Protein AF-0000000069436849 (afdb_homodimer)

Foldseek 3Di:
DCVVVLQPPDDLNSQVVVCVVLVHDQFPDSDKDKDWQDWQAAPVGWTWGKMKIADPPDAQAEEEEFEDLQDCPDRLNCSLRNNLRRNGHIYMYIHPDCHDSTHHNDDQLQCLLRVVQSVLVVQCPDRNHPNAYEYEDEASRLLSCLSHQLPHPPGHLAYEYELYFLACLCLQQFQLFGQQQFVLVVLLVSVPSVQDPVNCVVCVPVLSVQSQVLLLDPLNLCSSCSNRNDDGVVSNVSLPCRPDCVRVSSRSLVSLLRGQHAYEYEEELQESRQVRVVSSVVSNVVDPHHAAYEYEHDARPPCVSVSSVLVSLRCCCRRVVPVVSSPFARYWYQQPPVRDIDGANDPPHPLWDKAKWWADAPQEIDSDAAAADFDKDKAKAWLNDGQAAFEGRHPPRVTHDKDWCVVSCPDRQKRKHKYDFAQAKWWFAHWKKWWWQKFKPLQWFKKKKWKWKQAQVGTTMTFKIFMHTGDGGDRGTDMTTMRGGTYMRGGRIMIMMIIGRDHPPSTRGDQSPPDRSNRDDHHDMMMMMITPHPVTTIIMITGTRDDD/DVVVVLQPDQDLNCLVVVCVVLVHDQFPDSDKDKDWQDWQAAPVGWTWGKMKIADPPDAAAEEEEFEDLQDCPDRLNCSLRNNLRRNGHIYMYIYPDCHDSTHHNDDQLQCLLRVVQSVLVVQCPDRNHPNAYEYEDEASRLLSCLSHQLPHPPGHLAYEYELYFLACLCLQQFQLFGQQQFVLVVLLVSVPSPQDPVNCVVCVPVLSVQSQVLLLDPLNLCSSCSNRNDDRVNSNVSLVCRPDCVRVSSRSLVSLLRGQHAYEYEEELQESRQVRVVSSVVSNVVDPHHAAYEYEHDARPPCSSVSSVLVSLRCCCRRVVPVVSSPFARYWYQQPPVRDIDGANDPPHPQWDKAKWWADAPQEIDSDAAAADFHKDKAKAWLNDGQAAFEGRHPPRVTHDKDWCVVSCPDRQKRKHKYDFAQAKWWFAHWKKWWWQKFKPLQWFKKKKWKWKQAQVGTTMTFKIFMHTGDGGDRGTDMTTMRGGTYMRGGRIMIMMIIGRDHPPSTRGDQSPPDRSNRDDHHDMMMMMITPHPVTTIIMITGTGDDD

InterPro domains:
  IPR000383 Xaa-Pro dipeptidyl-peptidase-like domain [PF02129] (44-301)
  IPR005674 CocE/Serine esterase [TIGR00976] (40-545)
  IPR008979 Galactose-binding-like domain superfamily [SSF49785] (341-544)
  IPR013736 Xaa-Pro dipeptidyl-peptidase, C-terminal [PF08530] (329-540)
  IPR013736 Xaa-Pro dipeptidyl-peptidase, C-terminal [SM00939] (312-541)
  IPR029058 Alpha/Beta hydrolase fold [G3DSA:3.40.50.1820] (39-341)
  IPR029058 Alpha/Beta hydrolase fold [SSF53474] (27-347)

Radius of gyration: 32.95 Å; Cα contacts (8 Å, |Δi|>4): 2663; chains: 2; bounding box: 76×98×66 Å

pLDDT: mean 93.17, std 10.63, range [32.03, 98.88]

Secondary structure (DSSP, 8-state):
-HHHHHHHS-STTTHHHHHHHTTPPPPS-S--EEEEEEEEE-TTS-EEEEEEEE-TT--SEEEEEEEESS-TTSHHHHHHHHHHHHTT-EEEEEEPTTSTTS-S---TTTSHHHHHHHHHHHHHHSTTEEEEEEEEEEHHHHHHHHTTGGG-SSPPSEEEEES--S-THHHHSGGGS--HHHHHHHHHHHT-TTS-HHHHHHTHHHHHHHHHHHTT-SSGGGHHHHHHSS--HHHHHHHH-SSSSGGGGG--GGGGGG--S-EEEEEEEE-TTHHHHHHHHHHHHTS---EEEEEEEEETTS-HHHHHHHHHHHHHHHHS--GGGG-S-SEEEEEBTTTEEEEESSSS-TTEEEEEEEE-GGGEEESSPP--S--EEEEEE-TTSPPB---BS-S-TTT-B--B-TTGGGSTTEEEEEEPPPSS-EEEEEEEEEEEEEEESSS--EEEEEEEEE-TT--EEEEEEEEEE--S--SSPEEEEEEEEEEEEPTT-EEEEEEES--BTTSPPP-SS---TTT------EEEEEE-SSSS--EEEEEEE---/-HHHHHHHH-STTTHHHHHHHTTPPPPS-S--EEEEEEEEE-TTS-EEEEEEEE-TT--SEEEEEEEESS-TTSHHHHHHHHHHHHTT-EEEEEEPTTSTTS-S---TTTTHHHHHHHHHHHHHHSTTEEEEEEEEEEHHHHHHHHTTGGG-SSPPSEEEEES--S-THHHHSGGGS--HHHHHHHHHHHT-TTS-HHHHHHTHHHHHHHHHHHTT-SSGGGHHHHHHSS--HHHHHHHH-SSSSGGGGG--GGGGGG--S-EEEEEEEE-TTHHHHHHHHHHHHTS---EEEEEEEEETTS-HHHHHHHHHHHHHHHHS--GGGG-S-SEEEEEBTTTEEEEESSSS-TTEEEEEEEE-GGGEEESSPP--S--EEEEEE-TTSPPB---BS-S-TTT-B--B-TTGGGSTTEEEEEEPPPSS-EEEEEEEEEEEEEEESSS--EEEEEEEEE-TT--EEEEEEEEEE--S--SSPEEEEEEEEEEEEPTT-EEEEEEES--BTTSPPP-SS---TTT------EEEEEE-SSSS--EEEEEEE---

Structure (mmCIF, N/CA/C/O backbone):
data_AF-0000000069436849-model_v1
#
loop_
_entity.id
_entity.type
_entity.pdbx_description
1 polymer 'Probable peptidase S15'
#
loop_
_atom_site.group_PDB
_atom_site.id
_atom_site.type_symbol
_atom_site.label_atom_id
_atom_site.label_alt_id
_atom_site.label_comp_id
_atom_site.label_asym_id
_atom_site.label_entity_id
_atom_site.label_seq_id
_atom_site.pdbx_PDB_ins_code
_atom_site.Cartn_x
_atom_site.Cartn_y
_atom_site.Cartn_z
_atom_site.occupancy
_atom_site.B_iso_or_equiv
_atom_site.auth_seq_id
_atom_site.auth_comp_id
_atom_site.auth_asym_id
_atom_site.auth_atom_id
_atom_site.pdbx_PDB_model_num
ATOM 1 N N . MET A 1 1 ? -6.793 17.766 -9.789 1 32.03 1 MET A N 1
ATOM 2 C CA . MET A 1 1 ? -7.746 18.25 -10.781 1 32.03 1 MET A CA 1
ATOM 3 C C . MET A 1 1 ? -8.586 17.109 -11.344 1 32.03 1 MET A C 1
ATOM 5 O O . MET A 1 1 ? -9.812 17.188 -11.391 1 32.03 1 MET A O 1
ATOM 9 N N . LEU A 1 2 ? -7.828 16.062 -11.852 1 34.28 2 LEU A N 1
ATOM 10 C CA . LEU A 1 2 ? -8.633 15.031 -12.477 1 34.28 2 LEU A CA 1
ATOM 11 C C . LEU A 1 2 ? -9.469 14.289 -11.438 1 34.28 2 LEU A C 1
ATOM 13 O O . LEU A 1 2 ? -10.57 13.828 -11.727 1 34.28 2 LEU A O 1
ATOM 17 N N . GLU A 1 3 ? -8.922 14.117 -10.258 1 34 3 GLU A N 1
ATOM 18 C CA . GLU A 1 3 ? -9.695 13.508 -9.18 1 34 3 GLU A CA 1
ATOM 19 C C . GLU A 1 3 ? -10.883 14.383 -8.797 1 34 3 GLU A C 1
ATOM 21 O O . GLU A 1 3 ? -11.977 13.867 -8.555 1 34 3 GLU A O 1
ATOM 26 N N . GLU A 1 4 ? -10.641 15.695 -8.719 1 35.62 4 GLU A N 1
ATOM 27 C CA . GLU A 1 4 ? -11.703 16.641 -8.414 1 35.62 4 GLU A CA 1
ATOM 28 C C . GLU A 1 4 ? -12.758 16.672 -9.516 1 35.62 4 GLU A C 1
ATOM 30 O O . GLU A 1 4 ? -13.953 16.766 -9.242 1 35.62 4 GLU A O 1
ATOM 35 N N . LEU A 1 5 ? -12.273 16.812 -10.695 1 37.59 5 LEU A N 1
ATOM 36 C CA . LEU A 1 5 ? -13.242 16.906 -11.781 1 37.59 5 LEU A CA 1
ATOM 37 C C . LEU A 1 5 ? -14.117 15.656 -11.844 1 37.59 5 LEU A C 1
ATOM 39 O O . LEU A 1 5 ? -15.242 15.703 -12.359 1 37.59 5 LEU A O 1
ATOM 43 N N . ALA A 1 6 ? -13.414 14.602 -11.602 1 37.09 6 ALA A N 1
ATOM 44 C CA . ALA A 1 6 ? -14.133 13.336 -11.734 1 37.09 6 ALA A CA 1
ATOM 45 C C . ALA A 1 6 ? -15.305 13.266 -10.766 1 37.09 6 ALA A C 1
ATOM 47 O O . ALA A 1 6 ? -16.219 12.453 -10.945 1 37.09 6 ALA A O 1
ATOM 48 N N . LEU A 1 7 ? -15.273 14.039 -9.688 1 39.19 7 LEU A N 1
ATOM 49 C CA . LEU A 1 7 ? -16.266 14.102 -8.625 1 39.19 7 LEU A CA 1
ATOM 50 C C . LEU A 1 7 ? -17.5 14.867 -9.07 1 39.19 7 LEU A C 1
ATOM 52 O O . LEU A 1 7 ? -18.578 14.719 -8.484 1 39.19 7 LEU A O 1
ATOM 56 N N . THR A 1 8 ? -17.469 15.922 -9.75 1 33.88 8 THR A N 1
ATOM 57 C CA . THR A 1 8 ? -18.625 16.75 -10.055 1 33.88 8 THR A CA 1
ATOM 58 C C . THR A 1 8 ? -19.688 15.953 -10.797 1 33.88 8 THR A C 1
ATOM 60 O O . THR A 1 8 ? -20.891 16.172 -10.609 1 33.88 8 THR A O 1
ATOM 63 N N . TRP A 1 9 ? -19.484 15.391 -11.883 1 35.81 9 TRP A N 1
ATOM 64 C CA . TRP A 1 9 ? -20.562 14.914 -12.742 1 35.81 9 TRP A CA 1
ATOM 65 C C . TRP A 1 9 ? -21.203 13.656 -12.164 1 35.81 9 TRP A C 1
ATOM 67 O O . TRP A 1 9 ? -22.031 13.016 -12.82 1 35.81 9 TRP A O 1
ATOM 77 N N . THR A 1 10 ? -20.656 12.883 -11.102 1 39.47 10 THR A N 1
ATOM 78 C CA . THR A 1 10 ? -20.922 11.453 -10.984 1 39.47 10 THR A CA 1
ATOM 79 C C . THR A 1 10 ? -22.266 11.219 -10.281 1 39.47 10 THR A C 1
ATOM 81 O O . THR A 1 10 ? -22.359 11.336 -9.062 1 39.47 10 THR A O 1
ATOM 84 N N . GLY A 1 11 ? -23.281 11.672 -10.625 1 37.94 11 GLY A N 1
ATOM 85 C CA . GLY A 1 11 ? -24.484 10.977 -10.211 1 37.94 11 GLY A CA 1
ATOM 86 C C . GLY A 1 11 ? -24.297 9.477 -10.07 1 37.94 11 GLY A C 1
ATOM 87 O O . GLY A 1 11 ? -23.156 9 -10.008 1 37.94 11 GLY A O 1
ATOM 88 N N . ARG A 1 12 ? -25.453 8.555 -10.273 1 48.47 12 ARG A N 1
ATOM 89 C CA . ARG A 1 12 ? -25.625 7.105 -10.344 1 48.47 12 ARG A CA 1
ATOM 90 C C . ARG A 1 12 ? -24.531 6.465 -11.188 1 48.47 12 ARG A C 1
ATOM 92 O O . ARG A 1 12 ? -24.094 5.348 -10.914 1 48.47 12 ARG A O 1
ATOM 99 N N . LEU A 1 13 ? -24.094 7.145 -12.188 1 49.59 13 LEU A N 1
ATOM 100 C CA . LEU A 1 13 ? -23.234 6.551 -13.195 1 49.59 13 LEU A CA 1
ATOM 101 C C . LEU A 1 13 ? -21.781 6.543 -12.734 1 49.59 13 LEU A C 1
ATOM 103 O O . LEU A 1 13 ? -20.984 5.742 -13.211 1 49.59 13 LEU A O 1
ATOM 107 N N . SER A 1 14 ? -21.422 7.312 -11.508 1 68.25 14 SER A N 1
ATOM 108 C CA . SER A 1 14 ? -19.984 7.477 -11.266 1 68.25 14 SER A CA 1
ATOM 109 C C . SER A 1 14 ? -19.531 6.629 -10.078 1 68.25 14 SER A C 1
ATOM 111 O O . SER A 1 14 ? -18.344 6.348 -9.938 1 68.25 14 SER A O 1
ATOM 113 N N . ALA A 1 15 ? -20.531 5.949 -9.516 1 76.88 15 ALA A N 1
ATOM 114 C CA . ALA A 1 15 ? -20.125 5.285 -8.273 1 76.88 15 ALA A CA 1
ATOM 115 C C . ALA A 1 15 ? -19.312 4.031 -8.562 1 76.88 15 ALA A C 1
ATOM 117 O O . ALA A 1 15 ? -18.266 3.807 -7.945 1 76.88 15 ALA A O 1
ATOM 118 N N . PRO A 1 16 ? -19.766 3.293 -9.562 1 75.06 16 PRO A N 1
ATOM 119 C CA . PRO A 1 16 ? -18.953 2.109 -9.844 1 75.06 16 PRO A CA 1
ATOM 120 C C . PRO A 1 16 ? -17.516 2.457 -10.242 1 75.06 16 PRO A C 1
ATOM 122 O O . PRO A 1 16 ? -16.578 1.748 -9.875 1 75.06 16 PRO A O 1
ATOM 125 N N . VAL A 1 17 ? -17.406 3.541 -10.945 1 81.06 17 VAL A N 1
ATOM 126 C CA . VAL A 1 17 ? -16.078 3.971 -11.375 1 81.06 17 VAL A CA 1
ATOM 127 C C . VAL A 1 17 ? -15.273 4.418 -10.164 1 81.06 17 VAL A C 1
ATOM 129 O O . VAL A 1 17 ? -14.094 4.062 -10.031 1 81.06 17 VAL A O 1
ATOM 132 N N . LEU A 1 18 ? -15.922 5.129 -9.273 1 83.06 18 LEU A N 1
ATOM 133 C CA . LEU A 1 18 ? -15.25 5.605 -8.078 1 83.06 18 LEU A CA 1
ATOM 134 C C . LEU A 1 18 ? -14.859 4.441 -7.172 1 83.06 18 LEU A C 1
ATOM 136 O O . LEU A 1 18 ? -13.781 4.449 -6.578 1 83.06 18 LEU A O 1
ATOM 140 N N . GLU A 1 19 ? -15.758 3.539 -7.098 1 85.06 19 GLU A N 1
ATOM 141 C CA . GLU A 1 19 ? -15.484 2.365 -6.273 1 85.06 19 GLU A CA 1
ATOM 142 C C . GLU A 1 19 ? -14.258 1.612 -6.77 1 85.06 19 GLU A C 1
ATOM 144 O O . GLU A 1 19 ? -13.438 1.152 -5.973 1 85.06 19 GLU A O 1
ATOM 149 N N . LYS A 1 20 ? -14.117 1.491 -8 1 82.56 20 LYS A N 1
ATOM 150 C CA . LYS A 1 20 ? -12.945 0.848 -8.586 1 82.56 20 LYS A CA 1
ATOM 151 C C . LYS A 1 20 ? -11.695 1.688 -8.367 1 82.56 20 LYS A C 1
ATOM 153 O O . LYS A 1 20 ? -10.648 1.161 -7.984 1 82.56 20 LYS A O 1
ATOM 158 N N . LEU A 1 21 ? -11.852 3.006 -8.539 1 82.56 21 LEU A N 1
ATOM 159 C CA . LEU A 1 21 ? -10.727 3.92 -8.375 1 82.56 21 LEU A CA 1
ATOM 160 C C . LEU A 1 21 ? -10.242 3.938 -6.93 1 82.56 21 LEU A C 1
ATOM 162 O O . LEU A 1 21 ? -9.047 4.062 -6.672 1 82.56 21 LEU A O 1
ATOM 166 N N . LEU A 1 22 ? -11.203 3.75 -6.031 1 86.06 22 LEU A N 1
ATOM 167 C CA . LEU A 1 22 ? -10.883 3.801 -4.609 1 86.06 22 LEU A CA 1
ATOM 168 C C . LEU A 1 22 ? -10.602 2.404 -4.062 1 86.06 22 LEU A C 1
ATOM 170 O O . LEU A 1 22 ? -10.312 2.242 -2.877 1 86.06 22 LEU A O 1
ATOM 174 N N . ASP A 1 23 ? -10.664 1.377 -4.977 1 86.75 23 ASP A N 1
ATOM 175 C CA . ASP A 1 23 ? -10.406 -0.02 -4.637 1 86.75 23 ASP A CA 1
ATOM 176 C C . ASP A 1 23 ? -11.297 -0.476 -3.484 1 86.75 23 ASP A C 1
ATOM 178 O O . ASP A 1 23 ? -10.82 -1.088 -2.525 1 86.75 23 ASP A O 1
ATOM 182 N N . LEU A 1 24 ? -12.594 -0.094 -3.561 1 89.62 24 LEU A N 1
ATOM 183 C CA . LEU A 1 24 ? -13.57 -0.497 -2.557 1 89.62 24 LEU A CA 1
ATOM 184 C C . LEU A 1 24 ? -14.172 -1.856 -2.896 1 89.62 24 LEU A C 1
ATOM 186 O O . LEU A 1 24 ? -14.18 -2.262 -4.062 1 89.62 24 LEU A O 1
ATOM 190 N N . PRO A 1 25 ? -14.695 -2.543 -1.885 1 88.19 25 PRO A N 1
ATOM 191 C CA . PRO A 1 25 ? -15.414 -3.789 -2.164 1 88.19 25 PRO A CA 1
ATOM 192 C C . PRO A 1 25 ? -16.641 -3.576 -3.043 1 88.19 25 PRO A C 1
ATOM 194 O O . PRO A 1 25 ? -17.109 -2.443 -3.189 1 88.19 25 PRO A O 1
ATOM 197 N N . GLU A 1 26 ? -17.078 -4.613 -3.621 1 86.69 26 GLU A N 1
ATOM 198 C CA . GLU A 1 26 ? -18.344 -4.543 -4.332 1 86.69 26 GLU A CA 1
ATOM 199 C C . GLU A 1 26 ? -19.469 -4.059 -3.414 1 86.69 26 GLU A C 1
ATOM 201 O O . GLU A 1 26 ? -19.594 -4.523 -2.279 1 86.69 26 GLU A O 1
ATOM 206 N N . PRO A 1 27 ? -20.219 -3.164 -3.963 1 89.44 27 PRO A N 1
ATOM 207 C CA . PRO A 1 27 ? -21.297 -2.656 -3.121 1 89.44 27 PRO A CA 1
ATOM 208 C C . PRO A 1 27 ? -22.344 -3.721 -2.795 1 89.44 27 PRO A C 1
ATOM 210 O O . PRO A 1 27 ? -22.625 -4.59 -3.625 1 89.44 27 PRO A O 1
ATOM 213 N N . LEU A 1 28 ? -22.938 -3.615 -1.658 1 87.44 28 LEU A N 1
ATOM 214 C CA . LEU A 1 28 ? -23.984 -4.527 -1.23 1 87.44 28 LEU A CA 1
ATOM 215 C C . LEU A 1 28 ? -25.297 -4.195 -1.924 1 87.44 28 LEU A C 1
ATOM 217 O O . LEU A 1 28 ? -26.156 -5.07 -2.094 1 87.44 28 LEU A O 1
ATOM 221 N N . THR A 1 29 ? -25.438 -2.916 -2.234 1 86.69 29 THR A N 1
ATOM 222 C CA . THR A 1 29 ? -26.641 -2.475 -2.934 1 86.69 29 THR A CA 1
ATOM 223 C C . THR A 1 29 ? -26.359 -1.237 -3.779 1 86.69 29 THR A C 1
ATOM 225 O O . THR A 1 29 ? -25.406 -0.502 -3.506 1 86.69 29 THR A O 1
ATOM 228 N N . THR A 1 30 ? -27.156 -1.143 -4.789 1 85.5 30 THR A N 1
ATOM 229 C CA . THR A 1 30 ? -27.062 0.071 -5.594 1 85.5 30 THR A CA 1
ATOM 230 C C . THR A 1 30 ? -28.312 0.927 -5.418 1 85.5 30 THR A C 1
ATOM 232 O O . THR A 1 30 ? -28.375 2.062 -5.895 1 85.5 30 THR A O 1
ATOM 235 N N . ASP A 1 31 ? -29.266 0.412 -4.691 1 88.69 31 ASP A N 1
ATOM 236 C CA . ASP A 1 31 ? -30.5 1.135 -4.418 1 88.69 31 ASP A CA 1
ATOM 237 C C . ASP A 1 31 ? -30.484 1.738 -3.016 1 88.69 31 ASP A C 1
ATOM 239 O O . ASP A 1 31 ? -30.797 1.056 -2.037 1 88.69 31 ASP A O 1
ATOM 243 N N . ILE A 1 32 ? -30.266 3.01 -2.92 1 91.69 32 ILE A N 1
ATOM 244 C CA . ILE A 1 32 ? -30.156 3.68 -1.63 1 91.69 32 ILE A CA 1
ATOM 245 C C . ILE A 1 32 ? -31.406 4.535 -1.395 1 91.69 32 ILE A C 1
ATOM 247 O O . ILE A 1 32 ? -31.859 5.242 -2.299 1 91.69 32 ILE A O 1
ATOM 251 N N . GLN A 1 33 ? -31.953 4.367 -0.231 1 93.38 33 GLN A N 1
ATOM 252 C CA . GLN A 1 33 ? -33.031 5.254 0.194 1 93.38 33 GLN A CA 1
ATOM 253 C C . GLN A 1 33 ? -32.469 6.508 0.866 1 93.38 33 GLN A C 1
ATOM 255 O O . GLN A 1 33 ? -31.625 6.418 1.75 1 93.38 33 GLN A O 1
ATOM 260 N N . THR A 1 34 ? -33.031 7.629 0.396 1 94.31 34 THR A N 1
ATOM 261 C CA . THR A 1 34 ? -32.531 8.898 0.933 1 94.31 34 THR A CA 1
ATOM 262 C C . THR A 1 34 ? -33.688 9.75 1.446 1 94.31 34 THR A C 1
ATOM 264 O O . THR A 1 34 ? -34.719 9.898 0.765 1 94.31 34 THR A O 1
ATOM 267 N N . GLN A 1 35 ? -33.594 10.172 2.637 1 95.62 35 GLN A N 1
ATOM 268 C CA . GLN A 1 35 ? -34.469 11.211 3.188 1 95.62 35 GLN A CA 1
ATOM 269 C C . GLN A 1 35 ? -33.688 12.516 3.385 1 95.62 35 GLN A C 1
ATOM 271 O O . GLN A 1 35 ? -32.688 12.539 4.07 1 95.62 35 GLN A O 1
ATOM 276 N N . ARG A 1 36 ? -34.25 13.578 2.838 1 96.69 36 ARG A N 1
ATOM 277 C CA . ARG A 1 36 ? -33.531 14.844 2.838 1 96.69 36 ARG A CA 1
ATOM 278 C C . ARG A 1 36 ? -34.125 15.82 3.838 1 96.69 36 ARG A C 1
ATOM 280 O O . ARG A 1 36 ? -35.344 15.742 4.141 1 96.69 36 ARG A O 1
ATOM 287 N N . ASP A 1 37 ? -33.312 16.609 4.387 1 97.62 37 ASP A N 1
ATOM 288 C CA . ASP A 1 37 ? -33.656 17.797 5.145 1 97.62 37 ASP A CA 1
ATOM 289 C C . ASP A 1 37 ? -34.531 17.453 6.344 1 97.62 37 ASP A C 1
ATOM 291 O O . ASP A 1 37 ? -35.531 18.109 6.586 1 97.62 37 ASP A O 1
ATOM 295 N N . ILE A 1 38 ? -34.156 16.391 6.914 1 98.25 38 ILE A N 1
ATOM 296 C CA . ILE A 1 38 ? -34.781 16.078 8.195 1 98.25 38 ILE A CA 1
ATOM 297 C C . ILE A 1 38 ? -34.406 17.141 9.227 1 98.25 38 ILE A C 1
ATOM 299 O O . ILE A 1 38 ? -33.219 17.422 9.414 1 98.25 38 ILE A O 1
ATOM 303 N N . THR A 1 39 ? -35.375 17.656 9.898 1 98.38 39 THR A N 1
ATOM 304 C CA . THR A 1 39 ? -35.094 18.672 10.906 1 98.38 39 THR A CA 1
ATOM 305 C C . THR A 1 39 ? -34.844 18.031 12.266 1 98.38 39 THR A C 1
ATOM 307 O O . THR A 1 39 ? -35.719 17.312 12.789 1 98.38 39 THR A O 1
ATOM 310 N N . VAL A 1 40 ? -33.75 18.266 12.82 1 98.56 40 VAL A N 1
ATOM 311 C CA . VAL A 1 40 ? -33.406 17.797 14.164 1 98.56 40 VAL A CA 1
ATOM 312 C C . VAL A 1 40 ? -33.344 18.984 15.125 1 98.56 40 VAL A C 1
ATOM 314 O O . VAL A 1 40 ? -32.531 19.891 14.961 1 98.56 40 VAL A O 1
ATOM 317 N N . ARG A 1 41 ? -34.156 18.969 16.109 1 98.12 41 ARG A N 1
ATOM 318 C CA . ARG A 1 41 ? -34.25 20.078 17.047 1 98.12 41 ARG A CA 1
ATOM 319 C C . ARG A 1 41 ? -33.219 19.938 18.172 1 98.12 41 ARG A C 1
ATOM 321 O O . ARG A 1 41 ? -33.188 18.922 18.844 1 98.12 41 ARG A O 1
ATOM 328 N N . MET A 1 42 ? -32.438 20.953 18.328 1 98.19 42 MET A N 1
ATOM 329 C CA . MET A 1 42 ? -31.484 21 19.422 1 98.19 42 MET A CA 1
ATOM 330 C C . MET A 1 42 ? -32.156 21.406 20.719 1 98.19 42 MET A C 1
ATOM 332 O O . MET A 1 42 ? -33.281 21.938 20.703 1 98.19 42 MET A O 1
ATOM 336 N N . PRO A 1 43 ? -31.516 21.203 21.875 1 97.25 43 PRO A N 1
ATOM 337 C CA . PRO A 1 43 ? -32.125 21.547 23.156 1 97.25 43 PRO A CA 1
ATOM 338 C C . PRO A 1 43 ? -32.5 23.016 23.281 1 97.25 43 PRO A C 1
ATOM 340 O O . PRO A 1 43 ? -33.438 23.375 23.969 1 97.25 43 PRO A O 1
ATOM 343 N N . ASP A 1 44 ? -31.797 23.875 22.641 1 97.31 44 ASP A N 1
ATOM 344 C CA . ASP A 1 44 ? -32.062 25.297 22.719 1 97.31 44 ASP A CA 1
ATOM 345 C C . ASP A 1 44 ? -33.094 25.734 21.672 1 97.31 44 ASP A C 1
ATOM 347 O O . ASP A 1 44 ? -33.312 26.938 21.5 1 97.31 44 ASP A O 1
ATOM 351 N N . GLY A 1 45 ? -33.562 24.828 20.938 1 97.44 45 GLY A N 1
ATOM 352 C CA . GLY A 1 45 ? -34.656 25.109 20.016 1 97.44 45 GLY A CA 1
ATOM 353 C C . GLY A 1 45 ? -34.156 25.266 18.578 1 97.44 45 GLY A C 1
ATOM 354 O O . GLY A 1 45 ? -34.969 25.188 17.641 1 97.44 45 GLY A O 1
ATOM 355 N N . VAL A 1 46 ? -32.938 25.391 18.312 1 98.12 46 VAL A N 1
ATOM 356 C CA . VAL A 1 46 ? -32.375 25.547 16.984 1 98.12 46 VAL A CA 1
ATOM 357 C C . VAL A 1 46 ? -32.562 24.266 16.188 1 98.12 46 VAL A C 1
ATOM 359 O O . VAL A 1 46 ? -32.438 23.156 16.719 1 98.12 46 VAL A O 1
ATOM 362 N N . ARG A 1 47 ? -32.875 24.438 14.914 1 98.69 47 ARG A N 1
ATOM 363 C CA . ARG A 1 47 ? -33.156 23.281 14.047 1 98.69 47 ARG A CA 1
ATOM 364 C C . ARG A 1 47 ? -31.984 23.031 13.102 1 98.69 47 ARG A C 1
ATOM 366 O O . ARG A 1 47 ? -31.562 23.922 12.359 1 98.69 47 ARG A O 1
ATOM 373 N N . LEU A 1 48 ? -31.438 21.859 13.148 1 98.75 48 LEU A N 1
ATOM 374 C CA . LEU A 1 48 ? -30.359 21.484 12.25 1 98.75 48 LEU A CA 1
ATOM 375 C C . LEU A 1 48 ? -30.859 20.578 11.133 1 98.75 48 LEU A C 1
ATOM 377 O O . LEU A 1 48 ? -31.688 19.688 11.375 1 98.75 48 LEU A O 1
ATOM 381 N N . SER A 1 49 ? -30.422 20.797 9.922 1 98.69 49 SER A N 1
ATOM 382 C CA . SER A 1 49 ? -30.844 20.062 8.727 1 98.69 49 SER A CA 1
ATOM 383 C C . SER A 1 49 ? -30.016 18.812 8.531 1 98.69 49 SER A C 1
ATOM 385 O O . SER A 1 49 ? -28.781 18.875 8.5 1 98.69 49 SER A O 1
ATOM 387 N N . THR A 1 50 ? -30.688 17.688 8.344 1 98.44 50 THR A N 1
ATOM 388 C CA . THR A 1 50 ? -30.031 16.391 8.328 1 98.44 50 THR A CA 1
ATOM 389 C C . THR A 1 50 ? -30.531 15.539 7.16 1 98.44 50 THR A C 1
ATOM 391 O O . THR A 1 50 ? -31.719 15.562 6.836 1 98.44 50 THR A O 1
ATOM 394 N N . ASP A 1 51 ? -29.594 14.891 6.465 1 98.06 51 ASP A N 1
ATOM 395 C CA . ASP A 1 51 ? -29.938 13.891 5.461 1 98.06 51 ASP A CA 1
ATOM 396 C C . ASP A 1 51 ? -29.656 12.477 5.977 1 98.06 51 ASP A C 1
ATOM 398 O O . ASP A 1 51 ? -28.734 12.273 6.766 1 98.06 51 ASP A O 1
ATOM 402 N N . HIS A 1 52 ? -30.516 11.562 5.574 1 96.94 52 HIS A N 1
ATOM 403 C CA . HIS A 1 52 ? -30.438 10.156 5.965 1 96.94 52 HIS A CA 1
ATOM 404 C C . HIS A 1 52 ? -30.359 9.25 4.746 1 96.94 52 HIS A C 1
ATOM 406 O O . HIS A 1 52 ? -31.266 9.258 3.9 1 96.94 52 HIS A O 1
ATOM 412 N N . PHE A 1 53 ? -29.203 8.523 4.613 1 96.25 53 PHE A N 1
ATOM 413 C CA . PHE A 1 53 ? -29 7.531 3.564 1 96.25 53 PHE A CA 1
ATOM 414 C C . PHE A 1 53 ? -29 6.121 4.141 1 96.25 53 PHE A C 1
ATOM 416 O O . PHE A 1 53 ? -28.312 5.844 5.121 1 96.25 53 PHE A O 1
ATOM 423 N N . ARG A 1 54 ? -29.75 5.207 3.566 1 93.19 54 ARG A N 1
ATOM 424 C CA . ARG A 1 54 ? -29.766 3.85 4.102 1 93.19 54 ARG A CA 1
ATOM 425 C C . ARG A 1 54 ? -30.031 2.828 3.004 1 93.19 54 ARG A C 1
ATOM 427 O O . ARG A 1 54 ? -30.734 3.131 2.029 1 93.19 54 ARG A O 1
ATOM 434 N N . PRO A 1 55 ? -29.422 1.622 3.188 1 89.19 55 PRO A N 1
ATOM 435 C CA . PRO A 1 55 ? -29.828 0.518 2.316 1 89.19 55 PRO A CA 1
ATOM 436 C C . PRO A 1 55 ? -31.266 0.072 2.568 1 89.19 55 PRO A C 1
ATOM 438 O O . PRO A 1 55 ? -31.797 0.269 3.664 1 89.19 55 PRO A O 1
ATOM 441 N N . PRO A 1 56 ? -31.891 -0.472 1.585 1 85.31 56 PRO A N 1
ATOM 442 C CA . PRO A 1 56 ? -33.281 -0.895 1.763 1 85.31 56 PRO A CA 1
ATOM 443 C C . PRO A 1 56 ? -33.438 -2.113 2.672 1 85.31 56 PRO A C 1
ATOM 445 O O . PRO A 1 56 ? -32.531 -2.973 2.695 1 85.31 56 PRO A O 1
ATOM 448 N N . GLY A 1 57 ? -34.562 -2.191 3.408 1 74.19 57 GLY A N 1
ATOM 449 C CA . GLY A 1 57 ? -35.062 -3.381 4.062 1 74.19 57 GLY A CA 1
ATOM 450 C C . GLY A 1 57 ? -34.281 -3.783 5.289 1 74.19 57 GLY A C 1
ATOM 451 O O . GLY A 1 57 ? -34.438 -4.891 5.805 1 74.19 57 GLY A O 1
ATOM 452 N N . GLN A 1 58 ? -33.375 -3.068 5.703 1 68.12 58 GLN A N 1
ATOM 453 C CA . GLN A 1 58 ? -32.531 -3.463 6.84 1 68.12 58 GLN A CA 1
ATOM 454 C C . GLN A 1 58 ? -32.781 -2.535 8.031 1 68.12 58 GLN A C 1
ATOM 456 O O . GLN A 1 58 ? -32.281 -1.401 8.047 1 68.12 58 GLN A O 1
ATOM 461 N N . HIS A 1 59 ? -33.781 -2.814 8.883 1 77.19 59 HIS A N 1
ATOM 462 C CA . HIS A 1 59 ? -33.938 -2.059 10.125 1 77.19 59 HIS A CA 1
ATOM 463 C C . HIS A 1 59 ? -34.188 -2.984 11.305 1 77.19 59 HIS A C 1
ATOM 465 O O . HIS A 1 59 ? -34.812 -4.047 11.148 1 77.19 59 HIS A O 1
ATOM 471 N N . PRO A 1 60 ? -33.594 -2.471 12.492 1 91.44 60 PRO A N 1
ATOM 472 C CA . PRO A 1 60 ? -32.688 -1.343 12.758 1 91.44 60 PRO A CA 1
ATOM 473 C C . PRO A 1 60 ? -31.25 -1.649 12.414 1 91.44 60 PRO A C 1
ATOM 475 O O . PRO A 1 60 ? -30.859 -2.818 12.352 1 91.44 60 PRO A O 1
ATOM 478 N N . LEU A 1 61 ? -30.484 -0.637 12.094 1 93.06 61 LEU A N 1
ATOM 479 C CA . LEU A 1 61 ? -29.062 -0.748 11.75 1 93.06 61 LEU A CA 1
ATOM 480 C C . LEU A 1 61 ? -28.234 0.281 12.523 1 93.06 61 LEU A C 1
ATOM 482 O O . LEU A 1 61 ? -28.766 1.309 12.953 1 93.06 61 LEU A O 1
ATOM 486 N N . PRO A 1 62 ? -26.938 -0.033 12.727 1 95.12 62 PRO A N 1
ATOM 487 C CA . PRO A 1 62 ? -26.047 1.022 13.227 1 95.12 62 PRO A CA 1
ATOM 488 C C . PRO A 1 62 ? -26 2.238 12.305 1 95.12 62 PRO A C 1
ATOM 490 O O . PRO A 1 62 ? -26.297 2.123 11.109 1 95.12 62 PRO A O 1
ATOM 493 N N . ALA A 1 63 ? -25.656 3.344 12.844 1 97.12 63 ALA A N 1
ATOM 494 C CA . ALA A 1 63 ? -25.625 4.578 12.055 1 97.12 63 ALA A CA 1
ATOM 495 C C . ALA A 1 63 ? -24.25 5.242 12.133 1 97.12 63 ALA A C 1
ATOM 497 O O . ALA A 1 63 ? -23.625 5.273 13.195 1 97.12 63 ALA A O 1
ATOM 498 N N . VAL A 1 64 ? -23.797 5.727 11 1 98.44 64 VAL A N 1
ATOM 499 C CA . VAL A 1 64 ? -22.578 6.531 10.93 1 98.44 64 VAL A CA 1
ATOM 500 C C . VAL A 1 64 ? -22.953 8 10.758 1 98.44 64 VAL A C 1
ATOM 502 O O . VAL A 1 64 ? -23.641 8.367 9.805 1 98.44 64 VAL A O 1
ATOM 505 N N . ILE A 1 65 ? -22.438 8.859 11.617 1 98.62 65 ILE A N 1
ATOM 506 C CA . ILE A 1 65 ? -22.828 10.266 11.633 1 98.62 65 ILE A CA 1
ATOM 507 C C . ILE A 1 65 ? -21.688 11.117 11.078 1 98.62 65 ILE A C 1
ATOM 509 O O . ILE A 1 65 ? -20.531 10.977 11.508 1 98.62 65 ILE A O 1
ATOM 513 N N . PHE A 1 66 ? -22.047 11.961 10.109 1 98.12 66 PHE A N 1
ATOM 514 C CA . PHE A 1 66 ? -21.188 13.016 9.594 1 98.12 66 PHE A CA 1
ATOM 515 C C . PHE A 1 66 ? -21.781 14.391 9.867 1 98.12 66 PHE A C 1
ATOM 517 O O . PHE A 1 66 ? -22.938 14.656 9.523 1 98.12 66 PHE A O 1
ATOM 524 N N . ARG A 1 67 ? -21.031 15.195 10.516 1 98.25 67 ARG A N 1
ATOM 525 C CA . ARG A 1 67 ? -21.422 16.594 10.656 1 98.25 67 ARG A CA 1
ATOM 526 C C . ARG A 1 67 ? -20.453 17.5 9.906 1 98.25 67 ARG A C 1
ATOM 528 O O . ARG A 1 67 ? -19.234 17.391 10.055 1 98.25 67 ARG A O 1
ATOM 535 N N . THR A 1 68 ? -21.031 18.438 9.07 1 97 68 THR A N 1
ATOM 536 C CA . THR A 1 68 ? -20.172 19.203 8.164 1 97 68 THR A CA 1
ATOM 537 C C . THR A 1 68 ? -20.594 20.672 8.117 1 97 68 THR A C 1
ATOM 539 O O . THR A 1 68 ? -21.781 20.969 8.125 1 97 68 THR A O 1
ATOM 542 N N . PRO A 1 69 ? -19.609 21.531 8.102 1 95.62 69 PRO A N 1
ATOM 543 C CA . PRO A 1 69 ? -19.922 22.938 7.836 1 95.62 69 PRO A CA 1
ATOM 544 C C . PRO A 1 69 ? -19.875 23.297 6.348 1 95.62 69 PRO A C 1
ATOM 546 O O . PRO A 1 69 ? -19.984 24.469 5.98 1 95.62 69 PRO A O 1
ATOM 549 N N . TYR A 1 70 ? -19.688 22.266 5.473 1 92.81 70 TYR A N 1
ATOM 550 C CA . TYR A 1 70 ? -19.391 22.531 4.07 1 92.81 70 TYR A CA 1
ATOM 551 C C . TYR A 1 70 ? -20.531 22.078 3.174 1 92.81 70 TYR A C 1
ATOM 553 O O . TYR A 1 70 ? -20.312 21.641 2.041 1 92.81 70 TYR A O 1
ATOM 561 N N . ASP A 1 71 ? -21.703 22.047 3.623 1 93.44 71 ASP A N 1
ATOM 562 C CA . ASP A 1 71 ? -22.891 21.688 2.859 1 93.44 71 ASP A CA 1
ATOM 563 C C . ASP A 1 71 ? -23.031 20.172 2.758 1 93.44 71 ASP A C 1
ATOM 565 O O . ASP A 1 71 ? -22.266 19.516 2.062 1 93.44 71 ASP A O 1
ATOM 569 N N . LYS A 1 72 ? -24 19.656 3.379 1 94.19 72 LYS A N 1
ATOM 570 C CA . LYS A 1 72 ? -24.266 18.219 3.33 1 94.19 72 LYS A CA 1
ATOM 571 C C . LYS A 1 72 ? -24.578 17.766 1.906 1 94.19 72 LYS A C 1
ATOM 573 O O . LYS A 1 72 ? -24.516 16.562 1.605 1 94.19 72 LYS A O 1
ATOM 578 N N . ARG A 1 73 ? -24.844 18.688 1.045 1 90.25 73 ARG A N 1
ATOM 579 C CA . ARG A 1 73 ? -25.125 18.359 -0.349 1 90.25 73 ARG A CA 1
ATOM 580 C C . ARG A 1 73 ? -23.891 18.516 -1.217 1 90.25 73 ARG A C 1
ATOM 582 O O . ARG A 1 73 ? -23.922 18.281 -2.424 1 90.25 73 ARG A O 1
ATOM 589 N N . GLY A 1 74 ? -22.828 18.969 -0.542 1 85.75 74 GLY A N 1
ATOM 590 C CA . GLY A 1 74 ? -21.594 19.125 -1.283 1 85.75 74 GLY A CA 1
ATOM 591 C C . GLY A 1 74 ? -21.016 17.797 -1.761 1 85.75 74 GLY A C 1
ATOM 592 O O . GLY A 1 74 ? -21.406 16.734 -1.27 1 85.75 74 GLY A O 1
ATOM 593 N N . MET A 1 75 ? -20.125 17.844 -2.578 1 79.88 75 MET A N 1
ATOM 594 C CA . MET A 1 75 ? -19.578 16.688 -3.264 1 79.88 75 MET A CA 1
ATOM 595 C C . MET A 1 75 ? -18.922 15.719 -2.271 1 79.88 75 MET A C 1
ATOM 597 O O . MET A 1 75 ? -19.172 14.508 -2.324 1 79.88 75 MET A O 1
ATOM 601 N N . VAL A 1 76 ? -18.125 16.219 -1.407 1 80.31 76 VAL A N 1
ATOM 602 C CA . VAL A 1 76 ? -17.406 15.383 -0.46 1 80.31 76 VAL A CA 1
ATOM 603 C C . VAL A 1 76 ? -18.391 14.656 0.455 1 80.31 76 VAL A C 1
ATOM 605 O O . VAL A 1 76 ? -18.266 13.453 0.672 1 80.31 76 VAL A O 1
ATOM 608 N N . SER A 1 77 ? -19.359 15.359 0.855 1 87.62 77 SER A N 1
ATOM 609 C CA . SER A 1 77 ? -20.359 14.773 1.74 1 87.62 77 SER A CA 1
ATOM 610 C C . SER A 1 77 ? -21.188 13.703 1.021 1 87.62 77 SER A C 1
ATOM 612 O O . SER A 1 77 ? -21.422 12.625 1.568 1 87.62 77 SER A O 1
ATOM 614 N N . GLN A 1 78 ? -21.5 13.977 -0.137 1 87.25 78 GLN A N 1
ATOM 615 C CA . GLN A 1 78 ? -22.297 13.039 -0.906 1 87.25 78 GLN A CA 1
ATOM 616 C C . GLN A 1 78 ? -21.5 11.789 -1.261 1 87.25 78 GLN A C 1
ATOM 618 O O . GLN A 1 78 ? -22.047 10.68 -1.267 1 87.25 78 GLN A O 1
ATOM 623 N N . LEU A 1 79 ? -20.297 12.055 -1.548 1 86.75 79 LEU A N 1
ATOM 624 C CA . LEU A 1 79 ? -19.438 10.93 -1.856 1 86.75 79 LEU A CA 1
ATOM 625 C C . LEU A 1 79 ? -19.359 9.953 -0.684 1 86.75 79 LEU A C 1
ATOM 627 O O . LEU A 1 79 ? -19.578 8.75 -0.855 1 86.75 79 LEU A O 1
ATOM 631 N N . TRP A 1 80 ? -19.172 10.445 0.464 1 88.94 80 TRP A N 1
ATOM 632 C CA . TRP A 1 80 ? -19.109 9.617 1.662 1 88.94 80 TRP A CA 1
ATOM 633 C C . TRP A 1 80 ? -20.438 8.906 1.903 1 88.94 80 TRP A C 1
ATOM 635 O O . TRP A 1 80 ? -20.469 7.695 2.104 1 88.94 80 TRP A O 1
ATOM 645 N N . ALA A 1 81 ? -21.406 9.664 1.844 1 92.38 81 ALA A N 1
ATOM 646 C CA . ALA A 1 81 ? -22.734 9.156 2.172 1 92.38 81 ALA A CA 1
ATOM 647 C C . ALA A 1 81 ? -23.141 8.031 1.22 1 92.38 81 ALA A C 1
ATOM 649 O O . ALA A 1 81 ? -23.547 6.953 1.658 1 92.38 81 ALA A O 1
ATOM 650 N N . MET A 1 82 ? -22.922 8.281 -0.038 1 91.5 82 MET A N 1
ATOM 651 C CA . MET A 1 82 ? -23.375 7.332 -1.05 1 91.5 82 MET A CA 1
ATOM 652 C C . MET A 1 82 ? -22.531 6.066 -1.024 1 91.5 82 MET A C 1
ATOM 654 O O . MET A 1 82 ? -23.062 4.957 -1.017 1 91.5 82 MET A O 1
ATOM 658 N N . LEU A 1 83 ? -21.25 6.227 -0.986 1 92.25 83 LEU A N 1
ATOM 659 C CA . LEU A 1 83 ? -20.359 5.066 -1.031 1 92.25 83 LEU A CA 1
ATOM 660 C C . LEU A 1 83 ? -20.531 4.207 0.218 1 92.25 83 LEU A C 1
ATOM 662 O O . LEU A 1 83 ? -20.562 2.977 0.131 1 92.25 83 LEU A O 1
ATOM 666 N N . LEU A 1 84 ? -20.672 4.855 1.316 1 93.31 84 LEU A N 1
ATOM 667 C CA . LEU A 1 84 ? -20.844 4.109 2.561 1 93.31 84 LEU A CA 1
ATOM 668 C C . LEU A 1 84 ? -22.203 3.424 2.604 1 93.31 84 LEU A C 1
ATOM 670 O O . LEU A 1 84 ? -22.312 2.283 3.059 1 93.31 84 LEU A O 1
ATOM 674 N N . ALA A 1 85 ? -23.188 4.078 2.16 1 93.62 85 ALA A N 1
ATOM 675 C CA . ALA A 1 85 ? -24.516 3.484 2.129 1 93.62 85 ALA A CA 1
ATOM 676 C C . ALA A 1 85 ? -24.547 2.273 1.201 1 93.62 85 ALA A C 1
ATOM 678 O O . ALA A 1 85 ? -25.188 1.262 1.517 1 93.62 85 ALA A O 1
ATOM 679 N N . ARG A 1 86 ? -23.859 2.434 0.137 1 92.25 86 ARG A N 1
ATOM 680 C CA . ARG A 1 86 ? -23.812 1.336 -0.822 1 92.25 86 ARG A CA 1
ATOM 681 C C . ARG A 1 86 ? -23.094 0.126 -0.232 1 92.25 86 ARG A C 1
ATOM 683 O O . ARG A 1 86 ? -23.328 -1.008 -0.655 1 92.25 86 ARG A O 1
ATOM 690 N N . GLN A 1 87 ? -22.266 0.4 0.727 1 90.5 87 GLN A N 1
ATOM 691 C CA . GLN A 1 87 ? -21.562 -0.681 1.412 1 90.5 87 GLN A CA 1
ATOM 692 C C . GLN A 1 87 ? -22.422 -1.267 2.533 1 90.5 87 GLN A C 1
ATOM 694 O O . GLN A 1 87 ? -21.969 -2.154 3.262 1 90.5 87 GLN A O 1
ATOM 699 N N . GLY A 1 88 ? -23.641 -0.715 2.74 1 89.25 88 GLY A N 1
ATOM 700 C CA . GLY A 1 88 ? -24.594 -1.311 3.674 1 89.25 88 GLY A CA 1
ATOM 701 C C . GLY A 1 88 ? -24.672 -0.563 4.988 1 89.25 88 GLY A C 1
ATOM 702 O O . GLY A 1 88 ? -25.234 -1.072 5.961 1 89.25 88 GLY A O 1
ATOM 703 N N . PHE A 1 89 ? -24.156 0.626 5.008 1 92.5 89 PHE A N 1
ATOM 704 C CA . PHE A 1 89 ? -24.219 1.42 6.23 1 92.5 89 PHE A CA 1
ATOM 705 C C . PHE A 1 89 ? -25.359 2.43 6.16 1 92.5 89 PHE A C 1
ATOM 707 O O . PHE A 1 89 ? -25.734 2.879 5.074 1 92.5 89 PHE A O 1
ATOM 714 N N . GLN A 1 90 ? -25.906 2.646 7.324 1 95.19 90 GLN A N 1
ATOM 715 C CA . GLN A 1 90 ? -26.797 3.797 7.5 1 95.19 90 GLN A CA 1
ATOM 716 C C . GLN A 1 90 ? -25.984 5.062 7.797 1 95.19 90 GLN A C 1
ATOM 718 O O . GLN A 1 90 ? -25.125 5.066 8.68 1 95.19 90 GLN A O 1
ATOM 723 N N . VAL A 1 91 ? -26.297 6.152 7.004 1 97.56 91 VAL A N 1
ATOM 724 C CA . VAL A 1 91 ? -25.438 7.328 7.09 1 97.56 91 VAL A CA 1
ATOM 725 C C . VAL A 1 91 ? -26.297 8.57 7.363 1 97.56 91 VAL A C 1
ATOM 727 O O . VAL A 1 91 ? -27.297 8.797 6.691 1 97.56 91 VAL A O 1
ATOM 730 N N . ILE A 1 92 ? -25.859 9.266 8.336 1 98.25 92 ILE A N 1
ATOM 731 C CA . ILE A 1 92 ? -26.469 10.539 8.695 1 98.25 92 ILE A CA 1
ATOM 732 C C . ILE A 1 92 ? -25.5 11.68 8.375 1 98.25 92 ILE A C 1
ATOM 734 O O . ILE A 1 92 ? -24.375 11.695 8.859 1 98.25 92 ILE A O 1
ATOM 738 N N . VAL A 1 93 ? -25.953 12.633 7.531 1 98.38 93 VAL A N 1
ATOM 739 C CA . VAL A 1 93 ? -25.141 13.805 7.215 1 98.38 93 VAL A CA 1
ATOM 740 C C . VAL A 1 93 ? -25.875 15.07 7.648 1 98.38 93 VAL A C 1
ATOM 742 O O . VAL A 1 93 ? -27.016 15.312 7.23 1 98.38 93 VAL A O 1
ATOM 745 N N . GLN A 1 94 ? -25.172 15.859 8.453 1 98.62 94 GLN A N 1
ATOM 746 C CA . GLN A 1 94 ? -25.844 17.031 9.031 1 98.62 94 GLN A CA 1
ATOM 747 C C . GLN A 1 94 ? -25.016 18.297 8.805 1 98.62 94 GLN A C 1
ATOM 749 O O . GLN A 1 94 ? -23.797 18.281 8.977 1 98.62 94 GLN A O 1
ATOM 754 N N . ASP A 1 95 ? -25.688 19.375 8.359 1 98 95 ASP A N 1
ATOM 755 C CA . ASP A 1 95 ? -25.078 20.703 8.375 1 98 95 ASP A CA 1
ATOM 756 C C . ASP A 1 95 ? -24.906 21.203 9.805 1 98 95 ASP A C 1
ATOM 758 O O . ASP A 1 95 ? -25.844 21.188 10.594 1 98 95 ASP A O 1
ATOM 762 N N . THR A 1 96 ? -23.766 21.641 10.133 1 97.81 96 THR A N 1
ATOM 763 C CA . THR A 1 96 ? -23.547 22.203 11.461 1 97.81 96 THR A CA 1
ATOM 764 C C . THR A 1 96 ? -24.344 23.5 11.641 1 97.81 96 THR A C 1
ATOM 766 O O . THR A 1 96 ? -24.859 24.047 10.664 1 97.81 96 THR A O 1
ATOM 769 N N . ARG A 1 97 ? -24.484 23.875 12.836 1 97.88 97 ARG A N 1
ATOM 770 C CA . ARG A 1 97 ? -25.266 25.062 13.195 1 97.88 97 ARG A CA 1
ATOM 771 C C . ARG A 1 97 ? -24.812 26.266 12.375 1 97.88 97 ARG A C 1
ATOM 773 O O . ARG A 1 97 ? -23.625 26.531 12.242 1 97.88 97 ARG A O 1
ATOM 780 N N . GLY A 1 98 ? -25.797 26.969 11.789 1 95.94 98 GLY A N 1
ATOM 781 C CA . GLY A 1 98 ? -25.547 28.219 11.094 1 95.94 98 GLY A CA 1
ATOM 782 C C . GLY A 1 98 ? -25.062 28.016 9.672 1 95.94 98 GLY A C 1
ATOM 783 O O . GLY A 1 98 ? -24.828 28.984 8.953 1 95.94 98 GLY A O 1
ATOM 784 N N . GLN A 1 99 ? -24.938 26.812 9.234 1 94.56 99 GLN A N 1
ATOM 785 C CA . GLN A 1 99 ? -24.422 26.531 7.895 1 94.56 99 GLN A CA 1
ATOM 786 C C . GLN A 1 99 ? -25.484 25.875 7.023 1 94.56 99 GLN A C 1
ATOM 788 O O . GLN A 1 99 ? -26.141 24.922 7.449 1 94.56 99 GLN A O 1
ATOM 793 N N . TYR A 1 100 ? -25.719 26.547 5.809 1 93.06 100 TYR A N 1
ATOM 794 C CA . TYR A 1 100 ? -26.578 26.016 4.75 1 93.06 100 TYR A CA 1
ATOM 795 C C . TYR A 1 100 ? -27.969 25.719 5.281 1 93.06 100 TYR A C 1
ATOM 797 O O . TYR A 1 100 ? -28.672 26.609 5.75 1 93.06 100 TYR A O 1
ATOM 805 N N . GLY A 1 101 ? -28.344 24.422 5.34 1 95.19 101 GLY A N 1
ATOM 806 C CA . GLY A 1 101 ? -29.719 24.109 5.684 1 95.19 101 GLY A CA 1
ATOM 807 C C . GLY A 1 101 ? -30 24.219 7.172 1 95.19 101 GLY A C 1
ATOM 808 O O . GLY A 1 101 ? -31.156 24.141 7.598 1 95.19 101 GLY A O 1
ATOM 809 N N . SER A 1 102 ? -29.031 24.484 8.008 1 97.75 102 SER A N 1
ATOM 810 C CA . SER A 1 102 ? -29.203 24.484 9.453 1 97.75 102 SER A CA 1
ATOM 811 C C . SER A 1 102 ? -29.391 25.906 9.984 1 97.75 102 SER A C 1
ATOM 813 O O . SER A 1 102 ? -28.75 26.844 9.492 1 97.75 102 SER A O 1
ATOM 815 N N . GLN A 1 103 ? -30.203 26.016 10.992 1 97.94 103 GLN A N 1
ATOM 816 C CA . GLN A 1 103 ? -30.453 27.297 11.641 1 97.94 103 GLN A CA 1
ATOM 817 C C . GLN A 1 103 ? -29.359 27.641 12.648 1 97.94 103 GLN A C 1
ATOM 819 O O . GLN A 1 103 ? -28.484 26.812 12.914 1 97.94 103 GLN A O 1
ATOM 824 N N . GLY A 1 104 ? -29.422 28.906 13.156 1 96.88 104 GLY A N 1
ATOM 825 C CA . GLY A 1 104 ? -28.484 29.359 14.164 1 96.88 104 GLY A CA 1
ATOM 826 C C . GLY A 1 104 ? -27.328 30.156 13.578 1 96.88 104 GLY A C 1
ATOM 827 O O . GLY A 1 104 ? -27.406 30.641 12.445 1 96.88 104 GLY A O 1
ATOM 828 N N . LYS A 1 105 ? -26.406 30.391 14.438 1 95.25 105 LYS A N 1
ATOM 829 C CA . LYS A 1 105 ? -25.219 31.141 14.047 1 95.25 105 LYS A CA 1
ATOM 830 C C . LYS A 1 105 ? -23.969 30.266 14.047 1 95.25 105 LYS A C 1
ATOM 832 O O . LYS A 1 105 ? -23.703 29.578 15.031 1 95.25 105 LYS A O 1
ATOM 837 N N . PHE A 1 106 ? -23.344 30.328 12.945 1 94.81 106 PHE A N 1
ATOM 838 C CA . PHE A 1 106 ? -22.109 29.547 12.836 1 94.81 106 PHE A CA 1
ATOM 839 C C . PHE A 1 106 ? -21.016 30.141 13.688 1 94.81 106 PHE A C 1
ATOM 841 O O . PHE A 1 106 ? -20.625 31.297 13.5 1 94.81 106 PHE A O 1
ATOM 848 N N . ASP A 1 107 ? -20.594 29.5 14.664 1 94.88 107 ASP A N 1
ATOM 849 C CA . ASP A 1 107 ? -19.422 29.75 15.492 1 94.88 107 ASP A CA 1
ATOM 850 C C . ASP A 1 107 ? -18.438 28.578 15.422 1 94.88 107 ASP A C 1
ATOM 852 O O . ASP A 1 107 ? -18.547 27.625 16.188 1 94.88 107 ASP A O 1
ATOM 856 N N . ALA A 1 108 ? -17.484 28.766 14.578 1 94.31 108 ALA A N 1
ATOM 857 C CA . ALA A 1 108 ? -16.641 27.656 14.141 1 94.31 108 ALA A CA 1
ATOM 858 C C . ALA A 1 108 ? -16.094 26.875 15.336 1 94.31 108 ALA A C 1
ATOM 860 O O . ALA A 1 108 ? -15.508 27.469 16.25 1 94.31 108 ALA A O 1
ATOM 861 N N . PHE A 1 109 ? -16.344 25.547 15.406 1 95.25 109 PHE A N 1
ATOM 862 C CA . PHE A 1 109 ? -15.797 24.531 16.297 1 95.25 109 PHE A CA 1
ATOM 863 C C . PHE A 1 109 ? -16.484 24.578 17.656 1 95.25 109 PHE A C 1
ATOM 865 O O . PHE A 1 109 ? -16.359 23.625 18.438 1 95.25 109 PHE A O 1
ATOM 872 N N . ARG A 1 110 ? -17.188 25.594 18.094 1 93.12 110 ARG A N 1
ATOM 873 C CA . ARG A 1 110 ? -17.547 25.859 19.484 1 93.12 110 ARG A CA 1
ATOM 874 C C . ARG A 1 110 ? -18.875 25.203 19.828 1 93.12 110 ARG A C 1
ATOM 876 O O . ARG A 1 110 ? -19.156 24.922 21 1 93.12 110 ARG A O 1
ATOM 883 N N . GLN A 1 111 ? -19.781 24.906 18.938 1 95 111 GLN A N 1
ATOM 884 C CA . GLN A 1 111 ? -21.078 24.344 19.281 1 95 111 GLN A CA 1
ATOM 885 C C . GLN A 1 111 ? -21.141 22.859 18.938 1 95 111 GLN A C 1
ATOM 887 O O . GLN A 1 111 ? -22.203 22.234 19.016 1 95 111 GLN A O 1
ATOM 892 N N . GLU A 1 112 ? -20.031 22.297 18.672 1 97.88 112 GLU A N 1
ATOM 893 C CA . GLU A 1 112 ? -20 20.969 18.094 1 97.88 112 GLU A CA 1
ATOM 894 C C . GLU A 1 112 ? -20.281 19.891 19.156 1 97.88 112 GLU A C 1
ATOM 896 O O . GLU A 1 112 ? -20.891 18.859 18.859 1 97.88 112 GLU A O 1
ATOM 901 N N . ARG A 1 113 ? -19.828 20.094 20.422 1 97.81 113 ARG A N 1
ATOM 902 C CA . ARG A 1 113 ? -20.094 19.109 21.469 1 97.81 113 ARG A CA 1
ATOM 903 C C . ARG A 1 113 ? -21.594 19.031 21.781 1 97.81 113 ARG A C 1
ATOM 905 O O . ARG A 1 113 ? -22.188 17.953 21.672 1 97.81 113 ARG A O 1
ATOM 912 N N . ALA A 1 114 ? -22.203 20.188 22.047 1 97.94 114 ALA A N 1
ATOM 913 C CA . ALA A 1 114 ? -23.625 20.203 22.406 1 97.94 114 ALA A CA 1
ATOM 914 C C . ALA A 1 114 ? -24.484 19.719 21.25 1 97.94 114 ALA A C 1
ATOM 916 O O . ALA A 1 114 ? -25.359 18.859 21.438 1 97.94 114 ALA A O 1
ATOM 917 N N . ASP A 1 115 ? -24.266 20.234 20.078 1 98.69 115 ASP A N 1
ATOM 918 C CA . ASP A 1 115 ? -25.047 19.859 18.906 1 98.69 115 ASP A CA 1
ATOM 919 C C . ASP A 1 115 ? -24.797 18.406 18.516 1 98.69 115 ASP A C 1
ATOM 921 O O . ASP A 1 115 ? -25.719 17.703 18.094 1 98.69 115 ASP A O 1
ATOM 925 N N . GLY A 1 116 ? -23.516 18 18.625 1 98.75 116 GLY A N 1
ATOM 926 C CA . GLY A 1 116 ? -23.188 16.625 18.297 1 98.75 116 GLY A CA 1
ATOM 927 C C . GLY A 1 116 ? -23.828 15.617 19.219 1 98.75 116 GLY A C 1
ATOM 928 O O . GLY A 1 116 ? -24.359 14.602 18.766 1 98.75 116 GLY A O 1
ATOM 929 N N . LEU A 1 117 ? -23.797 15.867 20.531 1 98.62 117 LEU A N 1
ATOM 930 C CA . LEU A 1 117 ? -24.422 14.977 21.5 1 98.62 117 LEU A CA 1
ATOM 931 C C . LEU A 1 117 ? -25.922 14.93 21.312 1 98.62 117 LEU A C 1
ATOM 933 O O . LEU A 1 117 ? -26.531 13.859 21.391 1 98.62 117 LEU A O 1
ATOM 937 N N . ALA A 1 118 ? -26.516 16.062 21 1 98.75 118 ALA A N 1
ATOM 938 C CA . ALA A 1 118 ? -27.953 16.109 20.75 1 98.75 118 ALA A CA 1
ATOM 939 C C . ALA A 1 118 ? -28.328 15.344 19.484 1 98.75 118 ALA A C 1
ATOM 941 O O . ALA A 1 118 ? -29.328 14.641 19.469 1 98.75 118 ALA A O 1
ATOM 942 N N . THR A 1 119 ? -27.531 15.5 18.484 1 98.81 119 THR A N 1
ATOM 943 C CA . THR A 1 119 ? -27.766 14.773 17.234 1 98.81 119 THR A CA 1
ATOM 944 C C . THR A 1 119 ? -27.672 13.266 17.469 1 98.81 119 THR A C 1
ATOM 946 O O . THR A 1 119 ? -28.516 12.5 17 1 98.81 119 THR A O 1
ATOM 949 N N . ALA A 1 120 ? -26.609 12.844 18.188 1 98.75 120 ALA A N 1
ATOM 950 C CA . ALA A 1 120 ? -26.438 11.43 18.484 1 98.75 120 ALA A CA 1
ATOM 951 C C . ALA A 1 120 ? -27.641 10.883 19.266 1 98.75 120 ALA A C 1
ATOM 953 O O . ALA A 1 120 ? -28.125 9.789 18.969 1 98.75 120 ALA A O 1
ATOM 954 N N . ALA A 1 121 ? -28.078 11.641 20.219 1 98.56 121 ALA A N 1
ATOM 955 C CA . ALA A 1 121 ? -29.25 11.234 21 1 98.56 121 ALA A CA 1
ATOM 956 C C . ALA A 1 121 ? -30.469 11.094 20.109 1 98.56 121 ALA A C 1
ATOM 958 O O . ALA A 1 121 ? -31.234 10.125 20.234 1 98.56 121 ALA A O 1
ATOM 959 N N . TRP A 1 122 ? -30.672 12.023 19.266 1 98.62 122 TRP A N 1
ATOM 960 C CA . TRP A 1 122 ? -31.797 11.969 18.328 1 98.62 122 TRP A CA 1
ATOM 961 C C . TRP A 1 122 ? -31.719 10.727 17.453 1 98.62 122 TRP A C 1
ATOM 963 O O . TRP A 1 122 ? -32.719 10.039 17.25 1 98.62 122 TRP A O 1
ATOM 973 N N . VAL A 1 123 ? -30.562 10.445 16.906 1 98.38 123 VAL A N 1
ATOM 974 C CA . VAL A 1 123 ? -30.391 9.289 16.031 1 98.38 123 VAL A CA 1
ATOM 975 C C . VAL A 1 123 ? -30.734 8.008 16.797 1 98.38 123 VAL A C 1
ATOM 977 O O . VAL A 1 123 ? -31.438 7.141 16.266 1 98.38 123 VAL A O 1
ATOM 980 N N . ARG A 1 124 ? -30.281 7.871 18.047 1 97.75 124 ARG A N 1
ATOM 981 C CA . ARG A 1 124 ? -30.516 6.68 18.844 1 97.75 124 ARG A CA 1
ATOM 982 C C . ARG A 1 124 ? -32 6.465 19.109 1 97.75 124 ARG A C 1
ATOM 984 O O . ARG A 1 124 ? -32.438 5.336 19.328 1 97.75 124 ARG A O 1
ATOM 991 N N . GLU A 1 125 ? -32.75 7.48 19.016 1 96.88 125 GLU A N 1
ATOM 992 C CA . GLU A 1 125 ? -34.156 7.41 19.312 1 96.88 125 GLU A CA 1
ATOM 993 C C . GLU A 1 125 ? -34.969 6.988 18.078 1 96.88 125 GLU A C 1
ATOM 995 O O . GLU A 1 125 ? -36.156 6.652 18.188 1 96.88 125 GLU A O 1
ATOM 1000 N N . GLN A 1 126 ? -34.344 6.992 16.969 1 96.69 126 GLN A N 1
ATOM 1001 C CA . GLN A 1 126 ? -35.062 6.641 15.742 1 96.69 126 GLN A CA 1
ATOM 1002 C C . GLN A 1 126 ? -35.281 5.137 15.648 1 96.69 126 GLN A C 1
ATOM 1004 O O . GLN A 1 126 ? -34.438 4.344 16.031 1 96.69 126 GLN A O 1
ATOM 1009 N N . PRO A 1 127 ? -36.406 4.734 15.102 1 95.25 127 PRO A N 1
ATOM 1010 C CA . PRO A 1 127 ? -36.719 3.303 15.016 1 95.25 127 PRO A CA 1
ATOM 1011 C C . PRO A 1 127 ? -35.781 2.566 14.047 1 95.25 127 PRO A C 1
ATOM 1013 O O . PRO A 1 127 ? -35.625 1.347 14.141 1 95.25 127 PRO A O 1
ATOM 1016 N N . TRP A 1 128 ? -35.188 3.275 13.18 1 94.69 128 TRP A N 1
ATOM 1017 C CA . TRP A 1 128 ? -34.344 2.652 12.172 1 94.69 128 TRP A CA 1
ATOM 1018 C C . TRP A 1 128 ? -32.938 2.482 12.695 1 94.69 128 TRP A C 1
ATOM 1020 O O . TRP A 1 128 ? -32.062 1.889 12.016 1 94.69 128 TRP A O 1
ATOM 1030 N N . CYS A 1 129 ? -32.594 2.977 13.836 1 96.31 129 CYS A N 1
ATOM 1031 C CA . CYS A 1 129 ? -31.281 2.834 14.445 1 96.31 129 CYS A CA 1
ATOM 1032 C C . CYS A 1 129 ? -31.312 1.806 15.57 1 96.31 129 CYS A C 1
ATOM 1034 O O . CYS A 1 129 ? -32.25 1.787 16.375 1 96.31 129 CYS A O 1
ATOM 1036 N N . ASP A 1 130 ? -30.312 0.967 15.703 1 95.62 130 ASP A N 1
ATOM 1037 C CA . ASP A 1 130 ? -30.266 -0.067 16.734 1 95.62 130 ASP A CA 1
ATOM 1038 C C . ASP A 1 130 ? -29.562 0.438 17.984 1 95.62 130 ASP A C 1
ATOM 1040 O O . ASP A 1 130 ? -29.297 -0.337 18.906 1 95.62 130 ASP A O 1
ATOM 1044 N N . GLY A 1 131 ? -29.234 1.646 17.984 1 96.5 131 GLY A N 1
ATOM 1045 C CA . GLY A 1 131 ? -28.578 2.254 19.125 1 96.5 131 GLY A CA 1
ATOM 1046 C C . GLY A 1 131 ? -27.062 2.359 18.969 1 96.5 131 GLY A C 1
ATOM 1047 O O . GLY A 1 131 ? -26.406 3.082 19.719 1 96.5 131 GLY A O 1
ATOM 1048 N N . THR A 1 132 ? -26.484 1.644 18.031 1 97.25 132 THR A N 1
ATOM 1049 C CA . THR A 1 132 ? -25.047 1.662 17.781 1 97.25 132 THR A CA 1
ATOM 1050 C C . THR A 1 132 ? -24.656 2.805 16.844 1 97.25 132 THR A C 1
ATOM 1052 O O . THR A 1 132 ? -25.266 2.969 15.781 1 97.25 132 THR A O 1
ATOM 1055 N N . LEU A 1 133 ? -23.703 3.621 17.297 1 98.38 133 LEU A N 1
ATOM 1056 C CA . LEU A 1 133 ? -23.281 4.785 16.516 1 98.38 133 LEU A CA 1
ATOM 1057 C C . LEU A 1 133 ? -21.797 4.746 16.219 1 98.38 133 LEU A C 1
ATOM 1059 O O . LEU A 1 133 ? -21.016 4.207 17.016 1 98.38 133 LEU A O 1
ATOM 1063 N N . ALA A 1 134 ? -21.406 5.238 15.125 1 98.75 134 ALA A N 1
ATOM 1064 C CA . ALA A 1 134 ? -20.031 5.57 14.773 1 98.75 134 ALA A CA 1
ATOM 1065 C C . ALA A 1 134 ? -19.953 6.934 14.094 1 98.75 134 ALA A C 1
ATOM 1067 O O . ALA A 1 134 ? -20.984 7.516 13.734 1 98.75 134 ALA A O 1
ATOM 1068 N N . THR A 1 135 ? -18.75 7.449 14.008 1 98.69 135 THR A N 1
ATOM 1069 C CA . THR A 1 135 ? -18.547 8.711 13.312 1 98.69 135 THR A CA 1
ATOM 1070 C C . THR A 1 135 ? -17.344 8.617 12.375 1 98.69 135 THR A C 1
ATOM 1072 O O . THR A 1 135 ? -16.469 7.754 12.562 1 98.69 135 THR A O 1
ATOM 1075 N N . ALA A 1 136 ? -17.359 9.445 11.352 1 97.94 136 ALA A N 1
ATOM 1076 C CA . ALA A 1 136 ? -16.25 9.523 10.422 1 97.94 136 ALA A CA 1
ATOM 1077 C C . ALA A 1 136 ? -16.203 10.883 9.734 1 97.94 136 ALA A C 1
ATOM 1079 O O . ALA A 1 136 ? -17.141 11.68 9.852 1 97.94 136 ALA A O 1
ATOM 1080 N N . GLY A 1 137 ? -15.055 11.117 9.102 1 96.56 137 GLY A N 1
ATOM 1081 C CA . GLY A 1 137 ? -14.906 12.336 8.328 1 96.56 137 GLY A CA 1
ATOM 1082 C C . GLY A 1 137 ? -13.562 13.008 8.508 1 96.56 137 GLY A C 1
ATOM 1083 O O . GLY A 1 137 ? -12.938 12.875 9.562 1 96.56 137 GLY A O 1
ATOM 1084 N N . PRO A 1 138 ? -13.18 13.781 7.547 1 96.5 138 PRO A N 1
ATOM 1085 C CA . PRO A 1 138 ? -11.875 14.445 7.586 1 96.5 138 PRO A CA 1
ATOM 1086 C C . PRO A 1 138 ? -11.969 15.883 8.102 1 96.5 138 PRO A C 1
ATOM 1088 O O . PRO A 1 138 ? -13.055 16.469 8.141 1 96.5 138 PRO A O 1
ATOM 1091 N N . SER A 1 139 ? -10.797 16.422 8.531 1 96.94 139 SER A N 1
ATOM 1092 C CA . SER A 1 139 ? -10.633 17.844 8.797 1 96.94 139 SER A CA 1
ATOM 1093 C C . SER A 1 139 ? -11.648 18.328 9.836 1 96.94 139 SER A C 1
ATOM 1095 O O . SER A 1 139 ? -11.766 17.766 10.914 1 96.94 139 SER A O 1
ATOM 1097 N N . TYR A 1 140 ? -12.555 19.297 9.492 1 96.75 140 TYR A N 1
ATOM 1098 C CA . TYR A 1 140 ? -13.57 19.812 10.398 1 96.75 140 TYR A CA 1
ATOM 1099 C C . TYR A 1 140 ? -14.523 18.703 10.836 1 96.75 140 TYR A C 1
ATOM 1101 O O . TYR A 1 140 ? -14.898 18.625 12.008 1 96.75 140 TYR A O 1
ATOM 1109 N N . LEU A 1 141 ? -14.867 17.844 9.906 1 97 141 LEU A N 1
ATOM 1110 C CA . LEU A 1 141 ? -15.727 16.703 10.234 1 97 141 LEU A CA 1
ATOM 1111 C C . LEU A 1 141 ? -15.07 15.812 11.281 1 97 141 LEU A C 1
ATOM 1113 O O . LEU A 1 141 ? -15.75 15.242 12.133 1 97 141 LEU A O 1
ATOM 1117 N N . GLY A 1 142 ? -13.781 15.703 11.18 1 97.44 142 GLY A N 1
ATOM 1118 C CA . GLY A 1 142 ? -13.039 14.938 12.18 1 97.44 142 GLY A CA 1
ATOM 1119 C C . GLY A 1 142 ? -13.109 15.547 13.562 1 97.44 142 GLY A C 1
ATOM 1120 O O . GLY A 1 142 ? -13.289 14.836 14.555 1 97.44 142 GLY A O 1
ATOM 1121 N N . HIS A 1 143 ? -12.969 16.844 13.602 1 97.94 143 HIS A N 1
ATOM 1122 C CA . HIS A 1 143 ? -13.031 17.516 14.898 1 97.94 143 HIS A CA 1
ATOM 1123 C C . HIS A 1 143 ? -14.398 17.344 15.555 1 97.94 143 HIS A C 1
ATOM 1125 O O . HIS A 1 143 ? -14.492 17.234 16.781 1 97.94 143 HIS A O 1
ATOM 1131 N N . THR A 1 144 ? -15.461 17.328 14.758 1 98.31 144 THR A N 1
ATOM 1132 C CA . THR A 1 144 ? -16.797 17.109 15.305 1 98.31 144 THR A CA 1
ATOM 1133 C C . THR A 1 144 ? -16.875 15.766 16.016 1 98.31 144 THR A C 1
ATOM 1135 O O . THR A 1 144 ? -17.672 15.594 16.938 1 98.31 144 THR A O 1
ATOM 1138 N N . GLN A 1 145 ? -16.078 14.828 15.602 1 98.62 145 GLN A N 1
ATOM 1139 C CA . GLN A 1 145 ? -16.047 13.523 16.25 1 98.62 145 GLN A CA 1
ATOM 1140 C C . GLN A 1 145 ? -15.391 13.617 17.625 1 98.62 145 GLN A C 1
ATOM 1142 O O . GLN A 1 145 ? -15.914 13.078 18.609 1 98.62 145 GLN A O 1
ATOM 1147 N N . TRP A 1 146 ? -14.281 14.336 17.703 1 98.56 146 TRP A N 1
ATOM 1148 C CA . TRP A 1 146 ? -13.594 14.523 18.984 1 98.56 146 TRP A CA 1
ATOM 1149 C C . TRP A 1 146 ? -14.477 15.266 19.969 1 98.56 146 TRP A C 1
ATOM 1151 O O . TRP A 1 146 ? -14.383 15.031 21.188 1 98.56 146 TRP A O 1
ATOM 1161 N N . ALA A 1 147 ? -15.336 16.062 19.453 1 98.25 147 ALA A N 1
ATOM 1162 C CA . ALA A 1 147 ? -16.234 16.859 20.297 1 98.25 147 ALA A CA 1
ATOM 1163 C C . ALA A 1 147 ? -17.359 15.992 20.859 1 98.25 147 ALA A C 1
ATOM 1165 O O . ALA A 1 147 ? -18.094 16.438 21.75 1 98.25 147 ALA A O 1
ATOM 1166 N N . VAL A 1 148 ? -17.469 14.766 20.438 1 98.31 148 VAL A N 1
ATOM 1167 C CA . VAL A 1 148 ? -18.594 13.938 20.859 1 98.31 148 VAL A CA 1
ATOM 1168 C C . VAL A 1 148 ? -18.078 12.688 21.578 1 98.31 148 VAL A C 1
ATOM 1170 O O . VAL A 1 148 ? -18.516 12.383 22.688 1 98.31 148 VAL A O 1
ATOM 1173 N N . ALA A 1 149 ? -17.141 12.008 21.047 1 98.38 149 ALA A N 1
ATOM 1174 C CA . ALA A 1 149 ? -16.766 10.641 21.391 1 98.38 149 ALA A CA 1
ATOM 1175 C C . ALA A 1 149 ? -16.391 10.531 22.875 1 98.38 149 ALA A C 1
ATOM 1177 O O . ALA A 1 149 ? -16.844 9.625 23.562 1 98.38 149 ALA A O 1
ATOM 1178 N N . PRO A 1 150 ? -15.609 11.477 23.406 1 97.62 150 PRO A N 1
ATOM 1179 C CA . PRO A 1 150 ? -15.234 11.328 24.812 1 97.62 150 PRO A CA 1
ATOM 1180 C C . PRO A 1 150 ? -16.406 11.594 25.766 1 97.62 150 PRO A C 1
ATOM 1182 O O . PRO A 1 150 ? -16.312 11.281 26.953 1 97.62 150 PRO A O 1
ATOM 1185 N N . TYR A 1 151 ? -17.516 12.102 25.297 1 97.5 151 TYR A N 1
ATOM 1186 C CA . TYR A 1 151 ? -18.547 12.633 26.172 1 97.5 151 TYR A CA 1
ATOM 1187 C C . TYR A 1 151 ? -19.859 11.852 26.031 1 97.5 151 TYR A C 1
ATOM 1189 O O . TYR A 1 151 ? -20.828 12.125 26.734 1 97.5 151 TYR A O 1
ATOM 1197 N N . ILE A 1 152 ? -19.859 10.945 25.156 1 97.62 152 ILE A N 1
ATOM 1198 C CA . ILE A 1 152 ? -21.109 10.273 24.828 1 97.62 152 ILE A CA 1
ATOM 1199 C C . ILE A 1 152 ? -21.188 8.938 25.562 1 97.62 152 ILE A C 1
ATOM 1201 O O . ILE A 1 152 ? -20.188 8.242 25.719 1 97.62 152 ILE A O 1
ATOM 1205 N N . GLU A 1 153 ? -22.422 8.586 26.047 1 95.81 153 GLU A N 1
ATOM 1206 C CA . G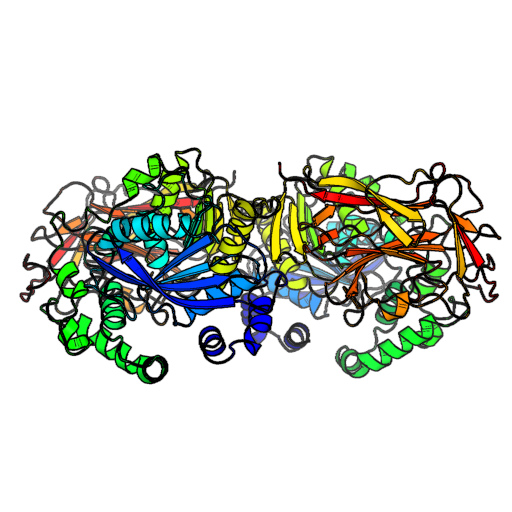LU A 1 153 ? -22.75 7.281 26.609 1 95.81 153 GLU A CA 1
ATOM 1207 C C . GLU A 1 153 ? -24.031 6.715 26.016 1 95.81 153 GLU A C 1
ATOM 1209 O O . GLU A 1 153 ? -25.031 7.426 25.875 1 95.81 153 GLU A O 1
ATOM 1214 N N . PRO A 1 154 ? -24.125 5.395 25.812 1 97.06 154 PRO A N 1
ATOM 1215 C CA . PRO A 1 154 ? -22.969 4.5 25.703 1 97.06 154 PRO A CA 1
ATOM 1216 C C . PRO A 1 154 ? -21.984 4.957 24.641 1 97.06 154 PRO A C 1
ATOM 1218 O O . PRO A 1 154 ? -22.328 5.75 23.766 1 97.06 154 PRO A O 1
ATOM 1221 N N . PRO A 1 155 ? -20.734 4.523 24.688 1 97.88 155 PRO A N 1
ATOM 1222 C CA . PRO A 1 155 ? -19.703 4.992 23.75 1 97.88 155 PRO A CA 1
ATOM 1223 C C . PRO A 1 155 ? -20.016 4.613 22.312 1 97.88 155 PRO A C 1
ATOM 1225 O O . PRO A 1 155 ? -20.781 3.691 22.062 1 97.88 155 PRO A O 1
ATOM 1228 N N . LEU A 1 156 ? -19.375 5.375 21.422 1 98.56 156 LEU A N 1
ATOM 1229 C CA . LEU A 1 156 ? -19.438 5.008 20.016 1 98.56 156 LEU A CA 1
ATOM 1230 C C . LEU A 1 156 ? -18.766 3.658 19.781 1 98.56 156 LEU A C 1
ATOM 1232 O O . LEU A 1 156 ? -17.812 3.303 20.469 1 98.56 156 LEU A O 1
ATOM 1236 N N . ALA A 1 157 ? -19.266 2.971 18.781 1 98.12 157 ALA A N 1
ATOM 1237 C CA . ALA A 1 157 ? -18.656 1.703 18.391 1 98.12 157 ALA A CA 1
ATOM 1238 C C . ALA A 1 157 ? -17.312 1.931 17.703 1 98.12 157 ALA A C 1
ATOM 1240 O O . ALA A 1 157 ? -16.422 1.079 17.766 1 98.12 157 ALA A O 1
ATOM 1241 N N . ALA A 1 158 ? -17.188 3.094 17.047 1 98.38 158 ALA A N 1
ATOM 1242 C CA . ALA A 1 158 ? -15.953 3.449 16.344 1 98.38 158 ALA A CA 1
ATOM 1243 C C . ALA A 1 158 ? -15.953 4.922 15.945 1 98.38 158 ALA A C 1
ATOM 1245 O O . ALA A 1 158 ? -17.016 5.547 15.844 1 98.38 158 ALA A O 1
ATOM 1246 N N . MET A 1 159 ? -14.812 5.438 15.695 1 98.69 159 MET A N 1
ATOM 1247 C CA . MET A 1 159 ? -14.68 6.758 15.086 1 98.69 159 MET A CA 1
ATOM 1248 C C . MET A 1 159 ? -13.477 6.805 14.148 1 98.69 159 MET A C 1
ATOM 1250 O O . MET A 1 159 ? -12.492 6.094 14.359 1 98.69 159 MET A O 1
ATOM 1254 N N . CYS A 1 160 ? -13.539 7.566 13.125 1 98.5 160 CYS A N 1
ATOM 1255 C CA . CYS A 1 160 ? -12.508 7.672 12.102 1 98.5 160 CYS A CA 1
ATOM 1256 C C . CYS A 1 160 ? -12.148 9.125 11.836 1 98.5 160 CYS A C 1
ATOM 1258 O O . CYS A 1 160 ? -12.422 9.656 10.758 1 98.5 160 CYS A O 1
ATOM 1260 N N . PRO A 1 161 ? -11.469 9.758 12.773 1 98.56 161 PRO A N 1
ATOM 1261 C CA . PRO A 1 161 ? -11.023 11.133 12.555 1 98.56 161 PRO A CA 1
ATOM 1262 C C . PRO A 1 161 ? -9.805 11.219 11.633 1 98.56 161 PRO A C 1
ATOM 1264 O O . PRO A 1 161 ? -8.703 10.82 12.016 1 98.56 161 PRO A O 1
ATOM 1267 N N . ALA A 1 162 ? -10.008 11.812 10.43 1 98.06 162 ALA A N 1
ATOM 1268 C CA . ALA A 1 162 ? -8.93 11.906 9.438 1 98.06 162 ALA A CA 1
ATOM 1269 C C . ALA A 1 162 ? -8.461 13.352 9.281 1 98.06 162 ALA A C 1
ATOM 1271 O O . ALA A 1 162 ? -9.273 14.281 9.297 1 98.06 162 ALA A O 1
ATOM 1272 N N . ILE A 1 163 ? -7.141 13.531 9.211 1 98.12 163 ILE A N 1
ATOM 1273 C CA . ILE A 1 163 ? -6.48 14.812 8.984 1 98.12 163 ILE A CA 1
ATOM 1274 C C . ILE A 1 163 ? -7.105 15.883 9.875 1 98.12 163 ILE A C 1
ATOM 1276 O O . ILE A 1 163 ? -7.523 16.938 9.391 1 98.12 163 ILE A O 1
ATOM 1280 N N . THR A 1 164 ? -7.102 15.594 11.133 1 98.38 164 THR A N 1
ATOM 1281 C CA . THR A 1 164 ? -7.742 16.453 12.109 1 98.38 164 THR A CA 1
ATOM 1282 C C . THR A 1 164 ? -7.027 16.375 13.461 1 98.38 164 THR A C 1
ATOM 1284 O O . THR A 1 164 ? -5.996 15.711 13.578 1 98.38 164 THR A O 1
ATOM 1287 N N . THR A 1 165 ? -7.516 17.125 14.469 1 98.38 165 THR A N 1
ATOM 1288 C CA . THR A 1 165 ? -6.988 17.109 15.828 1 98.38 165 THR A CA 1
ATOM 1289 C C . THR A 1 165 ? -8.086 17.422 16.844 1 98.38 165 THR A C 1
ATOM 1291 O O . THR A 1 165 ? -9.125 17.984 16.484 1 98.38 165 THR A O 1
ATOM 1294 N N . SER A 1 166 ? -7.844 17.047 18.016 1 98.38 166 SER A N 1
ATOM 1295 C CA . SER A 1 166 ? -8.766 17.312 19.109 1 98.38 166 SER A CA 1
ATOM 1296 C C . SER A 1 166 ? -8.641 18.75 19.609 1 98.38 166 SER A C 1
ATOM 1298 O O . SER A 1 166 ? -9.492 19.219 20.375 1 98.38 166 SER A O 1
ATOM 1300 N N . ASN A 1 167 ? -7.613 19.438 19.156 1 97.19 167 ASN A N 1
ATOM 1301 C CA . ASN A 1 167 ? -7.383 20.797 19.594 1 97.19 167 ASN A CA 1
ATOM 1302 C C . ASN A 1 167 ? -6.918 21.688 18.438 1 97.19 167 ASN A C 1
ATOM 1304 O O . ASN A 1 167 ? -5.719 21.797 18.172 1 97.19 167 ASN A O 1
ATOM 1308 N N . PHE A 1 168 ? -7.754 22.484 17.922 1 96.56 168 PHE A N 1
ATOM 1309 C CA . PHE A 1 168 ? -7.465 23.281 16.734 1 96.56 168 PHE A CA 1
ATOM 1310 C C . PHE A 1 168 ? -6.672 24.531 17.109 1 96.56 168 PHE A C 1
ATOM 1312 O O . PHE A 1 168 ? -6.07 25.172 16.25 1 96.56 168 PHE A O 1
ATOM 1319 N N . ARG A 1 169 ? -6.707 24.906 18.359 1 95.88 169 ARG A N 1
ATOM 1320 C CA . ARG A 1 169 ? -5.961 26.094 18.766 1 95.88 169 ARG A CA 1
ATOM 1321 C C . ARG A 1 169 ? -4.492 25.969 18.375 1 95.88 169 ARG A C 1
ATOM 1323 O O . ARG A 1 169 ? -3.861 26.969 18.016 1 95.88 169 ARG A O 1
ATOM 1330 N N . GLU A 1 170 ? -4.004 24.781 18.391 1 93.75 170 GLU A N 1
ATOM 1331 C CA . GLU A 1 170 ? -2.605 24.547 18.047 1 93.75 170 GLU A CA 1
ATOM 1332 C C . GLU A 1 170 ? -2.318 24.938 16.609 1 93.75 170 GLU A C 1
ATOM 1334 O O . GLU A 1 170 ? -1.216 25.391 16.281 1 93.75 170 GLU A O 1
ATOM 1339 N N . LEU A 1 171 ? -3.285 24.75 15.773 1 96.25 171 LEU A N 1
ATOM 1340 C CA . LEU A 1 171 ? -3.16 25.188 14.383 1 96.25 171 LEU A CA 1
ATOM 1341 C C . LEU A 1 171 ? -3.189 26.703 14.281 1 96.25 171 LEU A C 1
ATOM 1343 O O . LEU A 1 171 ? -2.477 27.297 13.469 1 96.25 171 LEU A O 1
ATOM 1347 N N . PHE A 1 172 ? -3.961 27.406 15.156 1 97.75 172 PHE A N 1
ATOM 1348 C CA . PHE A 1 172 ? -4.18 28.844 15.055 1 97.75 172 PHE A CA 1
ATOM 1349 C C . PHE A 1 172 ? -2.91 29.609 15.406 1 97.75 172 PHE A C 1
ATOM 1351 O O . PHE A 1 172 ? -2.586 30.609 14.773 1 97.75 172 PHE A O 1
ATOM 1358 N N . TYR A 1 173 ? -2.27 29.047 16.453 1 97 173 TYR A N 1
ATOM 1359 C CA . TYR A 1 173 ? -1.158 29.812 17.016 1 97 173 TYR A CA 1
ATOM 1360 C C . TYR A 1 173 ? 0.047 28.906 17.25 1 97 173 TYR A C 1
ATOM 1362 O O . TYR A 1 173 ? 0.507 28.766 18.391 1 97 173 TYR A O 1
ATOM 1370 N N . PRO A 1 174 ? 0.657 28.344 16.234 1 95.94 174 PRO A N 1
ATOM 1371 C CA . PRO A 1 174 ? 1.86 27.531 16.469 1 95.94 174 PRO A CA 1
ATOM 1372 C C . PRO A 1 174 ? 2.967 28.312 17.172 1 95.94 174 PRO A C 1
ATOM 1374 O O . PRO A 1 174 ? 3.355 29.391 16.719 1 95.94 174 PRO A O 1
ATOM 1377 N N . GLY A 1 175 ? 3.389 27.781 18.312 1 95.44 175 GLY A N 1
ATOM 1378 C CA . GLY A 1 175 ? 4.426 28.438 19.094 1 95.44 175 GLY A CA 1
ATOM 1379 C C . GLY A 1 175 ? 4.023 29.828 19.562 1 95.44 175 GLY A C 1
ATOM 1380 O O . GLY A 1 175 ? 4.879 30.641 19.891 1 95.44 175 GLY A O 1
ATOM 1381 N N . GLY A 1 176 ? 2.812 30.125 19.453 1 95.06 176 GLY A N 1
ATOM 1382 C CA . GLY A 1 176 ? 2.318 31.438 19.859 1 95.06 176 GLY A CA 1
ATOM 1383 C C . GLY A 1 176 ? 2.236 32.406 18.703 1 95.06 176 GLY A C 1
ATOM 1384 O O . GLY A 1 176 ? 1.693 33.5 18.859 1 95.06 176 GLY A O 1
ATOM 1385 N N . SER A 1 177 ? 2.789 32.094 17.594 1 96.38 177 SER A N 1
ATOM 1386 C CA . SER A 1 177 ? 2.674 32.906 16.375 1 96.38 177 SER A CA 1
ATOM 1387 C C . SER A 1 177 ? 1.373 32.594 15.641 1 96.38 177 SER A C 1
ATOM 1389 O O . SER A 1 177 ? 0.716 31.594 15.906 1 96.38 177 SER A O 1
ATOM 1391 N N . PHE A 1 178 ? 1.023 33.531 14.703 1 97.81 178 PHE A N 1
ATOM 1392 C CA . PHE A 1 178 ? -0.284 33.406 14.07 1 97.81 178 PHE A CA 1
ATOM 1393 C C . PHE A 1 178 ? -0.164 32.719 12.711 1 97.81 178 PHE A C 1
ATOM 1395 O O . PHE A 1 178 ? 0.6 33.156 11.852 1 97.81 178 PHE A O 1
ATOM 1402 N N . ASN A 1 179 ? -0.902 31.656 12.5 1 98.19 179 ASN A N 1
ATOM 1403 C CA . ASN A 1 179 ? -0.896 30.875 11.273 1 98.19 179 ASN A CA 1
ATOM 1404 C C . ASN A 1 179 ? -1.688 31.547 10.164 1 98.19 179 ASN A C 1
ATOM 1406 O O . ASN A 1 179 ? -2.73 31.047 9.742 1 98.19 179 ASN A O 1
ATOM 1410 N N . LEU A 1 180 ? -1.171 32.531 9.586 1 98.44 180 LEU A N 1
ATOM 1411 C CA . LEU A 1 180 ? -1.851 33.5 8.727 1 98.44 180 LEU A CA 1
ATOM 1412 C C . LEU A 1 180 ? -2.346 32.844 7.445 1 98.44 180 LEU A C 1
ATOM 1414 O O . LEU A 1 180 ? -3.539 32.875 7.141 1 98.44 180 LEU A O 1
ATOM 1418 N N . HIS A 1 181 ? -1.474 32.188 6.703 1 98 181 HIS A N 1
ATOM 1419 C CA . HIS A 1 181 ? -1.792 31.672 5.375 1 98 181 HIS A CA 1
ATOM 1420 C C . HIS A 1 181 ? -2.969 30.703 5.43 1 98 181 HIS A C 1
ATOM 1422 O O . HIS A 1 181 ? -3.951 30.875 4.703 1 98 181 HIS A O 1
ATOM 1428 N N . ASN A 1 182 ? -2.898 29.719 6.297 1 97.81 182 ASN A N 1
ATOM 1429 C CA . ASN A 1 182 ? -3.936 28.688 6.391 1 97.81 182 ASN A CA 1
ATOM 1430 C C . ASN A 1 182 ? -5.258 29.281 6.879 1 97.81 182 ASN A C 1
ATOM 1432 O O . ASN A 1 182 ? -6.316 28.984 6.316 1 97.81 182 ASN A O 1
ATOM 1436 N N . LEU A 1 183 ? -5.195 30.141 7.859 1 98 183 LEU A N 1
ATOM 1437 C CA . LEU A 1 183 ? -6.422 30.625 8.484 1 98 183 LEU A CA 1
ATOM 1438 C C . LEU A 1 183 ? -7.141 31.625 7.59 1 98 183 LEU A C 1
ATOM 1440 O O . LEU A 1 183 ? -8.367 31.609 7.488 1 98 183 LEU A O 1
ATOM 1444 N N . LEU A 1 184 ? -6.406 32.5 6.941 1 97.69 184 LEU A N 1
ATOM 1445 C CA . LEU A 1 184 ? -7.074 33.438 6.039 1 97.69 184 LEU A CA 1
ATOM 1446 C C . LEU A 1 184 ? -7.633 32.688 4.82 1 97.69 184 LEU A C 1
ATOM 1448 O O . LEU A 1 184 ? -8.711 33.031 4.328 1 97.69 184 LEU A O 1
ATOM 1452 N N . THR A 1 185 ? -6.852 31.734 4.387 1 95.44 185 THR A N 1
ATOM 1453 C CA . THR A 1 185 ? -7.328 30.922 3.266 1 95.44 185 THR A CA 1
ATOM 1454 C C . THR A 1 185 ? -8.633 30.219 3.623 1 95.44 185 THR A C 1
ATOM 1456 O O . THR A 1 185 ? -9.609 30.297 2.875 1 95.44 185 THR A O 1
ATOM 1459 N N . TRP A 1 186 ? -8.695 29.578 4.73 1 95.19 186 TRP A N 1
ATOM 1460 C CA . TRP A 1 186 ? -9.898 28.875 5.148 1 95.19 186 TRP A CA 1
ATOM 1461 C C . TRP A 1 186 ? -11.047 29.844 5.395 1 95.19 186 TRP A C 1
ATOM 1463 O O . TRP A 1 186 ? -12.164 29.641 4.918 1 95.19 186 TRP A O 1
ATOM 1473 N N . SER A 1 187 ? -10.758 30.906 6.121 1 95.31 187 SER A N 1
ATOM 1474 C CA . SER A 1 187 ? -11.773 31.906 6.43 1 95.31 187 SER A CA 1
ATOM 1475 C C . SER A 1 187 ? -12.383 32.5 5.156 1 95.31 187 SER A C 1
ATOM 1477 O O . SER A 1 187 ? -13.594 32.719 5.09 1 95.31 187 SER A O 1
ATOM 1479 N N . SER A 1 188 ? -11.578 32.75 4.184 1 93.06 188 SER A N 1
ATOM 1480 C CA . SER A 1 188 ? -12.055 33.281 2.914 1 93.06 188 SER A CA 1
ATOM 1481 C C . SER A 1 188 ? -12.961 32.281 2.201 1 93.06 188 SER A C 1
ATOM 1483 O O . SER A 1 188 ? -13.93 32.656 1.548 1 93.06 188 SER A O 1
ATOM 1485 N N . SER A 1 189 ? -12.641 31.062 2.363 1 89.5 189 SER A N 1
ATOM 1486 C CA . SER A 1 189 ? -13.438 30.016 1.725 1 89.5 189 SER A CA 1
ATOM 1487 C C . SER A 1 189 ? -14.797 29.875 2.4 1 89.5 189 SER A C 1
ATOM 1489 O O . SER A 1 189 ? -15.82 29.734 1.727 1 89.5 189 SER A O 1
ATOM 1491 N N . ILE A 1 190 ? -14.883 29.906 3.703 1 87.81 190 ILE A N 1
ATOM 1492 C CA . ILE A 1 190 ? -16.125 29.703 4.449 1 87.81 190 ILE A CA 1
ATOM 1493 C C . ILE A 1 190 ? -16.984 30.953 4.371 1 87.81 190 ILE A C 1
ATOM 1495 O O . ILE A 1 190 ? -18.203 30.891 4.465 1 87.81 190 ILE A O 1
ATOM 1499 N N . GLY A 1 191 ? -16.406 32.062 4.184 1 82.5 191 GLY A N 1
ATOM 1500 C CA . GLY A 1 191 ? -17.109 33.344 4.168 1 82.5 191 GLY A CA 1
ATOM 1501 C C . GLY A 1 191 ? -17.75 33.625 2.83 1 82.5 191 GLY A C 1
ATOM 1502 O O . GLY A 1 191 ? -18.438 34.656 2.686 1 82.5 191 GLY A O 1
ATOM 1503 N N . SER A 1 192 ? -17.531 32.781 1.908 1 75.38 192 SER A N 1
ATOM 1504 C CA . SER A 1 192 ? -18.109 33 0.588 1 75.38 192 SER A CA 1
ATOM 1505 C C . SER A 1 192 ? -18.938 31.797 0.135 1 75.38 192 SER A C 1
ATOM 1507 O O . SER A 1 192 ? -18.703 31.25 -0.945 1 75.38 192 SER A O 1
ATOM 1509 N N . PRO A 1 193 ? -19.906 31.516 0.898 1 65.25 193 PRO A N 1
ATOM 1510 C CA . PRO A 1 193 ? -20.672 30.312 0.569 1 65.25 193 PRO A CA 1
ATOM 1511 C C . PRO A 1 193 ? -21.516 30.484 -0.691 1 65.25 193 PRO A C 1
ATOM 1513 O O . PRO A 1 193 ? -21.906 29.5 -1.324 1 65.25 193 PRO A O 1
ATOM 1516 N N . GLU A 1 194 ? -21.828 31.641 -1.068 1 63.06 194 GLU A N 1
ATOM 1517 C CA . GLU A 1 194 ? -22.766 31.953 -2.139 1 63.06 194 GLU A CA 1
ATOM 1518 C C . GLU A 1 194 ? -22.156 31.688 -3.51 1 63.06 194 GLU A C 1
ATOM 1520 O O . GLU A 1 194 ? -22.875 31.578 -4.508 1 63.06 194 GLU A O 1
ATOM 1525 N N . THR A 1 195 ? -20.953 31.484 -3.506 1 65.38 195 THR A N 1
ATOM 1526 C CA . THR A 1 195 ? -20.328 31.266 -4.801 1 65.38 195 THR A CA 1
ATOM 1527 C C . THR A 1 195 ? -20.438 29.812 -5.23 1 65.38 195 THR A C 1
ATOM 1529 O O . THR A 1 195 ? -20.125 28.906 -4.457 1 65.38 195 THR A O 1
ATOM 1532 N N . SER A 1 196 ? -21.078 29.688 -6.383 1 66.88 196 SER A N 1
ATOM 1533 C CA . SER A 1 196 ? -21.25 28.328 -6.902 1 66.88 196 SER A CA 1
ATOM 1534 C C . SER A 1 196 ? -19.906 27.594 -6.973 1 66.88 196 SER A C 1
ATOM 1536 O O . SER A 1 196 ? -18.859 28.219 -7.133 1 66.88 196 SER A O 1
ATOM 1538 N N . GLN A 1 197 ? -20.031 26.391 -6.723 1 66.38 197 GLN A N 1
ATOM 1539 C CA . GLN A 1 197 ? -18.828 25.562 -6.805 1 66.38 197 GLN A CA 1
ATOM 1540 C C . GLN A 1 197 ? -18.125 25.75 -8.148 1 66.38 197 GLN A C 1
ATOM 1542 O O . GLN A 1 197 ? -16.906 25.781 -8.219 1 66.38 197 GLN A O 1
ATOM 1547 N N . LEU A 1 198 ? -18.906 25.844 -9.133 1 67.19 198 LEU A N 1
ATOM 1548 C CA . LEU A 1 198 ? -18.359 26.016 -10.477 1 67.19 198 LEU A CA 1
ATOM 1549 C C . LEU A 1 198 ? -17.625 27.359 -10.594 1 67.19 198 LEU A C 1
ATOM 1551 O O . LEU A 1 198 ? -16.531 27.422 -11.148 1 67.19 198 LEU A O 1
ATOM 1555 N N . THR A 1 199 ? -18.297 28.375 -10.117 1 70.88 199 THR A N 1
ATOM 1556 C CA . THR A 1 199 ? -17.688 29.688 -10.156 1 70.88 199 THR A CA 1
ATOM 1557 C C . THR A 1 199 ? -16.391 29.703 -9.352 1 70.88 199 THR A C 1
ATOM 1559 O O . THR A 1 199 ? -15.406 30.328 -9.766 1 70.88 199 THR A O 1
ATOM 1562 N N . ARG A 1 200 ? -16.438 29.047 -8.289 1 75.31 200 ARG A N 1
ATOM 1563 C CA . ARG A 1 200 ? -15.25 28.969 -7.445 1 75.31 200 ARG A CA 1
ATOM 1564 C C . ARG A 1 200 ? -14.109 28.266 -8.188 1 75.31 200 ARG A C 1
ATOM 1566 O O . ARG A 1 200 ? -12.953 28.688 -8.086 1 75.31 200 ARG A O 1
ATOM 1573 N N . LEU A 1 201 ? -14.523 27.359 -8.859 1 72.12 201 LEU A N 1
ATOM 1574 C CA . LEU A 1 201 ? -13.508 26.625 -9.609 1 72.12 201 LEU A CA 1
ATOM 1575 C C . LEU A 1 201 ? -12.938 27.484 -10.734 1 72.12 201 LEU A C 1
ATOM 1577 O O . LEU A 1 201 ? -11.727 27.516 -10.938 1 72.12 201 LEU A O 1
ATOM 1581 N N . LEU A 1 202 ? -13.82 28.25 -11.367 1 75.06 202 LEU A N 1
ATOM 1582 C CA . LEU A 1 202 ? -13.414 29.062 -12.508 1 75.06 202 LEU A CA 1
ATOM 1583 C C . LEU A 1 202 ? -12.594 30.266 -12.055 1 75.06 202 LEU A C 1
ATOM 1585 O O . LEU A 1 202 ? -11.742 30.75 -12.797 1 75.06 202 LEU A O 1
ATOM 1589 N N . ARG A 1 203 ? -12.836 30.609 -10.844 1 79.31 203 ARG A N 1
ATOM 1590 C CA . ARG A 1 203 ? -12.164 31.812 -10.359 1 79.31 203 ARG A CA 1
ATOM 1591 C C . ARG A 1 203 ? -11.133 31.469 -9.289 1 79.31 203 ARG A C 1
ATOM 1593 O O . ARG A 1 203 ? -10.758 32.312 -8.484 1 79.31 203 ARG A O 1
ATOM 1600 N N . ALA A 1 204 ? -10.836 30.281 -9.211 1 80.19 204 ALA A N 1
ATOM 1601 C CA . ALA A 1 204 ? -9.961 29.797 -8.148 1 80.19 204 ALA A CA 1
ATOM 1602 C C . ALA A 1 204 ? -8.648 30.578 -8.117 1 80.19 204 ALA A C 1
ATOM 1604 O O . ALA A 1 204 ? -8.18 30.969 -7.047 1 80.19 204 ALA A O 1
ATOM 1605 N N . GLY A 1 205 ? -8.086 30.906 -9.219 1 82.38 205 GLY A N 1
ATOM 1606 C CA . GLY A 1 205 ? -6.828 31.625 -9.305 1 82.38 205 GLY A CA 1
ATOM 1607 C C . GLY A 1 205 ? -6.938 33.062 -8.82 1 82.38 205 GLY A C 1
ATOM 1608 O O . GLY A 1 205 ? -6.09 33.531 -8.062 1 82.38 205 GLY A O 1
ATOM 1609 N N . ALA A 1 206 ? -7.945 33.688 -9.242 1 85.31 206 ALA A N 1
ATOM 1610 C CA . ALA A 1 206 ? -8.156 35.094 -8.852 1 85.31 206 ALA A CA 1
ATOM 1611 C C . ALA A 1 206 ? -8.43 35.188 -7.355 1 85.31 206 ALA A C 1
ATOM 1613 O O . ALA A 1 206 ? -7.938 36.125 -6.703 1 85.31 206 ALA A O 1
ATOM 1614 N N . ILE A 1 207 ? -9.164 34.375 -6.879 1 85.56 207 ILE A N 1
ATOM 1615 C CA . ILE A 1 207 ? -9.477 34.344 -5.453 1 85.56 207 ILE A CA 1
ATOM 1616 C C . ILE A 1 207 ? -8.203 34.125 -4.648 1 85.56 207 ILE A C 1
ATOM 1618 O O . ILE A 1 207 ? -7.941 34.812 -3.668 1 85.56 207 ILE A O 1
ATOM 1622 N N . ALA A 1 208 ? -7.426 33.219 -5.09 1 87.75 208 ALA A N 1
ATOM 1623 C CA . ALA A 1 208 ? -6.172 32.938 -4.402 1 87.75 208 ALA A CA 1
ATOM 1624 C C . ALA A 1 208 ? -5.25 34.156 -4.383 1 87.75 208 ALA A C 1
ATOM 1626 O O . ALA A 1 208 ? -4.594 34.406 -3.377 1 87.75 208 ALA A O 1
ATOM 1627 N N . LYS A 1 209 ? -5.215 34.844 -5.465 1 90.69 209 LYS A N 1
ATOM 1628 C CA . LYS A 1 209 ? -4.375 36.031 -5.551 1 90.69 209 LYS A CA 1
ATOM 1629 C C . LYS A 1 209 ? -4.863 37.125 -4.602 1 90.69 209 LYS A C 1
ATOM 1631 O O . LYS A 1 209 ? -4.059 37.812 -3.979 1 90.69 209 LYS A O 1
ATOM 1636 N N . ARG A 1 210 ? -6.09 37.25 -4.531 1 92.69 210 ARG A N 1
ATOM 1637 C CA . ARG A 1 210 ? -6.676 38.25 -3.637 1 92.69 210 ARG A CA 1
ATOM 1638 C C . ARG A 1 210 ? -6.41 37.906 -2.178 1 92.69 210 ARG A C 1
ATOM 1640 O O . ARG A 1 210 ? -6.074 38.781 -1.375 1 92.69 210 ARG A O 1
ATOM 1647 N N . VAL A 1 211 ? -6.586 36.719 -1.876 1 95.12 211 VAL A N 1
ATOM 1648 C CA . VAL A 1 211 ? -6.332 36.25 -0.517 1 95.12 211 VAL A CA 1
ATOM 1649 C C . VAL A 1 211 ? -4.859 36.438 -0.169 1 95.12 211 VAL A C 1
ATOM 1651 O O . VAL A 1 211 ? -4.531 36.938 0.922 1 95.12 211 VAL A O 1
ATOM 1654 N N . ARG A 1 212 ? -3.996 36.156 -1.075 1 95 212 ARG A N 1
ATOM 1655 C CA . ARG A 1 212 ? -2.568 36.375 -0.856 1 95 212 ARG A CA 1
ATOM 1656 C C . ARG A 1 212 ? -2.252 37.844 -0.628 1 95 212 ARG A C 1
ATOM 1658 O O . ARG A 1 212 ? -1.472 38.188 0.262 1 95 212 ARG A O 1
ATOM 1665 N N . ARG A 1 213 ? -2.826 38.656 -1.381 1 95.69 213 ARG A N 1
ATOM 1666 C CA . ARG A 1 213 ? -2.641 40.094 -1.215 1 95.69 213 ARG A CA 1
ATOM 1667 C C . ARG A 1 213 ? -3.113 40.562 0.16 1 95.69 213 ARG A C 1
ATOM 1669 O O . ARG A 1 213 ? -2.494 41.438 0.778 1 95.69 213 ARG A O 1
ATOM 1676 N N . ALA A 1 214 ? -4.176 40.062 0.55 1 98 214 ALA A N 1
ATOM 1677 C CA . ALA A 1 214 ? -4.742 40.406 1.849 1 98 214 ALA A CA 1
ATOM 1678 C C . ALA A 1 214 ? -3.789 40.031 2.982 1 98 214 ALA A C 1
ATOM 1680 O O . ALA A 1 214 ? -3.775 40.719 4.027 1 98 214 ALA A O 1
ATOM 1681 N N . MET A 1 215 ? -2.971 39.062 2.82 1 97.69 215 MET A N 1
ATOM 1682 C CA . MET A 1 215 ? -2.018 38.656 3.842 1 97.69 215 MET A CA 1
ATOM 1683 C C . MET A 1 215 ? -0.962 39.719 4.086 1 97.69 215 MET A C 1
ATOM 1685 O O . MET A 1 215 ? -0.341 39.75 5.148 1 97.69 215 MET A O 1
ATOM 1689 N N . ASP A 1 216 ? -0.793 40.625 3.127 1 96.81 216 ASP A N 1
ATOM 1690 C CA . ASP A 1 216 ? 0.211 41.656 3.225 1 96.81 216 ASP A CA 1
ATOM 1691 C C . ASP A 1 216 ? -0.334 42.875 3.982 1 96.81 216 ASP A C 1
ATOM 1693 O O . ASP A 1 216 ? 0.426 43.75 4.375 1 96.81 216 ASP A O 1
ATOM 1697 N N . HIS A 1 217 ? -1.538 42.844 4.188 1 96.06 217 HIS A N 1
ATOM 1698 C CA . HIS A 1 217 ? -2.182 44.031 4.734 1 96.06 217 HIS A CA 1
ATOM 1699 C C . HIS A 1 217 ? -1.905 44.188 6.227 1 96.06 217 HIS A C 1
ATOM 1701 O O . HIS A 1 217 ? -1.87 43.188 6.949 1 96.06 217 HIS A O 1
ATOM 1707 N N . LEU A 1 218 ? -1.738 45.375 6.738 1 95.62 218 LEU A N 1
ATOM 1708 C CA . LEU A 1 218 ? -1.776 45.781 8.141 1 95.62 218 LEU A CA 1
ATOM 1709 C C . LEU A 1 218 ? -2.766 46.906 8.359 1 95.62 218 LEU A C 1
ATOM 1711 O O . LEU A 1 218 ? -2.838 47.844 7.551 1 95.62 218 LEU A O 1
ATOM 1715 N N . PRO A 1 219 ? -3.561 46.906 9.391 1 96.62 219 PRO A N 1
ATOM 1716 C CA . PRO A 1 219 ? -3.646 45.844 10.398 1 96.62 219 PRO A CA 1
ATOM 1717 C C . PRO A 1 219 ? -4.359 44.594 9.883 1 96.62 219 PRO A C 1
ATOM 1719 O O . PRO A 1 219 ? -5.277 44.688 9.062 1 96.62 219 PRO A O 1
ATOM 1722 N N . LEU A 1 220 ? -4.012 43.469 10.461 1 97.25 220 LEU A N 1
ATOM 1723 C CA . LEU A 1 220 ? -4.523 42.188 9.977 1 97.25 220 LEU A CA 1
ATOM 1724 C C . LEU A 1 220 ? -6.012 42.062 10.273 1 97.25 220 LEU A C 1
ATOM 1726 O O . LEU A 1 220 ? -6.707 41.25 9.641 1 97.25 220 LEU A O 1
ATOM 1730 N N . GLY A 1 221 ? -6.469 42.781 11.211 1 96.69 221 GLY A N 1
ATOM 1731 C CA . GLY A 1 221 ? -7.879 42.719 11.555 1 96.69 221 GLY A CA 1
ATOM 1732 C C . GLY A 1 221 ? -8.797 43.031 10.391 1 96.69 221 GLY A C 1
ATOM 1733 O O . GLY A 1 221 ? -9.961 42.625 10.383 1 96.69 221 GLY A O 1
ATOM 1734 N N . ASN A 1 222 ? -8.273 43.719 9.367 1 95.56 222 ASN A N 1
ATOM 1735 C CA . ASN A 1 222 ? -9.078 44.125 8.219 1 95.56 222 ASN A CA 1
ATOM 1736 C C . ASN A 1 222 ? -8.766 43.25 6.992 1 95.56 222 ASN A C 1
ATOM 1738 O O . ASN A 1 222 ? -9.227 43.562 5.887 1 95.56 222 ASN A O 1
ATOM 1742 N N . ALA A 1 223 ? -8.031 42.281 7.141 1 97.5 223 ALA A N 1
ATOM 1743 C CA . ALA A 1 223 ? -7.582 41.5 5.996 1 97.5 223 ALA A CA 1
ATOM 1744 C C . ALA A 1 223 ? -8.75 40.75 5.344 1 97.5 223 ALA A C 1
ATOM 1746 O O . ALA A 1 223 ? -8.742 40.531 4.133 1 97.5 223 ALA A O 1
ATOM 1747 N N . ASP A 1 224 ? -9.766 40.344 6.102 1 96.44 224 ASP A N 1
ATOM 1748 C CA . ASP A 1 224 ? -10.945 39.719 5.543 1 96.44 224 ASP A CA 1
ATOM 1749 C C . ASP A 1 224 ? -11.664 40.625 4.551 1 96.44 224 ASP A C 1
ATOM 1751 O O . ASP A 1 224 ? -12.086 40.188 3.482 1 96.44 224 ASP A O 1
ATOM 1755 N N . ASN A 1 225 ? -11.727 41.906 4.84 1 95.75 225 ASN A N 1
ATOM 1756 C CA . ASN A 1 225 ? -12.336 42.844 3.924 1 95.75 225 ASN A CA 1
ATOM 1757 C C . ASN A 1 225 ? -11.594 42.906 2.59 1 95.75 225 ASN A C 1
ATOM 1759 O O . ASN A 1 225 ? -12.211 43.062 1.536 1 95.75 225 ASN A O 1
ATOM 1763 N N . ILE A 1 226 ? -10.375 42.812 2.678 1 95.75 226 ILE A N 1
ATOM 1764 C CA . ILE A 1 226 ? -9.562 42.844 1.463 1 95.75 226 ILE A CA 1
ATOM 1765 C C . ILE A 1 226 ? -9.727 41.5 0.708 1 95.75 226 ILE A C 1
ATOM 1767 O O . ILE A 1 226 ? -9.875 41.5 -0.516 1 95.75 226 ILE A O 1
ATOM 1771 N N . ALA A 1 227 ? -9.734 40.469 1.438 1 95.38 227 ALA A N 1
ATOM 1772 C CA . ALA A 1 227 ? -9.742 39.125 0.827 1 95.38 227 ALA A CA 1
ATOM 1773 C C . ALA A 1 227 ? -11.102 38.812 0.205 1 95.38 227 ALA A C 1
ATOM 1775 O O . ALA A 1 227 ? -11.18 38.281 -0.9 1 95.38 227 ALA A O 1
ATOM 1776 N N . ILE A 1 228 ? -12.195 39.156 0.91 1 93.25 228 ILE A N 1
ATOM 1777 C CA . ILE A 1 228 ? -13.484 38.688 0.408 1 93.25 228 ILE A CA 1
ATOM 1778 C C . ILE A 1 228 ? -14.492 39.844 0.402 1 93.25 228 ILE A C 1
ATOM 1780 O O . ILE A 1 228 ? -15.656 39.625 0.065 1 93.25 228 ILE A O 1
ATOM 1784 N N . GLY A 1 229 ? -14.18 41.031 0.819 1 92.69 229 GLY A N 1
ATOM 1785 C CA . GLY A 1 229 ? -14.992 42.219 0.658 1 92.69 229 GLY A CA 1
ATOM 1786 C C . GLY A 1 229 ? -15.938 42.469 1.821 1 92.69 229 GLY A C 1
ATOM 1787 O O . GLY A 1 229 ? -16.766 43.375 1.774 1 92.69 229 GLY A O 1
ATOM 1788 N N . LYS A 1 230 ? -15.867 41.688 2.906 1 94.31 230 LYS A N 1
ATOM 1789 C CA . LYS A 1 230 ? -16.719 41.844 4.086 1 94.31 230 LYS A CA 1
ATOM 1790 C C . LYS A 1 230 ? -16.062 41.188 5.309 1 94.31 230 LYS A C 1
ATOM 1792 O O . LYS A 1 230 ? -15.172 40.344 5.168 1 94.31 230 LYS A O 1
ATOM 1797 N N . PRO A 1 231 ? -16.516 41.625 6.523 1 94.69 231 PRO A N 1
ATOM 1798 C CA . PRO A 1 231 ? -16 40.938 7.719 1 94.69 231 PRO A CA 1
ATOM 1799 C C . PRO A 1 231 ? -16.375 39.469 7.777 1 94.69 231 PRO A C 1
ATOM 1801 O O . PRO A 1 231 ? -17.484 39.094 7.418 1 94.69 231 PRO A O 1
ATOM 1804 N N . GLU A 1 232 ? -15.516 38.688 8.078 1 95.31 232 GLU A N 1
ATOM 1805 C CA . GLU A 1 232 ? -15.734 37.281 8.312 1 95.31 232 GLU A CA 1
ATOM 1806 C C . GLU A 1 232 ? -15.641 36.938 9.797 1 95.31 232 GLU A C 1
ATOM 1808 O O . GLU A 1 232 ? -14.594 37.125 10.414 1 95.31 232 GLU A O 1
ATOM 1813 N N . PRO A 1 233 ? -16.641 36.375 10.391 1 94.19 233 PRO A N 1
ATOM 1814 C CA . PRO A 1 233 ? -16.719 36.219 11.844 1 94.19 233 PRO A CA 1
ATOM 1815 C C . PRO A 1 233 ? -15.586 35.375 12.414 1 94.19 233 PRO A C 1
ATOM 1817 O O . PRO A 1 233 ? -15.008 35.75 13.445 1 94.19 233 PRO A O 1
ATOM 1820 N N . PHE A 1 234 ? -15.297 34.312 11.938 1 95.44 234 PHE A N 1
ATOM 1821 C CA . PHE A 1 234 ? -14.211 33.5 12.461 1 95.44 234 PHE A CA 1
ATOM 1822 C C . PHE A 1 234 ? -12.891 34.25 12.422 1 95.44 234 PHE A C 1
ATOM 1824 O O . PHE A 1 234 ? -12.109 34.188 13.375 1 95.44 234 PHE A O 1
ATOM 1831 N N . TRP A 1 235 ? -12.586 34.875 11.289 1 97.38 235 TRP A N 1
ATOM 1832 C CA . TRP A 1 235 ? -11.352 35.656 11.156 1 97.38 235 TRP A CA 1
ATOM 1833 C C . TRP A 1 235 ? -11.219 36.688 12.289 1 97.38 235 TRP A C 1
ATOM 1835 O O . TRP A 1 235 ? -10.18 36.719 12.953 1 97.38 235 TRP A O 1
ATOM 1845 N N . ARG A 1 236 ? -12.297 37.375 12.523 1 96.69 236 ARG A N 1
ATOM 1846 C CA . ARG A 1 236 ? -12.289 38.406 13.562 1 96.69 236 ARG A CA 1
ATOM 1847 C C . ARG A 1 236 ? -12.07 37.781 14.938 1 96.69 236 ARG A C 1
ATOM 1849 O O . ARG A 1 236 ? -11.328 38.344 15.766 1 96.69 236 ARG A O 1
ATOM 1856 N N . THR A 1 237 ? -12.664 36.656 15.094 1 96.12 237 THR A N 1
ATOM 1857 C CA . THR A 1 237 ? -12.555 36 16.375 1 96.12 237 THR A CA 1
ATOM 1858 C C . THR A 1 237 ? -11.133 35.469 16.609 1 96.12 237 THR A C 1
ATOM 1860 O O . THR A 1 237 ? -10.547 35.719 17.656 1 96.12 237 THR A O 1
ATOM 1863 N N . VAL A 1 238 ? -10.531 34.844 15.633 1 97.06 238 VAL A N 1
ATOM 1864 C CA . VAL A 1 238 ? -9.25 34.188 15.812 1 97.06 238 VAL A CA 1
ATOM 1865 C C . VAL A 1 238 ? -8.141 35.219 15.953 1 97.06 238 VAL A C 1
ATOM 1867 O O . VAL A 1 238 ? -7.156 34.969 16.656 1 97.06 238 VAL A O 1
ATOM 1870 N N . ILE A 1 239 ? -8.305 36.375 15.391 1 96.25 239 ILE A N 1
ATOM 1871 C CA . ILE A 1 239 ? -7.281 37.438 15.477 1 96.25 239 ILE A CA 1
ATOM 1872 C C . ILE A 1 239 ? -7.41 38.156 16.797 1 96.25 239 ILE A C 1
ATOM 1874 O O . ILE A 1 239 ? -6.426 38.688 17.328 1 96.25 239 ILE A O 1
ATOM 1878 N N . ASP A 1 240 ? -8.586 38.094 17.391 1 94.56 240 ASP A N 1
ATOM 1879 C CA . ASP A 1 240 ? -8.859 38.875 18.609 1 94.56 240 ASP A CA 1
ATOM 1880 C C . ASP A 1 240 ? -8.594 38.031 19.859 1 94.56 240 ASP A C 1
ATOM 1882 O O . ASP A 1 240 ? -8.32 38.594 20.922 1 94.56 240 ASP A O 1
ATOM 1886 N N . HIS A 1 241 ? -8.695 36.75 19.766 1 93.44 241 HIS A N 1
ATOM 1887 C CA . HIS A 1 241 ? -8.617 35.906 20.938 1 93.44 241 HIS A CA 1
ATOM 1888 C C . HIS A 1 241 ? -7.312 35.125 20.969 1 93.44 241 HIS A C 1
ATOM 1890 O O . HIS A 1 241 ? -7.328 33.875 21.031 1 93.44 241 HIS A O 1
ATOM 1896 N N . THR A 1 242 ? -6.238 35.812 21.078 1 91.06 242 THR A N 1
ATOM 1897 C CA . THR A 1 242 ? -4.91 35.188 20.969 1 91.06 242 THR A CA 1
ATOM 1898 C C . THR A 1 242 ? -4.398 34.781 22.344 1 91.06 242 THR A C 1
ATOM 1900 O O . THR A 1 242 ? -3.592 33.844 22.453 1 91.06 242 THR A O 1
ATOM 1903 N N . GLU A 1 243 ? -4.793 35.375 23.438 1 86.5 243 GLU A N 1
ATOM 1904 C CA . GLU A 1 243 ? -4.137 35.188 24.734 1 86.5 243 GLU A CA 1
ATOM 1905 C C . GLU A 1 243 ? -5.152 34.875 25.812 1 86.5 243 GLU A C 1
ATOM 1907 O O . GLU A 1 243 ? -4.789 34.719 26.984 1 86.5 243 GLU A O 1
ATOM 1912 N N . ASP A 1 244 ? -6.398 34.75 25.484 1 89.38 244 ASP A N 1
ATOM 1913 C CA . ASP A 1 244 ? -7.418 34.469 26.484 1 89.38 244 ASP A CA 1
ATOM 1914 C C . ASP A 1 244 ? -7.887 33 26.422 1 89.38 244 ASP A C 1
ATOM 1916 O O . ASP A 1 244 ? -7.27 32.188 25.75 1 89.38 244 ASP A O 1
ATOM 1920 N N . ASP A 1 245 ? -8.859 32.719 27.172 1 93.44 245 ASP A N 1
ATOM 1921 C CA . ASP A 1 245 ? -9.281 31.328 27.328 1 93.44 245 ASP A CA 1
ATOM 1922 C C . ASP A 1 245 ? -10.414 30.984 26.359 1 93.44 245 ASP A C 1
ATOM 1924 O O . ASP A 1 245 ? -11.078 29.953 26.516 1 93.44 245 ASP A O 1
ATOM 1928 N N . HIS A 1 246 ? -10.562 31.766 25.359 1 94.44 246 HIS A N 1
ATOM 1929 C CA . HIS A 1 246 ? -11.664 31.609 24.422 1 94.44 246 HIS A CA 1
ATOM 1930 C C . HIS A 1 246 ? -11.672 30.219 23.797 1 94.44 246 HIS A C 1
ATOM 1932 O O . HIS A 1 246 ? -12.742 29.641 23.578 1 94.44 246 HIS A O 1
ATOM 1938 N N . TRP A 1 247 ? -10.516 29.719 23.562 1 95.81 247 TRP A N 1
ATOM 1939 C CA . TRP A 1 247 ? -10.406 28.484 22.781 1 95.81 247 TRP A CA 1
ATOM 1940 C C . TRP A 1 247 ? -10.32 27.266 23.688 1 95.81 247 TRP A C 1
ATOM 1942 O O . TRP A 1 247 ? -10.188 26.141 23.219 1 95.81 247 TRP A O 1
ATOM 1952 N N . ASP A 1 248 ? -10.391 27.422 24.984 1 95 248 ASP A N 1
ATOM 1953 C CA . ASP A 1 248 ? -10.32 26.312 25.922 1 95 248 ASP A CA 1
ATOM 1954 C C . ASP A 1 248 ? -11.469 25.328 25.703 1 95 248 ASP A C 1
ATOM 1956 O O . ASP A 1 248 ? -11.297 24.125 25.875 1 95 248 ASP A O 1
ATOM 1960 N N . GLU A 1 249 ? -12.547 25.828 25.281 1 93.69 249 GLU A N 1
ATOM 1961 C CA . GLU A 1 249 ? -13.758 25.031 25.156 1 93.69 249 GLU A CA 1
ATOM 1962 C C . GLU A 1 249 ? -13.641 24.031 24 1 93.69 249 GLU A C 1
ATOM 1964 O O . GLU A 1 249 ? -14.336 23.016 23.984 1 93.69 249 GLU A O 1
ATOM 1969 N N . ILE A 1 250 ? -12.773 24.25 23.062 1 95.56 250 ILE A N 1
ATOM 1970 C CA . ILE A 1 250 ? -12.695 23.359 21.906 1 95.56 250 ILE A CA 1
ATOM 1971 C C . ILE A 1 250 ? -11.461 22.453 22.047 1 95.56 250 ILE A C 1
ATOM 1973 O O . ILE A 1 250 ? -11.094 21.766 21.094 1 95.56 250 ILE A O 1
ATOM 1977 N N . ASN A 1 251 ? -10.812 22.531 23.141 1 97.5 251 ASN A N 1
ATOM 1978 C CA . ASN A 1 251 ? -9.734 21.594 23.438 1 97.5 251 ASN A CA 1
ATOM 1979 C C . ASN A 1 251 ? -10.258 20.312 24.094 1 97.5 251 ASN A C 1
ATOM 1981 O O . ASN A 1 251 ? -10.578 20.312 25.281 1 97.5 251 ASN A O 1
ATOM 1985 N N . HIS A 1 252 ? -10.258 19.219 23.391 1 98.12 252 HIS A N 1
ATOM 1986 C CA . HIS A 1 252 ? -10.789 17.953 23.875 1 98.12 252 HIS A CA 1
ATOM 1987 C C . HIS A 1 252 ? -9.664 16.984 24.234 1 98.12 252 HIS A C 1
ATOM 1989 O O . HIS A 1 252 ? -9.914 15.828 24.578 1 98.12 252 HIS A O 1
ATOM 1995 N N . THR A 1 253 ? -8.391 17.422 24.172 1 97.81 253 THR A N 1
ATOM 1996 C CA . THR A 1 253 ? -7.227 16.578 24.359 1 97.81 253 THR A CA 1
ATOM 1997 C C . THR A 1 253 ? -7.266 15.906 25.734 1 97.81 253 THR A C 1
ATOM 1999 O O . THR A 1 253 ? -7.051 14.695 25.844 1 97.81 253 THR A O 1
ATOM 2002 N N . PRO A 1 254 ? -7.629 16.609 26.781 1 97.12 254 PRO A N 1
ATOM 2003 C CA . PRO A 1 254 ? -7.629 15.977 28.109 1 97.12 254 PRO A CA 1
ATOM 2004 C C . PRO A 1 254 ? -8.633 14.828 28.203 1 97.12 254 PRO A C 1
ATOM 2006 O O . PRO A 1 254 ? -8.414 13.867 28.953 1 97.12 254 PRO A O 1
ATOM 2009 N N . ALA A 1 255 ? -9.648 14.883 27.438 1 97.31 255 ALA A N 1
ATOM 2010 C CA . ALA A 1 255 ? -10.727 13.891 27.5 1 97.31 255 ALA A CA 1
ATOM 2011 C C . ALA A 1 255 ? -10.328 12.594 26.828 1 97.31 255 ALA A C 1
ATOM 2013 O O . ALA A 1 255 ? -10.992 11.57 26.984 1 97.31 255 ALA A O 1
ATOM 2014 N N . LEU A 1 256 ? -9.234 12.578 26.094 1 97.19 256 LEU A N 1
ATOM 2015 C CA . LEU A 1 256 ? -8.781 11.383 25.391 1 97.19 256 LEU A CA 1
ATOM 2016 C C . LEU A 1 256 ? -8.352 10.297 26.359 1 97.19 256 LEU A C 1
ATOM 2018 O O . LEU A 1 256 ? -8.352 9.109 26.031 1 97.19 256 LEU A O 1
ATOM 2022 N N . ALA A 1 257 ? -7.984 10.664 27.547 1 95.31 257 ALA A N 1
ATOM 2023 C CA . ALA A 1 257 ? -7.504 9.734 28.562 1 95.31 257 ALA A CA 1
ATOM 2024 C C . ALA A 1 257 ? -8.594 8.734 28.953 1 95.31 257 ALA A C 1
ATOM 2026 O O . ALA A 1 257 ? -8.297 7.641 29.438 1 95.31 257 ALA A O 1
ATOM 2027 N N . THR A 1 258 ? -9.828 9.102 28.719 1 93.81 258 THR A N 1
ATOM 2028 C CA . THR A 1 258 ? -10.922 8.234 29.141 1 93.81 258 THR A CA 1
ATOM 2029 C C . THR A 1 258 ? -11.742 7.766 27.938 1 93.81 258 THR A C 1
ATOM 2031 O O . THR A 1 258 ? -12.859 7.281 28.094 1 93.81 258 THR A O 1
ATOM 2034 N N . LEU A 1 259 ? -11.203 7.969 26.797 1 96.5 259 LEU A N 1
ATOM 2035 C CA . LEU A 1 259 ? -11.93 7.594 25.594 1 96.5 259 LEU A CA 1
ATOM 2036 C C . LEU A 1 259 ? -12.086 6.078 25.5 1 96.5 259 LEU A C 1
ATOM 2038 O O . LEU A 1 259 ? -11.109 5.34 25.609 1 96.5 259 LEU A O 1
ATOM 2042 N N . ASN A 1 260 ? -13.242 5.559 25.312 1 93.31 260 ASN A N 1
ATOM 2043 C CA . ASN A 1 260 ? -13.547 4.137 25.172 1 93.31 260 ASN A CA 1
ATOM 2044 C C . ASN A 1 260 ? -14.07 3.809 23.781 1 93.31 260 ASN A C 1
ATOM 2046 O O . ASN A 1 260 ? -14.938 2.941 23.625 1 93.31 260 ASN A O 1
ATOM 2050 N N . THR A 1 261 ? -13.742 4.535 22.828 1 97.81 261 THR A N 1
ATOM 2051 C CA . THR A 1 261 ? -14.141 4.363 21.438 1 97.81 261 THR A CA 1
ATOM 2052 C C . THR A 1 261 ? -12.938 3.992 20.562 1 97.81 261 THR A C 1
ATOM 2054 O O . THR A 1 261 ? -11.93 4.703 20.562 1 97.81 261 THR A O 1
ATOM 2057 N N . PRO A 1 262 ? -13.008 2.791 19.844 1 97.88 262 PRO A N 1
ATOM 2058 C CA . PRO A 1 262 ? -11.93 2.488 18.906 1 97.88 262 PRO A CA 1
ATOM 2059 C C . PRO A 1 262 ? -11.711 3.604 17.875 1 97.88 262 PRO A C 1
ATOM 2061 O O . PRO A 1 262 ? -12.68 4.176 17.375 1 97.88 262 PRO A O 1
ATOM 2064 N N . VAL A 1 263 ? -10.43 3.883 17.531 1 98.62 263 VAL A N 1
ATOM 2065 C CA . VAL A 1 263 ? -10.102 5.039 16.703 1 98.62 263 VAL A CA 1
ATOM 2066 C C . VAL A 1 263 ? -9.188 4.613 15.562 1 98.62 263 VAL A C 1
ATOM 2068 O O . VAL A 1 263 ? -8.188 3.932 15.781 1 98.62 263 VAL A O 1
ATOM 2071 N N . SER A 1 264 ? -9.531 4.965 14.344 1 98.44 264 SER A N 1
ATOM 2072 C CA . SER A 1 264 ? -8.641 4.855 13.195 1 98.44 264 SER A CA 1
ATOM 2073 C C . SER A 1 264 ? -8.328 6.227 12.602 1 98.44 264 SER A C 1
ATOM 2075 O O . SER A 1 264 ? -9.242 6.941 12.18 1 98.44 264 SER A O 1
ATOM 2077 N N . MET A 1 265 ? -7.078 6.539 12.5 1 98.69 265 MET A N 1
ATOM 2078 C CA . MET A 1 265 ? -6.668 7.855 12.031 1 98.69 265 MET A CA 1
ATOM 2079 C C . MET A 1 265 ? -5.879 7.746 10.727 1 98.69 265 MET A C 1
ATOM 2081 O O . MET A 1 265 ? -5.156 6.77 10.516 1 98.69 265 MET A O 1
ATOM 2085 N N . VAL A 1 266 ? -6.035 8.703 9.867 1 98.62 266 VAL A N 1
ATOM 2086 C CA . VAL A 1 266 ? -5.219 8.906 8.672 1 98.62 266 VAL A CA 1
ATOM 2087 C C . VAL A 1 266 ? -4.711 10.344 8.633 1 98.62 266 VAL A C 1
ATOM 2089 O O . VAL A 1 266 ? -5.461 11.281 8.906 1 98.62 266 VAL A O 1
ATOM 2092 N N . THR A 1 267 ? -3.443 10.5 8.375 1 98.44 267 THR A N 1
ATOM 2093 C CA . THR A 1 267 ? -2.871 11.836 8.219 1 98.44 267 THR A CA 1
ATOM 2094 C C . THR A 1 267 ? -1.699 11.812 7.238 1 98.44 267 THR A C 1
ATOM 2096 O O . THR A 1 267 ? -1.447 10.797 6.59 1 98.44 267 THR A O 1
ATOM 2099 N N . GLY A 1 268 ? -1.096 12.992 7.02 1 98.38 268 GLY A N 1
ATOM 2100 C CA . GLY A 1 268 ? 0.021 13.125 6.098 1 98.38 268 GLY A CA 1
ATOM 2101 C C . GLY A 1 268 ? 1.14 13.992 6.637 1 98.38 268 GLY A C 1
ATOM 2102 O O . GLY A 1 268 ? 0.898 14.891 7.449 1 98.38 268 GLY A O 1
ATOM 2103 N N . TRP A 1 269 ? 2.273 13.734 6.055 1 98.62 269 TRP A N 1
ATOM 2104 C CA . TRP A 1 269 ? 3.451 14.453 6.523 1 98.62 269 TRP A CA 1
ATOM 2105 C C . TRP A 1 269 ? 3.332 15.945 6.227 1 98.62 269 TRP A C 1
ATOM 2107 O O . TRP A 1 269 ? 3.904 16.781 6.938 1 98.62 269 TRP A O 1
ATOM 2117 N N . TRP A 1 270 ? 2.529 16.281 5.254 1 98.12 270 TRP A N 1
ATOM 2118 C CA . TRP A 1 270 ? 2.404 17.672 4.844 1 98.12 270 TRP A CA 1
ATOM 2119 C C . TRP A 1 270 ? 1.029 18.219 5.211 1 98.12 270 TRP A C 1
ATOM 2121 O O . TRP A 1 270 ? 0.583 19.219 4.641 1 98.12 270 TRP A O 1
ATOM 2131 N N . ASP A 1 271 ? 0.394 17.531 6.059 1 97.88 271 ASP A N 1
ATOM 2132 C CA . ASP A 1 271 ? -0.892 18.016 6.547 1 97.88 271 ASP A CA 1
ATOM 2133 C C . ASP A 1 271 ? -0.702 19.094 7.621 1 97.88 271 ASP A C 1
ATOM 2135 O O . ASP A 1 271 ? 0.134 18.938 8.516 1 97.88 271 ASP A O 1
ATOM 2139 N N . LEU A 1 272 ? -1.533 20.109 7.586 1 97.75 272 LEU A N 1
ATOM 2140 C CA . LEU A 1 272 ? -1.401 21.234 8.5 1 97.75 272 LEU A CA 1
ATOM 2141 C C . LEU A 1 272 ? -1.827 20.859 9.914 1 97.75 272 LEU A C 1
ATOM 2143 O O . LEU A 1 272 ? -1.535 21.562 10.875 1 97.75 272 LEU A O 1
ATOM 2147 N N . LEU A 1 273 ? -2.49 19.703 10.07 1 98 273 LEU A N 1
ATOM 2148 C CA . LEU A 1 273 ? -2.99 19.297 11.383 1 98 273 LEU A CA 1
ATOM 2149 C C . LEU A 1 273 ? -2.16 18.156 11.953 1 98 273 LEU A C 1
ATOM 2151 O O . LEU A 1 273 ? -2.531 17.562 12.969 1 98 273 LEU A O 1
ATOM 2155 N N . LEU A 1 274 ? -1.076 17.875 11.359 1 98 274 LEU A N 1
ATOM 2156 C CA . LEU A 1 274 ? -0.269 16.703 11.688 1 98 274 LEU A CA 1
ATOM 2157 C C . LEU A 1 274 ? 0.195 16.75 13.141 1 98 274 LEU A C 1
ATOM 2159 O O . LEU A 1 274 ? 0.075 15.758 13.859 1 98 274 LEU A O 1
ATOM 2163 N N . VAL A 1 275 ? 0.724 17.875 13.617 1 97.12 275 VAL A N 1
ATOM 2164 C CA . VAL A 1 275 ? 1.29 17.984 14.961 1 97.12 275 VAL A CA 1
ATOM 2165 C C . VAL A 1 275 ? 0.235 17.609 16 1 97.12 275 VAL A C 1
ATOM 2167 O O . VAL A 1 275 ? 0.48 16.781 16.875 1 97.12 275 VAL A O 1
ATOM 2170 N N . GLY A 1 276 ? -0.905 18.203 15.852 1 97.44 276 GLY A N 1
ATOM 2171 C CA . GLY A 1 276 ? -1.977 17.922 16.797 1 97.44 276 GLY A CA 1
ATOM 2172 C C . GLY A 1 276 ? -2.479 16.484 16.734 1 97.44 276 GLY A C 1
ATOM 2173 O O . GLY A 1 276 ? -2.791 15.891 17.766 1 97.44 276 GLY A O 1
ATOM 2174 N N . GLN A 1 277 ? -2.58 16 15.523 1 98.19 277 GLN A N 1
ATOM 2175 C CA . GLN A 1 277 ? -3.104 14.648 15.383 1 98.19 277 GLN A CA 1
ATOM 2176 C C . GLN A 1 277 ? -2.139 13.625 15.969 1 98.19 277 GLN A C 1
ATOM 2178 O O . GLN A 1 277 ? -2.566 12.648 16.594 1 98.19 277 GLN A O 1
ATOM 2183 N N . LEU A 1 278 ? -0.854 13.812 15.773 1 98.31 278 LEU A N 1
ATOM 2184 C CA . LEU A 1 278 ? 0.11 12.883 16.344 1 98.31 278 LEU A CA 1
ATOM 2185 C C . LEU A 1 278 ? 0.144 13 17.875 1 98.31 278 LEU A C 1
ATOM 2187 O O . LEU A 1 278 ? 0.354 12.008 18.578 1 98.31 278 LEU A O 1
ATOM 2191 N N . ARG A 1 279 ? -0.054 14.156 18.375 1 97.12 279 ARG A N 1
ATOM 2192 C CA . ARG A 1 279 ? -0.226 14.305 19.812 1 97.12 279 ARG A CA 1
ATOM 2193 C C . ARG A 1 279 ? -1.437 13.516 20.312 1 97.12 279 ARG A C 1
ATOM 2195 O O . ARG A 1 279 ? -1.369 12.844 21.344 1 97.12 279 ARG A O 1
ATOM 2202 N N . ASP A 1 280 ? -2.572 13.656 19.609 1 98.44 280 ASP A N 1
ATOM 2203 C CA . ASP A 1 280 ? -3.764 12.891 19.953 1 98.44 280 ASP A CA 1
ATOM 2204 C C . ASP A 1 280 ? -3.455 11.391 20 1 98.44 280 ASP A C 1
ATOM 2206 O O . ASP A 1 280 ? -3.852 10.703 20.938 1 98.44 280 ASP A O 1
ATOM 2210 N N . TYR A 1 281 ? -2.797 10.922 18.984 1 98.5 281 TYR A N 1
ATOM 2211 C CA . TYR A 1 281 ? -2.449 9.5 18.953 1 98.5 281 TYR A CA 1
ATOM 2212 C C . TYR A 1 281 ? -1.589 9.125 20.156 1 98.5 281 TYR A C 1
ATOM 2214 O O . TYR A 1 281 ? -1.786 8.062 20.75 1 98.5 281 TYR A O 1
ATOM 2222 N N . GLU A 1 282 ? -0.581 9.906 20.453 1 97.88 282 GLU A N 1
ATOM 2223 C CA . GLU A 1 282 ? 0.287 9.648 21.594 1 97.88 282 GLU A CA 1
ATOM 2224 C C . GLU A 1 282 ? -0.517 9.57 22.891 1 97.88 282 GLU A C 1
ATOM 2226 O O . GLU A 1 282 ? -0.232 8.742 23.75 1 97.88 282 GLU A O 1
ATOM 2231 N N . GLU A 1 283 ? -1.46 10.438 23.047 1 97.81 283 GLU A N 1
ATOM 2232 C CA . GLU A 1 283 ? -2.318 10.398 24.219 1 97.81 283 GLU A CA 1
ATOM 2233 C C . GLU A 1 283 ? -3.102 9.094 24.297 1 97.81 283 GLU A C 1
ATOM 2235 O O . GLU A 1 283 ? -3.215 8.484 25.359 1 97.81 283 GLU A O 1
ATOM 2240 N N . LEU A 1 284 ? -3.613 8.648 23.172 1 97.94 284 LEU A N 1
ATOM 2241 C CA . LEU A 1 284 ? -4.387 7.414 23.125 1 97.94 284 LEU A CA 1
ATOM 2242 C C . LEU A 1 284 ? -3.502 6.207 23.406 1 97.94 284 LEU A C 1
ATOM 2244 O O . LEU A 1 284 ? -3.965 5.211 23.969 1 97.94 284 LEU A O 1
ATOM 2248 N N . GLN A 1 285 ? -2.268 6.32 23.016 1 96.25 285 GLN A N 1
ATOM 2249 C CA . GLN A 1 285 ? -1.318 5.227 23.203 1 96.25 285 GLN A CA 1
ATOM 2250 C C . GLN A 1 285 ? -1.086 4.949 24.688 1 96.25 285 GLN A C 1
ATOM 2252 O O . GLN A 1 285 ? -0.605 3.873 25.047 1 96.25 285 GLN A O 1
ATOM 2257 N N . LYS A 1 286 ? -1.414 5.832 25.516 1 96.12 286 LYS A N 1
ATOM 2258 C CA . LYS A 1 286 ? -1.265 5.672 26.953 1 96.12 286 LYS A CA 1
ATOM 2259 C C . LYS A 1 286 ? -2.441 4.902 27.547 1 96.12 286 LYS A C 1
ATOM 2261 O O . LYS A 1 286 ? -2.455 4.602 28.75 1 96.12 286 LYS A O 1
ATOM 2266 N N . THR A 1 287 ? -3.371 4.617 26.719 1 95.44 287 THR A N 1
ATOM 2267 C CA . THR A 1 287 ? -4.574 3.916 27.156 1 95.44 287 THR A CA 1
ATOM 2268 C C . THR A 1 287 ? -4.695 2.562 26.453 1 95.44 287 THR A C 1
ATOM 2270 O O . THR A 1 287 ? -3.818 2.178 25.672 1 95.44 287 THR A O 1
ATOM 2273 N N . ASP A 1 288 ? -5.781 1.854 26.781 1 93.12 288 ASP A N 1
ATOM 2274 C CA . ASP A 1 288 ? -6.031 0.558 26.156 1 93.12 288 ASP A CA 1
ATOM 2275 C C . ASP A 1 288 ? -6.996 0.688 24.984 1 93.12 288 ASP A C 1
ATOM 2277 O O . ASP A 1 288 ? -7.457 -0.317 24.438 1 93.12 288 ASP A O 1
ATOM 2281 N N . CYS A 1 289 ? -7.234 1.886 24.609 1 93.62 289 CYS A N 1
ATOM 2282 C CA . CYS A 1 289 ? -8.148 2.137 23.5 1 93.62 289 CYS A CA 1
ATOM 2283 C C . CYS A 1 289 ? -7.598 1.557 22.188 1 93.62 289 CYS A C 1
ATOM 2285 O O . CYS A 1 289 ? -6.453 1.83 21.828 1 93.62 289 CYS A O 1
ATOM 2287 N N . PRO A 1 290 ? -8.391 0.652 21.484 1 95.25 290 PRO A N 1
ATOM 2288 C CA . PRO A 1 290 ? -7.934 0.222 20.156 1 95.25 290 PRO A CA 1
ATOM 2289 C C . PRO A 1 290 ? -7.727 1.391 19.203 1 95.25 290 PRO A C 1
ATOM 2291 O O . PRO A 1 290 ? -8.594 2.262 19.078 1 95.25 290 PRO A O 1
ATOM 2294 N N . ARG A 1 291 ? -6.594 1.426 18.578 1 97.25 291 ARG A N 1
ATOM 2295 C CA . ARG A 1 291 ? -6.254 2.566 17.734 1 97.25 291 ARG A CA 1
ATOM 2296 C C . ARG A 1 291 ? -5.309 2.156 16.609 1 97.25 291 ARG A C 1
ATOM 2298 O O . ARG A 1 291 ? -4.562 1.184 16.75 1 97.25 291 ARG A O 1
ATOM 2305 N N . ARG A 1 292 ? -5.352 2.848 15.531 1 97.69 292 ARG A N 1
ATOM 2306 C CA . ARG A 1 292 ? -4.352 2.758 14.477 1 97.69 292 ARG A CA 1
ATOM 2307 C C . ARG A 1 292 ? -4.195 4.09 13.75 1 97.69 292 ARG A C 1
ATOM 2309 O O . ARG A 1 292 ? -5.074 4.953 13.828 1 97.69 292 ARG A O 1
ATOM 2316 N N . ILE A 1 293 ? -3.062 4.262 13.102 1 98.56 293 ILE A N 1
ATOM 2317 C CA . ILE A 1 293 ? -2.826 5.492 12.352 1 98.56 293 ILE A CA 1
ATOM 2318 C C . ILE A 1 293 ? -2.018 5.184 11.094 1 98.56 293 ILE A C 1
ATOM 2320 O O . ILE A 1 293 ? -1.127 4.328 11.117 1 98.56 293 ILE A O 1
ATOM 2324 N N . THR A 1 294 ? -2.379 5.777 9.977 1 98.44 294 THR A N 1
ATOM 2325 C CA . THR A 1 294 ? -1.648 5.781 8.711 1 98.44 294 THR A CA 1
ATOM 2326 C C . THR A 1 294 ? -1.136 7.18 8.391 1 98.44 294 THR A C 1
ATOM 2328 O O . THR A 1 294 ? -1.909 8.141 8.359 1 98.44 294 THR A O 1
ATOM 2331 N N . ILE A 1 295 ? 0.139 7.34 8.164 1 98.75 295 ILE A N 1
ATOM 2332 C CA . ILE A 1 295 ? 0.746 8.617 7.82 1 98.75 295 ILE A CA 1
ATOM 2333 C C . ILE A 1 295 ? 1.371 8.531 6.43 1 98.75 295 ILE A C 1
ATOM 2335 O O . ILE A 1 295 ? 2.342 7.797 6.223 1 98.75 295 ILE A O 1
ATOM 2339 N N . GLY A 1 296 ? 0.851 9.273 5.492 1 98.25 296 GLY A N 1
ATOM 2340 C CA . GLY A 1 296 ? 1.333 9.211 4.121 1 98.25 296 GLY A CA 1
ATOM 2341 C C . GLY A 1 296 ? 2.055 10.477 3.684 1 98.25 296 GLY A C 1
ATOM 2342 O O . GLY A 1 296 ? 2.219 11.406 4.473 1 98.25 296 GLY A O 1
ATOM 2343 N N . PRO A 1 297 ? 2.525 10.484 2.436 1 96.62 297 PRO A N 1
ATOM 2344 C CA . PRO A 1 297 ? 3.332 11.594 1.912 1 96.62 297 PRO A CA 1
ATOM 2345 C C . PRO A 1 297 ? 2.48 12.742 1.377 1 96.62 297 PRO A C 1
ATOM 2347 O O . PRO A 1 297 ? 2.957 13.539 0.569 1 96.62 297 PRO A O 1
ATOM 2350 N N . TRP A 1 298 ? 1.309 12.891 1.811 1 96.5 298 TRP A N 1
ATOM 2351 C CA . TRP A 1 298 ? 0.372 13.82 1.185 1 96.5 298 TRP A CA 1
ATOM 2352 C C . TRP A 1 298 ? 0.093 15.008 2.098 1 96.5 298 TRP A C 1
ATOM 2354 O O . TRP A 1 298 ? 0.438 14.984 3.281 1 96.5 298 TRP A O 1
ATOM 2364 N N . ASP A 1 299 ? -0.456 16.016 1.429 1 96.06 299 ASP A N 1
ATOM 2365 C CA . ASP A 1 299 ? -0.958 17.172 2.145 1 96.06 299 ASP A CA 1
ATOM 2366 C C . ASP A 1 299 ? -2.434 17.016 2.5 1 96.06 299 ASP A C 1
ATOM 2368 O O . ASP A 1 299 ? -2.982 15.906 2.4 1 96.06 299 ASP A O 1
ATOM 2372 N N . HIS A 1 300 ? -3.031 18.047 2.9 1 95.25 300 HIS A N 1
ATOM 2373 C CA . HIS A 1 300 ? -4.371 18.047 3.477 1 95.25 300 HIS A CA 1
ATOM 2374 C C . HIS A 1 300 ? -5.418 17.656 2.439 1 95.25 300 HIS A C 1
ATOM 2376 O O . HIS A 1 300 ? -6.469 17.109 2.789 1 95.25 300 HIS A O 1
ATOM 2382 N N . MET A 1 301 ? -5.082 17.812 1.141 1 91.81 301 MET A N 1
ATOM 2383 C CA . MET A 1 301 ? -6.105 17.672 0.108 1 91.81 301 MET A CA 1
ATOM 2384 C C . MET A 1 301 ? -5.887 16.391 -0.699 1 91.81 301 MET A C 1
ATOM 2386 O O . MET A 1 301 ? -6.699 16.047 -1.56 1 91.81 301 MET A O 1
ATOM 2390 N N . LYS A 1 302 ? -4.879 15.664 -0.42 1 90.81 302 LYS A N 1
ATOM 2391 C CA . LYS A 1 302 ? -4.535 14.539 -1.288 1 90.81 302 LYS A CA 1
ATOM 2392 C C . LYS A 1 302 ? -4.621 13.219 -0.534 1 90.81 302 LYS A C 1
ATOM 2394 O O . LYS A 1 302 ? -3.93 12.258 -0.879 1 90.81 302 LYS A O 1
ATOM 2399 N N . SER A 1 303 ? -5.43 13.148 0.458 1 92.81 303 SER A N 1
ATOM 2400 C CA . SER A 1 303 ? -5.477 11.953 1.29 1 92.81 303 SER A CA 1
ATOM 2401 C C . SER A 1 303 ? -6.797 11.211 1.111 1 92.81 303 SER A C 1
ATOM 2403 O O . SER A 1 303 ? -7.051 10.219 1.793 1 92.81 303 SER A O 1
ATOM 2405 N N . LEU A 1 304 ? -7.609 11.555 0.233 1 90.38 304 LEU A N 1
ATOM 2406 C CA . LEU A 1 304 ? -8.992 11.102 0.18 1 90.38 304 LEU A CA 1
ATOM 2407 C C . LEU A 1 304 ? -9.062 9.586 0.015 1 90.38 304 LEU A C 1
ATOM 2409 O O . LEU A 1 304 ? -9.82 8.914 0.719 1 90.38 304 LEU A O 1
ATOM 2413 N N . LYS A 1 305 ? -8.32 9.016 -0.889 1 91 305 LYS A N 1
ATOM 2414 C CA . LYS A 1 305 ? -8.352 7.578 -1.12 1 91 305 LYS A CA 1
ATOM 2415 C C . LYS A 1 305 ? -7.992 6.809 0.149 1 91 305 LYS A C 1
ATOM 2417 O O . LYS A 1 305 ? -8.695 5.867 0.529 1 91 305 LYS A O 1
ATOM 2422 N N . ALA A 1 306 ? -6.895 7.203 0.787 1 94.69 306 ALA A N 1
ATOM 2423 C CA . ALA A 1 306 ? -6.457 6.539 2.012 1 94.69 306 ALA A CA 1
ATOM 2424 C C . ALA A 1 306 ? -7.488 6.707 3.125 1 94.69 306 ALA A C 1
ATOM 2426 O O . ALA A 1 306 ? -7.754 5.773 3.883 1 94.69 306 ALA A O 1
ATOM 2427 N N . VAL A 1 307 ? -8.086 7.855 3.182 1 95.94 307 VAL A N 1
ATOM 2428 C CA . VAL A 1 307 ? -9.062 8.156 4.227 1 95.94 307 VAL A CA 1
ATOM 2429 C C . VAL A 1 307 ? -10.297 7.277 4.047 1 95.94 307 VAL A C 1
ATOM 2431 O O . VAL A 1 307 ? -10.773 6.66 5.004 1 95.94 307 VAL A O 1
ATOM 2434 N N . ILE A 1 308 ? -10.781 7.203 2.863 1 94 308 ILE A N 1
ATOM 2435 C CA . ILE A 1 308 ? -11.977 6.418 2.588 1 94 308 ILE A CA 1
ATOM 2436 C C . ILE A 1 308 ? -11.695 4.941 2.84 1 94 308 ILE A C 1
ATOM 2438 O O . ILE A 1 308 ? -12.43 4.281 3.578 1 94 308 ILE A O 1
ATOM 2442 N N . GLY A 1 309 ? -10.617 4.484 2.295 1 93.19 309 GLY A N 1
ATOM 2443 C CA . GLY A 1 309 ? -10.281 3.08 2.477 1 93.19 309 GLY A CA 1
ATOM 2444 C C . GLY A 1 309 ? -10.133 2.688 3.934 1 93.19 309 GLY A C 1
ATOM 2445 O O . GLY A 1 309 ? -10.695 1.68 4.371 1 93.19 309 GLY A O 1
ATOM 2446 N N . ASP A 1 310 ? -9.422 3.492 4.664 1 95.62 310 ASP A N 1
ATOM 2447 C CA . ASP A 1 310 ? -9.164 3.221 6.074 1 95.62 310 ASP A CA 1
ATOM 2448 C C . ASP A 1 310 ? -10.453 3.303 6.891 1 95.62 310 ASP A C 1
ATOM 2450 O O . ASP A 1 310 ? -10.734 2.416 7.699 1 95.62 310 ASP A O 1
ATOM 2454 N N . SER A 1 311 ? -11.242 4.312 6.66 1 96.06 311 SER A N 1
ATOM 2455 C CA . SER A 1 311 ? -12.477 4.504 7.426 1 96.06 311 SER A CA 1
ATOM 2456 C C . SER A 1 311 ? -13.469 3.377 7.16 1 96.06 311 SER A C 1
ATOM 2458 O O . SER A 1 311 ? -14.086 2.857 8.094 1 96.06 311 SER A O 1
ATOM 2460 N N . PHE A 1 312 ? -13.562 2.992 5.902 1 94.44 312 PHE A N 1
ATOM 2461 C CA . PHE A 1 312 ? -14.539 1.971 5.539 1 94.44 312 PHE A CA 1
ATOM 2462 C C . PHE A 1 312 ? -14.18 0.63 6.168 1 94.44 312 PHE A C 1
ATOM 2464 O O . PHE A 1 312 ? -15.047 -0.064 6.703 1 94.44 312 PHE A O 1
ATOM 2471 N N . SER A 1 313 ? -12.93 0.291 6.133 1 94.81 313 SER A N 1
ATOM 2472 C CA . SER A 1 313 ? -12.508 -0.984 6.707 1 94.81 313 SER A CA 1
ATOM 2473 C C . SER A 1 313 ? -12.656 -0.984 8.227 1 94.81 313 SER A C 1
ATOM 2475 O O . SER A 1 313 ? -13.031 -1.997 8.812 1 94.81 313 SER A O 1
ATOM 2477 N N . TRP A 1 314 ? -12.414 0.159 8.859 1 96.81 314 TRP A N 1
ATOM 2478 C CA . TRP A 1 314 ? -12.547 0.265 10.312 1 96.81 314 TRP A CA 1
ATOM 2479 C C . TRP A 1 314 ? -14.008 0.193 10.727 1 96.81 314 TRP A C 1
ATOM 2481 O O . TRP A 1 314 ? -14.359 -0.494 11.688 1 96.81 314 TRP A O 1
ATOM 2491 N N . LEU A 1 315 ? -14.844 0.871 10 1 96.81 315 LEU A N 1
ATOM 2492 C CA . LEU A 1 315 ? -16.281 0.814 10.258 1 96.81 315 LEU A CA 1
ATOM 2493 C C . LEU A 1 315 ? -16.812 -0.598 10.047 1 96.81 315 LEU A C 1
ATOM 2495 O O . LEU A 1 315 ? -17.625 -1.083 10.844 1 96.81 315 LEU A O 1
ATOM 2499 N N . ALA A 1 316 ? -16.359 -1.25 9.008 1 93.81 316 ALA A N 1
ATOM 2500 C CA . ALA A 1 316 ? -16.781 -2.627 8.758 1 93.81 316 ALA A CA 1
ATOM 2501 C C . ALA A 1 316 ? -16.359 -3.543 9.906 1 93.81 316 ALA A C 1
ATOM 2503 O O . ALA A 1 316 ? -17.125 -4.426 10.312 1 93.81 316 ALA A O 1
ATOM 2504 N N . ALA A 1 317 ? -15.227 -3.338 10.43 1 94.19 317 ALA A N 1
ATOM 2505 C CA . ALA A 1 317 ? -14.734 -4.145 11.547 1 94.19 317 ALA A CA 1
ATOM 2506 C C . ALA A 1 317 ? -15.617 -3.973 12.781 1 94.19 317 ALA A C 1
ATOM 2508 O O . ALA A 1 317 ? -15.992 -4.957 13.422 1 94.19 317 ALA A O 1
ATOM 2509 N N . HIS A 1 318 ? -16.047 -2.793 13.07 1 95.81 318 HIS A N 1
ATOM 2510 C CA . HIS A 1 318 ? -16.625 -2.506 14.375 1 95.81 318 HIS A CA 1
ATOM 2511 C C . HIS A 1 318 ? -18.156 -2.494 14.305 1 95.81 318 HIS A C 1
ATOM 2513 O O . HIS A 1 318 ? -18.828 -2.652 15.328 1 95.81 318 HIS A O 1
ATOM 2519 N N . LEU A 1 319 ? -18.672 -2.27 13.086 1 94.88 319 LEU A N 1
ATOM 2520 C CA . LEU A 1 319 ? -20.125 -2.217 12.969 1 94.88 319 LEU A CA 1
ATOM 2521 C C . LEU A 1 319 ? -20.656 -3.512 12.367 1 94.88 319 LEU A C 1
ATOM 2523 O O . LEU A 1 319 ? -21.797 -3.9 12.648 1 94.88 319 LEU A O 1
ATOM 2527 N N . HIS A 1 320 ? -19.812 -4.129 11.508 1 89.31 320 HIS A N 1
ATOM 2528 C CA . HIS A 1 320 ? -20.312 -5.312 10.805 1 89.31 320 HIS A CA 1
ATOM 2529 C C . HIS A 1 320 ? -19.531 -6.562 11.234 1 89.31 320 HIS A C 1
ATOM 2531 O O . HIS A 1 320 ? -19.812 -7.66 10.742 1 89.31 320 HIS A O 1
ATOM 2537 N N . GLY A 1 321 ? -18.531 -6.402 12.078 1 88.94 321 GLY A N 1
ATOM 2538 C CA . GLY A 1 321 ? -17.812 -7.551 12.602 1 88.94 321 GLY A CA 1
ATOM 2539 C C . GLY A 1 321 ? -16.797 -8.117 11.625 1 88.94 321 GLY A C 1
ATOM 2540 O O . GLY A 1 321 ? -16.484 -9.305 11.664 1 88.94 321 GLY A O 1
ATOM 2541 N N . ASP A 1 322 ? -16.297 -7.305 10.734 1 88.31 322 ASP A N 1
ATOM 2542 C CA . ASP A 1 322 ? -15.258 -7.727 9.805 1 88.31 322 ASP A CA 1
ATOM 2543 C C . ASP A 1 322 ? -13.914 -7.867 10.508 1 88.31 322 ASP A C 1
ATOM 2545 O O . ASP A 1 322 ? -13.133 -6.91 10.57 1 88.31 322 ASP A O 1
ATOM 2549 N N . ALA A 1 323 ? -13.531 -8.992 10.859 1 84.25 323 ALA A N 1
ATOM 2550 C CA . ALA A 1 323 ? -12.336 -9.234 11.672 1 84.25 323 ALA A CA 1
ATOM 2551 C C . ALA A 1 323 ? -11.062 -9.047 10.852 1 84.25 323 ALA A C 1
ATOM 2553 O O . ALA A 1 323 ? -10.023 -8.664 11.383 1 84.25 323 ALA A O 1
ATOM 2554 N N . SER A 1 324 ? -11.148 -9.25 9.656 1 88.88 324 SER A N 1
ATOM 2555 C CA . SER A 1 324 ? -9.969 -9.172 8.797 1 88.88 324 SER A CA 1
ATOM 2556 C C . SER A 1 324 ? -9.453 -7.742 8.695 1 88.88 324 SER A C 1
ATOM 2558 O O . SER A 1 324 ? -8.25 -7.52 8.562 1 88.88 324 SER A O 1
ATOM 2560 N N . ALA A 1 325 ? -10.312 -6.832 8.844 1 88.62 325 ALA A N 1
ATOM 2561 C CA . ALA A 1 325 ? -10.008 -5.426 8.594 1 88.62 325 ALA A CA 1
ATOM 2562 C C . ALA A 1 325 ? -9.062 -4.871 9.656 1 88.62 325 ALA A C 1
ATOM 2564 O O . ALA A 1 325 ? -8.484 -3.795 9.484 1 88.62 325 ALA A O 1
ATOM 2565 N N . THR A 1 326 ? -8.844 -5.629 10.703 1 89.81 326 THR A N 1
ATOM 2566 C CA . THR A 1 326 ? -8.008 -5.113 11.773 1 89.81 326 THR A CA 1
ATOM 2567 C C . THR A 1 326 ? -6.613 -5.73 11.719 1 89.81 326 THR A C 1
ATOM 2569 O O . THR A 1 326 ? -5.758 -5.422 12.555 1 89.81 326 THR A O 1
ATOM 2572 N N . HIS A 1 327 ? -6.359 -6.547 10.742 1 91.25 327 HIS A N 1
ATOM 2573 C CA . HIS A 1 327 ? -5.066 -7.223 10.664 1 91.25 327 HIS A CA 1
ATOM 2574 C C . HIS A 1 327 ? -4.043 -6.371 9.93 1 91.25 327 HIS A C 1
ATOM 2576 O O . HIS A 1 327 ? -3.557 -6.758 8.859 1 91.25 327 HIS A O 1
ATOM 2582 N N . ARG A 1 328 ? -3.586 -5.34 10.555 1 91.56 328 ARG A N 1
ATOM 2583 C CA . ARG A 1 328 ? -2.518 -4.461 10.086 1 91.56 328 ARG A CA 1
ATOM 2584 C C . ARG A 1 328 ? -1.794 -3.811 11.266 1 91.56 328 ARG A C 1
ATOM 2586 O O . ARG A 1 328 ? -2.279 -3.85 12.398 1 91.56 328 ARG A O 1
ATOM 2593 N N . ALA A 1 329 ? -0.653 -3.201 11.031 1 94 329 ALA A N 1
ATOM 2594 C CA . ALA A 1 329 ? 0.136 -2.547 12.07 1 94 329 ALA A CA 1
ATOM 2595 C C . ALA A 1 329 ? -0.603 -1.339 12.641 1 94 329 ALA A C 1
ATOM 2597 O O . ALA A 1 329 ? -1.35 -0.666 11.93 1 94 329 ALA A O 1
ATOM 2598 N N . GLN A 1 330 ? -0.396 -1.077 13.914 1 96.25 330 GLN A N 1
ATOM 2599 C CA . GLN A 1 330 ? -1.031 0.058 14.57 1 96.25 330 GLN A CA 1
ATOM 2600 C C . GLN A 1 330 ? -0.533 1.38 13.992 1 96.25 330 GLN A C 1
ATOM 2602 O O . GLN A 1 330 ? -1.282 2.357 13.93 1 96.25 330 GLN A O 1
ATOM 2607 N N . VAL A 1 331 ? 0.74 1.372 13.609 1 97.88 331 VAL A N 1
ATOM 2608 C CA . VAL A 1 331 ? 1.343 2.559 13.016 1 97.88 331 VAL A CA 1
ATOM 2609 C C . VAL A 1 331 ? 1.942 2.205 11.656 1 97.88 331 VAL A C 1
ATOM 2611 O O . VAL A 1 331 ? 2.875 1.402 11.57 1 97.88 331 VAL A O 1
ATOM 2614 N N . ARG A 1 332 ? 1.394 2.73 10.68 1 97.56 332 ARG A N 1
ATOM 2615 C CA . ARG A 1 332 ? 1.917 2.598 9.328 1 97.56 332 ARG A CA 1
ATOM 2616 C C . ARG A 1 332 ? 2.33 3.953 8.758 1 97.56 332 ARG A C 1
ATOM 2618 O O . ARG A 1 332 ? 1.531 4.895 8.742 1 97.56 332 ARG A O 1
ATOM 2625 N N . ILE A 1 333 ? 3.59 4.062 8.297 1 98.25 333 ILE A N 1
ATOM 2626 C CA . ILE A 1 333 ? 4.039 5.352 7.785 1 98.25 333 ILE A CA 1
ATOM 2627 C C . ILE A 1 333 ? 4.719 5.164 6.43 1 98.25 333 ILE A C 1
ATOM 2629 O O . ILE A 1 333 ? 5.254 4.094 6.141 1 98.25 333 ILE A O 1
ATOM 2633 N N . TYR A 1 334 ? 4.664 6.195 5.668 1 97.69 334 TYR A N 1
ATOM 2634 C CA . TYR A 1 334 ? 5.434 6.266 4.43 1 97.69 334 TYR A CA 1
ATOM 2635 C C . TYR A 1 334 ? 6.746 7.016 4.645 1 97.69 334 TYR A C 1
ATOM 2637 O O . TYR A 1 334 ? 6.742 8.188 5.027 1 97.69 334 TYR A O 1
ATOM 2645 N N . LEU A 1 335 ? 7.832 6.359 4.402 1 97.19 335 LEU A N 1
ATOM 2646 C CA . LEU A 1 335 ? 9.125 7.027 4.473 1 97.19 335 LEU A CA 1
ATOM 2647 C C . LEU A 1 335 ? 9.414 7.797 3.186 1 97.19 335 LEU A C 1
ATOM 2649 O O . LEU A 1 335 ? 9.758 7.199 2.164 1 97.19 335 LEU A O 1
ATOM 2653 N N . GLN A 1 336 ? 9.289 9.109 3.312 1 97.19 336 GLN A N 1
ATOM 2654 C CA . GLN A 1 336 ? 9.477 9.969 2.148 1 97.19 336 GLN A CA 1
ATOM 2655 C C . GLN A 1 336 ? 10.883 9.828 1.58 1 97.19 336 GLN A C 1
ATOM 2657 O O . GLN A 1 336 ? 11.852 9.664 2.33 1 97.19 336 GLN A O 1
ATOM 2662 N N . LYS A 1 337 ? 11.016 9.898 0.279 1 95.38 337 LYS A N 1
ATOM 2663 C CA . LYS A 1 337 ? 12.258 9.852 -0.49 1 95.38 337 LYS A CA 1
ATOM 2664 C C . LYS A 1 337 ? 12.852 8.445 -0.505 1 95.38 337 LYS A C 1
ATOM 2666 O O . LYS A 1 337 ? 13.766 8.164 -1.281 1 95.38 337 LYS A O 1
ATOM 2671 N N . ALA A 1 338 ? 12.352 7.512 0.321 1 93.75 338 ALA A N 1
ATOM 2672 C CA . ALA A 1 338 ? 12.758 6.109 0.268 1 93.75 338 ALA A CA 1
ATOM 2673 C C . ALA A 1 338 ? 11.766 5.281 -0.54 1 93.75 338 ALA A C 1
ATOM 2675 O O . ALA A 1 338 ? 12.078 4.156 -0.948 1 93.75 338 ALA A O 1
ATOM 2676 N N . GLY A 1 339 ? 10.555 5.836 -0.659 1 91 339 GLY A N 1
ATOM 2677 C CA . GLY A 1 339 ? 9.531 5.125 -1.405 1 91 339 GLY A CA 1
ATOM 2678 C C . GLY A 1 339 ? 9.062 3.855 -0.721 1 91 339 GLY A C 1
ATOM 2679 O O . GLY A 1 339 ? 8.852 2.832 -1.376 1 91 339 GLY A O 1
ATOM 2680 N N . GLN A 1 340 ? 8.922 3.881 0.583 1 92.44 340 GLN A N 1
ATOM 2681 C CA . GLN A 1 340 ? 8.617 2.666 1.331 1 92.44 340 GLN A CA 1
ATOM 2682 C C . GLN A 1 340 ? 7.547 2.922 2.385 1 92.44 340 GLN A C 1
ATOM 2684 O O . GLN A 1 340 ? 7.559 3.959 3.049 1 92.44 340 GLN A O 1
ATOM 2689 N N . TRP A 1 341 ? 6.586 2.002 2.455 1 95.19 341 TRP A N 1
ATOM 2690 C CA . TRP A 1 341 ? 5.703 1.924 3.611 1 95.19 341 TRP A CA 1
ATOM 2691 C C . TRP A 1 341 ? 6.328 1.081 4.719 1 95.19 341 TRP A C 1
ATOM 2693 O O . TRP A 1 341 ? 6.855 -0.002 4.461 1 95.19 341 TRP A O 1
ATOM 2703 N N . LEU A 1 342 ? 6.359 1.594 5.934 1 96.06 342 LEU A N 1
ATOM 2704 C CA . LEU A 1 342 ? 6.922 0.925 7.102 1 96.06 342 LEU A CA 1
ATOM 2705 C C . LEU A 1 342 ? 5.855 0.706 8.172 1 96.06 342 LEU A C 1
ATOM 2707 O O . LEU A 1 342 ? 4.902 1.482 8.266 1 96.06 342 LEU A O 1
ATOM 2711 N N . ASP A 1 343 ? 6.004 -0.333 8.938 1 96.06 343 ASP A N 1
ATOM 2712 C CA . ASP A 1 343 ? 5.066 -0.708 9.992 1 96.06 343 ASP A CA 1
ATOM 2713 C C . ASP A 1 343 ? 5.742 -0.687 11.359 1 96.06 343 ASP A C 1
ATOM 2715 O O . ASP A 1 343 ? 6.863 -1.177 11.516 1 96.06 343 ASP A O 1
ATOM 2719 N N . PHE A 1 344 ? 5.078 -0.048 12.32 1 96.19 344 PHE A N 1
ATOM 2720 C CA . PHE A 1 344 ? 5.562 0.011 13.688 1 96.19 344 PHE A CA 1
ATOM 2721 C C . PHE A 1 344 ? 4.434 -0.279 14.672 1 96.19 344 PHE A C 1
ATOM 2723 O O . PHE A 1 344 ? 3.256 -0.196 14.32 1 96.19 344 PHE A O 1
ATOM 2730 N N . ASP A 1 345 ? 4.781 -0.625 15.922 1 94.75 345 ASP A N 1
ATOM 2731 C CA . ASP A 1 345 ? 3.801 -0.875 16.969 1 94.75 345 ASP A CA 1
ATOM 2732 C C . ASP A 1 345 ? 3.564 0.379 17.812 1 94.75 345 ASP A C 1
ATOM 2734 O O . ASP A 1 345 ? 2.613 0.437 18.594 1 94.75 345 ASP A O 1
ATOM 2738 N N . HIS A 1 346 ? 4.441 1.349 17.578 1 96.75 346 HIS A N 1
ATOM 2739 C CA . HIS A 1 346 ? 4.395 2.535 18.422 1 96.75 346 HIS A CA 1
ATOM 2740 C C . HIS A 1 346 ? 4.801 3.783 17.656 1 96.75 346 HIS A C 1
ATOM 2742 O O . HIS A 1 346 ? 5.602 3.705 16.719 1 96.75 346 HIS A O 1
ATOM 2748 N N . TRP A 1 347 ? 4.242 4.934 18.016 1 97.69 347 TRP A N 1
ATOM 2749 C CA . TRP A 1 347 ? 4.688 6.242 17.547 1 97.69 347 TRP A CA 1
ATOM 2750 C C . TRP A 1 347 ? 5.172 7.098 18.719 1 97.69 347 TRP A C 1
ATOM 2752 O O . TRP A 1 347 ? 4.477 7.227 19.719 1 97.69 347 TRP A O 1
ATOM 2762 N N . PRO A 1 348 ? 6.332 7.754 18.578 1 97.25 348 PRO A N 1
ATOM 2763 C CA . PRO A 1 348 ? 7.293 7.477 17.516 1 97.25 348 PRO A CA 1
ATOM 2764 C C . PRO A 1 348 ? 7.891 6.074 17.609 1 97.25 348 PRO A C 1
ATOM 2766 O O . PRO A 1 348 ? 7.789 5.426 18.656 1 97.25 348 PRO A O 1
ATOM 2769 N N . PRO A 1 349 ? 8.445 5.609 16.484 1 96.25 349 PRO A N 1
ATOM 2770 C CA . PRO A 1 349 ? 9.062 4.281 16.547 1 96.25 349 PRO A CA 1
ATOM 2771 C C . PRO A 1 349 ? 10.102 4.172 17.656 1 96.25 349 PRO A C 1
ATOM 2773 O O . PRO A 1 349 ? 10.859 5.117 17.891 1 96.25 349 PRO A O 1
ATOM 2776 N N . ARG A 1 350 ? 10.172 3.029 18.297 1 94.19 350 ARG A N 1
ATOM 2777 C CA . ARG A 1 350 ? 11.117 2.809 19.391 1 94.19 350 ARG A CA 1
ATOM 2778 C C . ARG A 1 350 ? 12.555 2.828 18.875 1 94.19 350 ARG A C 1
ATOM 2780 O O . ARG A 1 350 ? 13.484 3.141 19.609 1 94.19 350 ARG A O 1
ATOM 2787 N N . GLN A 1 351 ? 12.742 2.592 17.625 1 92.94 351 GLN A N 1
ATOM 2788 C CA . GLN A 1 351 ? 14.055 2.518 17 1 92.94 351 GLN A CA 1
ATOM 2789 C C . GLN A 1 351 ? 14.578 3.908 16.656 1 92.94 351 GLN A C 1
ATOM 2791 O O . GLN A 1 351 ? 15.734 4.059 16.266 1 92.94 351 GLN A O 1
ATOM 2796 N N . SER A 1 352 ? 13.727 4.883 16.781 1 94.94 352 SER A N 1
ATOM 2797 C CA . SER A 1 352 ? 14.133 6.262 16.531 1 94.94 352 SER A CA 1
ATOM 2798 C C . SER A 1 352 ? 14.766 6.887 17.766 1 94.94 352 SER A C 1
ATOM 2800 O O . SER A 1 352 ? 14.172 6.875 18.844 1 94.94 352 SER A O 1
ATOM 2802 N N . THR A 1 353 ? 15.945 7.465 17.609 1 96.12 353 THR A N 1
ATOM 2803 C CA . THR A 1 353 ? 16.656 8.07 18.734 1 96.12 353 THR A CA 1
ATOM 2804 C C . THR A 1 353 ? 16.812 9.57 18.516 1 96.12 353 THR A C 1
ATOM 2806 O O . THR A 1 353 ? 17.25 10.008 17.453 1 96.12 353 THR A O 1
ATOM 2809 N N . SER A 1 354 ? 16.5 10.328 19.578 1 97.44 354 SER A N 1
ATOM 2810 C CA . SER A 1 354 ? 16.719 11.766 19.547 1 97.44 354 SER A CA 1
ATOM 2811 C C . SER A 1 354 ? 18.219 12.094 19.5 1 97.44 354 SER A C 1
ATOM 2813 O O . SER A 1 354 ? 18.953 11.758 20.438 1 97.44 354 SER A O 1
ATOM 2815 N N . THR A 1 355 ? 18.641 12.781 18.469 1 98.12 355 THR A N 1
ATOM 2816 C CA . THR A 1 355 ? 20.047 13.086 18.234 1 98.12 355 THR A CA 1
ATOM 2817 C C . THR A 1 355 ? 20.234 14.57 17.922 1 98.12 355 THR A C 1
ATOM 2819 O O . THR A 1 355 ? 19.578 15.117 17.031 1 98.12 355 THR A O 1
ATOM 2822 N N . ALA A 1 356 ? 21.172 15.211 18.594 1 98.62 356 ALA A N 1
ATOM 2823 C CA . ALA A 1 356 ? 21.406 16.641 18.406 1 98.62 356 ALA A CA 1
ATOM 2824 C C . ALA A 1 356 ? 22.375 16.906 17.25 1 98.62 356 ALA A C 1
ATOM 2826 O O . ALA A 1 356 ? 23.359 16.188 17.094 1 98.62 356 ALA A O 1
ATOM 2827 N N . LEU A 1 357 ? 22.094 17.781 16.438 1 98.75 357 LEU A N 1
ATOM 2828 C CA . LEU A 1 357 ? 22.938 18.375 15.422 1 98.75 357 LEU A CA 1
ATOM 2829 C C . LEU A 1 357 ? 23.203 19.859 15.719 1 98.75 357 LEU A C 1
ATOM 2831 O O . LEU A 1 357 ? 22.25 20.656 15.773 1 98.75 357 LEU A O 1
ATOM 2835 N N . TYR A 1 358 ? 24.484 20.266 15.852 1 98.75 358 TYR A N 1
ATOM 2836 C CA . TYR A 1 358 ? 24.812 21.531 16.484 1 98.75 358 TYR A CA 1
ATOM 2837 C C . TYR A 1 358 ? 25.234 22.562 15.438 1 98.75 358 TYR A C 1
ATOM 2839 O O . TYR A 1 358 ? 25.859 22.219 14.438 1 98.75 358 TYR A O 1
ATOM 2847 N N . LEU A 1 359 ? 24.875 23.812 15.742 1 98.56 359 LEU A N 1
ATOM 2848 C CA . LEU A 1 359 ? 25.391 24.938 14.984 1 98.56 359 LEU A CA 1
ATOM 2849 C C . LEU A 1 359 ? 26.812 25.281 15.398 1 98.56 359 LEU A C 1
ATOM 2851 O O . LEU A 1 359 ? 27.141 25.25 16.594 1 98.56 359 LEU A O 1
ATOM 2855 N N . HIS A 1 360 ? 27.594 25.594 14.414 1 97.25 360 HIS A N 1
ATOM 2856 C CA . HIS A 1 360 ? 29 25.938 14.648 1 97.25 360 HIS A CA 1
ATOM 2857 C C . HIS A 1 360 ? 29.359 27.281 14 1 97.25 360 HIS A C 1
ATOM 2859 O O . HIS A 1 360 ? 28.578 27.812 13.203 1 97.25 360 HIS A O 1
ATOM 2865 N N . ALA A 1 361 ? 30.562 27.609 14.43 1 93.75 361 ALA A N 1
ATOM 2866 C CA . ALA A 1 361 ? 31.125 28.766 13.742 1 93.75 361 ALA A CA 1
ATOM 2867 C C . ALA A 1 361 ? 31.297 28.5 12.25 1 93.75 361 ALA A C 1
ATOM 2869 O O . ALA A 1 361 ? 31.156 27.359 11.805 1 93.75 361 ALA A O 1
ATOM 2870 N N . ASP A 1 362 ? 31.359 29.5 11.375 1 92.5 362 ASP A N 1
ATOM 2871 C CA . ASP A 1 362 ? 31.547 29.422 9.938 1 92.5 362 ASP A CA 1
ATOM 2872 C C . ASP A 1 362 ? 30.312 28.859 9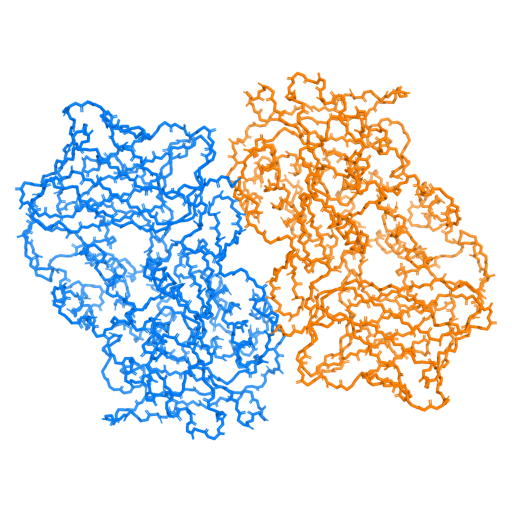.242 1 92.5 362 ASP A C 1
ATOM 2874 O O . ASP A 1 362 ? 30.406 28.281 8.156 1 92.5 362 ASP A O 1
ATOM 2878 N N . ARG A 1 363 ? 29.188 28.781 9.945 1 96.94 363 ARG A N 1
ATOM 2879 C CA . ARG A 1 363 ? 27.906 28.406 9.367 1 96.94 363 ARG A CA 1
ATOM 2880 C C . ARG A 1 363 ? 27.859 26.922 9.055 1 96.94 363 ARG A C 1
ATOM 2882 O O . ARG A 1 363 ? 27.297 26.516 8.039 1 96.94 363 ARG A O 1
ATOM 2889 N N . ALA A 1 364 ? 28.547 26.141 9.992 1 97.56 364 ALA A N 1
ATOM 2890 C CA . ALA A 1 364 ? 28.578 24.688 9.82 1 97.56 364 ALA A CA 1
ATOM 2891 C C . ALA A 1 364 ? 27.578 24 10.766 1 97.56 364 ALA A C 1
ATOM 2893 O O . ALA A 1 364 ? 27.203 24.578 11.789 1 97.56 364 ALA A O 1
ATOM 2894 N N . LEU A 1 365 ? 27.109 22.844 10.383 1 98.38 365 LEU A N 1
ATOM 2895 C CA . LEU A 1 365 ? 26.406 21.906 11.234 1 98.38 365 LEU A CA 1
ATOM 2896 C C . LEU A 1 365 ? 27.25 20.672 11.523 1 98.38 365 LEU A C 1
ATOM 2898 O O . LEU A 1 365 ? 27.875 20.125 10.617 1 98.38 365 LEU A O 1
ATOM 2902 N N . ASP A 1 366 ? 27.266 20.328 12.789 1 97.88 366 ASP A N 1
ATOM 2903 C CA . ASP A 1 366 ? 28.062 19.156 13.148 1 97.88 366 ASP A CA 1
ATOM 2904 C C . ASP A 1 366 ? 27.391 18.375 14.281 1 97.88 366 ASP A C 1
ATOM 2906 O O . ASP A 1 366 ? 26.703 18.953 15.117 1 97.88 366 ASP A O 1
ATOM 2910 N N . TRP A 1 367 ? 27.672 17.094 14.305 1 97.62 367 TRP A N 1
ATOM 2911 C CA . TRP A 1 367 ? 27.094 16.203 15.32 1 97.62 367 TRP A CA 1
ATOM 2912 C C . TRP A 1 367 ? 27.781 16.406 16.672 1 97.62 367 TRP A C 1
ATOM 2914 O O . TRP A 1 367 ? 27.234 16.047 17.703 1 97.62 367 TRP A O 1
ATOM 2924 N N . GLU A 1 368 ? 28.922 16.922 16.641 1 97.44 368 GLU A N 1
ATOM 2925 C CA . GLU A 1 368 ? 29.656 17.234 17.875 1 97.44 368 GLU A CA 1
ATOM 2926 C C . GLU A 1 368 ? 29.375 18.656 18.344 1 97.44 368 GLU A C 1
ATOM 2928 O O . GLU A 1 368 ? 29.281 19.578 17.531 1 97.44 368 GLU A O 1
ATOM 2933 N N . ALA A 1 369 ? 29.25 18.812 19.594 1 97.5 369 ALA A N 1
ATOM 2934 C CA . ALA A 1 369 ? 28.984 20.125 20.172 1 97.5 369 ALA A CA 1
ATOM 2935 C C . ALA A 1 369 ? 30.172 21.062 19.953 1 97.5 369 ALA A C 1
ATOM 2937 O O . ALA A 1 369 ? 31.328 20.625 19.953 1 97.5 369 ALA A O 1
ATOM 2938 N N . PRO A 1 370 ? 29.828 22.312 19.797 1 96.94 370 PRO A N 1
ATOM 2939 C CA . PRO A 1 370 ? 30.938 23.266 19.641 1 96.94 370 PRO A CA 1
ATOM 2940 C C . PRO A 1 370 ? 31.781 23.375 20.922 1 96.94 370 PRO A C 1
ATOM 2942 O O . PRO A 1 370 ? 31.25 23.312 22.031 1 96.94 370 PRO A O 1
ATOM 2945 N N . GLN A 1 371 ? 33.094 23.641 20.734 1 93.62 371 GLN A N 1
ATOM 2946 C CA . GLN A 1 371 ? 34.031 23.734 21.859 1 93.62 371 GLN A CA 1
ATOM 2947 C C . GLN A 1 371 ? 34.594 25.141 21.984 1 93.62 371 GLN A C 1
ATOM 2949 O O . GLN A 1 371 ? 35.219 25.484 22.984 1 93.62 371 GLN A O 1
ATOM 2954 N N . GLY A 1 372 ? 34.375 25.906 21.062 1 89.62 372 GLY A N 1
ATOM 2955 C CA . GLY A 1 372 ? 34.906 27.266 21.078 1 89.62 372 GLY A CA 1
ATOM 2956 C C . GLY A 1 372 ? 34.156 28.203 22.016 1 89.62 372 GLY A C 1
ATOM 2957 O O . GLY A 1 372 ? 33 27.969 22.312 1 89.62 372 GLY A O 1
ATOM 2958 N N . ASP A 1 373 ? 34.719 29.312 22.5 1 84 373 ASP A N 1
ATOM 2959 C CA . ASP A 1 373 ? 34.125 30.141 23.562 1 84 373 ASP A CA 1
ATOM 2960 C C . ASP A 1 373 ? 33.219 31.203 22.984 1 84 373 ASP A C 1
ATOM 2962 O O . ASP A 1 373 ? 32.219 31.578 23.609 1 84 373 ASP A O 1
ATOM 2966 N N . SER A 1 374 ? 33.594 31.812 22 1 80.44 374 SER A N 1
ATOM 2967 C CA . SER A 1 374 ? 32.75 32.938 21.594 1 80.44 374 SER A CA 1
ATOM 2968 C C . SER A 1 374 ? 32.438 32.875 20.094 1 80.44 374 SER A C 1
ATOM 2970 O O . SER A 1 374 ? 33.312 33.156 19.266 1 80.44 374 SER A O 1
ATOM 2972 N N . SER A 1 375 ? 31.156 32.406 19.844 1 88.5 375 SER A N 1
ATOM 2973 C CA . SER A 1 375 ? 30.672 32.375 18.469 1 88.5 375 SER A CA 1
ATOM 2974 C C . SER A 1 375 ? 29.188 32.719 18.406 1 88.5 375 SER A C 1
ATOM 2976 O O . SER A 1 375 ? 28.375 32.156 19.141 1 88.5 375 SER A O 1
ATOM 2978 N N . ALA A 1 376 ? 28.906 33.812 17.594 1 95.81 376 ALA A N 1
ATOM 2979 C CA . ALA A 1 376 ? 27.531 34.281 17.422 1 95.81 376 ALA A CA 1
ATOM 2980 C C . ALA A 1 376 ? 27.312 34.844 16.031 1 95.81 376 ALA A C 1
ATOM 2982 O O . ALA A 1 376 ? 28.266 35.281 15.359 1 95.81 376 ALA A O 1
ATOM 2983 N N . ASP A 1 377 ? 26.156 34.75 15.547 1 97.25 377 ASP A N 1
ATOM 2984 C CA . ASP A 1 377 ? 25.703 35.406 14.32 1 97.25 377 ASP A CA 1
ATOM 2985 C C . ASP A 1 377 ? 24.547 36.344 14.586 1 97.25 377 ASP A C 1
ATOM 2987 O O . ASP A 1 377 ? 23.766 36.125 15.508 1 97.25 377 ASP A O 1
ATOM 2991 N N . ASN A 1 378 ? 24.516 37.406 13.805 1 97.12 378 ASN A N 1
ATOM 2992 C CA . ASN A 1 378 ? 23.484 38.406 13.953 1 97.12 378 ASN A CA 1
ATOM 2993 C C . ASN A 1 378 ? 22.703 38.594 12.656 1 97.12 378 ASN A C 1
ATOM 2995 O O . ASN A 1 378 ? 23.219 38.344 11.562 1 97.12 378 ASN A O 1
ATOM 2999 N N . PHE A 1 379 ? 21.516 38.969 12.766 1 97.94 379 PHE A N 1
ATOM 3000 C CA . PHE A 1 379 ? 20.703 39.406 11.617 1 97.94 379 PHE A CA 1
ATOM 3001 C C . PHE A 1 379 ? 19.594 40.344 12.062 1 97.94 379 PHE A C 1
ATOM 3003 O O . PHE A 1 379 ? 19.297 40.438 13.25 1 97.94 379 PHE A O 1
ATOM 3010 N N . THR A 1 380 ? 19.031 41.062 11.102 1 98.31 380 THR A N 1
ATOM 3011 C CA . THR A 1 380 ? 17.922 41.969 11.359 1 98.31 380 THR A CA 1
ATOM 3012 C C . THR A 1 380 ? 16.672 41.531 10.594 1 98.31 380 THR A C 1
ATOM 3014 O O . THR A 1 380 ? 16.719 41.344 9.375 1 98.31 380 THR A O 1
ATOM 3017 N N . TYR A 1 381 ? 15.672 41.281 11.32 1 98.25 381 TYR A N 1
ATOM 3018 C CA . TYR A 1 381 ? 14.359 41.031 10.742 1 98.25 381 TYR A CA 1
ATOM 3019 C C . TYR A 1 381 ? 13.602 42.344 10.555 1 98.25 381 TYR A C 1
ATOM 3021 O O . TYR A 1 381 ? 13.352 43.062 11.516 1 98.25 381 TYR A O 1
ATOM 3029 N N . ASP A 1 382 ? 13.234 42.594 9.289 1 97.75 382 ASP A N 1
ATOM 3030 C CA . ASP A 1 382 ? 12.477 43.812 8.961 1 97.75 382 ASP A CA 1
ATOM 3031 C C . ASP A 1 382 ? 11.039 43.469 8.578 1 97.75 382 ASP A C 1
ATOM 3033 O O . ASP A 1 382 ? 10.797 42.938 7.492 1 97.75 382 ASP A O 1
ATOM 3037 N N . PRO A 1 383 ? 10.094 43.844 9.406 1 97 383 PRO A N 1
ATOM 3038 C CA . PRO A 1 383 ? 8.703 43.5 9.094 1 97 383 PRO A CA 1
ATOM 3039 C C . PRO A 1 383 ? 8.188 44.188 7.832 1 97 383 PRO A C 1
ATOM 3041 O O . PRO A 1 383 ? 7.145 43.812 7.301 1 97 383 PRO A O 1
ATOM 3044 N N . LYS A 1 384 ? 8.844 45.188 7.312 1 96.56 384 LYS A N 1
ATOM 3045 C CA . LYS A 1 384 ? 8.461 45.812 6.047 1 96.56 384 LYS A CA 1
ATOM 3046 C C . LYS A 1 384 ? 8.773 44.906 4.867 1 96.56 384 LYS A C 1
ATOM 3048 O O . LYS A 1 384 ? 8.148 45 3.807 1 96.56 384 LYS A O 1
ATOM 3053 N N . ASP A 1 385 ? 9.703 44.188 5.086 1 97.31 385 ASP A N 1
ATOM 3054 C CA . ASP A 1 385 ? 10.094 43.125 4.164 1 97.31 385 ASP A CA 1
ATOM 3055 C C . ASP A 1 385 ? 10.258 41.781 4.898 1 97.31 385 ASP A C 1
ATOM 3057 O O . ASP A 1 385 ? 11.359 41.25 4.988 1 97.31 385 ASP A O 1
ATOM 3061 N N . PRO A 1 386 ? 9.172 41.281 5.371 1 97.94 386 PRO A N 1
ATOM 3062 C CA . PRO A 1 386 ? 9.266 40.094 6.238 1 97.94 386 PRO A CA 1
ATOM 3063 C C . PRO A 1 386 ? 9.938 38.906 5.555 1 97.94 386 PRO A C 1
ATOM 3065 O O . PRO A 1 386 ? 9.766 38.719 4.348 1 97.94 386 PRO A O 1
ATOM 3068 N N . THR A 1 387 ? 10.695 38.125 6.32 1 98.19 387 THR A N 1
ATOM 3069 C CA . THR A 1 387 ? 11.344 36.938 5.773 1 98.19 387 THR A CA 1
ATOM 3070 C C . THR A 1 387 ? 10.32 36 5.168 1 98.19 387 THR A C 1
ATOM 3072 O O . THR A 1 387 ? 9.398 35.531 5.855 1 98.19 387 THR A O 1
ATOM 3075 N N . PRO A 1 388 ? 10.469 35.625 3.934 1 96.94 388 PRO A N 1
ATOM 3076 C CA . PRO A 1 388 ? 9.484 34.781 3.279 1 96.94 388 PRO A CA 1
ATOM 3077 C C . PRO A 1 388 ? 9.688 33.281 3.602 1 96.94 388 PRO A C 1
ATOM 3079 O O . PRO A 1 388 ? 10.773 32.875 4.012 1 96.94 388 PRO A O 1
ATOM 3082 N N . THR A 1 389 ? 8.664 32.562 3.494 1 95.88 389 THR A N 1
ATOM 3083 C CA . THR A 1 389 ? 8.711 31.109 3.525 1 95.88 389 THR A CA 1
ATOM 3084 C C . THR A 1 389 ? 8.055 30.516 2.281 1 95.88 389 THR A C 1
ATOM 3086 O O . THR A 1 389 ? 7.129 31.109 1.721 1 95.88 389 THR A O 1
ATOM 3089 N N . VAL A 1 390 ? 8.594 29.438 1.785 1 96.25 390 VAL A N 1
ATOM 3090 C CA . VAL A 1 390 ? 8 28.688 0.675 1 96.25 390 VAL A CA 1
ATOM 3091 C C . VAL A 1 390 ? 7.812 27.234 1.075 1 96.25 390 VAL A C 1
ATOM 3093 O O . VAL A 1 390 ? 8.664 26.641 1.754 1 96.25 390 VAL A O 1
ATOM 3096 N N . GLY A 1 391 ? 6.645 26.656 0.639 1 96.88 391 GLY A N 1
ATOM 3097 C CA . GLY A 1 391 ? 6.34 25.281 0.981 1 96.88 391 GLY A CA 1
ATOM 3098 C C . GLY A 1 391 ? 5.82 25.125 2.396 1 96.88 391 GLY A C 1
ATOM 3099 O O . GLY A 1 391 ? 5.543 26.109 3.08 1 96.88 391 GLY A O 1
ATOM 3100 N N . GLY A 1 392 ? 5.652 23.812 2.799 1 97.31 392 GLY A N 1
ATOM 3101 C CA . GLY A 1 392 ? 5.203 23.5 4.145 1 97.31 392 GLY A CA 1
ATOM 3102 C C . GLY A 1 392 ? 3.789 22.938 4.184 1 97.31 392 GLY A C 1
ATOM 3103 O O . GLY A 1 392 ? 3.219 22.609 3.143 1 97.31 392 GLY A O 1
ATOM 3104 N N . PRO A 1 393 ? 3.33 22.719 5.363 1 97.5 393 PRO A N 1
ATOM 3105 C CA . PRO A 1 393 ? 1.981 22.172 5.566 1 97.5 393 PRO A CA 1
ATOM 3106 C C . PRO A 1 393 ? 0.894 23.234 5.383 1 97.5 393 PRO A C 1
ATOM 3108 O O . PRO A 1 393 ? 0.495 23.891 6.348 1 97.5 393 PRO A O 1
ATOM 3111 N N . LEU A 1 394 ? 0.405 23.375 4.148 1 96.69 394 LEU A N 1
ATOM 3112 C CA . LEU A 1 394 ? -0.56 24.406 3.807 1 96.69 394 LEU A CA 1
ATOM 3113 C C . LEU A 1 394 ? -1.838 23.797 3.24 1 96.69 394 LEU A C 1
ATOM 3115 O O . LEU A 1 394 ? -1.802 22.734 2.629 1 96.69 394 LEU A O 1
ATOM 3119 N N . LEU A 1 395 ? -2.893 24.484 3.467 1 94.31 395 LEU A N 1
ATOM 3120 C CA . LEU A 1 395 ? -4.176 24.125 2.869 1 94.31 395 LEU A CA 1
ATOM 3121 C C . LEU A 1 395 ? -4.145 24.328 1.356 1 94.31 395 LEU A C 1
ATOM 3123 O O . LEU A 1 395 ? -4.758 23.547 0.616 1 94.31 395 LEU A O 1
ATOM 3127 N N . ASP A 1 396 ? -3.463 25.375 0.905 1 91.69 396 ASP A N 1
ATOM 3128 C CA . ASP A 1 396 ? -3.291 25.656 -0.518 1 91.69 396 ASP A CA 1
ATOM 3129 C C . ASP A 1 396 ? -2.336 24.641 -1.161 1 91.69 396 ASP A C 1
ATOM 3131 O O . ASP A 1 396 ? -1.116 24.797 -1.072 1 91.69 396 ASP A O 1
ATOM 3135 N N . THR A 1 397 ? -2.865 23.75 -1.93 1 88.44 397 THR A N 1
ATOM 3136 C CA . THR A 1 397 ? -2.096 22.641 -2.492 1 88.44 397 THR A CA 1
ATOM 3137 C C . THR A 1 397 ? -1.063 23.156 -3.492 1 88.44 397 THR A C 1
ATOM 3139 O O . THR A 1 397 ? -0.055 22.5 -3.748 1 88.44 397 THR A O 1
ATOM 3142 N N . ARG A 1 398 ? -1.259 24.375 -4.137 1 88.5 398 ARG A N 1
ATOM 3143 C CA . ARG A 1 398 ? -0.343 24.938 -5.121 1 88.5 398 ARG A CA 1
ATOM 3144 C C . ARG A 1 398 ? 0.939 25.422 -4.461 1 88.5 398 ARG A C 1
ATOM 3146 O O . ARG A 1 398 ? 1.972 25.562 -5.121 1 88.5 398 ARG A O 1
ATOM 3153 N N . ALA A 1 399 ? 0.828 25.547 -3.135 1 91.25 399 ALA A N 1
ATOM 3154 C CA . ALA A 1 399 ? 1.958 26.125 -2.41 1 91.25 399 ALA A CA 1
ATOM 3155 C C . ALA A 1 399 ? 2.504 25.141 -1.377 1 91.25 399 ALA A C 1
ATOM 3157 O O . ALA A 1 399 ? 3.6 25.328 -0.845 1 91.25 399 ALA A O 1
ATOM 3158 N N . ALA A 1 400 ? 1.851 24.094 -1.076 1 95.25 400 ALA A N 1
ATOM 3159 C CA . ALA A 1 400 ? 2.172 23.172 0.011 1 95.25 400 ALA A CA 1
ATOM 3160 C C . ALA A 1 400 ? 3.33 22.25 -0.37 1 95.25 400 ALA A C 1
ATOM 3162 O O . ALA A 1 400 ? 3.682 22.141 -1.548 1 95.25 400 ALA A O 1
ATOM 3163 N N . GLY A 1 401 ? 3.938 21.672 0.672 1 96.69 401 GLY A N 1
ATOM 3164 C CA . GLY A 1 401 ? 4.902 20.609 0.462 1 96.69 401 GLY A CA 1
ATOM 3165 C C . GLY A 1 401 ? 6.328 21.109 0.345 1 96.69 401 GLY A C 1
ATOM 3166 O O . GLY A 1 401 ? 6.703 22.094 0.993 1 96.69 401 GLY A O 1
ATOM 3167 N N . GLN A 1 402 ? 7.105 20.328 -0.382 1 96.75 402 GLN A N 1
ATOM 3168 C CA . GLN A 1 402 ? 8.516 20.641 -0.57 1 96.75 402 GLN A CA 1
ATOM 3169 C C . GLN A 1 402 ? 8.711 21.609 -1.737 1 96.75 402 GLN A C 1
ATOM 3171 O O . GLN A 1 402 ? 8.125 21.422 -2.807 1 96.75 402 GLN A O 1
ATOM 3176 N N . ARG A 1 403 ? 9.5 22.641 -1.45 1 97.69 403 ARG A N 1
ATOM 3177 C CA . ARG A 1 403 ? 9.844 23.656 -2.449 1 97.69 403 ARG A CA 1
ATOM 3178 C C . ARG A 1 403 ? 11.328 24.016 -2.383 1 97.69 403 ARG A C 1
ATOM 3180 O O . ARG A 1 403 ? 11.984 23.766 -1.372 1 97.69 403 ARG A O 1
ATOM 3187 N N . ASP A 1 404 ? 11.789 24.609 -3.479 1 98 404 ASP A N 1
ATOM 3188 C CA . ASP A 1 404 ? 13.164 25.094 -3.5 1 98 404 ASP A CA 1
ATOM 3189 C C . ASP A 1 404 ? 13.32 26.344 -2.643 1 98 404 ASP A C 1
ATOM 3191 O O . ASP A 1 404 ? 12.625 27.328 -2.85 1 98 404 ASP A O 1
ATOM 3195 N N . ASN A 1 405 ? 14.258 26.312 -1.714 1 98.31 405 ASN A N 1
ATOM 3196 C CA . ASN A 1 405 ? 14.477 27.391 -0.763 1 98.31 405 ASN A CA 1
ATOM 3197 C C . ASN A 1 405 ? 15.727 28.203 -1.113 1 98.31 405 ASN A C 1
ATOM 3199 O O . ASN A 1 405 ? 16.125 29.094 -0.363 1 98.31 405 ASN A O 1
ATOM 3203 N N . SER A 1 406 ? 16.281 27.953 -2.209 1 97 406 SER A N 1
ATOM 3204 C CA . SER A 1 406 ? 17.594 28.531 -2.547 1 97 406 SER A CA 1
ATOM 3205 C C . SER A 1 406 ? 17.531 30.047 -2.559 1 97 406 SER A C 1
ATOM 3207 O O . SER A 1 406 ? 18.453 30.719 -2.094 1 97 406 SER A O 1
ATOM 3209 N N . ALA A 1 407 ? 16.484 30.625 -3.098 1 96.94 407 ALA A N 1
ATOM 3210 C CA . ALA A 1 407 ? 16.359 32.062 -3.174 1 96.94 407 ALA A CA 1
ATOM 3211 C C . ALA A 1 407 ? 16.25 32.688 -1.781 1 96.94 407 ALA A C 1
ATOM 3213 O O . ALA A 1 407 ? 16.812 33.75 -1.517 1 96.94 407 ALA A O 1
ATOM 3214 N N . ILE A 1 408 ? 15.539 32.062 -0.906 1 97.69 408 ILE A N 1
ATOM 3215 C CA . ILE A 1 408 ? 15.328 32.531 0.459 1 97.69 408 ILE A CA 1
ATOM 3216 C C . ILE A 1 408 ? 16.656 32.5 1.22 1 97.69 408 ILE A C 1
ATOM 3218 O O . ILE A 1 408 ? 16.953 33.438 1.992 1 97.69 408 ILE A O 1
ATOM 3222 N N . GLU A 1 409 ? 17.406 31.578 0.997 1 98.19 409 GLU A N 1
ATOM 3223 C CA . GLU A 1 409 ? 18.641 31.328 1.729 1 98.19 409 GLU A CA 1
ATOM 3224 C C . GLU A 1 409 ? 19.703 32.375 1.384 1 98.19 409 GLU A C 1
ATOM 3226 O O . GLU A 1 409 ? 20.719 32.469 2.068 1 98.19 409 GLU A O 1
ATOM 3231 N N . LYS A 1 410 ? 19.484 33.188 0.375 1 97.62 410 LYS A N 1
ATOM 3232 C CA . LYS A 1 410 ? 20.422 34.25 -0.025 1 97.62 410 LYS A CA 1
ATOM 3233 C C . LYS A 1 410 ? 20.156 35.531 0.735 1 97.62 410 LYS A C 1
ATOM 3235 O O . LYS A 1 410 ? 20.969 36.469 0.713 1 97.62 410 LYS A O 1
ATOM 3240 N N . ARG A 1 411 ? 19.125 35.594 1.448 1 98.38 411 ARG A N 1
ATOM 3241 C CA . ARG A 1 411 ? 18.75 36.812 2.17 1 98.38 411 ARG A CA 1
ATOM 3242 C C . ARG A 1 411 ? 19.656 37.031 3.373 1 98.38 411 ARG A C 1
ATOM 3244 O O . ARG A 1 411 ? 20.031 36.062 4.059 1 98.38 411 ARG A O 1
ATOM 3251 N N . PRO A 1 412 ? 19.844 38.281 3.67 1 97.75 412 PRO A N 1
ATOM 3252 C CA . PRO A 1 412 ? 20.719 38.594 4.809 1 97.75 412 PRO A CA 1
ATOM 3253 C C . PRO A 1 412 ? 20.047 38.344 6.152 1 97.75 412 PRO A C 1
ATOM 3255 O O . PRO A 1 412 ? 20.719 38.25 7.184 1 97.75 412 PRO A O 1
ATOM 3258 N N . ASP A 1 413 ? 18.734 38.25 6.16 1 98.38 413 ASP A N 1
ATOM 3259 C CA . ASP A 1 413 ? 18.031 38.031 7.426 1 98.38 413 ASP A CA 1
ATOM 3260 C C . ASP A 1 413 ? 17.75 36.562 7.66 1 98.38 413 ASP A C 1
ATOM 3262 O O . ASP A 1 413 ? 16.906 36.188 8.492 1 98.38 413 ASP A O 1
ATOM 3266 N N . VAL A 1 414 ? 18.391 35.688 6.875 1 98.81 414 VAL A N 1
ATOM 3267 C CA . VAL A 1 414 ? 18.281 34.25 7.062 1 98.81 414 VAL A CA 1
ATOM 3268 C C . VAL A 1 414 ? 19.672 33.656 7.332 1 98.81 414 VAL A C 1
ATOM 3270 O O . VAL A 1 414 ? 20.547 33.688 6.465 1 98.81 414 VAL A O 1
ATOM 3273 N N . LEU A 1 415 ? 19.859 33.156 8.562 1 98.69 415 LEU A N 1
ATOM 3274 C CA . LEU A 1 415 ? 21.094 32.406 8.844 1 98.69 415 LEU A CA 1
ATOM 3275 C C . LEU A 1 415 ? 21 31 8.297 1 98.69 415 LEU A C 1
ATOM 3277 O O . LEU A 1 415 ? 19.969 30.328 8.461 1 98.69 415 LEU A O 1
ATOM 3281 N N . VAL A 1 416 ? 22.031 30.609 7.637 1 98.69 416 VAL A N 1
ATOM 3282 C CA . VAL A 1 416 ? 22.062 29.281 7.02 1 98.69 416 VAL A CA 1
ATOM 3283 C C . VAL A 1 416 ? 23.266 28.5 7.516 1 98.69 416 VAL A C 1
ATOM 3285 O O . VAL A 1 416 ? 24.406 28.953 7.391 1 98.69 416 VAL A O 1
ATOM 3288 N N . PHE A 1 417 ? 23 27.375 8.148 1 98.81 417 PHE A N 1
ATOM 3289 C CA . PHE A 1 417 ? 24.031 26.438 8.578 1 98.81 417 PHE A CA 1
ATOM 3290 C C . PHE A 1 417 ? 23.938 25.141 7.805 1 98.81 417 PHE A C 1
ATOM 3292 O O . PHE A 1 417 ? 22.844 24.578 7.625 1 98.81 417 PHE A O 1
ATOM 3299 N N . THR A 1 418 ? 25.047 24.594 7.371 1 98.75 418 THR A N 1
ATOM 3300 C CA . THR A 1 418 ? 25.016 23.422 6.488 1 98.75 418 THR A CA 1
ATOM 3301 C C . THR A 1 418 ? 25.984 22.359 6.973 1 98.75 418 THR A C 1
ATOM 3303 O O . THR A 1 418 ? 27.109 22.672 7.391 1 98.75 418 THR A O 1
ATOM 3306 N N . SER A 1 419 ? 25.594 21.125 6.914 1 98.69 419 SER A N 1
ATOM 3307 C CA . SER A 1 419 ? 26.453 20.016 7.293 1 98.69 419 SER A CA 1
ATOM 3308 C C . SER A 1 419 ? 27.375 19.609 6.148 1 98.69 419 SER A C 1
ATOM 3310 O O . SER A 1 419 ? 27.234 20.094 5.023 1 98.69 419 SER A O 1
ATOM 3312 N N . GLN A 1 420 ? 28.391 18.766 6.551 1 98 420 GLN A N 1
ATOM 3313 C CA . GLN A 1 420 ? 29.094 18.031 5.508 1 98 420 GLN A CA 1
ATOM 3314 C C . GLN A 1 420 ? 28.172 17.062 4.785 1 98 420 GLN A C 1
ATOM 3316 O O . GLN A 1 420 ? 27.109 16.719 5.289 1 98 420 GLN A O 1
ATOM 3321 N N . PRO A 1 421 ? 28.531 16.703 3.516 1 97.62 421 PRO A N 1
ATOM 3322 C CA . PRO A 1 421 ? 27.719 15.688 2.854 1 97.62 421 PRO A CA 1
ATOM 3323 C C . PRO A 1 421 ? 27.609 14.398 3.66 1 97.62 421 PRO A C 1
ATOM 3325 O O . PRO A 1 421 ? 28.594 13.969 4.281 1 97.62 421 PRO A O 1
ATOM 3328 N N . LEU A 1 422 ? 26.438 13.867 3.645 1 96.44 422 LEU A N 1
ATOM 3329 C CA . LEU A 1 422 ? 26.219 12.602 4.344 1 96.44 422 LEU A CA 1
ATOM 3330 C C . LEU A 1 422 ? 26.984 11.469 3.668 1 96.44 422 LEU A C 1
ATOM 3332 O O . LEU A 1 422 ? 27.047 11.398 2.439 1 96.44 422 LEU A O 1
ATOM 3336 N N . THR A 1 423 ? 27.516 10.547 4.508 1 92.5 423 THR A N 1
ATOM 3337 C CA . THR A 1 423 ? 28.25 9.414 3.971 1 92.5 423 THR A CA 1
ATOM 3338 C C . THR A 1 423 ? 27.328 8.211 3.771 1 92.5 423 THR A C 1
ATOM 3340 O O . THR A 1 423 ? 27.688 7.254 3.086 1 92.5 423 THR A O 1
ATOM 3343 N N . SER A 1 424 ? 26.172 8.227 4.379 1 91.44 424 SER A N 1
ATOM 3344 C CA . SER A 1 424 ? 25.141 7.215 4.254 1 91.44 424 SER A CA 1
ATOM 3345 C C . SER A 1 424 ? 23.75 7.844 4.328 1 91.44 424 SER A C 1
ATOM 3347 O O . SER A 1 424 ? 23.609 9.008 4.707 1 91.44 424 SER A O 1
ATOM 3349 N N . ASP A 1 425 ? 22.797 7.09 3.881 1 93.62 425 ASP A N 1
ATOM 3350 C CA . ASP A 1 425 ? 21.422 7.57 4.031 1 93.62 425 ASP A CA 1
ATOM 3351 C C . ASP A 1 425 ? 21.094 7.832 5.496 1 93.62 425 ASP A C 1
ATOM 3353 O O . ASP A 1 425 ? 21.547 7.102 6.383 1 93.62 425 ASP A O 1
ATOM 3357 N N . LEU A 1 426 ? 20.328 8.859 5.738 1 96.25 426 LEU A N 1
ATOM 3358 C CA . LEU A 1 426 ? 19.875 9.211 7.078 1 96.25 426 LEU A CA 1
ATOM 3359 C C . LEU A 1 426 ? 18.344 9.25 7.137 1 96.25 426 LEU A C 1
ATOM 3361 O O . LEU A 1 426 ? 17.719 10.07 6.473 1 96.25 426 LEU A O 1
ATOM 3365 N N . ASP A 1 427 ? 17.781 8.305 7.863 1 97.12 427 ASP A N 1
ATOM 3366 C CA . ASP A 1 427 ? 16.344 8.242 8.023 1 97.12 427 ASP A CA 1
ATOM 3367 C C . ASP A 1 427 ? 15.898 8.922 9.32 1 97.12 427 ASP A C 1
ATOM 3369 O O . ASP A 1 427 ? 16.375 8.578 10.398 1 97.12 427 ASP A O 1
ATOM 3373 N N . LEU A 1 428 ? 15.016 9.875 9.141 1 98.44 428 LEU A N 1
ATOM 3374 C CA . LEU A 1 428 ? 14.367 10.516 10.281 1 98.44 428 LEU A CA 1
ATOM 3375 C C . LEU A 1 428 ? 12.906 10.086 10.383 1 98.44 428 LEU A C 1
ATOM 3377 O O . LEU A 1 428 ? 12.148 10.195 9.422 1 98.44 428 LEU A O 1
ATOM 3381 N N . ILE A 1 429 ? 12.492 9.555 11.516 1 98.31 429 ILE A N 1
ATOM 3382 C CA . ILE A 1 429 ? 11.094 9.211 11.75 1 98.31 429 ILE A CA 1
ATOM 3383 C C . ILE A 1 429 ? 10.688 9.633 13.156 1 98.31 429 ILE A C 1
ATOM 3385 O O . ILE A 1 429 ? 11.07 8.984 14.141 1 98.31 429 ILE A O 1
ATOM 3389 N N . GLY A 1 430 ? 9.906 10.719 13.281 1 98.44 430 GLY A N 1
ATOM 3390 C CA . GLY A 1 430 ? 9.461 11.156 14.594 1 98.44 430 GLY A CA 1
ATOM 3391 C C . GLY A 1 430 ? 9.438 12.672 14.742 1 98.44 430 GLY A C 1
ATOM 3392 O O . GLY A 1 430 ? 9.438 13.398 13.742 1 98.44 430 GLY A O 1
ATOM 3393 N N . PRO A 1 431 ? 9.352 13.117 15.984 1 98.12 431 PRO A N 1
ATOM 3394 C CA . PRO A 1 431 ? 9.328 14.562 16.266 1 98.12 431 PRO A CA 1
ATOM 3395 C C . PRO A 1 431 ? 10.672 15.234 16 1 98.12 431 PRO A C 1
ATOM 3397 O O . PRO A 1 431 ? 11.719 14.609 16.156 1 98.12 431 PRO A O 1
ATOM 3400 N N . VAL A 1 432 ? 10.633 16.453 15.602 1 98.69 432 VAL A N 1
ATOM 3401 C CA . VAL A 1 432 ? 11.805 17.312 15.422 1 98.69 432 VAL A CA 1
ATOM 3402 C C . VAL A 1 432 ? 11.656 18.562 16.266 1 98.69 432 VAL A C 1
ATOM 3404 O O . VAL A 1 432 ? 10.555 19.094 16.422 1 98.69 432 VAL A O 1
ATOM 3407 N N . SER A 1 433 ? 12.727 18.984 16.859 1 98.56 433 SER A N 1
ATOM 3408 C CA . SER A 1 433 ? 12.727 20.234 17.625 1 98.56 433 SER A CA 1
ATOM 3409 C C . SER A 1 433 ? 14.078 20.938 17.531 1 98.56 433 SER A C 1
ATOM 3411 O O . SER A 1 433 ? 15.055 20.359 17.062 1 98.56 433 SER A O 1
ATOM 3413 N N . ALA A 1 434 ? 14.094 22.172 17.922 1 98.81 434 ALA A N 1
ATOM 3414 C CA . ALA A 1 434 ? 15.32 22.953 17.984 1 98.81 434 ALA A CA 1
ATOM 3415 C C . ALA A 1 434 ? 15.469 23.656 19.344 1 98.81 434 ALA A C 1
ATOM 3417 O O . ALA A 1 434 ? 14.469 24.016 19.969 1 98.81 434 ALA A O 1
ATOM 3418 N N . SER A 1 435 ? 16.672 23.734 19.766 1 98.75 435 SER A N 1
ATOM 3419 C CA . SER A 1 435 ? 17.094 24.484 20.938 1 98.75 435 SER A CA 1
ATOM 3420 C C . SER A 1 435 ? 18.078 25.594 20.562 1 98.75 435 SER A C 1
ATOM 3422 O O . SER A 1 435 ? 19.266 25.312 20.359 1 98.75 435 SER A O 1
ATOM 3424 N N . ILE A 1 436 ? 17.641 26.844 20.562 1 98.69 436 ILE A N 1
ATOM 3425 C CA . ILE A 1 436 ? 18.453 27.938 20 1 98.69 436 ILE A CA 1
ATOM 3426 C C . ILE A 1 436 ? 18.703 29 21.062 1 98.69 436 ILE A C 1
ATOM 3428 O O . ILE A 1 436 ? 17.766 29.5 21.688 1 98.69 436 ILE A O 1
ATOM 3432 N N . TYR A 1 437 ? 19.969 29.328 21.281 1 97.88 437 TYR A N 1
ATOM 3433 C CA . TYR A 1 437 ? 20.344 30.469 22.125 1 97.88 437 TYR A CA 1
ATOM 3434 C C . TYR A 1 437 ? 20.266 31.766 21.328 1 97.88 437 TYR A C 1
ATOM 3436 O O . TYR A 1 437 ? 21.234 32.188 20.703 1 97.88 437 TYR A O 1
ATOM 3444 N N . ALA A 1 438 ? 19.078 32.375 21.406 1 97.44 438 ALA A N 1
ATOM 3445 C CA . ALA A 1 438 ? 18.828 33.594 20.656 1 97.44 438 ALA A CA 1
ATOM 3446 C C . ALA A 1 438 ? 18.328 34.719 21.562 1 97.44 438 ALA A C 1
ATOM 3448 O O . ALA A 1 438 ? 17.578 34.469 22.516 1 97.44 438 ALA A O 1
ATOM 3449 N N . THR A 1 439 ? 18.766 35.906 21.219 1 95.56 439 THR A N 1
ATOM 3450 C CA . THR A 1 439 ? 18.266 37.094 21.891 1 95.56 439 THR A CA 1
ATOM 3451 C C . THR A 1 439 ? 17.906 38.188 20.875 1 95.56 439 THR A C 1
ATOM 3453 O O . THR A 1 439 ? 18.422 38.156 19.75 1 95.56 439 THR A O 1
ATOM 3456 N N . THR A 1 440 ? 17 39.031 21.266 1 95.62 440 THR A N 1
ATOM 3457 C CA . THR A 1 440 ? 16.688 40.219 20.484 1 95.62 440 THR A CA 1
ATOM 3458 C C . THR A 1 440 ? 16.938 41.469 21.297 1 95.62 440 THR A C 1
ATOM 3460 O O . THR A 1 440 ? 17.062 41.406 22.516 1 95.62 440 THR A O 1
ATOM 3463 N N . ASP A 1 441 ? 16.984 42.562 20.641 1 92.75 441 ASP A N 1
ATOM 3464 C CA . ASP A 1 441 ? 17.219 43.844 21.312 1 92.75 441 ASP A CA 1
ATOM 3465 C C . ASP A 1 441 ? 16 44.25 22.141 1 92.75 441 ASP A C 1
ATOM 3467 O O . ASP A 1 441 ? 16.141 44.938 23.156 1 92.75 441 ASP A O 1
ATOM 3471 N N . SER A 1 442 ? 14.844 43.906 21.734 1 88.56 442 SER A N 1
ATOM 3472 C CA . SER A 1 442 ? 13.609 44.344 22.375 1 88.56 442 SER A CA 1
ATOM 3473 C C . SER A 1 442 ? 12.992 43.25 23.219 1 88.56 442 SER A C 1
ATOM 3475 O O . SER A 1 442 ? 12.102 43.5 24.031 1 88.56 442 SER A O 1
ATOM 3477 N N . GLY A 1 443 ? 13.461 42.094 23.062 1 90.56 443 GLY A N 1
ATOM 3478 C CA . GLY A 1 443 ? 12.836 40.969 23.719 1 90.56 443 GLY A CA 1
ATOM 3479 C C . GLY A 1 443 ? 11.602 40.469 23 1 90.56 443 GLY A C 1
ATOM 3480 O O . GLY A 1 443 ? 10.992 39.469 23.422 1 90.56 443 GLY A O 1
ATOM 3481 N N . GLN A 1 444 ? 11.328 41.062 21.906 1 90.06 444 GLN A N 1
ATOM 3482 C CA . GLN A 1 444 ? 10.18 40.688 21.094 1 90.06 444 GLN A CA 1
ATOM 3483 C C . GLN A 1 444 ? 10.633 40.031 19.781 1 90.06 444 GLN A C 1
ATOM 3485 O O . GLN A 1 444 ? 11.812 40.062 19.438 1 90.06 444 GLN A O 1
ATOM 3490 N N . GLY A 1 445 ? 9.688 39.312 19.172 1 95.44 445 GLY A N 1
ATOM 3491 C CA . GLY A 1 445 ? 9.969 38.719 17.875 1 95.44 445 GLY A CA 1
ATOM 3492 C C . GLY A 1 445 ? 9.523 37.281 17.781 1 95.44 445 GLY A C 1
ATOM 3493 O O . GLY A 1 445 ? 8.969 36.719 18.734 1 95.44 445 GLY A O 1
ATOM 3494 N N . ASP A 1 446 ? 9.633 36.719 16.625 1 97.81 446 ASP A N 1
ATOM 3495 C CA . ASP A 1 446 ? 9.469 35.312 16.375 1 97.81 446 ASP A CA 1
ATOM 3496 C C . ASP A 1 446 ? 10.805 34.656 15.992 1 97.81 446 ASP A C 1
ATOM 3498 O O . ASP A 1 446 ? 11.656 35.312 15.367 1 97.81 446 ASP A O 1
ATOM 3502 N N . LEU A 1 447 ? 10.961 33.469 16.422 1 98.44 447 LEU A N 1
ATOM 3503 C CA . LEU A 1 447 ? 12.078 32.656 15.961 1 98.44 447 LEU A CA 1
ATOM 3504 C C . LEU A 1 447 ? 11.578 31.5 15.102 1 98.44 447 LEU A C 1
ATOM 3506 O O . LEU A 1 447 ? 10.797 30.656 15.562 1 98.44 447 LEU A O 1
ATOM 3510 N N . PHE A 1 448 ? 11.969 31.5 13.867 1 98.62 448 PHE A N 1
ATOM 3511 C CA . PHE A 1 448 ? 11.617 30.469 12.891 1 98.62 448 PHE A CA 1
ATOM 3512 C C . PHE A 1 448 ? 12.828 29.594 12.578 1 98.62 448 PHE A C 1
ATOM 3514 O O . PHE A 1 448 ? 13.93 30.109 12.359 1 98.62 448 PHE A O 1
ATOM 3521 N N . VAL A 1 449 ? 12.648 28.297 12.625 1 98.88 449 VAL A N 1
ATOM 3522 C CA . VAL A 1 449 ? 13.695 27.328 12.305 1 98.88 449 VAL A CA 1
ATOM 3523 C C . VAL A 1 449 ? 13.195 26.344 11.242 1 98.88 449 VAL A C 1
ATOM 3525 O O . VAL A 1 449 ? 12.078 25.844 11.336 1 98.88 449 VAL A O 1
ATOM 3528 N N . ARG A 1 450 ? 14.016 26.094 10.227 1 98.81 450 ARG A N 1
ATOM 3529 C CA . ARG A 1 450 ? 13.656 25.156 9.156 1 98.81 450 ARG A CA 1
ATOM 3530 C C . ARG A 1 450 ? 14.828 24.25 8.812 1 98.81 450 ARG A C 1
ATOM 3532 O O . ARG A 1 450 ? 15.961 24.703 8.664 1 98.81 450 ARG A O 1
ATOM 3539 N N . LEU A 1 451 ? 14.477 22.969 8.719 1 98.88 451 LEU A N 1
ATOM 3540 C CA . LEU A 1 451 ? 15.414 21.969 8.227 1 98.88 451 LEU A CA 1
ATOM 3541 C C . LEU A 1 451 ? 15.195 21.703 6.742 1 98.88 451 LEU A C 1
ATOM 3543 O O . LEU A 1 451 ? 14.062 21.484 6.305 1 98.88 451 LEU A O 1
ATOM 3547 N N . CYS A 1 452 ? 16.281 21.719 5.957 1 98.88 452 CYS A N 1
ATOM 3548 C CA . CYS A 1 452 ? 16.203 21.5 4.516 1 98.88 452 CYS A CA 1
ATOM 3549 C C . CYS A 1 452 ? 17.125 20.359 4.098 1 98.88 452 CYS A C 1
ATOM 3551 O O . CYS A 1 452 ? 18.078 20.031 4.812 1 98.88 452 CYS A O 1
ATOM 3553 N N . ASP A 1 453 ? 16.812 19.797 3.01 1 98.81 453 ASP A N 1
ATOM 3554 C CA . ASP A 1 453 ? 17.594 18.781 2.311 1 98.81 453 ASP A CA 1
ATOM 3555 C C . ASP A 1 453 ? 18.281 19.375 1.086 1 98.81 453 ASP A C 1
ATOM 3557 O O . ASP A 1 453 ? 17.625 19.766 0.125 1 98.81 453 ASP A O 1
ATOM 3561 N N . VAL A 1 454 ? 19.578 19.422 1.135 1 98.62 454 VAL A N 1
ATOM 3562 C CA . VAL A 1 454 ? 20.359 19.938 0.008 1 98.62 454 VAL A CA 1
ATOM 3563 C C . VAL A 1 454 ? 20.859 18.766 -0.85 1 98.62 454 VAL A C 1
ATOM 3565 O O . VAL A 1 454 ? 21.625 17.922 -0.378 1 98.62 454 VAL A O 1
ATOM 3568 N N . ASP A 1 455 ? 20.453 18.797 -2.057 1 95.94 455 ASP A N 1
ATOM 3569 C CA . ASP A 1 455 ? 20.828 17.672 -2.91 1 95.94 455 ASP A CA 1
ATOM 3570 C C . ASP A 1 455 ? 22.25 17.844 -3.449 1 95.94 455 ASP A C 1
ATOM 3572 O O . ASP A 1 455 ? 22.953 18.781 -3.072 1 95.94 455 ASP A O 1
ATOM 3576 N N . ARG A 1 456 ? 22.703 16.984 -4.293 1 92.81 456 ARG A N 1
ATOM 3577 C CA . ARG A 1 456 ? 24.078 16.938 -4.781 1 92.81 456 ARG A CA 1
ATOM 3578 C C . ARG A 1 456 ? 24.359 18.109 -5.699 1 92.81 456 ARG A C 1
ATOM 3580 O O . ARG A 1 456 ? 25.531 18.469 -5.914 1 92.81 456 ARG A O 1
ATOM 3587 N N . LYS A 1 457 ? 23.312 18.672 -6.219 1 92.88 457 LYS A N 1
ATOM 3588 C CA . LYS A 1 457 ? 23.469 19.828 -7.102 1 92.88 457 LYS A CA 1
ATOM 3589 C C . LYS A 1 457 ? 23.391 21.141 -6.324 1 92.88 457 LYS A C 1
ATOM 3591 O O . LYS A 1 457 ? 23.5 22.219 -6.902 1 92.88 457 LYS A O 1
ATOM 3596 N N . GLY A 1 458 ? 23.109 21.047 -5.086 1 95.31 458 GLY A N 1
ATOM 3597 C CA . GLY A 1 458 ? 23.094 22.219 -4.227 1 95.31 458 GLY A CA 1
ATOM 3598 C C . GLY A 1 458 ? 21.719 22.812 -4.039 1 95.31 458 GLY A C 1
ATOM 3599 O O . GLY A 1 458 ? 21.562 23.844 -3.363 1 95.31 458 GLY A O 1
ATOM 3600 N N . ARG A 1 459 ? 20.781 22.25 -4.613 1 96.81 459 ARG A N 1
ATOM 3601 C CA . ARG A 1 459 ? 19.422 22.75 -4.426 1 96.81 459 ARG A CA 1
ATOM 3602 C C . ARG A 1 459 ? 18.891 22.375 -3.051 1 96.81 459 ARG A C 1
ATOM 3604 O O . ARG A 1 459 ? 19.062 21.234 -2.604 1 96.81 459 ARG A O 1
ATOM 3611 N N . SER A 1 460 ? 18.172 23.297 -2.424 1 98.62 460 SER A N 1
ATOM 3612 C CA . SER A 1 460 ? 17.703 23.141 -1.047 1 98.62 460 SER A CA 1
ATOM 3613 C C . SER A 1 460 ? 16.188 23.031 -0.984 1 98.62 460 SER A C 1
ATOM 3615 O O . SER A 1 460 ? 15.477 23.922 -1.451 1 98.62 460 SER A O 1
ATOM 3617 N N . HIS A 1 461 ? 15.703 21.953 -0.346 1 98.56 461 HIS A N 1
ATOM 3618 C CA . HIS A 1 461 ? 14.266 21.734 -0.22 1 98.56 461 HIS A CA 1
ATOM 3619 C C . HIS A 1 461 ? 13.859 21.578 1.242 1 98.56 461 HIS A C 1
ATOM 3621 O O . HIS A 1 461 ? 14.539 20.906 2.014 1 98.56 461 HIS A O 1
ATOM 3627 N N . ASN A 1 462 ? 12.758 22.188 1.583 1 98.75 462 ASN A N 1
ATOM 3628 C CA . ASN A 1 462 ? 12.305 22.109 2.969 1 98.75 462 ASN A CA 1
ATOM 3629 C C . ASN A 1 462 ? 11.867 20.703 3.348 1 98.75 462 ASN A C 1
ATOM 3631 O O . ASN A 1 462 ? 11.266 20 2.539 1 98.75 462 ASN A O 1
ATOM 3635 N N . VAL A 1 463 ? 12.164 20.328 4.617 1 98.75 463 VAL A N 1
ATOM 3636 C CA . VAL A 1 463 ? 11.742 19.062 5.188 1 98.75 463 VAL A CA 1
ATOM 3637 C C . VAL A 1 463 ? 10.75 19.312 6.32 1 98.75 463 VAL A C 1
ATOM 3639 O O . VAL A 1 463 ? 9.688 18.688 6.375 1 98.75 463 VAL A O 1
ATOM 3642 N N . THR A 1 464 ? 11.086 20.203 7.203 1 98.5 464 THR A N 1
ATOM 3643 C CA . THR A 1 464 ? 10.219 20.562 8.32 1 98.5 464 THR A CA 1
ATOM 3644 C C . THR A 1 464 ? 10.594 21.922 8.875 1 98.5 464 THR A C 1
ATOM 3646 O O . THR A 1 464 ? 11.703 22.422 8.641 1 98.5 464 THR A O 1
ATOM 3649 N N . ASP A 1 465 ? 9.695 22.516 9.578 1 98.5 465 ASP A N 1
ATOM 3650 C CA . ASP A 1 465 ? 9.961 23.812 10.203 1 98.5 465 ASP A CA 1
ATOM 3651 C C . ASP A 1 465 ? 9.109 24.016 11.445 1 98.5 465 ASP A C 1
ATOM 3653 O O . ASP A 1 465 ? 8.25 23.172 11.758 1 98.5 465 ASP A O 1
ATOM 3657 N N . GLY A 1 466 ? 9.43 25 12.203 1 98.31 466 GLY A N 1
ATOM 3658 C CA . GLY A 1 466 ? 8.688 25.469 13.375 1 98.31 466 GLY A CA 1
ATOM 3659 C C . GLY A 1 466 ? 8.93 26.922 13.688 1 98.31 466 GLY A C 1
ATOM 3660 O O . GLY A 1 466 ? 9.836 27.547 13.133 1 98.31 466 GLY A O 1
ATOM 3661 N N . ILE A 1 467 ? 8.062 27.484 14.531 1 98.44 467 ILE A N 1
ATOM 3662 C CA . ILE A 1 467 ? 8.148 28.891 14.914 1 98.44 467 ILE A CA 1
ATOM 3663 C C . ILE A 1 467 ? 7.746 29.047 16.375 1 98.44 467 ILE A C 1
ATOM 3665 O O . ILE A 1 467 ? 6.961 28.266 16.906 1 98.44 467 ILE A O 1
ATOM 3669 N N . ILE A 1 468 ? 8.289 30.031 17.016 1 97.81 468 ILE A N 1
ATOM 3670 C CA . ILE A 1 468 ? 7.91 30.359 18.375 1 97.81 468 ILE A CA 1
ATOM 3671 C C . ILE A 1 468 ? 7.938 31.875 18.578 1 97.81 468 ILE A C 1
ATOM 3673 O O . ILE A 1 468 ? 8.812 32.562 18.047 1 97.81 468 ILE A O 1
ATOM 3677 N N . LYS A 1 469 ? 6.969 32.375 19.172 1 96.81 469 LYS A N 1
ATOM 3678 C CA . LYS A 1 469 ? 6.941 33.781 19.578 1 96.81 469 LYS A CA 1
ATOM 3679 C C . LYS A 1 469 ? 7.754 34 20.859 1 96.81 469 LYS A C 1
ATOM 3681 O O . LYS A 1 469 ? 7.574 33.281 21.844 1 96.81 469 LYS A O 1
ATOM 3686 N N . LEU A 1 470 ? 8.609 34.969 20.797 1 95.19 470 LEU A N 1
ATOM 3687 C CA . LEU A 1 470 ? 9.477 35.25 21.938 1 95.19 470 LEU A CA 1
ATOM 3688 C C . LEU A 1 470 ? 8.727 36.031 23.016 1 95.19 470 LEU A C 1
ATOM 3690 O O . LEU A 1 470 ? 7.879 36.875 22.688 1 95.19 470 LEU A O 1
ATOM 3694 N N . ASP A 1 471 ? 9 35.656 24.172 1 85.94 471 ASP A N 1
ATOM 3695 C CA . ASP A 1 471 ? 8.422 36.344 25.328 1 85.94 471 ASP A CA 1
ATOM 3696 C C . ASP A 1 471 ? 9.508 36.906 26.234 1 85.94 471 ASP A C 1
ATOM 3698 O O . ASP A 1 471 ? 9.805 36.344 27.297 1 85.94 471 ASP A O 1
ATOM 3702 N N . GLY A 1 472 ? 10.062 37.969 25.922 1 86.94 472 GLY A N 1
ATOM 3703 C CA . GLY A 1 472 ? 11.102 38.625 26.703 1 86.94 472 GLY A CA 1
ATOM 3704 C C . GLY A 1 472 ? 12.492 38.094 26.422 1 86.94 472 GLY A C 1
ATOM 3705 O O . GLY A 1 472 ? 12.672 37.25 25.516 1 86.94 472 GLY A O 1
ATOM 3706 N N . VAL A 1 473 ? 13.438 38.625 27.125 1 83.69 473 VAL A N 1
ATOM 3707 C CA . VAL A 1 473 ? 14.828 38.219 26.984 1 83.69 473 VAL A CA 1
ATOM 3708 C C . VAL A 1 473 ? 15.133 37.062 27.953 1 83.69 473 VAL A C 1
ATOM 3710 O O . VAL A 1 473 ? 14.664 37.094 29.094 1 83.69 473 VAL A O 1
ATOM 3713 N N . THR A 1 474 ? 15.828 36.094 27.484 1 86 474 THR A N 1
ATOM 3714 C CA . THR A 1 474 ? 16.203 34.969 28.312 1 86 474 THR A CA 1
ATOM 3715 C C . THR A 1 474 ? 17.594 34.469 27.953 1 86 474 THR A C 1
ATOM 3717 O O . THR A 1 474 ? 18.078 34.688 26.844 1 86 474 THR A O 1
ATOM 3720 N N . ASP A 1 475 ? 18.234 33.906 29 1 87.94 475 ASP A N 1
ATOM 3721 C CA . ASP A 1 475 ? 19.547 33.281 28.781 1 87.94 475 ASP A CA 1
ATOM 3722 C C . ASP A 1 475 ? 19.406 31.781 28.469 1 87.94 475 ASP A C 1
ATOM 3724 O O . ASP A 1 475 ? 20.359 31.141 28.031 1 87.94 475 ASP A O 1
ATOM 3728 N N . ALA A 1 476 ? 18.25 31.297 28.656 1 94.06 476 ALA A N 1
ATOM 3729 C CA . ALA A 1 476 ? 17.984 29.891 28.359 1 94.06 476 ALA A CA 1
ATOM 3730 C C . ALA A 1 476 ? 17.75 29.688 26.859 1 94.06 476 ALA A C 1
ATOM 3732 O O . ALA A 1 476 ? 17.359 30.625 26.156 1 94.06 476 ALA A O 1
ATOM 3733 N N . PRO A 1 477 ? 18.094 28.531 26.422 1 97 477 PRO A N 1
ATOM 3734 C CA . PRO A 1 477 ? 17.797 28.297 25 1 97 477 PRO A CA 1
ATOM 3735 C C . PRO A 1 477 ? 16.312 28.328 24.703 1 97 477 PRO A C 1
ATOM 3737 O O . PRO A 1 477 ? 15.5 27.859 25.5 1 97 477 PRO A O 1
ATOM 3740 N N . ILE A 1 478 ? 15.922 28.875 23.578 1 97.75 478 ILE A N 1
ATOM 3741 C CA . ILE A 1 478 ? 14.547 28.891 23.094 1 97.75 478 ILE A CA 1
ATOM 3742 C C . ILE A 1 478 ? 14.219 27.562 22.406 1 97.75 478 ILE A C 1
ATOM 3744 O O . ILE A 1 478 ? 14.938 27.125 21.516 1 97.75 478 ILE A O 1
ATOM 3748 N N . GLN A 1 479 ? 13.148 26.984 22.906 1 97.69 479 GLN A N 1
ATOM 3749 C CA . GLN A 1 479 ? 12.719 25.703 22.359 1 97.69 479 GLN A CA 1
ATOM 3750 C C . GLN A 1 479 ? 11.703 25.891 21.234 1 97.69 479 GLN A C 1
ATOM 3752 O O . GLN A 1 479 ? 10.656 26.516 21.438 1 97.69 479 GLN A O 1
ATOM 3757 N N . VAL A 1 480 ? 11.977 25.359 20.062 1 98.12 480 VAL A N 1
ATOM 3758 C CA . VAL A 1 480 ? 11.078 25.422 18.906 1 98.12 480 VAL A CA 1
ATOM 3759 C C . VAL A 1 480 ? 10.594 24.016 18.547 1 98.12 480 VAL A C 1
ATOM 3761 O O . VAL A 1 480 ? 11.391 23.156 18.188 1 98.12 480 VAL A O 1
ATOM 3764 N N . ILE A 1 481 ? 9.305 23.812 18.672 1 97.12 481 ILE A N 1
ATOM 3765 C CA . ILE A 1 481 ? 8.703 22.562 18.219 1 97.12 481 ILE A CA 1
ATOM 3766 C C . ILE A 1 481 ? 8.492 22.609 16.703 1 97.12 481 ILE A C 1
ATOM 3768 O O . ILE A 1 481 ? 7.863 23.531 16.188 1 97.12 481 ILE A O 1
ATOM 3772 N N . MET A 1 482 ? 9.008 21.641 16.047 1 97.88 482 MET A N 1
ATOM 3773 C CA . MET A 1 482 ? 8.898 21.594 14.586 1 97.88 482 MET A CA 1
ATOM 3774 C C . MET A 1 482 ? 7.941 20.484 14.141 1 97.88 482 MET A C 1
ATOM 3776 O O . MET A 1 482 ? 7.523 19.656 14.953 1 97.88 482 MET A O 1
ATOM 3780 N N . HIS A 1 483 ? 7.535 20.516 12.891 1 97.62 483 HIS A N 1
ATOM 3781 C CA . HIS A 1 483 ? 6.691 19.469 12.32 1 97.62 483 HIS A CA 1
ATOM 3782 C C . HIS A 1 483 ? 7.406 18.125 12.336 1 97.62 483 HIS A C 1
ATOM 3784 O O . HIS A 1 483 ? 8.562 18.031 11.93 1 97.62 483 HIS A O 1
ATOM 3790 N N . PRO A 1 484 ? 6.711 17.109 12.875 1 98.31 484 PRO A N 1
ATOM 3791 C CA . PRO A 1 484 ? 7.32 15.781 12.758 1 98.31 484 PRO A CA 1
ATOM 3792 C C . PRO A 1 484 ? 7.469 15.32 11.312 1 98.31 484 PRO A C 1
ATOM 3794 O O . PRO A 1 484 ? 6.816 15.867 10.414 1 98.31 484 PRO A O 1
ATOM 3797 N N . THR A 1 485 ? 8.344 14.25 11.133 1 98.56 485 THR A N 1
ATOM 3798 C CA . THR A 1 485 ? 8.531 13.836 9.742 1 98.56 485 THR A CA 1
ATOM 3799 C C . THR A 1 485 ? 8.922 12.367 9.672 1 98.56 485 THR A C 1
ATOM 3801 O O . THR A 1 485 ? 9.133 11.719 10.695 1 98.56 485 THR A O 1
ATOM 3804 N N . GLY A 1 486 ? 8.82 11.75 8.609 1 98.38 486 GLY A N 1
ATOM 3805 C CA . GLY A 1 486 ? 9.398 10.539 8.062 1 98.38 486 GLY A CA 1
ATOM 3806 C C . GLY A 1 486 ? 10.086 10.75 6.727 1 98.38 486 GLY A C 1
ATOM 3807 O O . GLY A 1 486 ? 9.43 10.781 5.684 1 98.38 486 GLY A O 1
ATOM 3808 N N . TYR A 1 487 ? 11.344 10.914 6.816 1 98.31 487 TYR A N 1
ATOM 3809 C CA . TYR A 1 487 ? 12.062 11.438 5.664 1 98.31 487 TYR A CA 1
ATOM 3810 C C . TYR A 1 487 ? 13.461 10.844 5.574 1 98.31 487 TYR A C 1
ATOM 3812 O O . TYR A 1 487 ? 14.156 10.719 6.586 1 98.31 487 TYR A O 1
ATOM 3820 N N . ARG A 1 488 ? 13.875 10.508 4.41 1 97.19 488 ARG A N 1
ATOM 3821 C CA . ARG A 1 488 ? 15.242 10.07 4.164 1 97.19 488 ARG A CA 1
ATOM 3822 C C . ARG A 1 488 ? 16.062 11.172 3.512 1 97.19 488 ARG A C 1
ATOM 3824 O O . ARG A 1 488 ? 15.711 11.672 2.441 1 97.19 488 ARG A O 1
ATOM 3831 N N . PHE A 1 489 ? 17.141 11.516 4.129 1 97.44 489 PHE A N 1
ATOM 3832 C CA . PHE A 1 489 ? 18.203 12.234 3.459 1 97.44 489 PHE A CA 1
ATOM 3833 C C . PHE A 1 489 ? 19.141 11.273 2.736 1 97.44 489 PHE A C 1
ATOM 3835 O O . PHE A 1 489 ? 19.781 10.422 3.367 1 97.44 489 PHE A O 1
ATOM 3842 N N . ALA A 1 490 ? 19.234 11.445 1.497 1 94.12 490 ALA A N 1
ATOM 3843 C CA . ALA A 1 490 ? 20.031 10.508 0.719 1 94.12 490 ALA A CA 1
ATOM 3844 C C . ALA A 1 490 ? 21.516 10.719 0.971 1 94.12 490 ALA A C 1
ATOM 3846 O O . ALA A 1 490 ? 21.953 11.852 1.213 1 94.12 490 ALA A O 1
ATOM 3847 N N . ARG A 1 491 ? 22.281 9.664 0.903 1 92.69 491 ARG A N 1
ATOM 3848 C CA . ARG A 1 491 ? 23.734 9.797 0.92 1 92.69 491 ARG A CA 1
ATOM 3849 C C . ARG A 1 491 ? 24.203 10.836 -0.094 1 92.69 491 ARG A C 1
ATOM 3851 O O . ARG A 1 491 ? 23.688 10.891 -1.214 1 92.69 491 ARG A O 1
ATOM 3858 N N . GLY A 1 492 ? 25.141 11.633 0.335 1 93.38 492 GLY A N 1
ATOM 3859 C CA . GLY A 1 492 ? 25.641 12.703 -0.514 1 93.38 492 GLY A CA 1
ATOM 3860 C C . GLY A 1 492 ? 24.891 14.016 -0.33 1 93.38 492 GLY A C 1
ATOM 3861 O O . GLY A 1 492 ? 25.375 15.078 -0.715 1 93.38 492 GLY A O 1
ATOM 3862 N N . HIS A 1 493 ? 23.734 13.93 0.178 1 97.56 493 HIS A N 1
ATOM 3863 C CA . HIS A 1 493 ? 23 15.148 0.508 1 97.56 493 HIS A CA 1
ATOM 3864 C C . HIS A 1 493 ? 23.531 15.789 1.779 1 97.56 493 HIS A C 1
ATOM 3866 O O . HIS A 1 493 ? 24.391 15.219 2.453 1 97.56 493 HIS A O 1
ATOM 3872 N N . ARG A 1 494 ? 23.125 16.984 2.014 1 98.69 494 ARG A N 1
ATOM 3873 C CA . ARG A 1 494 ? 23.469 17.719 3.221 1 98.69 494 ARG A CA 1
ATOM 3874 C C . ARG A 1 494 ? 22.219 18.141 3.982 1 98.69 494 ARG A C 1
ATOM 3876 O O . ARG A 1 494 ? 21.141 18.312 3.389 1 98.69 494 ARG A O 1
ATOM 3883 N N . LEU A 1 495 ? 22.375 18.219 5.27 1 98.88 495 LEU A N 1
ATOM 3884 C CA . LEU A 1 495 ? 21.375 18.906 6.082 1 98.88 495 LEU A CA 1
ATOM 3885 C C . LEU A 1 495 ? 21.656 20.391 6.148 1 98.88 495 LEU A C 1
ATOM 3887 O O . LEU A 1 495 ? 22.812 20.812 6.277 1 98.88 495 LEU A O 1
ATOM 3891 N N . ARG A 1 496 ? 20.641 21.156 6.008 1 98.88 496 ARG A N 1
ATOM 3892 C CA . ARG A 1 496 ? 20.781 22.609 6.113 1 98.88 496 ARG A CA 1
ATOM 3893 C C . ARG A 1 496 ? 19.703 23.188 7.02 1 98.88 496 ARG A C 1
ATOM 3895 O O . ARG A 1 496 ? 18.516 22.828 6.902 1 98.88 496 ARG A O 1
ATOM 3902 N N . LEU A 1 497 ? 20.109 24 7.922 1 98.88 497 LEU A N 1
ATOM 3903 C CA . LEU A 1 497 ? 19.203 24.641 8.867 1 98.88 497 LEU A CA 1
ATOM 3904 C C . LEU A 1 497 ? 19.109 26.141 8.594 1 98.88 497 LEU A C 1
ATOM 3906 O O . LEU A 1 497 ? 20.125 26.812 8.438 1 98.88 497 LEU A O 1
ATOM 3910 N N . GLN A 1 498 ? 17.906 26.609 8.492 1 98.88 498 GLN A N 1
ATOM 3911 C CA . GLN A 1 498 ? 17.625 28.031 8.422 1 98.88 498 GLN A CA 1
ATOM 3912 C C . GLN A 1 498 ? 17.141 28.562 9.766 1 98.88 498 GLN A C 1
ATOM 3914 O O . GLN A 1 498 ? 16.328 27.922 10.438 1 98.88 498 GLN A O 1
ATOM 3919 N N . VAL A 1 499 ? 17.672 29.672 10.219 1 98.81 499 VAL A N 1
ATOM 3920 C CA . VAL A 1 499 ? 17.188 30.406 11.391 1 98.81 499 VAL A CA 1
ATOM 3921 C C . VAL A 1 499 ? 16.844 31.844 11 1 98.81 499 VAL A C 1
ATOM 3923 O O . VAL A 1 499 ? 17.703 32.562 10.461 1 98.81 499 VAL A O 1
ATOM 3926 N N . SER A 1 500 ? 15.656 32.25 11.219 1 98.75 500 SER A N 1
ATOM 3927 C CA . SER A 1 500 ? 15.219 33.594 10.836 1 98.75 500 SER A CA 1
ATOM 3928 C C . SER A 1 500 ? 14.18 34.125 11.812 1 98.75 500 SER A C 1
ATOM 3930 O O . SER A 1 500 ? 13.789 33.438 12.758 1 98.75 500 SER A O 1
ATOM 3932 N N . GLY A 1 501 ? 13.789 35.375 11.555 1 98.25 501 GLY A N 1
ATOM 3933 C CA . GLY A 1 501 ? 12.867 36.031 12.461 1 98.25 501 GLY A CA 1
ATOM 3934 C C . GLY A 1 501 ? 11.414 35.906 12.047 1 98.25 501 GLY A C 1
ATOM 3935 O O . GLY A 1 501 ? 10.531 36.5 12.656 1 98.25 501 GLY A O 1
ATOM 3936 N N . GLY A 1 502 ? 11.18 35.156 11.039 1 97.25 502 GLY A N 1
ATOM 3937 C CA . GLY A 1 502 ? 9.812 34.969 10.594 1 97.25 502 GLY A CA 1
ATOM 3938 C C . GLY A 1 502 ? 9.688 33.938 9.461 1 97.25 502 GLY A C 1
ATOM 3939 O O . GLY A 1 502 ? 10.695 33.438 8.977 1 97.25 502 GLY A O 1
ATOM 3940 N N . GLY A 1 503 ? 8.508 33.594 9.094 1 97.69 503 GLY A N 1
ATOM 3941 C CA . GLY A 1 503 ? 8.109 32.719 8 1 97.69 503 GLY A CA 1
ATOM 3942 C C . GLY A 1 503 ? 6.844 33.188 7.305 1 97.69 503 GLY A C 1
ATOM 3943 O O . GLY A 1 503 ? 5.855 32.438 7.254 1 97.69 503 GLY A O 1
ATOM 3944 N N . PHE A 1 504 ? 6.918 34.375 6.68 1 98.25 504 PHE A N 1
ATOM 3945 C CA . PHE A 1 504 ? 5.777 35.031 6.051 1 98.25 504 PHE A CA 1
ATOM 3946 C C . PHE A 1 504 ? 5.531 34.469 4.652 1 98.25 504 PHE A C 1
ATOM 3948 O O . PHE A 1 504 ? 6.48 34.188 3.912 1 98.25 504 PHE A O 1
ATOM 3955 N N . PRO A 1 505 ? 4.289 34.156 4.199 1 97.81 505 PRO A N 1
ATOM 3956 C CA . PRO A 1 505 ? 3.055 34.5 4.918 1 97.81 505 PRO A CA 1
ATOM 3957 C C . PRO A 1 505 ? 2.449 33.281 5.637 1 97.81 505 PRO A C 1
ATOM 3959 O O . PRO A 1 505 ? 1.283 33.344 6.043 1 97.81 505 PRO A O 1
ATOM 3962 N N . ASN A 1 506 ? 3.254 32.125 5.723 1 97.94 506 ASN A N 1
ATOM 3963 C CA . ASN A 1 506 ? 2.688 31.031 6.496 1 97.94 506 ASN A CA 1
ATOM 3964 C C . ASN A 1 506 ? 2.275 31.484 7.895 1 97.94 506 ASN A C 1
ATOM 3966 O O . ASN A 1 506 ? 1.183 31.156 8.359 1 97.94 506 ASN A O 1
ATOM 3970 N N . HIS A 1 507 ? 3.182 32.281 8.438 1 98.25 507 HIS A N 1
ATOM 3971 C CA . HIS A 1 507 ? 2.934 32.969 9.719 1 98.25 507 HIS A CA 1
ATOM 3972 C C . HIS A 1 507 ? 2.859 34.469 9.547 1 98.25 507 HIS A C 1
ATOM 3974 O O . HIS A 1 507 ? 3.561 35.031 8.703 1 98.25 507 HIS A O 1
ATOM 3980 N N . ALA A 1 508 ? 2.064 35.062 10.336 1 98.06 508 ALA A N 1
ATOM 3981 C CA . ALA A 1 508 ? 1.966 36.531 10.289 1 98.06 508 ALA A CA 1
ATOM 3982 C C . ALA A 1 508 ? 3.307 37.188 10.617 1 98.06 508 ALA A C 1
ATOM 3984 O O . ALA A 1 508 ? 4.062 36.688 11.453 1 98.06 508 ALA A O 1
ATOM 3985 N N . ARG A 1 509 ? 3.547 38.312 9.922 1 97.25 509 ARG A N 1
ATOM 3986 C CA . ARG A 1 509 ? 4.77 39.031 10.266 1 97.25 509 ARG A CA 1
ATOM 3987 C C . ARG A 1 509 ? 4.684 39.594 11.672 1 97.25 509 ARG A C 1
ATOM 3989 O O . ARG A 1 509 ? 3.639 40.125 12.07 1 97.25 509 ARG A O 1
ATOM 3996 N N . ASN A 1 510 ? 5.676 39.375 12.469 1 96.69 510 ASN A N 1
ATOM 3997 C CA . ASN A 1 510 ? 5.828 40.125 13.727 1 96.69 510 ASN A CA 1
ATOM 3998 C C . ASN A 1 510 ? 6.215 41.562 13.492 1 96.69 510 ASN A C 1
ATOM 4000 O O . ASN A 1 510 ? 7.266 41.844 12.914 1 96.69 510 ASN A O 1
ATOM 4004 N N . THR A 1 511 ? 5.48 42.531 13.953 1 96 511 THR A N 1
ATOM 4005 C CA . THR A 1 511 ? 5.711 43.938 13.602 1 96 511 THR A CA 1
ATOM 4006 C C . THR A 1 511 ? 6.781 44.531 14.5 1 96 511 THR A C 1
ATOM 4008 O O . THR A 1 511 ? 7.238 45.656 14.25 1 96 511 THR A O 1
ATOM 4011 N N . GLY A 1 512 ? 7.148 43.812 15.57 1 94.75 512 GLY A N 1
ATOM 4012 C CA . GLY A 1 512 ? 8.148 44.312 16.5 1 94.75 512 GLY A CA 1
ATOM 4013 C C . GLY A 1 512 ? 7.613 45.406 17.422 1 94.75 512 GLY A C 1
ATOM 4014 O O . GLY A 1 512 ? 8.336 45.906 18.281 1 94.75 512 GLY A O 1
ATOM 4015 N N . SER A 1 513 ? 6.355 45.75 17.281 1 92.88 513 SER A N 1
ATOM 4016 C CA . SER A 1 513 ? 5.793 46.906 17.984 1 92.88 513 SER A CA 1
ATOM 4017 C C . SER A 1 513 ? 5.211 46.469 19.344 1 92.88 513 SER A C 1
ATOM 4019 O O . SER A 1 513 ? 4.977 47.312 20.203 1 92.88 513 SER A O 1
ATOM 4021 N N . GLY A 1 514 ? 4.93 45.188 19.422 1 90.69 514 GLY A N 1
ATOM 4022 C CA . GLY A 1 514 ? 4.262 44.75 20.641 1 90.69 514 GLY A CA 1
ATOM 4023 C C . GLY A 1 514 ? 2.768 45 20.641 1 90.69 514 GLY A C 1
ATOM 4024 O O . GLY A 1 514 ? 2.055 44.594 21.547 1 90.69 514 GLY A O 1
ATOM 4025 N N . GLU A 1 515 ? 2.252 45.656 19.547 1 93.25 515 GLU A N 1
ATOM 4026 C CA . GLU A 1 515 ? 0.822 45.906 19.422 1 93.25 515 GLU A CA 1
ATOM 4027 C C . GLU A 1 515 ? 0.039 44.625 19.234 1 93.25 515 GLU A C 1
ATOM 4029 O O . GLU A 1 515 ? 0.6 43.594 18.812 1 93.25 515 GLU A O 1
ATOM 4034 N N . PRO A 1 516 ? -1.25 44.688 19.625 1 94.31 516 PRO A N 1
ATOM 4035 C CA . PRO A 1 516 ? -2.072 43.5 19.406 1 94.31 516 PRO A CA 1
ATOM 4036 C C . PRO A 1 516 ? -2.168 43.094 17.922 1 94.31 516 PRO A C 1
ATOM 4038 O O . PRO A 1 516 ? -2.205 43.969 17.062 1 94.31 516 PRO A O 1
ATOM 4041 N N . LEU A 1 517 ? -2.221 41.844 17.656 1 95.31 517 LEU A N 1
ATOM 4042 C CA . LEU A 1 517 ? -2.197 41.25 16.328 1 95.31 517 LEU A CA 1
ATOM 4043 C C . LEU A 1 517 ? -3.219 41.906 15.414 1 95.31 517 LEU A C 1
ATOM 4045 O O . LEU A 1 517 ? -2.898 42.281 14.281 1 95.31 517 LEU A O 1
ATOM 4049 N N . ALA A 1 518 ? -4.418 42.156 15.875 1 96.44 518 ALA A N 1
ATOM 4050 C CA . ALA A 1 518 ? -5.539 42.656 15.07 1 96.44 518 ALA A CA 1
ATOM 4051 C C . ALA A 1 518 ? -5.312 44.094 14.617 1 96.44 518 ALA A C 1
ATOM 4053 O O . ALA A 1 518 ? -5.75 44.469 13.539 1 96.44 518 ALA A O 1
ATOM 4054 N N . THR A 1 519 ? -4.527 44.875 15.438 1 96.81 519 THR A N 1
ATOM 4055 C CA . THR A 1 519 ? -4.492 46.312 15.203 1 96.81 519 THR A CA 1
ATOM 4056 C C . THR A 1 519 ? -3.07 46.781 14.906 1 96.81 519 THR A C 1
ATOM 4058 O O . THR A 1 519 ? -2.85 47.938 14.57 1 96.81 519 THR A O 1
ATOM 4061 N N . ALA A 1 520 ? -2.148 45.906 15.016 1 96.12 520 ALA A N 1
ATOM 4062 C CA . ALA A 1 520 ? -0.749 46.281 14.836 1 96.12 520 ALA A CA 1
ATOM 4063 C C . ALA A 1 520 ? -0.536 46.969 13.484 1 96.12 520 ALA A C 1
ATOM 4065 O O . ALA A 1 520 ? -0.994 46.469 12.453 1 96.12 520 ALA A O 1
ATOM 4066 N N . SER A 1 521 ? 0.131 48.094 13.492 1 95 521 SER A N 1
ATOM 4067 C CA . SER A 1 521 ? 0.432 48.812 12.258 1 95 521 SER A CA 1
ATOM 4068 C C . SER A 1 521 ? 1.84 49.406 12.289 1 95 521 SER A C 1
ATOM 4070 O O . SER A 1 521 ? 2.414 49.688 11.242 1 95 521 SER A O 1
ATOM 4072 N N . ARG A 1 522 ? 2.369 49.594 13.484 1 96.31 522 ARG A N 1
ATOM 4073 C CA . ARG A 1 522 ? 3.732 50.094 13.594 1 96.31 522 ARG A CA 1
ATOM 4074 C C . ARG A 1 522 ? 4.75 49 13.305 1 96.31 522 ARG A C 1
ATOM 4076 O O . ARG A 1 522 ? 4.582 47.844 13.75 1 96.31 522 ARG A O 1
ATOM 4083 N N . ILE A 1 523 ? 5.77 49.406 12.617 1 95.69 523 ILE A N 1
ATOM 4084 C CA . ILE A 1 523 ? 6.789 48.438 12.188 1 95.69 523 ILE A CA 1
ATOM 4085 C C . ILE A 1 523 ? 8.133 48.812 12.82 1 95.69 523 ILE A C 1
ATOM 4087 O O . ILE A 1 523 ? 8.602 49.938 12.695 1 95.69 523 ILE A O 1
ATOM 4091 N N . VAL A 1 524 ? 8.656 47.906 13.523 1 96.5 524 VAL A N 1
ATOM 4092 C CA . VAL A 1 524 ? 9.945 48.094 14.188 1 96.5 524 VAL A CA 1
ATOM 4093 C C . VAL A 1 524 ? 10.875 46.938 13.844 1 96.5 524 VAL A C 1
ATOM 4095 O O . VAL A 1 524 ? 10.602 45.781 14.203 1 96.5 524 VAL A O 1
ATOM 4098 N N . PRO A 1 525 ? 11.984 47.219 13.164 1 97.38 525 PRO A N 1
ATOM 4099 C CA . PRO A 1 525 ? 12.945 46.156 12.914 1 97.38 525 PRO A CA 1
ATOM 4100 C C . PRO A 1 525 ? 13.422 45.469 14.203 1 97.38 525 PRO A C 1
ATOM 4102 O O . PRO A 1 525 ? 13.531 46.125 15.242 1 97.38 525 PRO A O 1
ATOM 4105 N N . ILE A 1 526 ? 13.695 44.219 14.148 1 97.44 526 ILE A N 1
ATOM 4106 C CA . ILE A 1 526 ? 14.133 43.438 15.297 1 97.44 526 ILE A CA 1
ATOM 4107 C C . ILE A 1 526 ? 15.539 42.875 15.039 1 97.44 526 ILE A C 1
ATOM 4109 O O . ILE A 1 526 ? 15.781 42.219 14.031 1 97.44 526 ILE A O 1
ATOM 4113 N N . HIS A 1 527 ? 16.484 43.125 15.953 1 97.69 527 HIS A N 1
ATOM 4114 C CA . HIS A 1 527 ? 17.859 42.656 15.828 1 97.69 527 HIS A CA 1
ATOM 4115 C C . HIS A 1 527 ? 18.094 41.375 16.641 1 97.69 527 HIS A C 1
ATOM 4117 O O . HIS A 1 527 ? 17.875 41.375 17.844 1 97.69 527 HIS A O 1
ATOM 4123 N N . PHE A 1 528 ? 18.562 40.344 15.977 1 97.75 528 PHE A N 1
ATOM 4124 C CA . PHE A 1 528 ? 18.781 39.031 16.594 1 97.75 528 PHE A CA 1
ATOM 4125 C C . PHE A 1 528 ? 20.266 38.75 16.766 1 97.75 528 PHE A C 1
ATOM 4127 O O . PHE A 1 528 ? 21.078 39.125 15.914 1 97.75 528 PHE A O 1
ATOM 4134 N N . GLU A 1 529 ? 20.531 38.156 17.875 1 97.25 529 GLU A N 1
ATOM 4135 C CA . GLU A 1 529 ? 21.797 37.469 18.062 1 97.25 529 GLU A CA 1
ATOM 4136 C C . GLU A 1 529 ? 21.594 35.969 18.375 1 97.25 529 GLU A C 1
ATOM 4138 O O . GLU A 1 529 ? 20.812 35.625 19.266 1 97.25 529 GLU A O 1
ATOM 4143 N N . VAL A 1 530 ? 22.234 35.125 17.594 1 97.94 530 VAL A N 1
ATOM 4144 C CA . VAL A 1 530 ? 22.188 33.688 17.797 1 97.94 530 VAL A CA 1
ATOM 4145 C C . VAL A 1 530 ? 23.562 33.156 18.203 1 97.94 530 VAL A C 1
ATOM 4147 O O . VAL A 1 530 ? 24.531 33.25 17.438 1 97.94 530 VAL A O 1
ATOM 4150 N N . ARG A 1 531 ? 23.609 32.594 19.391 1 97.62 531 ARG A N 1
ATOM 4151 C CA . ARG A 1 531 ? 24.891 32.094 19.906 1 97.62 531 ARG A CA 1
ATOM 4152 C C . ARG A 1 531 ? 25.016 30.594 19.688 1 97.62 531 ARG A C 1
ATOM 4154 O O . ARG A 1 531 ? 24.031 29.875 19.734 1 97.62 531 ARG A O 1
ATOM 4161 N N . HIS A 1 532 ? 26.203 30.156 19.406 1 97.5 532 HIS A N 1
ATOM 4162 C CA . HIS A 1 532 ? 26.484 28.766 19.125 1 97.5 532 HIS A CA 1
ATOM 4163 C C . HIS A 1 532 ? 27.891 28.391 19.562 1 97.5 532 HIS A C 1
ATOM 4165 O O . HIS A 1 532 ? 28.672 27.828 18.781 1 97.5 532 HIS A O 1
ATOM 4171 N N . ASP A 1 533 ? 28.203 28.609 20.781 1 96.25 533 ASP A N 1
ATOM 4172 C CA . ASP A 1 533 ? 29.5 28.297 21.391 1 96.25 533 ASP A CA 1
ATOM 4173 C C . ASP A 1 533 ? 29.359 27.234 22.453 1 96.25 533 ASP A C 1
ATOM 4175 O O . ASP A 1 533 ? 28.297 26.625 22.625 1 96.25 533 ASP A O 1
ATOM 4179 N N . LYS A 1 534 ? 30.438 26.984 23.156 1 96.56 534 LYS A N 1
ATOM 4180 C CA . LYS A 1 534 ? 30.5 25.906 24.141 1 96.56 534 LYS A CA 1
ATOM 4181 C C . LYS A 1 534 ? 29.438 26.094 25.234 1 96.56 534 LYS A C 1
ATOM 4183 O O . LYS A 1 534 ? 28.812 25.125 25.672 1 96.56 534 LYS A O 1
ATOM 4188 N N . GLU A 1 535 ? 29.25 27.312 25.688 1 96.06 535 GLU A N 1
ATOM 4189 C CA . GLU A 1 535 ? 28.297 27.594 26.75 1 96.06 535 GLU A CA 1
ATOM 4190 C C . GLU A 1 535 ? 26.875 27.688 26.219 1 96.06 535 GLU A C 1
ATOM 4192 O O . GLU A 1 535 ? 25.906 27.516 26.969 1 96.06 535 GLU A O 1
ATOM 4197 N N . HIS A 1 536 ? 26.734 27.953 24.906 1 97.62 536 HIS A N 1
ATOM 4198 C CA . HIS A 1 536 ? 25.438 28.109 24.25 1 97.62 536 HIS A CA 1
ATOM 4199 C C . HIS A 1 536 ? 25.359 27.234 23 1 97.62 536 HIS A C 1
ATOM 4201 O O . HIS A 1 536 ? 25.25 27.75 21.891 1 97.62 536 HIS A O 1
ATOM 4207 N N . PRO A 1 537 ? 25.266 25.938 23.109 1 97.94 537 PRO A N 1
ATOM 4208 C CA . PRO A 1 537 ? 25.297 25.031 21.953 1 97.94 537 PRO A CA 1
ATOM 4209 C C . PRO A 1 537 ? 23.922 24.891 21.281 1 97.94 537 PRO A C 1
ATOM 4211 O O . PRO A 1 537 ? 23.234 23.891 21.469 1 97.94 537 PRO A O 1
ATOM 4214 N N . SER A 1 538 ? 23.578 25.906 20.469 1 98.69 538 SER A N 1
ATOM 4215 C CA . SER A 1 538 ? 22.359 25.828 19.672 1 98.69 538 SER A CA 1
ATOM 4216 C C . SER A 1 538 ? 22.344 24.578 18.797 1 98.69 538 SER A C 1
ATOM 4218 O O . SER A 1 538 ? 23.359 24.219 18.219 1 98.69 538 SER A O 1
ATOM 4220 N N . SER A 1 539 ? 21.125 23.922 18.75 1 98.81 539 SER A N 1
ATOM 4221 C CA . SER A 1 539 ? 21.078 22.656 18.047 1 98.81 539 SER A CA 1
ATOM 4222 C C . SER A 1 539 ? 19.656 22.344 17.562 1 98.81 539 SER A C 1
ATOM 4224 O O . SER A 1 539 ? 18.703 22.984 18 1 98.81 539 SER A O 1
ATOM 4226 N N . VAL A 1 540 ? 19.562 21.5 16.625 1 98.88 540 VAL A N 1
ATOM 4227 C CA . VAL A 1 540 ? 18.328 20.844 16.234 1 98.88 540 VAL A CA 1
ATOM 4228 C C . VAL A 1 540 ? 18.359 19.375 16.688 1 98.88 540 VAL A C 1
ATOM 4230 O O . VAL A 1 540 ? 19.406 18.734 16.594 1 98.88 540 VAL A O 1
ATOM 4233 N N . THR A 1 541 ? 17.281 18.922 17.234 1 98.81 541 THR A N 1
ATOM 4234 C CA . THR A 1 541 ? 17.156 17.531 17.672 1 98.81 541 THR A CA 1
ATOM 4235 C C . THR A 1 541 ? 16.406 16.703 16.625 1 98.81 541 THR A C 1
ATOM 4237 O O . THR A 1 541 ? 15.258 17 16.297 1 98.81 541 THR A O 1
ATOM 4240 N N . LEU A 1 542 ? 17.031 15.641 16.141 1 98.75 542 LEU A N 1
ATOM 4241 C CA . LEU A 1 542 ? 16.516 14.836 15.047 1 98.75 542 LEU A CA 1
ATOM 4242 C C . LEU A 1 542 ? 16.203 13.422 15.508 1 98.75 542 LEU A C 1
ATOM 4244 O O . LEU A 1 542 ? 16.969 12.836 16.297 1 98.75 542 LEU A O 1
ATOM 4248 N N . PRO A 1 543 ? 15.047 12.836 15.047 1 98.38 543 PRO A N 1
ATOM 4249 C CA . PRO A 1 543 ? 14.695 11.445 15.352 1 98.38 543 PRO A CA 1
ATOM 4250 C C . PRO A 1 543 ? 15.359 10.445 14.414 1 98.38 543 PRO A C 1
ATOM 4252 O O . PRO A 1 543 ? 14.711 9.914 13.508 1 98.38 543 PRO A O 1
ATOM 4255 N N . VAL A 1 544 ? 16.547 10.102 14.648 1 97.81 544 VAL A N 1
ATOM 4256 C CA . VAL A 1 544 ? 17.375 9.281 13.758 1 97.81 544 VAL A CA 1
ATOM 4257 C C . VAL A 1 544 ? 17.016 7.805 13.953 1 97.81 544 VAL A C 1
ATOM 4259 O O . VAL A 1 544 ? 17 7.309 15.086 1 97.81 544 VAL A O 1
ATOM 4262 N N . MET A 1 545 ? 16.688 7.148 12.844 1 94.69 545 MET A N 1
ATOM 4263 C CA . MET A 1 545 ? 16.422 5.711 12.867 1 94.69 545 MET A CA 1
ATOM 4264 C C . MET A 1 545 ? 17.734 4.926 12.922 1 94.69 545 MET A C 1
ATOM 4266 O O . MET A 1 545 ? 18.688 5.258 12.227 1 94.69 545 MET A O 1
ATOM 4270 N N . HIS A 1 546 ? 17.734 4.004 13.812 1 83.38 546 HIS A N 1
ATOM 4271 C CA . HIS A 1 546 ? 18.906 3.139 13.922 1 83.38 546 HIS A CA 1
ATOM 4272 C C . HIS A 1 546 ? 18.547 1.688 13.609 1 83.38 546 HIS A C 1
ATOM 4274 O O . HIS A 1 546 ? 17.375 1.302 13.688 1 83.38 546 HIS A O 1
ATOM 4280 N N . SER A 1 547 ? 19.469 0.954 13.023 1 65.38 547 SER A N 1
ATOM 4281 C CA . SER A 1 547 ? 19.281 -0.479 12.82 1 65.38 547 SER A CA 1
ATOM 4282 C C . SER A 1 547 ? 19.109 -1.205 14.156 1 65.38 547 SER A C 1
ATOM 4284 O O . SER A 1 547 ? 19.719 -0.81 15.156 1 65.38 547 SER A O 1
ATOM 4286 N N . SER A 1 548 ? 18 -1.949 14.445 1 51.19 548 SER A N 1
ATOM 4287 C CA . SER A 1 548 ? 17.984 -2.756 15.664 1 51.19 548 SER A CA 1
ATOM 4288 C C . SER A 1 548 ? 19.156 -3.734 15.688 1 51.19 548 SER A C 1
ATOM 4290 O O . SER A 1 548 ? 19.656 -4.145 14.641 1 51.19 548 SER A O 1
ATOM 4292 N N . MET B 1 1 ? -0.176 -3.117 -21.562 1 32.31 1 MET B N 1
ATOM 4293 C CA . MET B 1 1 ? 0.207 -2.504 -22.828 1 32.31 1 MET B CA 1
ATOM 4294 C C . MET B 1 1 ? 0.908 -1.17 -22.609 1 32.31 1 MET B C 1
ATOM 4296 O O . MET B 1 1 ? 1.986 -0.929 -23.156 1 32.31 1 MET B O 1
ATOM 4300 N N . LEU B 1 2 ? 0.187 -0.292 -21.828 1 34.16 2 LEU B N 1
ATOM 4301 C CA . LEU B 1 2 ? 0.831 1.011 -21.703 1 34.16 2 LEU B CA 1
ATOM 4302 C C . LEU B 1 2 ? 2.109 0.907 -20.875 1 34.16 2 LEU B C 1
ATOM 4304 O O . LEU B 1 2 ? 3.061 1.656 -21.109 1 34.16 2 LEU B O 1
ATOM 4308 N N . GLU B 1 3 ? 2.105 0.033 -19.922 1 34.59 3 GLU B N 1
ATOM 4309 C CA . GLU B 1 3 ? 3.324 -0.183 -19.141 1 34.59 3 GLU B CA 1
ATOM 4310 C C . GLU B 1 3 ? 4.43 -0.777 -20.016 1 34.59 3 GLU B C 1
ATOM 4312 O O . GLU B 1 3 ? 5.594 -0.391 -19.891 1 34.59 3 GLU B O 1
ATOM 4317 N N . GLU B 1 4 ? 4.043 -1.751 -20.859 1 35.88 4 GLU B N 1
ATOM 4318 C CA . GLU B 1 4 ? 5 -2.357 -21.781 1 35.88 4 GLU B CA 1
ATOM 4319 C C . GLU B 1 4 ? 5.504 -1.342 -22.797 1 35.88 4 GLU B C 1
ATOM 4321 O O . GLU B 1 4 ? 6.688 -1.334 -23.141 1 35.88 4 GLU B O 1
ATOM 4326 N N . LEU B 1 5 ? 4.57 -0.657 -23.391 1 38.09 5 LEU B N 1
ATOM 4327 C CA . LEU B 1 5 ? 5.008 0.263 -24.422 1 38.09 5 LEU B CA 1
ATOM 4328 C C . LEU B 1 5 ? 5.965 1.307 -23.859 1 38.09 5 LEU B C 1
ATOM 4330 O O . LEU B 1 5 ? 6.781 1.868 -24.594 1 38.09 5 LEU B O 1
ATOM 4334 N N . ALA B 1 6 ? 5.648 1.687 -22.672 1 37.03 6 ALA B N 1
ATOM 4335 C CA . ALA B 1 6 ? 6.453 2.75 -22.078 1 37.03 6 ALA B CA 1
ATOM 4336 C C . ALA B 1 6 ? 7.902 2.309 -21.891 1 37.03 6 ALA B C 1
ATOM 4338 O O . ALA B 1 6 ? 8.797 3.143 -21.75 1 37.03 6 ALA B O 1
ATOM 4339 N N . LEU B 1 7 ? 8.164 1.029 -21.812 1 38.62 7 LEU B N 1
ATOM 4340 C CA . LEU B 1 7 ? 9.477 0.429 -21.609 1 38.62 7 LEU B CA 1
ATOM 4341 C C . LEU B 1 7 ? 10.297 0.465 -22.891 1 38.62 7 LEU B C 1
ATOM 4343 O O . LEU B 1 7 ? 11.523 0.389 -22.859 1 38.62 7 LEU B O 1
ATOM 4347 N N . THR B 1 8 ? 9.844 0.146 -24 1 33.94 8 THR B N 1
ATOM 4348 C CA . THR B 1 8 ? 10.633 0.011 -25.219 1 33.94 8 THR B CA 1
ATOM 4349 C C . THR B 1 8 ? 11.422 1.289 -25.5 1 33.94 8 THR B C 1
ATOM 4351 O O . THR B 1 8 ? 12.539 1.236 -26.016 1 33.94 8 THR B O 1
ATOM 4354 N N . TRP B 1 9 ? 10.906 2.408 -25.75 1 35.28 9 TRP B N 1
ATOM 4355 C CA . TRP B 1 9 ? 11.609 3.512 -26.391 1 35.28 9 TRP B CA 1
ATOM 4356 C C . TRP B 1 9 ? 12.672 4.09 -25.469 1 35.28 9 TRP B C 1
ATOM 4358 O O . TRP B 1 9 ? 13.672 4.652 -25.938 1 35.28 9 TRP B O 1
ATOM 4368 N N . THR B 1 10 ? 12.461 4.629 -24.094 1 37.78 10 THR B N 1
ATOM 4369 C CA . THR B 1 10 ? 13.102 5.785 -23.469 1 37.78 10 THR B CA 1
ATOM 4370 C C . THR B 1 10 ? 14.352 5.363 -22.703 1 37.78 10 THR B C 1
ATOM 4372 O O . THR B 1 10 ? 14.25 4.727 -21.656 1 37.78 10 THR B O 1
ATOM 4375 N N . GLY B 1 11 ? 15.344 4.848 -23.281 1 38.88 11 GLY B N 1
ATOM 4376 C CA . GLY B 1 11 ? 16.625 4.707 -22.609 1 38.88 11 GLY B CA 1
ATOM 4377 C C . GLY B 1 11 ? 16.781 5.668 -21.438 1 38.88 11 GLY B C 1
ATOM 4378 O O . GLY B 1 11 ? 16.141 5.512 -20.406 1 38.88 11 GLY B O 1
ATOM 4379 N N . ARG B 1 12 ? 17.922 6.688 -21.594 1 47.75 12 ARG B N 1
ATOM 4380 C CA . ARG B 1 12 ? 18.359 7.727 -20.672 1 47.75 12 ARG B CA 1
ATOM 4381 C C . ARG B 1 12 ? 17.188 8.594 -20.234 1 47.75 12 ARG B C 1
ATOM 4383 O O . ARG B 1 12 ? 17.141 9.055 -19.094 1 47.75 12 ARG B O 1
ATOM 4390 N N . LEU B 1 13 ? 16.297 8.844 -21.172 1 49.66 13 LEU B N 1
ATOM 4391 C CA . LEU B 1 13 ? 15.258 9.844 -20.953 1 49.66 13 LEU B CA 1
ATOM 4392 C C . LEU B 1 13 ? 14.109 9.258 -20.141 1 49.66 13 LEU B C 1
ATOM 4394 O O . LEU B 1 13 ? 13.359 10 -19.5 1 49.66 13 LEU B O 1
ATOM 4398 N N . SER B 1 14 ? 14.117 7.789 -19.953 1 68.12 14 SER B N 1
ATOM 4399 C CA . SER B 1 14 ? 12.875 7.258 -19.391 1 68.12 14 SER B CA 1
ATOM 4400 C C . SER B 1 14 ? 13.062 6.812 -17.953 1 68.12 14 SER B C 1
ATOM 4402 O O . SER B 1 14 ? 12.086 6.645 -17.219 1 68.12 14 SER B O 1
ATOM 4404 N N . ALA B 1 15 ? 14.344 6.984 -17.531 1 76.94 15 ALA B N 1
ATOM 4405 C CA . ALA B 1 15 ? 14.57 6.398 -16.219 1 76.94 15 ALA B CA 1
ATOM 4406 C C . ALA B 1 15 ? 13.938 7.254 -15.117 1 76.94 15 ALA B C 1
ATOM 4408 O O . ALA B 1 15 ? 13.266 6.734 -14.227 1 76.94 15 ALA B O 1
ATOM 4409 N N . PRO B 1 16 ? 14.109 8.547 -15.281 1 75.06 16 PRO B N 1
ATOM 4410 C CA . PRO B 1 16 ? 13.484 9.352 -14.234 1 75.06 16 PRO B CA 1
ATOM 4411 C C . PRO B 1 16 ? 11.969 9.172 -14.172 1 75.06 16 PRO B C 1
ATOM 4413 O O . PRO B 1 16 ? 11.383 9.164 -13.086 1 75.06 16 PRO B O 1
ATOM 4416 N N . VAL B 1 17 ? 11.414 9 -15.328 1 81 17 VAL B N 1
ATOM 4417 C CA . VAL B 1 17 ? 9.969 8.805 -15.383 1 81 17 VAL B CA 1
ATOM 4418 C C . VAL B 1 17 ? 9.602 7.461 -14.758 1 81 17 VAL B C 1
ATOM 4420 O O . VAL B 1 17 ? 8.648 7.371 -13.977 1 81 17 VAL B O 1
ATOM 4423 N N . LEU B 1 18 ? 10.391 6.461 -15.055 1 82.94 18 LEU B N 1
ATOM 4424 C CA . LEU B 1 18 ? 10.141 5.133 -14.516 1 82.94 18 LEU B CA 1
ATOM 4425 C C . LEU B 1 18 ? 10.344 5.113 -13 1 82.94 18 LEU B C 1
ATOM 4427 O O . LEU B 1 18 ? 9.586 4.461 -12.273 1 82.94 18 LEU B O 1
ATOM 4431 N N . GLU B 1 19 ? 11.352 5.805 -12.617 1 85.31 19 GLU B N 1
ATOM 4432 C CA . GLU B 1 19 ? 11.633 5.879 -11.188 1 85.31 19 GLU B CA 1
ATOM 4433 C C . GLU B 1 19 ? 10.469 6.5 -10.43 1 85.31 19 GLU B C 1
ATOM 4435 O O . GLU B 1 19 ? 10.109 6.035 -9.344 1 85.31 19 GLU B O 1
ATOM 4440 N N . LYS B 1 20 ? 9.898 7.48 -10.953 1 82.31 20 LYS B N 1
ATOM 4441 C CA . LYS B 1 20 ? 8.734 8.109 -10.344 1 82.31 20 LYS B CA 1
ATOM 4442 C C . LYS B 1 20 ? 7.523 7.18 -10.383 1 82.31 20 LYS B C 1
ATOM 4444 O O . LYS B 1 20 ? 6.812 7.031 -9.391 1 82.31 20 LYS B O 1
ATOM 4449 N N . LEU B 1 21 ? 7.363 6.508 -11.523 1 82.5 21 LEU B N 1
ATOM 4450 C CA . LEU B 1 21 ? 6.234 5.598 -11.703 1 82.5 21 LEU B CA 1
ATOM 4451 C C . LEU B 1 21 ? 6.34 4.41 -10.75 1 82.5 21 LEU B C 1
ATOM 4453 O O . LEU B 1 21 ? 5.328 3.914 -10.258 1 82.5 21 LEU B O 1
ATOM 4457 N N . LEU B 1 22 ? 7.586 4.031 -10.484 1 86.12 22 LEU B N 1
ATOM 4458 C CA . LEU B 1 22 ? 7.828 2.867 -9.633 1 86.12 22 LEU B CA 1
ATOM 4459 C C . LEU B 1 22 ? 8.031 3.287 -8.18 1 86.12 22 LEU B C 1
ATOM 4461 O O . LEU B 1 22 ? 8.25 2.441 -7.309 1 86.12 22 LEU B O 1
ATOM 4465 N N . ASP B 1 23 ? 7.922 4.645 -7.922 1 86.56 23 ASP B N 1
ATOM 4466 C CA . ASP B 1 23 ? 8.078 5.223 -6.594 1 86.56 23 ASP B CA 1
ATOM 4467 C C . ASP B 1 23 ? 9.406 4.812 -5.969 1 86.56 23 ASP B C 1
ATOM 4469 O O . ASP B 1 23 ? 9.453 4.402 -4.805 1 86.56 23 ASP B O 1
ATOM 4473 N N . LEU B 1 24 ? 10.484 4.859 -6.785 1 89.62 24 LEU B N 1
ATOM 4474 C CA . LEU B 1 24 ? 11.828 4.543 -6.309 1 89.62 24 LEU B CA 1
ATOM 4475 C C . LEU B 1 24 ? 12.484 5.773 -5.695 1 89.62 24 LEU B C 1
ATOM 4477 O O . LEU B 1 24 ? 12.125 6.906 -6.02 1 89.62 24 LEU B O 1
ATOM 4481 N N . PRO B 1 25 ? 13.469 5.535 -4.832 1 88.12 25 PRO B N 1
ATOM 4482 C CA . PRO B 1 25 ? 14.234 6.668 -4.312 1 88.12 25 PRO B CA 1
ATOM 4483 C C . PRO B 1 25 ? 14.984 7.426 -5.41 1 88.12 25 PRO B C 1
ATOM 4485 O O . PRO B 1 25 ? 15.148 6.906 -6.52 1 88.12 25 PRO B O 1
ATOM 4488 N N . GLU B 1 26 ? 15.344 8.594 -5.102 1 86.44 26 GLU B N 1
ATOM 4489 C CA . GLU B 1 26 ? 16.219 9.32 -6.016 1 86.44 26 GLU B CA 1
ATOM 4490 C C . GLU B 1 26 ? 17.5 8.523 -6.305 1 86.44 26 GLU B C 1
ATOM 4492 O O . GLU B 1 26 ? 18.125 7.992 -5.387 1 86.44 26 GLU B O 1
ATOM 4497 N N . PRO B 1 27 ? 17.797 8.5 -7.551 1 89.19 27 PRO B N 1
ATOM 4498 C CA . PRO B 1 27 ? 19 7.746 -7.887 1 89.19 27 PRO B CA 1
ATOM 4499 C C . PRO B 1 27 ? 20.281 8.367 -7.305 1 89.19 27 PRO B C 1
ATOM 4501 O O . PRO B 1 27 ? 20.375 9.594 -7.207 1 89.19 27 PRO B O 1
ATOM 4504 N N . LEU B 1 28 ? 21.219 7.559 -6.992 1 87.25 28 LEU B N 1
ATOM 4505 C CA . LEU B 1 28 ? 22.5 8.008 -6.473 1 87.25 28 LEU B CA 1
ATOM 4506 C C . LEU B 1 28 ? 23.375 8.562 -7.594 1 87.25 28 LEU B C 1
ATOM 4508 O O . LEU B 1 28 ? 24.234 9.406 -7.348 1 87.25 28 LEU B O 1
ATOM 4512 N N . THR B 1 29 ? 23.141 8.008 -8.773 1 86.5 29 THR B N 1
ATOM 4513 C CA . THR B 1 29 ? 23.891 8.484 -9.938 1 86.5 29 THR B CA 1
ATOM 4514 C C . THR B 1 29 ? 23.078 8.281 -11.219 1 86.5 29 THR B C 1
ATOM 4516 O O . THR B 1 29 ? 22.188 7.434 -11.266 1 86.5 29 THR B O 1
ATOM 4519 N N . THR B 1 30 ? 23.406 9.125 -12.133 1 85.12 30 THR B N 1
ATOM 4520 C CA . THR B 1 30 ? 22.812 8.945 -13.453 1 85.12 30 THR B CA 1
ATOM 4521 C C . THR B 1 30 ? 23.859 8.492 -14.469 1 85.12 30 THR B C 1
ATOM 4523 O O . THR B 1 30 ? 23.516 8.133 -15.594 1 85.12 30 THR B O 1
ATOM 4526 N N . ASP B 1 31 ? 25.078 8.469 -14.031 1 88.38 31 ASP B N 1
ATOM 4527 C CA . ASP B 1 31 ? 26.172 8.023 -14.883 1 88.38 31 ASP B CA 1
ATOM 4528 C C . ASP B 1 31 ? 26.562 6.578 -14.57 1 88.38 31 ASP B C 1
ATOM 4530 O O . ASP B 1 31 ? 27.25 6.316 -13.578 1 88.38 31 ASP B O 1
ATOM 4534 N N . ILE B 1 32 ? 26.188 5.66 -15.414 1 91.5 32 ILE B N 1
ATOM 4535 C CA . ILE B 1 32 ? 26.453 4.246 -15.188 1 91.5 32 ILE B CA 1
ATOM 4536 C C . ILE B 1 32 ? 27.516 3.758 -16.172 1 91.5 32 ILE B C 1
ATOM 4538 O O . ILE B 1 32 ? 27.469 4.078 -17.359 1 91.5 32 ILE B O 1
ATOM 4542 N N . GLN B 1 33 ? 28.5 3.096 -15.625 1 93.25 33 GLN B N 1
ATOM 4543 C CA . GLN B 1 33 ? 29.469 2.412 -16.469 1 93.25 33 GLN B CA 1
ATOM 4544 C C . GLN B 1 33 ? 29 1.011 -16.828 1 93.25 33 GLN B C 1
ATOM 4546 O O . GLN B 1 33 ? 28.562 0.246 -15.969 1 93.25 33 GLN B O 1
ATOM 4551 N N . THR B 1 34 ? 29.109 0.741 -18.156 1 94.31 34 THR B N 1
ATOM 4552 C CA . THR B 1 34 ? 28.641 -0.557 -18.625 1 94.31 34 THR B CA 1
ATOM 4553 C C . THR B 1 34 ? 29.719 -1.267 -19.422 1 94.31 34 THR B C 1
ATOM 4555 O O . THR B 1 34 ? 30.359 -0.662 -20.281 1 94.31 34 THR B O 1
ATOM 4558 N N . GLN B 1 35 ? 30.016 -2.436 -19.062 1 95.62 35 GLN B N 1
ATOM 4559 C CA . GLN B 1 35 ? 30.812 -3.348 -19.875 1 95.62 35 GLN B CA 1
ATOM 4560 C C . GLN B 1 35 ? 29.953 -4.465 -20.453 1 95.62 35 GLN B C 1
ATOM 4562 O O . GLN B 1 35 ? 29.266 -5.18 -19.719 1 95.62 35 GLN B O 1
ATOM 4567 N N . ARG B 1 36 ? 30.062 -4.637 -21.75 1 96.69 36 ARG B N 1
ATOM 4568 C CA . ARG B 1 36 ? 29.172 -5.57 -22.438 1 96.69 36 ARG B CA 1
ATOM 4569 C C . ARG B 1 36 ? 29.922 -6.828 -22.859 1 96.69 36 ARG B C 1
ATOM 4571 O O . ARG B 1 36 ? 31.141 -6.789 -23.078 1 96.69 36 ARG B O 1
ATOM 4578 N N . ASP B 1 37 ? 29.234 -7.887 -22.844 1 97.56 37 ASP B N 1
ATOM 4579 C CA . ASP B 1 37 ? 29.609 -9.148 -23.453 1 97.56 37 ASP B CA 1
ATOM 4580 C C . ASP B 1 37 ? 30.922 -9.672 -22.875 1 97.56 37 ASP B C 1
ATOM 4582 O O . ASP B 1 37 ? 31.828 -10.086 -23.625 1 97.56 37 ASP B O 1
ATOM 4586 N N . ILE B 1 38 ? 31.016 -9.477 -21.625 1 98.19 38 ILE B N 1
ATOM 4587 C CA . ILE B 1 38 ? 32.125 -10.133 -20.938 1 98.19 38 ILE B CA 1
ATOM 4588 C C . ILE B 1 38 ? 31.953 -11.648 -21.016 1 98.19 38 ILE B C 1
ATOM 4590 O O . ILE B 1 38 ? 30.891 -12.18 -20.688 1 98.19 38 ILE B O 1
ATOM 4594 N N . THR B 1 39 ? 33 -12.312 -21.422 1 98.31 39 THR B N 1
ATOM 4595 C CA . THR B 1 39 ? 32.938 -13.766 -21.547 1 98.31 39 THR B CA 1
ATOM 4596 C C . THR B 1 39 ? 33.344 -14.422 -20.234 1 98.31 39 THR B C 1
ATOM 4598 O O . THR B 1 39 ? 34.438 -14.203 -19.719 1 98.31 39 THR B O 1
ATOM 4601 N N . VAL B 1 40 ? 32.5 -15.195 -19.688 1 98.56 40 VAL B N 1
ATOM 4602 C CA . VAL B 1 40 ? 32.781 -15.977 -18.484 1 98.56 40 VAL B CA 1
ATOM 4603 C C . VAL B 1 40 ? 32.875 -17.453 -18.844 1 98.56 40 VAL B C 1
ATOM 4605 O O . VAL B 1 40 ? 31.906 -18.062 -19.281 1 98.56 40 VAL B O 1
ATOM 4608 N N . ARG B 1 41 ? 33.969 -18.031 -18.562 1 98.06 41 ARG B N 1
ATOM 4609 C CA . ARG B 1 41 ? 34.219 -19.422 -18.938 1 98.06 41 ARG B CA 1
ATOM 4610 C C . ARG B 1 41 ? 33.75 -20.375 -17.844 1 98.06 41 ARG B C 1
ATOM 4612 O O . ARG B 1 41 ? 34.156 -20.234 -16.688 1 98.06 41 ARG B O 1
ATOM 4619 N N . MET B 1 42 ? 32.906 -21.281 -18.234 1 98.19 42 MET B N 1
ATOM 4620 C CA . MET B 1 42 ? 32.438 -22.312 -17.312 1 98.19 42 MET B CA 1
ATOM 4621 C C . MET B 1 42 ? 33.469 -23.422 -17.172 1 98.19 42 MET B C 1
ATOM 4623 O O . MET B 1 42 ? 34.375 -23.531 -17.984 1 98.19 42 MET B O 1
ATOM 4627 N N . PRO B 1 43 ? 33.375 -24.266 -16.156 1 97.25 43 PRO B N 1
ATOM 4628 C CA . PRO B 1 43 ? 34.344 -25.344 -15.93 1 97.25 43 PRO B CA 1
ATOM 4629 C C . PRO B 1 43 ? 34.438 -26.297 -17.109 1 97.25 43 PRO B C 1
ATOM 4631 O O . PRO B 1 43 ? 35.531 -26.859 -17.375 1 97.25 43 PRO B O 1
ATOM 4634 N N . ASP B 1 44 ? 33.406 -26.484 -17.844 1 97.25 44 ASP B N 1
ATOM 4635 C CA . ASP B 1 44 ? 33.438 -27.422 -18.969 1 97.25 44 ASP B CA 1
ATOM 4636 C C . ASP B 1 44 ? 33.875 -26.719 -20.25 1 97.25 44 ASP B C 1
ATOM 4638 O O . ASP B 1 44 ? 33.812 -27.297 -21.344 1 97.25 44 ASP B O 1
ATOM 4642 N N . GLY B 1 45 ? 34.219 -25.5 -20.141 1 97.5 45 GLY B N 1
ATOM 4643 C CA . GLY B 1 45 ? 34.781 -24.781 -21.266 1 97.5 45 GLY B CA 1
ATOM 4644 C C . GLY B 1 45 ? 33.781 -23.891 -21.984 1 97.5 45 GLY B C 1
ATOM 4645 O O . GLY B 1 45 ? 34.188 -22.984 -22.734 1 97.5 45 GLY B O 1
ATOM 4646 N N . VAL B 1 46 ? 32.531 -24 -21.766 1 98.12 46 VAL B N 1
ATOM 4647 C CA . VAL B 1 46 ? 31.484 -23.188 -22.391 1 98.12 46 VAL B CA 1
ATOM 4648 C C . VAL B 1 46 ? 31.609 -21.734 -21.938 1 98.12 46 VAL B C 1
ATOM 4650 O O . VAL B 1 46 ? 31.891 -21.469 -20.766 1 98.12 46 VAL B O 1
ATOM 4653 N N . ARG B 1 47 ? 31.391 -20.828 -22.859 1 98.69 47 ARG B N 1
ATOM 4654 C CA . ARG B 1 47 ? 31.5 -19.406 -22.562 1 98.69 47 ARG B CA 1
ATOM 4655 C C . ARG B 1 47 ? 30.141 -18.75 -22.453 1 98.69 47 ARG B C 1
ATOM 4657 O O . ARG B 1 47 ? 29.328 -18.828 -23.375 1 98.69 47 ARG B O 1
ATOM 4664 N N . LEU B 1 48 ? 29.875 -18.141 -21.328 1 98.75 48 LEU B N 1
ATOM 4665 C CA . LEU B 1 48 ? 28.625 -17.438 -21.125 1 98.75 48 LEU B CA 1
ATOM 4666 C C . LEU B 1 48 ? 28.828 -15.922 -21.234 1 98.75 48 LEU B C 1
ATOM 4668 O O . LEU B 1 48 ? 29.828 -15.391 -20.766 1 98.75 48 LEU B O 1
ATOM 4672 N N . SER B 1 49 ? 27.938 -15.227 -21.906 1 98.69 49 SER B N 1
ATOM 4673 C CA . SER B 1 49 ? 28 -13.789 -22.156 1 98.69 49 SER B CA 1
ATOM 4674 C C . SER B 1 49 ? 27.406 -13 -21.016 1 98.69 49 SER B C 1
ATOM 4676 O O . SER B 1 49 ? 26.266 -13.25 -20.609 1 98.69 49 SER B O 1
ATOM 4678 N N . THR B 1 50 ? 28.156 -12.031 -20.516 1 98.44 50 THR B N 1
ATOM 4679 C CA . THR B 1 50 ? 27.797 -11.312 -19.297 1 98.44 50 THR B CA 1
ATOM 4680 C C . THR B 1 50 ? 27.953 -9.812 -19.484 1 98.44 50 THR B C 1
ATOM 4682 O O . THR B 1 50 ? 28.906 -9.359 -20.125 1 98.44 50 THR B O 1
ATOM 4685 N N . ASP B 1 51 ? 26.953 -9.047 -19.031 1 98.06 51 ASP B N 1
ATOM 4686 C CA . ASP B 1 51 ? 27.078 -7.594 -18.953 1 98.06 51 ASP B CA 1
ATOM 4687 C C . ASP B 1 51 ? 27.266 -7.141 -17.5 1 98.06 51 ASP B C 1
ATOM 4689 O O . ASP B 1 51 ? 26.766 -7.773 -16.578 1 98.06 51 ASP B O 1
ATOM 4693 N N . HIS B 1 52 ? 28.062 -6.094 -17.344 1 96.88 52 HIS B N 1
ATOM 4694 C CA . HIS B 1 52 ? 28.391 -5.516 -16.047 1 96.88 52 HIS B CA 1
ATOM 4695 C C . HIS B 1 52 ? 28.031 -4.035 -16 1 96.88 52 HIS B C 1
ATOM 4697 O O . HIS B 1 52 ? 28.516 -3.242 -16.812 1 96.88 52 HIS B O 1
ATOM 4703 N N . PHE B 1 53 ? 27.062 -3.686 -15.094 1 96.25 53 PHE B N 1
ATOM 4704 C CA . PHE B 1 53 ? 26.656 -2.309 -14.836 1 96.25 53 PHE B CA 1
ATOM 4705 C C . PHE B 1 53 ? 27.141 -1.849 -13.469 1 96.25 53 PHE B C 1
ATOM 4707 O O . PHE B 1 53 ? 26.938 -2.539 -12.469 1 96.25 53 PHE B O 1
ATOM 4714 N N . ARG B 1 54 ? 27.766 -0.698 -13.375 1 93.19 54 ARG B N 1
ATOM 4715 C CA . ARG B 1 54 ? 28.234 -0.242 -12.07 1 93.19 54 ARG B CA 1
ATOM 4716 C C . ARG B 1 54 ? 28.25 1.281 -12 1 93.19 54 ARG B C 1
ATOM 4718 O O . ARG B 1 54 ? 28.469 1.952 -13.008 1 93.19 54 ARG B O 1
ATOM 4725 N N . PRO B 1 55 ? 27.984 1.798 -10.766 1 89.12 55 PRO B N 1
ATOM 4726 C CA . PRO B 1 55 ? 28.219 3.227 -10.555 1 89.12 55 PRO B CA 1
ATOM 4727 C C . PRO B 1 55 ? 29.703 3.59 -10.609 1 89.12 55 PRO B C 1
ATOM 4729 O O . PRO B 1 55 ? 30.562 2.74 -10.352 1 89.12 55 PRO B O 1
ATOM 4732 N N . PRO B 1 56 ? 30.016 4.797 -10.969 1 85.06 56 PRO B N 1
ATOM 4733 C CA . PRO B 1 56 ? 31.422 5.188 -11.07 1 85.06 56 PRO B CA 1
ATOM 4734 C C . PRO B 1 56 ? 32.094 5.301 -9.703 1 85.06 56 PRO B C 1
ATOM 4736 O O . PRO B 1 56 ? 31.453 5.66 -8.719 1 85.06 56 PRO B O 1
ATOM 4739 N N . GLY B 1 57 ? 33.406 5.004 -9.656 1 73.94 57 GLY B N 1
ATOM 4740 C CA . GLY B 1 57 ? 34.344 5.359 -8.594 1 73.94 57 GLY B CA 1
ATOM 4741 C C . GLY B 1 57 ? 34.156 4.543 -7.336 1 73.94 57 GLY B C 1
ATOM 4742 O O . GLY B 1 57 ? 34.688 4.891 -6.277 1 73.94 57 GLY B O 1
ATOM 4743 N N . GLN B 1 58 ? 33.344 3.615 -7.316 1 67.19 58 GLN B N 1
ATOM 4744 C CA . GLN B 1 58 ? 33.094 2.859 -6.094 1 67.19 58 GLN B CA 1
ATOM 4745 C C . GLN B 1 58 ? 33.625 1.425 -6.219 1 67.19 58 GLN B C 1
ATOM 4747 O O . GLN B 1 58 ? 33 0.599 -6.891 1 67.19 58 GLN B O 1
ATOM 4752 N N . HIS B 1 59 ? 34.906 1.176 -5.938 1 76.5 59 HIS B N 1
ATOM 4753 C CA . HIS B 1 59 ? 35.406 -0.196 -5.906 1 76.5 59 HIS B CA 1
ATOM 4754 C C . HIS B 1 59 ? 36.25 -0.453 -4.656 1 76.5 59 HIS B C 1
ATOM 4756 O O . HIS B 1 59 ? 36.938 0.448 -4.164 1 76.5 59 HIS B O 1
ATOM 4762 N N . PRO B 1 60 ? 36.062 -1.791 -4.188 1 91.19 60 PRO B N 1
ATOM 4763 C CA . PRO B 1 60 ? 35.125 -2.873 -4.559 1 91.19 60 PRO B CA 1
ATOM 4764 C C . PRO B 1 60 ? 33.75 -2.691 -3.965 1 91.19 60 PRO B C 1
ATOM 4766 O O . PRO B 1 60 ? 33.562 -1.976 -2.975 1 91.19 60 PRO B O 1
ATOM 4769 N N . LEU B 1 61 ? 32.75 -3.25 -4.609 1 92.88 61 LEU B N 1
ATOM 4770 C CA . LEU B 1 61 ? 31.344 -3.189 -4.18 1 92.88 61 LEU B CA 1
ATOM 4771 C C . LEU B 1 61 ? 30.688 -4.566 -4.234 1 92.88 61 LEU B C 1
ATOM 4773 O O . LEU B 1 61 ? 31.156 -5.445 -4.973 1 92.88 61 LEU B O 1
ATOM 4777 N N . PRO B 1 62 ? 29.641 -4.77 -3.395 1 95.06 62 PRO B N 1
ATOM 4778 C CA . PRO B 1 62 ? 28.844 -5.977 -3.586 1 95.06 62 PRO B CA 1
ATOM 4779 C C . PRO B 1 62 ? 28.219 -6.059 -4.98 1 95.06 62 PRO B C 1
ATOM 4781 O O . PRO B 1 62 ? 28.047 -5.035 -5.645 1 95.06 62 PRO B O 1
ATOM 4784 N N . ALA B 1 63 ? 27.906 -7.234 -5.3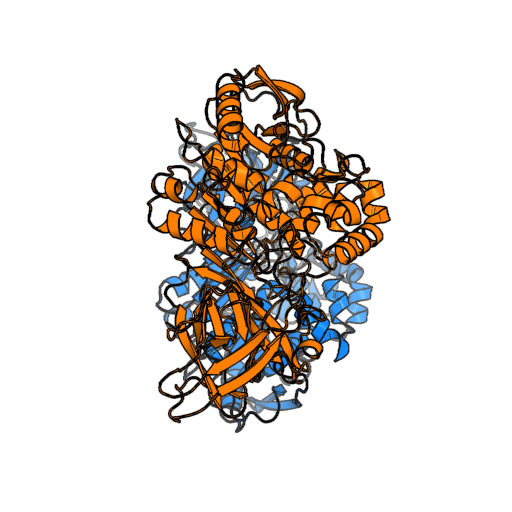91 1 97.12 63 ALA B N 1
ATOM 4785 C CA . ALA B 1 63 ? 27.359 -7.43 -6.73 1 97.12 63 ALA B CA 1
ATOM 4786 C C . ALA B 1 63 ? 26.016 -8.164 -6.68 1 97.12 63 ALA B C 1
ATOM 4788 O O . ALA B 1 63 ? 25.844 -9.094 -5.895 1 97.12 63 ALA B O 1
ATOM 4789 N N . VAL B 1 64 ? 25.094 -7.707 -7.488 1 98.44 64 VAL B N 1
ATOM 4790 C CA . VAL B 1 64 ? 23.828 -8.391 -7.676 1 98.44 64 VAL B CA 1
ATOM 4791 C C . VAL B 1 64 ? 23.828 -9.125 -9.016 1 98.44 64 VAL B C 1
ATOM 4793 O O . VAL B 1 64 ? 24.016 -8.516 -10.062 1 98.44 64 VAL B O 1
ATOM 4796 N N . ILE B 1 65 ? 23.531 -10.406 -8.992 1 98.62 65 ILE B N 1
ATOM 4797 C CA . ILE B 1 65 ? 23.625 -11.234 -10.188 1 98.62 65 ILE B CA 1
ATOM 4798 C C . ILE B 1 65 ? 22.219 -11.57 -10.695 1 98.62 65 ILE B C 1
ATOM 4800 O O . ILE B 1 65 ? 21.375 -12.016 -9.93 1 98.62 65 ILE B O 1
ATOM 4804 N N . PHE B 1 66 ? 22.031 -11.328 -11.992 1 98.12 66 PHE B N 1
ATOM 4805 C CA . PHE B 1 66 ? 20.859 -11.766 -12.742 1 98.12 66 PHE B CA 1
ATOM 4806 C C . PHE B 1 66 ? 21.25 -12.734 -13.844 1 98.12 66 PHE B C 1
ATOM 4808 O O . PHE B 1 66 ? 22.125 -12.438 -14.664 1 98.12 66 PHE B O 1
ATOM 4815 N N . ARG B 1 67 ? 20.672 -13.852 -13.836 1 98.25 67 ARG B N 1
ATOM 4816 C CA . ARG B 1 67 ? 20.812 -14.773 -14.961 1 98.25 67 ARG B CA 1
ATOM 4817 C C . ARG B 1 67 ? 19.5 -14.977 -15.688 1 98.25 67 ARG B C 1
ATOM 4819 O O . ARG B 1 67 ? 18.469 -15.234 -15.055 1 98.25 67 ARG B O 1
ATOM 4826 N N . THR B 1 68 ? 19.531 -14.844 -17.047 1 97 68 THR B N 1
ATOM 4827 C CA . THR B 1 68 ? 18.266 -14.797 -17.797 1 97 68 THR B CA 1
ATOM 4828 C C . THR B 1 68 ? 18.359 -15.617 -19.078 1 97 68 THR B C 1
ATOM 4830 O O . THR B 1 68 ? 19.391 -15.594 -19.766 1 97 68 THR B O 1
ATOM 4833 N N . PRO B 1 69 ? 17.312 -16.328 -19.375 1 95.62 69 PRO B N 1
ATOM 4834 C CA . PRO B 1 69 ? 17.219 -16.969 -20.688 1 95.62 69 PRO B CA 1
ATOM 4835 C C . PRO B 1 69 ? 16.562 -16.078 -21.734 1 95.62 69 PRO B C 1
ATOM 4837 O O . PRO B 1 69 ? 16.297 -16.531 -22.859 1 95.62 69 PRO B O 1
ATOM 4840 N N . TYR B 1 70 ? 16.25 -14.805 -21.375 1 92.81 70 TYR B N 1
ATOM 4841 C CA . TYR B 1 70 ? 15.398 -13.977 -22.219 1 92.81 70 TYR B CA 1
ATOM 4842 C C . TYR B 1 70 ? 16.188 -12.805 -22.797 1 92.81 70 TYR B C 1
ATOM 4844 O O . TYR B 1 70 ? 15.625 -11.727 -23.016 1 92.81 70 TYR B O 1
ATOM 4852 N N . ASP B 1 71 ? 17.422 -12.898 -22.969 1 93.44 71 ASP B N 1
ATOM 4853 C CA . ASP B 1 71 ? 18.281 -11.875 -23.562 1 93.44 71 ASP B CA 1
ATOM 4854 C C . ASP B 1 71 ? 18.641 -10.812 -22.531 1 93.44 71 ASP B C 1
ATOM 4856 O O . ASP B 1 71 ? 17.797 -10.023 -22.109 1 93.44 71 ASP B O 1
ATOM 4860 N N . LYS B 1 72 ? 19.859 -10.773 -22.156 1 94.19 72 LYS B N 1
ATOM 4861 C CA . LYS B 1 72 ? 20.344 -9.773 -21.203 1 94.19 72 LYS B CA 1
ATOM 4862 C C . LYS B 1 72 ? 20.172 -8.359 -21.75 1 94.19 72 LYS B C 1
ATOM 4864 O O . LYS B 1 72 ? 20.219 -7.391 -21 1 94.19 72 LYS B O 1
ATOM 4869 N N . ARG B 1 73 ? 19.922 -8.258 -23.016 1 90.25 73 ARG B N 1
ATOM 4870 C CA . ARG B 1 73 ? 19.719 -6.953 -23.641 1 90.25 73 ARG B CA 1
ATOM 4871 C C . ARG B 1 73 ? 18.234 -6.629 -23.766 1 90.25 73 ARG B C 1
ATOM 4873 O O . ARG B 1 73 ? 17.859 -5.562 -24.266 1 90.25 73 ARG B O 1
ATOM 4880 N N . GLY B 1 74 ? 17.438 -7.617 -23.344 1 85.69 74 GLY B N 1
ATOM 4881 C CA . GLY B 1 74 ? 16 -7.383 -23.391 1 85.69 74 GLY B CA 1
ATOM 4882 C C . GLY B 1 74 ? 15.539 -6.289 -22.438 1 85.69 74 GLY B C 1
ATOM 4883 O O . GLY B 1 74 ? 16.266 -5.918 -21.516 1 85.69 74 GLY B O 1
ATOM 4884 N N . MET B 1 75 ? 14.406 -5.863 -22.594 1 79.81 75 MET B N 1
ATOM 4885 C CA . MET B 1 75 ? 13.867 -4.707 -21.891 1 79.81 75 MET B CA 1
ATOM 4886 C C . MET B 1 75 ? 13.828 -4.957 -20.375 1 79.81 75 MET B C 1
ATOM 4888 O O . MET B 1 75 ? 14.242 -4.109 -19.594 1 79.81 75 MET B O 1
ATOM 4892 N N . VAL B 1 76 ? 13.328 -6.074 -20 1 80.19 76 VAL B N 1
ATOM 4893 C CA . VAL B 1 76 ? 13.172 -6.387 -18.578 1 80.19 76 VAL B CA 1
ATOM 4894 C C . VAL B 1 76 ? 14.539 -6.438 -17.906 1 80.19 76 VAL B C 1
ATOM 4896 O O . VAL B 1 76 ? 14.734 -5.855 -16.844 1 80.19 76 VAL B O 1
ATOM 4899 N N . SER B 1 77 ? 15.453 -7.008 -18.578 1 87.69 77 SER B N 1
ATOM 4900 C CA . SER B 1 77 ? 16.797 -7.121 -18.031 1 87.69 77 SER B CA 1
ATOM 4901 C C . SER B 1 77 ? 17.469 -5.754 -17.922 1 87.69 77 SER B C 1
ATOM 4903 O O . SER B 1 77 ? 18.094 -5.441 -16.906 1 87.69 77 SER B O 1
ATOM 4905 N N . GLN B 1 78 ? 17.281 -4.996 -18.875 1 87.31 78 GLN B N 1
ATOM 4906 C CA . GLN B 1 78 ? 17.906 -3.676 -18.891 1 87.31 78 GLN B CA 1
ATOM 4907 C C . GLN B 1 78 ? 17.281 -2.76 -17.844 1 87.31 78 GLN B C 1
ATOM 4909 O O . GLN B 1 78 ? 17.969 -1.962 -17.203 1 87.31 78 GLN B O 1
ATOM 4914 N N . LEU B 1 79 ? 16.016 -2.934 -17.75 1 86.75 79 LEU B N 1
ATOM 4915 C CA . LEU B 1 79 ? 15.32 -2.143 -16.734 1 86.75 79 LEU B CA 1
ATOM 4916 C C . LEU B 1 79 ? 15.875 -2.424 -15.344 1 86.75 79 LEU B C 1
ATOM 4918 O O . LEU B 1 79 ? 16.219 -1.496 -14.609 1 86.75 79 LEU B O 1
ATOM 4922 N N . TRP B 1 80 ? 16.031 -3.635 -15.023 1 88.69 80 TRP B N 1
ATOM 4923 C CA . TRP B 1 80 ? 16.578 -4.023 -13.727 1 88.69 80 TRP B CA 1
ATOM 4924 C C . TRP B 1 80 ? 18 -3.516 -13.562 1 88.69 80 T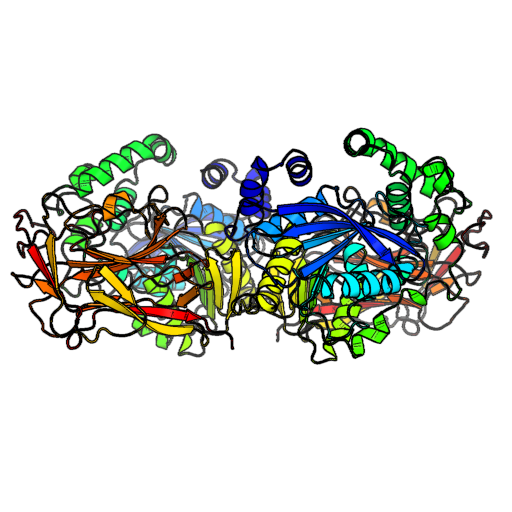RP B C 1
ATOM 4926 O O . TRP B 1 80 ? 18.344 -2.893 -12.547 1 88.69 80 TRP B O 1
ATOM 4936 N N . ALA B 1 81 ? 18.734 -3.768 -14.523 1 92.38 81 ALA B N 1
ATOM 4937 C CA . ALA B 1 81 ? 20.156 -3.449 -14.453 1 92.38 81 ALA B CA 1
ATOM 4938 C C . ALA B 1 81 ? 20.375 -1.948 -14.281 1 92.38 81 ALA B C 1
ATOM 4940 O O . ALA B 1 81 ? 21.109 -1.521 -13.391 1 92.38 81 ALA B O 1
ATOM 4941 N N . MET B 1 82 ? 19.656 -1.201 -15.07 1 91.5 82 MET B N 1
ATOM 4942 C CA . MET B 1 82 ? 19.859 0.244 -15.078 1 91.5 82 MET B CA 1
ATOM 4943 C C . MET B 1 82 ? 19.328 0.874 -13.797 1 91.5 82 MET B C 1
ATOM 4945 O O . MET B 1 82 ? 20.016 1.668 -13.156 1 91.5 82 MET B O 1
ATOM 4949 N N . LEU B 1 83 ? 18.141 0.506 -13.414 1 92.19 83 LEU B N 1
ATOM 4950 C CA . LEU B 1 83 ? 17.547 1.115 -12.234 1 92.19 83 LEU B CA 1
ATOM 4951 C C . LEU B 1 83 ? 18.312 0.75 -10.977 1 92.19 83 LEU B C 1
ATOM 4953 O O . LEU B 1 83 ? 18.547 1.602 -10.117 1 92.19 83 LEU B O 1
ATOM 4957 N N . LEU B 1 84 ? 18.75 -0.456 -10.914 1 93.31 84 LEU B N 1
ATOM 4958 C CA . LEU B 1 84 ? 19.5 -0.89 -9.75 1 93.31 84 LEU B CA 1
ATOM 4959 C C . LEU B 1 84 ? 20.875 -0.241 -9.719 1 93.31 84 LEU B C 1
ATOM 4961 O O . LEU B 1 84 ? 21.359 0.155 -8.656 1 93.31 84 LEU B O 1
ATOM 4965 N N . ALA B 1 85 ? 21.484 -0.138 -10.812 1 93.5 85 ALA B N 1
ATOM 4966 C CA . ALA B 1 85 ? 22.797 0.505 -10.883 1 93.5 85 ALA B CA 1
ATOM 4967 C C . ALA B 1 85 ? 22.703 1.978 -10.492 1 93.5 85 ALA B C 1
ATOM 4969 O O . ALA B 1 85 ? 23.578 2.496 -9.797 1 93.5 85 ALA B O 1
ATOM 4970 N N . ARG B 1 86 ? 21.625 2.545 -10.93 1 92.19 86 ARG B N 1
ATOM 4971 C CA . ARG B 1 86 ? 21.422 3.953 -10.602 1 92.19 86 ARG B CA 1
ATOM 4972 C C . ARG B 1 86 ? 21.219 4.145 -9.109 1 92.19 86 ARG B C 1
ATOM 4974 O O . ARG B 1 86 ? 21.484 5.223 -8.57 1 92.19 86 ARG B O 1
ATOM 4981 N N . GLN B 1 87 ? 20.781 3.102 -8.484 1 90.38 87 GLN B N 1
ATOM 4982 C CA . GLN B 1 87 ? 20.594 3.143 -7.039 1 90.38 87 GLN B CA 1
ATOM 4983 C C . GLN B 1 87 ? 21.906 2.828 -6.309 1 90.38 87 GLN B C 1
ATOM 4985 O O . GLN B 1 87 ? 21.938 2.766 -5.078 1 90.38 87 GLN B O 1
ATOM 4990 N N . GLY B 1 88 ? 23 2.551 -7.066 1 89.12 88 GLY B N 1
ATOM 4991 C CA . GLY B 1 88 ? 24.312 2.406 -6.465 1 89.12 88 GLY B CA 1
ATOM 4992 C C . GLY B 1 88 ? 24.75 0.96 -6.348 1 89.12 88 GLY B C 1
ATOM 4993 O O . GLY B 1 88 ? 25.719 0.658 -5.641 1 89.12 88 GLY B O 1
ATOM 4994 N N . PHE B 1 89 ? 24.078 0.089 -7.039 1 92.31 89 PHE B N 1
ATOM 4995 C CA . PHE B 1 89 ? 24.453 -1.319 -6.996 1 92.31 89 PHE B CA 1
ATOM 4996 C C . PHE B 1 89 ? 25.266 -1.699 -8.219 1 92.31 89 PHE B C 1
ATOM 4998 O O . PHE B 1 89 ? 25.109 -1.106 -9.289 1 92.31 89 PHE B O 1
ATOM 5005 N N . GLN B 1 90 ? 26.188 -2.602 -7.961 1 95.19 90 GLN B N 1
ATOM 5006 C CA . GLN B 1 90 ? 26.828 -3.301 -9.062 1 95.19 90 GLN B CA 1
ATOM 5007 C C . GLN B 1 90 ? 25.984 -4.473 -9.547 1 95.19 90 GLN B C 1
ATOM 5009 O O . GLN B 1 90 ? 25.531 -5.297 -8.75 1 95.19 90 GLN B O 1
ATOM 5014 N N . VAL B 1 91 ? 25.766 -4.516 -10.922 1 97.5 91 VAL B N 1
ATOM 5015 C CA . VAL B 1 91 ? 24.812 -5.484 -11.43 1 97.5 91 VAL B CA 1
ATOM 5016 C C . VAL B 1 91 ? 25.453 -6.32 -12.531 1 97.5 91 VAL B C 1
ATOM 5018 O O . VAL B 1 91 ? 26.078 -5.777 -13.453 1 97.5 91 VAL B O 1
ATOM 5021 N N . ILE B 1 92 ? 25.312 -7.57 -12.375 1 98.19 92 ILE B N 1
ATOM 5022 C CA . ILE B 1 92 ? 25.766 -8.539 -13.367 1 98.19 92 ILE B CA 1
ATOM 5023 C C . ILE B 1 92 ? 24.547 -9.195 -14.031 1 98.19 92 ILE B C 1
ATOM 5025 O O . ILE B 1 92 ? 23.703 -9.781 -13.352 1 98.19 92 ILE B O 1
ATOM 5029 N N . VAL B 1 93 ? 24.469 -9.094 -15.367 1 98.38 93 VAL B N 1
ATOM 5030 C CA . VAL B 1 93 ? 23.406 -9.75 -16.109 1 98.38 93 VAL B CA 1
ATOM 5031 C C . VAL B 1 93 ? 24 -10.742 -17.109 1 98.38 93 VAL B C 1
ATOM 5033 O O . VAL B 1 93 ? 24.828 -10.375 -17.938 1 98.38 93 VAL B O 1
ATOM 5036 N N . GLN B 1 94 ? 23.531 -11.969 -17.016 1 98.62 94 GLN B N 1
ATOM 5037 C CA . GLN B 1 94 ? 24.141 -13.023 -17.812 1 98.62 94 GLN B CA 1
ATOM 5038 C C . GLN B 1 94 ? 23.078 -13.812 -18.578 1 98.62 94 GLN B C 1
ATOM 5040 O O . GLN B 1 94 ? 22.031 -14.164 -18.031 1 98.6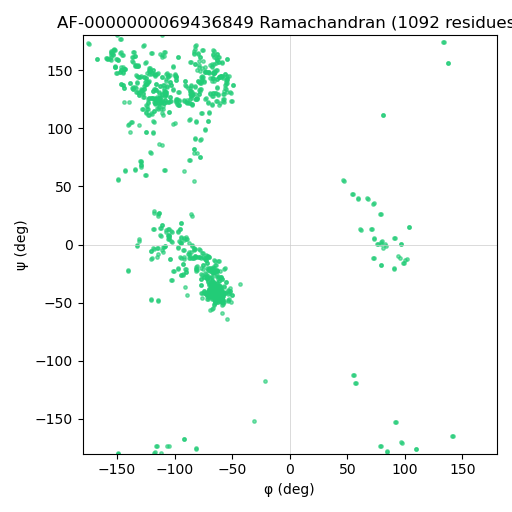2 94 GLN B O 1
ATOM 5045 N N . ASP B 1 95 ? 23.312 -14.039 -19.906 1 98 95 ASP B N 1
ATOM 5046 C CA . ASP B 1 95 ? 22.516 -15 -20.641 1 98 95 ASP B CA 1
ATOM 5047 C C . ASP B 1 95 ? 22.812 -16.438 -20.203 1 98 95 ASP B C 1
ATOM 5049 O O . ASP B 1 95 ? 23.969 -16.828 -20.109 1 98 95 ASP B O 1
ATOM 5053 N N . THR B 1 96 ? 21.812 -17.172 -19.922 1 97.81 96 THR B N 1
ATOM 5054 C CA . THR B 1 96 ? 22.031 -18.562 -19.547 1 97.81 96 THR B CA 1
ATOM 5055 C C . THR B 1 96 ? 22.578 -19.359 -20.719 1 97.81 96 THR B C 1
ATOM 5057 O O . THR B 1 96 ? 22.578 -18.891 -21.859 1 97.81 96 THR B O 1
ATOM 5060 N N . ARG B 1 97 ? 23.094 -20.469 -20.406 1 97.88 97 ARG B N 1
ATOM 5061 C CA . ARG B 1 97 ? 23.719 -21.344 -21.391 1 97.88 97 ARG B CA 1
ATOM 5062 C C . ARG B 1 97 ? 22.781 -21.578 -22.578 1 97.88 97 ARG B C 1
ATOM 5064 O O . ARG B 1 97 ? 21.594 -21.859 -22.406 1 97.88 97 ARG B O 1
ATOM 5071 N N . GLY B 1 98 ? 23.328 -21.391 -23.781 1 95.94 98 GLY B N 1
ATOM 5072 C CA . GLY B 1 98 ? 22.594 -21.719 -25 1 95.94 98 GLY B CA 1
ATOM 5073 C C . GLY B 1 98 ? 21.656 -20.609 -25.453 1 95.94 98 GLY B C 1
ATOM 5074 O O . GLY B 1 98 ? 20.984 -20.734 -26.469 1 95.94 98 GLY B O 1
ATOM 5075 N N . GLN B 1 99 ? 21.594 -19.547 -24.734 1 94.5 99 GLN B N 1
ATOM 5076 C CA . GLN B 1 99 ? 20.672 -18.453 -25.062 1 94.5 99 GLN B CA 1
ATOM 5077 C C . GLN B 1 99 ? 21.438 -17.188 -25.438 1 94.5 99 GLN B C 1
ATOM 5079 O O . GLN B 1 99 ? 22.359 -16.781 -24.734 1 94.5 99 GLN B O 1
ATOM 5084 N N . TYR B 1 100 ? 21.062 -16.641 -26.672 1 93.12 100 TYR B N 1
ATOM 5085 C CA . TYR B 1 100 ? 21.547 -15.359 -27.172 1 93.12 100 TYR B CA 1
ATOM 5086 C C . TYR B 1 100 ? 23.062 -15.312 -27.188 1 93.12 100 TYR B C 1
ATOM 5088 O O . TYR B 1 100 ? 23.703 -16.109 -27.875 1 93.12 100 TYR B O 1
ATOM 5096 N N . GLY B 1 101 ? 23.656 -14.469 -26.328 1 95.19 101 GLY B N 1
ATOM 5097 C CA . GLY B 1 101 ? 25.094 -14.273 -26.438 1 95.19 101 GLY B CA 1
ATOM 5098 C C . GLY B 1 101 ? 25.891 -15.406 -25.812 1 95.19 101 GLY B C 1
ATOM 5099 O O . GLY B 1 101 ? 27.109 -15.469 -25.969 1 95.19 101 GLY B O 1
ATOM 5100 N N . SER B 1 102 ? 25.281 -16.375 -25.188 1 97.75 102 SER B N 1
ATOM 5101 C CA . SER B 1 102 ? 25.984 -17.438 -24.469 1 97.75 102 SER B CA 1
ATOM 5102 C C . SER B 1 102 ? 26.094 -18.703 -25.312 1 97.75 102 SER B C 1
ATOM 5104 O O . SER B 1 102 ? 25.156 -19.047 -26.047 1 97.75 102 SER B O 1
ATOM 5106 N N . GLN B 1 103 ? 27.188 -19.375 -25.172 1 97.94 103 GLN B N 1
ATOM 5107 C CA . GLN B 1 103 ? 27.438 -20.625 -25.891 1 97.94 103 GLN B CA 1
ATOM 5108 C C . GLN B 1 103 ? 26.75 -21.797 -25.188 1 97.94 103 GLN B C 1
ATOM 5110 O O . GLN B 1 103 ? 26.203 -21.656 -24.094 1 97.94 103 GLN B O 1
ATOM 5115 N N . GLY B 1 104 ? 26.781 -22.984 -25.875 1 96.88 104 GLY B N 1
ATOM 5116 C CA . GLY B 1 104 ? 26.219 -24.203 -25.312 1 96.88 104 GLY B CA 1
ATOM 5117 C C . GLY B 1 104 ? 24.797 -24.484 -25.797 1 96.88 104 GLY B C 1
ATOM 5118 O O . GLY B 1 104 ? 24.359 -23.922 -26.797 1 96.88 104 GLY B O 1
ATOM 5119 N N . LYS B 1 105 ? 24.234 -25.438 -25.141 1 95.25 105 LYS B N 1
ATOM 5120 C CA . LYS B 1 105 ? 22.875 -25.844 -25.484 1 95.25 105 LYS B CA 1
ATOM 5121 C C . LYS B 1 105 ? 21.906 -25.531 -24.359 1 95.25 105 LYS B C 1
ATOM 5123 O O . LYS B 1 105 ? 22.172 -25.859 -23.203 1 95.25 105 LYS B O 1
ATOM 5128 N N . PHE B 1 106 ? 20.906 -24.844 -24.75 1 94.75 106 PHE B N 1
ATOM 5129 C CA . PHE B 1 106 ? 19.891 -24.5 -23.766 1 94.75 106 PHE B CA 1
ATOM 5130 C C . PHE B 1 106 ? 19.094 -25.734 -23.344 1 94.75 106 PHE B C 1
ATOM 5132 O O . PHE B 1 106 ? 18.469 -26.391 -24.172 1 94.75 106 PHE B O 1
ATOM 5139 N N . ASP B 1 107 ? 19.219 -26.125 -22.156 1 94.88 107 ASP B N 1
ATOM 5140 C CA . ASP B 1 107 ? 18.422 -27.125 -21.469 1 94.88 107 ASP B CA 1
ATOM 5141 C C . ASP B 1 107 ? 17.703 -26.516 -20.266 1 94.88 107 ASP B C 1
ATOM 5143 O O . ASP B 1 107 ? 18.266 -26.453 -19.172 1 94.88 107 ASP B O 1
ATOM 5147 N N . ALA B 1 108 ? 16.5 -26.156 -20.5 1 94.38 108 ALA B N 1
ATOM 5148 C CA . ALA B 1 108 ? 15.758 -25.281 -19.578 1 94.38 108 ALA B CA 1
ATOM 5149 C C . ALA B 1 108 ? 15.852 -25.797 -18.156 1 94.38 108 ALA B C 1
ATOM 5151 O O . ALA B 1 108 ? 15.555 -26.969 -17.875 1 94.38 108 ALA B O 1
ATOM 5152 N N . PHE B 1 109 ? 16.344 -24.953 -17.188 1 95.31 109 PHE B N 1
ATOM 5153 C CA . PHE B 1 109 ? 16.359 -25.094 -15.742 1 95.31 109 PHE B CA 1
ATOM 5154 C C . PHE B 1 109 ? 17.484 -26.016 -15.289 1 95.31 109 PHE B C 1
ATOM 5156 O O . PHE B 1 109 ? 17.859 -26.031 -14.117 1 95.31 109 PHE B O 1
ATOM 5163 N N . ARG B 1 110 ? 18.125 -26.875 -16.078 1 93.12 110 ARG B N 1
ATOM 5164 C CA . ARG B 1 110 ? 18.938 -28 -15.664 1 93.12 110 ARG B CA 1
ATOM 5165 C C . ARG B 1 110 ? 20.391 -27.609 -15.484 1 93.12 110 ARG B C 1
ATOM 5167 O O . ARG B 1 110 ? 21.141 -28.266 -14.75 1 93.12 110 ARG B O 1
ATOM 5174 N N . GLN B 1 111 ? 20.922 -26.578 -16.094 1 94.94 111 GLN B N 1
ATOM 5175 C CA . GLN B 1 111 ? 22.344 -26.219 -15.977 1 94.94 111 GLN B CA 1
ATOM 5176 C C . GLN B 1 111 ? 22.531 -25.016 -15.07 1 94.94 111 GLN B C 1
ATOM 5178 O O . GLN B 1 111 ? 23.641 -24.484 -14.961 1 94.94 111 GLN B O 1
ATOM 5183 N N . GLU B 1 112 ? 21.531 -24.688 -14.375 1 97.88 112 GLU B N 1
ATOM 5184 C CA . GLU B 1 112 ? 21.531 -23.406 -13.664 1 97.88 112 GLU B CA 1
ATOM 5185 C C . GLU B 1 112 ? 22.375 -23.469 -12.406 1 97.88 112 GLU B C 1
ATOM 5187 O O . GLU B 1 112 ? 23 -22.469 -12.016 1 97.88 112 GLU B O 1
ATOM 5192 N N . ARG B 1 113 ? 22.406 -24.641 -11.688 1 97.75 113 ARG B N 1
ATOM 5193 C CA . ARG B 1 113 ? 23.234 -24.75 -10.484 1 97.75 113 ARG B CA 1
ATOM 5194 C C . ARG B 1 113 ? 24.719 -24.656 -10.82 1 97.75 113 ARG B C 1
ATOM 5196 O O . ARG B 1 113 ? 25.422 -23.797 -10.289 1 97.75 113 ARG B O 1
ATOM 5203 N N . ALA B 1 114 ? 25.172 -25.469 -11.781 1 97.88 114 ALA B N 1
ATOM 5204 C CA . ALA B 1 114 ? 26.594 -25.5 -12.125 1 97.88 114 ALA B CA 1
ATOM 5205 C C . ALA B 1 114 ? 27.031 -24.156 -12.711 1 97.88 114 ALA B C 1
ATOM 5207 O O . ALA B 1 114 ? 28.047 -23.594 -12.297 1 97.88 114 ALA B O 1
ATOM 5208 N N . ASP B 1 115 ? 26.281 -23.641 -13.664 1 98.62 115 ASP B N 1
ATOM 5209 C CA . ASP B 1 115 ? 26.625 -22.375 -14.305 1 98.62 115 ASP B CA 1
ATOM 5210 C C . ASP B 1 115 ? 26.516 -21.219 -13.328 1 98.62 115 ASP B C 1
ATOM 5212 O O . ASP B 1 115 ? 27.328 -20.281 -13.375 1 98.62 115 ASP B O 1
ATOM 5216 N N . GLY B 1 116 ? 25.469 -21.281 -12.492 1 98.75 116 GLY B N 1
ATOM 5217 C CA . GLY B 1 116 ? 25.281 -20.219 -11.516 1 98.75 116 GLY B CA 1
ATOM 5218 C C . GLY B 1 116 ? 26.406 -20.156 -10.5 1 98.75 116 GLY B C 1
ATOM 5219 O O . GLY B 1 116 ? 26.906 -19.078 -10.172 1 98.75 116 GLY B O 1
ATOM 5220 N N . LEU B 1 117 ? 26.828 -21.297 -9.953 1 98.62 117 LEU B N 1
ATOM 5221 C CA . LEU B 1 117 ? 27.922 -21.359 -8.992 1 98.62 117 LEU B CA 1
ATOM 5222 C C . LEU B 1 117 ? 29.234 -20.891 -9.625 1 98.62 117 LEU B C 1
ATOM 5224 O O . LEU B 1 117 ? 30.016 -20.172 -9.008 1 98.62 117 LEU B O 1
ATOM 5228 N N . ALA B 1 118 ? 29.438 -21.266 -10.875 1 98.75 118 ALA B N 1
ATOM 5229 C CA . ALA B 1 118 ? 30.641 -20.844 -11.594 1 98.75 118 ALA B CA 1
ATOM 5230 C C . ALA B 1 118 ? 30.641 -19.344 -11.836 1 98.75 118 ALA B C 1
ATOM 5232 O O . ALA B 1 118 ? 31.672 -18.688 -11.703 1 98.75 118 ALA B O 1
ATOM 5233 N N . THR B 1 119 ? 29.516 -18.828 -12.195 1 98.75 119 THR B N 1
ATOM 5234 C CA . THR B 1 119 ? 29.391 -17.391 -12.406 1 98.75 119 THR B CA 1
ATOM 5235 C C . THR B 1 119 ? 29.656 -16.625 -11.117 1 98.75 119 THR B C 1
ATOM 5237 O O . THR B 1 119 ? 30.391 -15.641 -11.117 1 98.75 119 THR B O 1
ATOM 5240 N N . ALA B 1 120 ? 29.047 -17.094 -10.016 1 98.75 120 ALA B N 1
ATOM 5241 C CA . ALA B 1 120 ? 29.266 -16.469 -8.719 1 98.75 120 ALA B CA 1
ATOM 5242 C C . ALA B 1 120 ? 30.75 -16.484 -8.344 1 98.75 120 ALA B C 1
ATOM 5244 O O . ALA B 1 120 ? 31.281 -15.477 -7.863 1 98.75 120 ALA B O 1
ATOM 5245 N N . ALA B 1 121 ? 31.375 -17.594 -8.555 1 98.5 121 ALA B N 1
ATOM 5246 C CA . ALA B 1 121 ? 32.812 -17.703 -8.273 1 98.5 121 ALA B CA 1
ATOM 5247 C C . ALA B 1 121 ? 33.625 -16.719 -9.109 1 98.5 121 ALA B C 1
ATOM 5249 O O . ALA B 1 121 ? 34.531 -16.062 -8.602 1 98.5 121 ALA B O 1
ATOM 5250 N N . TRP B 1 122 ? 33.312 -16.641 -10.344 1 98.62 122 TRP B N 1
ATOM 5251 C CA . TRP B 1 122 ? 33.969 -15.695 -11.234 1 98.62 122 TRP B CA 1
ATOM 5252 C C . TRP B 1 122 ? 33.812 -14.258 -10.742 1 98.62 122 TRP B C 1
ATOM 5254 O O . TRP B 1 122 ? 34.75 -13.484 -10.719 1 98.62 122 TRP B O 1
ATOM 5264 N N . VAL B 1 123 ? 32.594 -13.891 -10.391 1 98.38 123 VAL B N 1
ATOM 5265 C CA . VAL B 1 123 ? 32.312 -12.539 -9.922 1 98.38 123 VAL B CA 1
ATOM 5266 C C . VAL B 1 123 ? 33.156 -12.234 -8.68 1 98.38 123 VAL B C 1
ATOM 5268 O O . VAL B 1 123 ? 33.75 -11.156 -8.578 1 98.38 123 VAL B O 1
ATOM 5271 N N . ARG B 1 124 ? 33.25 -13.156 -7.734 1 97.75 124 ARG B N 1
ATOM 5272 C CA . ARG B 1 124 ? 33.969 -12.969 -6.484 1 97.75 124 ARG B CA 1
ATOM 5273 C C . ARG B 1 124 ? 35.469 -12.75 -6.746 1 97.75 124 ARG B C 1
ATOM 5275 O O . ARG B 1 124 ? 36.156 -12.125 -5.941 1 97.75 124 ARG B O 1
ATOM 5282 N N . GLU B 1 125 ? 35.906 -13.188 -7.84 1 96.81 125 GLU B N 1
ATOM 5283 C CA . GLU B 1 125 ? 37.344 -13.094 -8.164 1 96.81 125 GLU B CA 1
ATOM 5284 C C . GLU B 1 125 ? 37.656 -11.758 -8.812 1 96.81 125 GLU B C 1
ATOM 5286 O O . GLU B 1 125 ? 38.844 -11.406 -8.953 1 96.81 125 GLU B O 1
ATOM 5291 N N . GLN B 1 126 ? 36.688 -11.039 -9.195 1 96.62 126 GLN B N 1
ATOM 5292 C CA . GLN B 1 126 ? 36.938 -9.766 -9.859 1 96.62 126 GLN B CA 1
ATOM 5293 C C . GLN B 1 126 ? 37.375 -8.703 -8.867 1 96.62 126 GLN B C 1
ATOM 5295 O O . GLN B 1 126 ? 36.875 -8.648 -7.738 1 96.62 126 GLN B O 1
ATOM 5300 N N . PRO B 1 127 ? 38.281 -7.816 -9.289 1 95.12 127 PRO B N 1
ATOM 5301 C CA . PRO B 1 127 ? 38.781 -6.793 -8.367 1 95.12 127 PRO B CA 1
ATOM 5302 C C . PRO B 1 127 ? 37.688 -5.773 -7.98 1 95.12 127 PRO B C 1
ATOM 5304 O O . PRO B 1 127 ? 37.812 -5.105 -6.949 1 95.12 127 PRO B O 1
ATOM 5307 N N . TRP B 1 128 ? 36.719 -5.676 -8.758 1 94.5 128 TRP B N 1
ATOM 5308 C CA . TRP B 1 128 ? 35.656 -4.684 -8.508 1 94.5 128 TRP B CA 1
ATOM 5309 C C . TRP B 1 128 ? 34.594 -5.227 -7.562 1 94.5 128 TRP B C 1
ATOM 5311 O O . TRP B 1 128 ? 33.719 -4.5 -7.148 1 94.5 128 TRP B O 1
ATOM 5321 N N . CYS B 1 129 ? 34.656 -6.453 -7.215 1 96.25 129 CYS B N 1
ATOM 5322 C CA . CYS B 1 129 ? 33.719 -7.07 -6.277 1 96.25 129 CYS B CA 1
ATOM 5323 C C . CYS B 1 129 ? 34.375 -7.258 -4.91 1 96.25 129 CYS B C 1
ATOM 5325 O O . CYS B 1 129 ? 35.531 -7.68 -4.816 1 96.25 129 CYS B O 1
ATOM 5327 N N . ASP B 1 130 ? 33.656 -7.016 -3.814 1 95.5 130 ASP B N 1
ATOM 5328 C CA . ASP B 1 130 ? 34.188 -7.145 -2.467 1 95.5 130 ASP B CA 1
ATOM 5329 C C . ASP B 1 130 ? 33.938 -8.539 -1.902 1 95.5 130 ASP B C 1
ATOM 5331 O O . ASP B 1 130 ? 34.188 -8.789 -0.718 1 95.5 130 ASP B O 1
ATOM 5335 N N . GLY B 1 131 ? 33.406 -9.367 -2.68 1 96.38 131 GLY B N 1
ATOM 5336 C CA . GLY B 1 131 ? 33.125 -10.734 -2.271 1 96.38 131 GLY B CA 1
ATOM 5337 C C . GLY B 1 131 ? 31.688 -10.953 -1.871 1 96.38 131 GLY B C 1
ATOM 5338 O O . GLY B 1 131 ? 31.234 -12.102 -1.758 1 96.38 131 GLY B O 1
ATOM 5339 N N . THR B 1 132 ? 30.938 -9.906 -1.626 1 97.19 132 THR B N 1
ATOM 5340 C CA . THR B 1 132 ? 29.531 -10 -1.228 1 97.19 132 THR B CA 1
ATOM 5341 C C . THR B 1 132 ? 28.625 -10.094 -2.453 1 97.19 132 THR B C 1
ATOM 5343 O O . THR B 1 132 ? 28.75 -9.281 -3.379 1 97.19 132 THR B O 1
ATOM 5346 N N . LEU B 1 133 ? 27.766 -11.117 -2.459 1 98.38 133 LEU B N 1
ATOM 5347 C CA . LEU B 1 133 ? 26.891 -11.344 -3.602 1 98.38 133 LEU B CA 1
ATOM 5348 C C . LEU B 1 133 ? 25.422 -11.383 -3.164 1 98.38 133 LEU B C 1
ATOM 5350 O O . LEU B 1 133 ? 25.125 -11.781 -2.037 1 98.38 133 LEU B O 1
ATOM 5354 N N . ALA B 1 134 ? 24.562 -10.945 -3.988 1 98.75 134 ALA B N 1
ATOM 5355 C CA . ALA B 1 134 ? 23.125 -11.148 -3.912 1 98.75 134 ALA B CA 1
ATOM 5356 C C . ALA B 1 134 ? 22.547 -11.516 -5.277 1 98.75 134 ALA B C 1
ATOM 5358 O O . ALA B 1 134 ? 23.234 -11.422 -6.293 1 98.75 134 ALA B O 1
ATOM 5359 N N . THR B 1 135 ? 21.344 -12 -5.262 1 98.69 135 THR B N 1
ATOM 5360 C CA . THR B 1 135 ? 20.656 -12.32 -6.508 1 98.69 135 THR B CA 1
ATOM 5361 C C . THR B 1 135 ? 19.234 -11.773 -6.488 1 98.69 135 THR B C 1
ATOM 5363 O O . THR B 1 135 ? 18.672 -11.531 -5.418 1 98.69 135 THR B O 1
ATOM 5366 N N . ALA B 1 136 ? 18.703 -11.523 -7.676 1 97.94 136 ALA B N 1
ATOM 5367 C CA . ALA B 1 136 ? 17.328 -11.078 -7.82 1 97.94 136 ALA B CA 1
ATOM 5368 C C . ALA B 1 136 ? 16.781 -11.43 -9.203 1 97.94 136 ALA B C 1
ATOM 5370 O O . ALA B 1 136 ? 17.531 -11.859 -10.086 1 97.94 136 ALA B O 1
ATOM 5371 N N . GLY B 1 137 ? 15.453 -11.305 -9.281 1 96.56 137 GLY B N 1
ATOM 5372 C CA . GLY B 1 137 ? 14.805 -11.523 -10.57 1 96.56 137 GLY B CA 1
ATOM 5373 C C . GLY B 1 137 ? 13.531 -12.336 -10.461 1 96.56 137 GLY B C 1
ATOM 5374 O O . GLY B 1 137 ? 13.391 -13.164 -9.562 1 96.56 137 GLY B O 1
ATOM 5375 N N . PRO B 1 138 ? 12.68 -12.18 -11.414 1 96.5 138 PRO B N 1
ATOM 5376 C CA . PRO B 1 138 ? 11.391 -12.875 -11.406 1 96.5 138 PRO B CA 1
ATOM 5377 C C . PRO B 1 138 ? 11.398 -14.148 -12.242 1 96.5 138 PRO B C 1
ATOM 5379 O O . PRO B 1 138 ? 12.297 -14.344 -13.07 1 96.5 138 PRO B O 1
ATOM 5382 N N . SER B 1 139 ? 10.398 -15.031 -11.977 1 96.94 139 SER B N 1
ATOM 5383 C CA . SER B 1 139 ? 10.094 -16.172 -12.844 1 96.94 139 SER B CA 1
ATOM 5384 C C . SER B 1 139 ? 11.312 -17.062 -13.031 1 96.94 139 SER B C 1
ATOM 5386 O O . SER B 1 139 ? 11.93 -17.5 -12.055 1 96.94 139 SER B O 1
ATOM 5388 N N . TYR B 1 140 ? 11.836 -17.266 -14.281 1 96.75 140 TYR B N 1
ATOM 5389 C CA . TYR B 1 140 ? 13.008 -18.078 -14.555 1 96.75 140 TYR B CA 1
ATOM 5390 C C . TYR B 1 140 ? 14.242 -17.531 -13.852 1 96.75 140 TYR B C 1
ATOM 5392 O O . TYR B 1 140 ? 15.039 -18.281 -13.289 1 96.75 140 TYR B O 1
ATOM 5400 N N . LEU B 1 141 ? 14.359 -16.219 -13.828 1 97 141 LEU B N 1
ATOM 5401 C CA . LEU B 1 141 ? 15.477 -15.586 -13.117 1 97 141 LEU B CA 1
ATOM 5402 C C . LEU B 1 141 ? 15.438 -15.93 -11.633 1 97 141 LEU B C 1
ATOM 5404 O O . LEU B 1 141 ? 16.484 -16.078 -11 1 97 141 LEU B O 1
ATOM 5408 N N . GLY B 1 142 ? 14.242 -16.031 -11.117 1 97.5 142 GLY B N 1
ATOM 5409 C CA . GLY B 1 142 ? 14.094 -16.422 -9.727 1 97.5 142 GLY B CA 1
ATOM 5410 C C . GLY B 1 142 ? 14.555 -17.844 -9.461 1 97.5 142 GLY B C 1
ATOM 5411 O O . GLY B 1 142 ? 15.227 -18.109 -8.453 1 97.5 142 GLY B O 1
ATOM 5412 N N . HIS B 1 143 ? 14.227 -18.719 -10.359 1 97.94 143 HIS B N 1
ATOM 5413 C CA . HIS B 1 143 ? 14.641 -20.109 -10.195 1 97.94 143 HIS B CA 1
ATOM 5414 C C . HIS B 1 143 ? 16.156 -20.234 -10.219 1 97.94 143 HIS B C 1
ATOM 5416 O O . HIS B 1 143 ? 16.734 -21.062 -9.508 1 97.94 143 HIS B O 1
ATOM 5422 N N . THR B 1 144 ? 16.828 -19.422 -11.039 1 98.31 144 THR B N 1
ATOM 5423 C CA . THR B 1 144 ? 18.281 -19.453 -11.086 1 98.31 144 THR B CA 1
ATOM 5424 C C . THR B 1 144 ? 18.875 -19.125 -9.719 1 98.31 144 THR B C 1
ATOM 5426 O O . THR B 1 144 ? 19.984 -19.562 -9.391 1 98.31 144 THR B O 1
ATOM 5429 N N . GLN B 1 145 ? 18.172 -18.375 -8.938 1 98.56 145 GLN B N 1
ATOM 5430 C CA . GLN B 1 145 ? 18.609 -18.031 -7.59 1 98.56 145 GLN B CA 1
ATOM 5431 C C . GLN B 1 145 ? 18.531 -19.25 -6.668 1 98.56 145 GLN B C 1
ATOM 5433 O O . GLN B 1 145 ? 19.469 -19.547 -5.934 1 98.56 145 GLN B O 1
ATOM 5438 N N . TRP B 1 146 ? 17.422 -19.969 -6.75 1 98.56 146 TRP B N 1
ATOM 5439 C CA . TRP B 1 146 ? 17.234 -21.172 -5.941 1 98.56 146 TRP B CA 1
ATOM 5440 C C . TRP B 1 146 ? 18.281 -22.219 -6.293 1 98.56 146 TRP B C 1
ATOM 5442 O O . TRP B 1 146 ? 18.688 -23 -5.43 1 98.56 146 TRP B O 1
ATOM 5452 N N . ALA B 1 147 ? 18.719 -22.188 -7.508 1 98.25 147 ALA B N 1
ATOM 5453 C CA . ALA B 1 147 ? 19.703 -23.156 -7.98 1 98.25 147 ALA B CA 1
ATOM 5454 C C . ALA B 1 147 ? 21.094 -22.828 -7.449 1 98.25 147 ALA B C 1
ATOM 5456 O O . ALA B 1 147 ? 22.016 -23.625 -7.582 1 98.25 147 ALA B O 1
ATOM 5457 N N . VAL B 1 148 ? 21.266 -21.703 -6.797 1 98.31 148 VAL B N 1
ATOM 5458 C CA . VAL B 1 148 ? 22.594 -21.281 -6.371 1 98.31 148 VAL B CA 1
ATOM 5459 C C . VAL B 1 148 ? 22.625 -21.125 -4.852 1 98.31 148 VAL B C 1
ATOM 5461 O O . VAL B 1 148 ? 23.5 -21.688 -4.184 1 98.31 148 VAL B O 1
ATOM 5464 N N . ALA B 1 149 ? 21.688 -20.484 -4.262 1 98.38 149 ALA B N 1
ATOM 5465 C CA . ALA B 1 149 ? 21.719 -19.938 -2.902 1 98.38 149 ALA B CA 1
ATOM 5466 C C . ALA B 1 149 ? 21.969 -21.047 -1.883 1 98.38 149 ALA B C 1
ATOM 5468 O O . ALA B 1 149 ? 22.812 -20.922 -0.995 1 98.38 149 ALA B O 1
ATOM 5469 N N . PRO B 1 150 ? 21.297 -22.188 -2.016 1 97.62 150 PRO B N 1
ATOM 5470 C CA . PRO B 1 150 ? 21.516 -23.219 -1.001 1 97.62 150 PRO B CA 1
ATOM 5471 C C . PRO B 1 150 ? 22.875 -23.891 -1.117 1 97.62 150 PRO B C 1
ATOM 5473 O O . PRO B 1 150 ? 23.312 -24.594 -0.204 1 97.62 150 PRO B O 1
ATOM 5476 N N . TYR B 1 151 ? 23.625 -23.641 -2.174 1 97.5 151 TYR B N 1
ATOM 5477 C CA . TYR B 1 151 ? 24.797 -24.453 -2.484 1 97.5 151 TYR B CA 1
ATOM 5478 C C . TYR B 1 151 ? 26.062 -23.609 -2.469 1 97.5 151 TYR B C 1
ATOM 5480 O O . TYR B 1 151 ? 27.172 -24.125 -2.65 1 97.5 151 TYR B O 1
ATOM 5488 N N . ILE B 1 152 ? 25.906 -22.375 -2.262 1 97.62 152 ILE B N 1
ATOM 5489 C CA . ILE B 1 152 ? 27.031 -21.469 -2.408 1 97.62 152 ILE B CA 1
ATOM 5490 C C . ILE B 1 152 ? 27.641 -21.156 -1.038 1 97.62 152 ILE B C 1
ATOM 5492 O O . ILE B 1 152 ? 26.906 -21.016 -0.052 1 97.62 152 ILE B O 1
ATOM 5496 N N . GLU B 1 153 ? 29 -21.062 -0.97 1 95.81 153 GLU B N 1
ATOM 5497 C CA . GLU B 1 153 ? 29.75 -20.609 0.199 1 95.81 153 GLU B CA 1
ATOM 5498 C C . GLU B 1 153 ? 30.797 -19.562 -0.184 1 95.81 153 GLU B C 1
ATOM 5500 O O . GLU B 1 153 ? 31.516 -19.719 -1.171 1 95.81 153 GLU B O 1
ATOM 5505 N N . PRO B 1 154 ? 31.047 -18.547 0.665 1 97 154 PRO B N 1
ATOM 5506 C CA . PRO B 1 154 ? 30.109 -18.125 1.708 1 97 154 PRO B CA 1
ATOM 5507 C C . PRO B 1 154 ? 28.719 -17.797 1.161 1 97 154 PRO B C 1
ATOM 5509 O O . PRO B 1 154 ? 28.562 -17.578 -0.042 1 97 154 PRO B O 1
ATOM 5512 N N . PRO B 1 155 ? 27.688 -17.797 1.985 1 97.88 155 PRO B N 1
ATOM 5513 C CA . PRO B 1 155 ? 26.312 -17.578 1.506 1 97.88 155 PRO B CA 1
ATOM 5514 C C . PRO B 1 155 ? 26.109 -16.203 0.893 1 97.88 155 PRO B C 1
ATOM 5516 O O . PRO B 1 155 ? 26.891 -15.281 1.16 1 97.88 155 PRO B O 1
ATOM 5519 N N . LEU B 1 156 ? 25.078 -16.125 0.075 1 98.56 156 LEU B N 1
ATOM 5520 C CA . LEU B 1 156 ? 24.672 -14.828 -0.434 1 98.56 156 LEU B CA 1
ATOM 5521 C C . LEU B 1 156 ? 24.219 -13.914 0.704 1 98.56 156 LEU B C 1
ATOM 5523 O O . LEU B 1 156 ? 23.672 -14.383 1.703 1 98.56 156 LEU B O 1
ATOM 5527 N N . ALA B 1 157 ? 24.422 -12.648 0.502 1 98.12 157 ALA B N 1
ATOM 5528 C CA . ALA B 1 157 ? 23.953 -11.664 1.477 1 98.12 157 ALA B CA 1
ATOM 5529 C C . ALA B 1 157 ? 22.422 -11.539 1.437 1 98.12 157 ALA B C 1
ATOM 5531 O O . ALA B 1 157 ? 21.797 -11.211 2.445 1 98.12 157 ALA B O 1
ATOM 5532 N N . ALA B 1 158 ? 21.859 -11.805 0.251 1 98.38 158 ALA B N 1
ATOM 5533 C CA . ALA B 1 158 ? 20.406 -11.734 0.065 1 98.38 158 ALA B CA 1
ATOM 5534 C C . ALA B 1 158 ? 19.984 -12.367 -1.257 1 98.38 158 ALA B C 1
ATOM 5536 O O . ALA B 1 158 ? 20.797 -12.5 -2.176 1 98.38 158 ALA B O 1
ATOM 5537 N N . MET B 1 159 ? 18.766 -12.719 -1.347 1 98.69 159 MET B N 1
ATOM 5538 C CA . MET B 1 159 ? 18.172 -13.125 -2.617 1 98.69 159 MET B CA 1
ATOM 5539 C C . MET B 1 159 ? 16.719 -12.672 -2.709 1 98.69 159 MET B C 1
ATOM 5541 O O . MET B 1 159 ? 16.031 -12.562 -1.691 1 98.69 159 MET B O 1
ATOM 5545 N N . CYS B 1 160 ? 16.25 -12.367 -3.859 1 98.5 160 CYS B N 1
ATOM 5546 C CA . CYS B 1 160 ? 14.914 -11.852 -4.113 1 98.5 160 CYS B CA 1
ATOM 5547 C C . CYS B 1 160 ? 14.219 -12.641 -5.215 1 98.5 160 CYS B C 1
ATOM 5549 O O . CYS B 1 160 ? 13.984 -12.117 -6.305 1 98.5 160 CYS B O 1
ATOM 5551 N N . PRO B 1 161 ? 13.828 -13.859 -4.93 1 98.56 161 PRO B N 1
ATOM 5552 C CA . PRO B 1 161 ? 13.086 -14.656 -5.914 1 98.56 161 PRO B CA 1
ATOM 5553 C C . PRO B 1 161 ? 11.625 -14.242 -6.02 1 98.56 161 PRO B C 1
ATOM 5555 O O . PRO B 1 161 ? 10.836 -14.484 -5.098 1 98.56 161 PRO B O 1
ATOM 5558 N N . ALA B 1 162 ? 11.25 -13.672 -7.188 1 98.06 162 ALA B N 1
ATOM 5559 C CA . ALA B 1 162 ? 9.883 -13.195 -7.391 1 98.06 162 ALA B CA 1
ATOM 5560 C C . ALA B 1 162 ? 9.133 -14.078 -8.383 1 98.06 162 ALA B C 1
ATOM 5562 O O . ALA B 1 162 ? 9.703 -14.523 -9.383 1 98.06 162 ALA B O 1
ATOM 5563 N N . ILE B 1 163 ? 7.871 -14.391 -8.062 1 98.12 163 ILE B N 1
ATOM 5564 C CA . ILE B 1 163 ? 6.949 -15.141 -8.906 1 98.12 163 ILE B CA 1
ATOM 5565 C C . ILE B 1 163 ? 7.652 -16.375 -9.461 1 98.12 163 ILE B C 1
ATOM 5567 O O . ILE B 1 163 ? 7.656 -16.609 -10.672 1 98.12 163 ILE B O 1
ATOM 5571 N N . THR B 1 164 ? 8.18 -17.141 -8.562 1 98.38 164 THR B N 1
ATOM 5572 C CA . THR B 1 164 ? 8.977 -18.312 -8.922 1 98.38 164 THR B CA 1
ATOM 5573 C C . THR B 1 164 ? 8.844 -19.406 -7.863 1 98.38 164 THR B C 1
ATOM 5575 O O . THR B 1 164 ? 8.07 -19.266 -6.914 1 98.38 164 THR B O 1
ATOM 5578 N N . THR B 1 165 ? 9.539 -20.547 -8.055 1 98.38 165 THR B N 1
ATOM 5579 C CA . THR B 1 165 ? 9.578 -21.656 -7.102 1 98.38 165 THR B CA 1
ATOM 5580 C C . THR B 1 165 ? 10.898 -22.422 -7.203 1 98.38 165 THR B C 1
ATOM 5582 O O . THR B 1 165 ? 11.602 -22.312 -8.211 1 98.38 165 THR B O 1
ATOM 5585 N N . SER B 1 166 ? 11.18 -23.109 -6.199 1 98.38 166 SER B N 1
ATOM 5586 C CA . SER B 1 166 ? 12.383 -23.922 -6.148 1 98.38 166 SER B CA 1
ATOM 5587 C C . SER B 1 166 ? 12.195 -25.234 -6.906 1 98.38 166 SER B C 1
ATOM 5589 O O . SER B 1 166 ? 13.164 -25.953 -7.172 1 98.38 166 SER B O 1
ATOM 5591 N N . ASN B 1 167 ? 10.969 -25.516 -7.285 1 97.25 167 ASN B N 1
ATOM 5592 C CA . ASN B 1 167 ? 10.672 -26.75 -7.992 1 97.25 167 ASN B CA 1
ATOM 5593 C C . ASN B 1 167 ? 9.648 -26.531 -9.109 1 97.25 167 ASN B C 1
ATOM 5595 O O . ASN B 1 167 ? 8.445 -26.625 -8.875 1 97.25 167 ASN B O 1
ATOM 5599 N N . PHE B 1 168 ? 10.062 -26.484 -10.305 1 96.62 168 PHE B N 1
ATOM 5600 C CA . PHE B 1 168 ? 9.203 -26.156 -11.445 1 96.62 168 PHE B CA 1
ATOM 5601 C C . PHE B 1 168 ? 8.406 -27.375 -11.883 1 96.62 168 PHE B C 1
ATOM 5603 O O . PHE B 1 168 ? 7.418 -27.25 -12.609 1 96.62 168 PHE B O 1
ATOM 5610 N N . ARG B 1 169 ? 8.836 -28.547 -11.492 1 95.94 169 ARG B N 1
ATOM 5611 C CA . ARG B 1 169 ? 8.102 -29.734 -11.883 1 95.94 169 ARG B CA 1
ATOM 5612 C C . ARG B 1 169 ? 6.637 -29.641 -11.461 1 95.94 169 ARG B C 1
ATOM 5614 O O . ARG B 1 169 ? 5.75 -30.125 -12.164 1 95.94 169 ARG B O 1
ATOM 5621 N N . GLU B 1 170 ? 6.426 -28.984 -10.359 1 93.69 170 GLU B N 1
ATOM 5622 C CA . GLU B 1 170 ? 5.07 -28.844 -9.844 1 93.69 170 GLU B CA 1
ATOM 5623 C C . GLU B 1 170 ? 4.191 -28.062 -10.82 1 93.69 170 GLU B C 1
ATOM 5625 O O . GLU B 1 170 ? 2.988 -28.312 -10.914 1 93.69 170 GLU B O 1
ATOM 5630 N N . LEU B 1 171 ? 4.781 -27.141 -11.5 1 96.31 171 LEU B N 1
ATOM 5631 C CA . LEU B 1 171 ? 4.066 -26.391 -12.531 1 96.31 171 LEU B CA 1
ATOM 5632 C C . LEU B 1 171 ? 3.777 -27.281 -13.734 1 96.31 171 LEU B C 1
ATOM 5634 O O . LEU B 1 171 ? 2.711 -27.172 -14.352 1 96.31 171 LEU B O 1
ATOM 5638 N N . PHE B 1 172 ? 4.691 -28.219 -14.07 1 97.81 172 PHE B N 1
ATOM 5639 C CA . PHE B 1 172 ? 4.586 -29.016 -15.289 1 97.81 172 PHE B CA 1
ATOM 5640 C C . PHE B 1 172 ? 3.43 -30 -15.195 1 97.81 172 PHE B C 1
ATOM 5642 O O . PHE B 1 172 ? 2.713 -30.219 -16.172 1 97.81 172 PHE B O 1
ATOM 5649 N N . TYR B 1 173 ? 3.334 -30.547 -13.977 1 97.06 173 TYR B N 1
ATOM 5650 C CA . TYR B 1 173 ? 2.402 -31.656 -13.82 1 97.06 173 TYR B CA 1
ATOM 5651 C C . TYR B 1 173 ? 1.562 -31.5 -12.562 1 97.06 173 TYR B C 1
ATOM 5653 O O . TYR B 1 173 ? 1.599 -32.344 -11.664 1 97.06 173 TYR B O 1
ATOM 5661 N N . PRO B 1 174 ? 0.732 -30.484 -12.453 1 96 174 PRO B N 1
ATOM 5662 C CA . PRO B 1 174 ? -0.126 -30.359 -11.273 1 96 174 PRO B CA 1
ATOM 5663 C C . PRO B 1 174 ? -1.008 -31.594 -11.062 1 96 174 PRO B C 1
ATOM 5665 O O . PRO B 1 174 ? -1.733 -32 -11.969 1 96 174 PRO B O 1
ATOM 5668 N N . GLY B 1 175 ? -0.869 -32.188 -9.883 1 95.5 175 GLY B N 1
ATOM 5669 C CA . GLY B 1 175 ? -1.641 -33.375 -9.57 1 95.5 175 GLY B CA 1
ATOM 5670 C C . GLY B 1 175 ? -1.35 -34.531 -10.5 1 95.5 175 GLY B C 1
ATOM 5671 O O . GLY B 1 175 ? -2.158 -35.469 -10.625 1 95.5 175 GLY B O 1
ATOM 5672 N N . GLY B 1 176 ? -0.342 -34.438 -11.242 1 95.06 176 GLY B N 1
ATOM 5673 C CA . GLY B 1 176 ? 0.019 -35.469 -12.195 1 95.06 176 GLY B CA 1
ATOM 5674 C C . GLY B 1 176 ? -0.521 -35.219 -13.594 1 95.06 176 GLY B C 1
ATOM 5675 O O . GLY B 1 176 ? -0.174 -35.906 -14.539 1 95.06 176 GLY B O 1
ATOM 5676 N N . SER B 1 177 ? -1.393 -34.25 -13.734 1 96.38 177 SER B N 1
ATOM 5677 C CA . SER B 1 177 ? -1.89 -33.844 -15.039 1 96.38 177 SER B CA 1
ATOM 5678 C C . SER B 1 177 ? -0.928 -32.875 -15.711 1 96.38 177 SER B C 1
ATOM 5680 O O . SER B 1 177 ? -0.038 -32.312 -15.062 1 96.38 177 SER B O 1
ATOM 5682 N N . PHE B 1 178 ? -1.139 -32.688 -17.047 1 97.81 178 PHE B N 1
ATOM 5683 C CA . PHE B 1 178 ? -0.168 -31.891 -17.797 1 97.81 178 PHE B CA 1
ATOM 5684 C C . PHE B 1 178 ? -0.662 -30.453 -17.969 1 97.81 178 PHE B C 1
ATOM 5686 O O . PHE B 1 178 ? -1.759 -30.234 -18.484 1 97.81 178 PHE B O 1
ATOM 5693 N N . ASN B 1 179 ? 0.126 -29.484 -17.562 1 98.19 179 ASN B N 1
ATOM 5694 C CA . ASN B 1 179 ? -0.197 -28.062 -17.625 1 98.19 179 ASN B CA 1
ATOM 5695 C C . ASN B 1 179 ? -0.023 -27.516 -19.031 1 98.19 179 ASN B C 1
ATOM 5697 O O . ASN B 1 179 ? 0.866 -26.703 -19.281 1 98.19 179 ASN B O 1
ATOM 5701 N N . LEU B 1 180 ? -0.884 -27.781 -19.891 1 98.44 180 LEU B N 1
ATOM 5702 C CA . LEU B 1 180 ? -0.767 -27.625 -21.328 1 98.44 180 LEU B CA 1
ATOM 5703 C C . LEU B 1 180 ? -0.678 -26.156 -21.719 1 98.44 180 LEU B C 1
ATOM 5705 O O . LEU B 1 180 ? 0.284 -25.734 -22.359 1 98.44 180 LEU B O 1
ATOM 5709 N N . HIS B 1 181 ? -1.636 -25.344 -21.312 1 98 181 HIS B N 1
ATOM 5710 C CA . HIS B 1 181 ? -1.751 -23.969 -21.766 1 98 181 HIS B CA 1
ATOM 5711 C C . HIS B 1 181 ? -0.486 -23.172 -21.453 1 98 181 HIS B C 1
ATOM 5713 O O . HIS B 1 181 ? 0.104 -22.562 -22.328 1 98 181 HIS B O 1
ATOM 5719 N N . ASN B 1 182 ? -0.043 -23.219 -20.203 1 97.81 182 ASN B N 1
ATOM 5720 C CA . ASN B 1 182 ? 1.12 -22.453 -19.781 1 97.81 182 ASN B CA 1
ATOM 5721 C C . ASN B 1 182 ? 2.398 -22.953 -20.453 1 97.81 182 ASN B C 1
ATOM 5723 O O . ASN B 1 182 ? 3.199 -22.141 -20.938 1 97.81 182 ASN B O 1
ATOM 5727 N N . LEU B 1 183 ? 2.559 -24.25 -20.547 1 98.06 183 LEU B N 1
ATOM 5728 C CA . LEU B 1 183 ? 3.82 -24.797 -21.031 1 98.06 183 LEU B CA 1
ATOM 5729 C C . LEU B 1 183 ? 3.949 -24.625 -22.531 1 98.06 183 LEU B C 1
ATOM 5731 O O . LEU B 1 183 ? 5.031 -24.312 -23.031 1 98.06 183 LEU B O 1
ATOM 5735 N N . LEU B 1 184 ? 2.881 -24.812 -23.266 1 97.69 184 LEU B N 1
ATOM 5736 C CA . LEU B 1 184 ? 2.975 -24.609 -24.703 1 97.69 184 LEU B CA 1
ATOM 5737 C C . LEU B 1 184 ? 3.154 -23.125 -25.016 1 97.69 184 LEU B C 1
ATOM 5739 O O . LEU B 1 184 ? 3.881 -22.766 -25.953 1 97.69 184 LEU B O 1
ATOM 5743 N N . THR B 1 185 ? 2.453 -22.328 -24.234 1 95.5 185 THR B N 1
ATOM 5744 C CA . THR B 1 185 ? 2.613 -20.891 -24.422 1 95.5 185 THR B CA 1
ATOM 5745 C C . THR B 1 185 ? 4.062 -20.469 -24.188 1 95.5 185 THR B C 1
ATOM 5747 O O . THR B 1 185 ? 4.652 -19.781 -25.016 1 95.5 185 THR B O 1
ATOM 5750 N N . TRP B 1 186 ? 4.652 -20.891 -23.141 1 95.19 186 TRP B N 1
ATOM 5751 C CA . TRP B 1 186 ? 6.035 -20.547 -22.828 1 95.19 186 TRP B CA 1
ATOM 5752 C C . TRP B 1 186 ? 6.992 -21.125 -23.859 1 95.19 186 TRP B C 1
ATOM 5754 O O . TRP B 1 186 ? 7.863 -20.422 -24.375 1 95.19 186 TRP B O 1
ATOM 5764 N N . SER B 1 187 ? 6.809 -22.406 -24.156 1 95.31 187 SER B N 1
ATOM 5765 C CA . SER B 1 187 ? 7.664 -23.078 -25.125 1 95.31 187 SER B CA 1
ATOM 5766 C C . SER B 1 187 ? 7.629 -22.375 -26.484 1 95.31 187 SER B C 1
ATOM 5768 O O . SER B 1 187 ? 8.656 -22.25 -27.141 1 95.31 187 SER B O 1
ATOM 5770 N N . SER B 1 188 ? 6.484 -21.953 -26.891 1 93 188 SER B N 1
ATOM 5771 C CA . SER B 1 188 ? 6.34 -21.25 -28.156 1 93 188 SER B CA 1
ATOM 5772 C C . SER B 1 188 ? 7.082 -19.906 -28.141 1 93 188 SER B C 1
ATOM 5774 O O . SER B 1 188 ? 7.648 -19.5 -29.141 1 93 188 SER B O 1
ATOM 5776 N N . SER B 1 189 ? 7.07 -19.328 -27.016 1 89.56 189 SER B N 1
ATOM 5777 C CA . SER B 1 189 ? 7.746 -18.031 -26.875 1 89.56 189 SER B CA 1
ATOM 5778 C C . SER B 1 189 ? 9.266 -18.203 -26.906 1 89.56 189 SER B C 1
ATOM 5780 O O . SER B 1 189 ? 9.961 -17.406 -27.547 1 89.56 189 SER B O 1
ATOM 5782 N N . ILE B 1 190 ? 9.82 -19.203 -26.266 1 87.75 190 ILE B N 1
ATOM 5783 C CA . ILE B 1 190 ? 11.266 -19.406 -26.188 1 87.75 190 ILE B CA 1
ATOM 5784 C C . ILE B 1 190 ? 11.781 -19.984 -27.5 1 87.75 190 ILE B C 1
ATOM 5786 O O . ILE B 1 190 ? 12.945 -19.781 -27.859 1 87.75 190 ILE B O 1
ATOM 5790 N N . GLY B 1 191 ? 10.984 -20.641 -28.219 1 82.5 191 GLY B N 1
ATOM 5791 C CA . GLY B 1 191 ? 11.375 -21.312 -29.438 1 82.5 191 GLY B CA 1
ATOM 5792 C C . GLY B 1 191 ? 11.398 -20.375 -30.641 1 82.5 191 GLY B C 1
ATOM 5793 O O . GLY B 1 191 ? 11.781 -20.797 -31.75 1 82.5 191 GLY B O 1
ATOM 5794 N N . SER B 1 192 ? 11.016 -19.188 -30.422 1 75.62 192 SER B N 1
ATOM 5795 C CA . SER B 1 192 ? 11 -18.234 -31.516 1 75.62 192 SER B CA 1
ATOM 5796 C C . SER B 1 192 ? 11.805 -16.969 -31.172 1 75.62 192 SER B C 1
ATOM 5798 O O . SER B 1 192 ? 11.281 -15.859 -31.25 1 75.62 192 SER B O 1
ATOM 5800 N N . PRO B 1 193 ? 13.023 -17.188 -30.906 1 65 193 PRO B N 1
ATOM 5801 C CA . PRO B 1 193 ? 13.828 -16.031 -30.484 1 65 193 PRO B CA 1
ATOM 5802 C C . PRO B 1 193 ? 14.086 -15.039 -31.609 1 65 193 PRO B C 1
ATOM 5804 O O . PRO B 1 193 ? 14.375 -13.867 -31.359 1 65 193 PRO B O 1
ATOM 5807 N N . GLU B 1 194 ? 14 -15.43 -32.781 1 63.06 194 GLU B N 1
ATOM 5808 C CA . GLU B 1 194 ? 14.391 -14.648 -33.969 1 63.06 194 GLU B CA 1
ATOM 5809 C C . GLU B 1 194 ? 13.359 -13.57 -34.281 1 63.06 194 GLU B C 1
ATOM 5811 O O . GLU B 1 194 ? 13.648 -12.609 -35 1 63.06 194 GLU B O 1
ATOM 5816 N N . THR B 1 195 ? 12.32 -13.656 -33.656 1 65.31 195 THR B N 1
ATOM 5817 C CA . THR B 1 195 ? 11.289 -12.664 -33.969 1 65.31 195 THR B CA 1
ATOM 5818 C C . THR B 1 195 ? 11.516 -11.398 -33.125 1 65.31 195 THR B C 1
ATOM 5820 O O . THR B 1 195 ? 11.688 -11.461 -31.922 1 65.31 195 THR B O 1
ATOM 5823 N N . SER B 1 196 ? 11.672 -10.336 -33.906 1 66.88 196 SER B N 1
ATOM 5824 C CA . SER B 1 196 ? 11.883 -9.055 -33.219 1 66.88 196 SER B CA 1
ATOM 5825 C C . SER B 1 196 ? 10.781 -8.781 -32.219 1 66.88 196 SER B C 1
ATOM 5827 O O . SER B 1 196 ? 9.648 -9.242 -32.375 1 66.88 196 SER B O 1
ATOM 5829 N N . GLN B 1 197 ? 11.195 -8.203 -31.219 1 66.5 197 GLN B N 1
ATOM 5830 C CA . GLN B 1 197 ? 10.227 -7.84 -30.203 1 66.5 197 GLN B CA 1
ATOM 5831 C C . GLN B 1 197 ? 9.055 -7.066 -30.797 1 66.5 197 GLN B C 1
ATOM 5833 O O . GLN B 1 197 ? 7.906 -7.27 -30.406 1 66.5 197 GLN B O 1
ATOM 5838 N N . LEU B 1 198 ? 9.375 -6.234 -31.688 1 67.12 198 LEU B N 1
ATOM 5839 C CA . LEU B 1 198 ? 8.336 -5.438 -32.344 1 67.12 198 LEU B CA 1
ATOM 5840 C C . LEU B 1 198 ? 7.391 -6.324 -33.156 1 67.12 198 LEU B C 1
ATOM 5842 O O . LEU B 1 198 ? 6.172 -6.156 -33.094 1 67.12 198 LEU B O 1
ATOM 5846 N N . THR B 1 199 ? 7.992 -7.211 -33.906 1 70.75 199 THR B N 1
ATOM 5847 C CA . THR B 1 199 ? 7.176 -8.125 -34.688 1 70.75 199 THR B CA 1
ATOM 5848 C C . THR B 1 199 ? 6.293 -8.984 -33.781 1 70.75 199 THR B C 1
ATOM 5850 O O . THR B 1 199 ? 5.133 -9.242 -34.094 1 70.75 199 THR B O 1
ATOM 5853 N N . ARG B 1 200 ? 6.867 -9.359 -32.719 1 75.44 200 ARG B N 1
ATOM 5854 C CA . ARG B 1 200 ? 6.113 -10.156 -31.75 1 75.44 200 ARG B CA 1
ATOM 5855 C C . ARG B 1 200 ? 4.926 -9.367 -31.203 1 75.44 200 ARG B C 1
ATOM 5857 O O . ARG B 1 200 ? 3.836 -9.922 -31.031 1 75.44 200 ARG B O 1
ATOM 5864 N N . LEU B 1 201 ? 5.219 -8.219 -31.031 1 72.19 201 LEU B N 1
ATOM 5865 C CA . LEU B 1 201 ? 4.152 -7.375 -30.516 1 72.19 201 LEU B CA 1
ATOM 5866 C C . LEU B 1 201 ? 3.055 -7.176 -31.547 1 72.19 201 LEU B C 1
ATOM 5868 O O . LEU B 1 201 ? 1.867 -7.266 -31.219 1 72.19 201 LEU B O 1
ATOM 5872 N N . LEU B 1 202 ? 3.48 -7.02 -32.781 1 74.81 202 LEU B N 1
ATOM 5873 C CA . LEU B 1 202 ? 2.535 -6.754 -33.875 1 74.81 202 LEU B CA 1
ATOM 5874 C C . LEU B 1 202 ? 1.735 -8.008 -34.219 1 74.81 202 LEU B C 1
ATOM 5876 O O . LEU B 1 202 ? 0.592 -7.91 -34.656 1 74.81 202 LEU B O 1
ATOM 5880 N N . ARG B 1 203 ? 2.348 -9.078 -33.906 1 79.25 203 ARG B N 1
ATOM 5881 C CA . ARG B 1 203 ? 1.697 -10.328 -34.312 1 79.25 203 ARG B CA 1
ATOM 5882 C C . ARG B 1 203 ? 1.227 -11.102 -33.062 1 79.25 203 ARG B C 1
ATOM 5884 O O . ARG B 1 203 ? 1.023 -12.32 -33.156 1 79.25 203 ARG B O 1
ATOM 5891 N N . ALA B 1 204 ? 1.214 -10.484 -32.031 1 80.06 204 ALA B N 1
ATOM 5892 C CA . ALA B 1 204 ? 0.915 -11.141 -30.766 1 80.06 204 ALA B CA 1
ATOM 5893 C C . ALA B 1 204 ? -0.409 -11.898 -30.828 1 80.06 204 ALA B C 1
ATOM 5895 O O . ALA B 1 204 ? -0.509 -13.031 -30.359 1 80.06 204 ALA B O 1
ATOM 5896 N N . GLY B 1 205 ? -1.403 -11.375 -31.469 1 82.12 205 GLY B N 1
ATOM 5897 C CA . GLY B 1 205 ? -2.709 -12.008 -31.578 1 82.12 205 GLY B CA 1
ATOM 5898 C C . GLY B 1 205 ? -2.695 -13.25 -32.438 1 82.12 205 GLY B C 1
ATOM 5899 O O . GLY B 1 205 ? -3.268 -14.281 -32.062 1 82.12 205 GLY B O 1
ATOM 5900 N N . ALA B 1 206 ? -2.049 -13.148 -33.5 1 85.25 206 ALA B N 1
ATOM 5901 C CA . ALA B 1 206 ? -1.967 -14.281 -34.438 1 85.25 206 ALA B CA 1
ATOM 5902 C C . ALA B 1 206 ? -1.18 -15.43 -33.812 1 85.25 206 ALA B C 1
ATOM 5904 O O . ALA B 1 206 ? -1.548 -16.594 -33.969 1 85.25 206 ALA B O 1
ATOM 5905 N N . ILE B 1 207 ? -0.171 -15.133 -33.188 1 85.44 207 ILE B N 1
ATOM 5906 C CA . ILE B 1 207 ? 0.653 -16.125 -32.531 1 85.44 207 ILE B CA 1
ATOM 5907 C C . ILE B 1 207 ? -0.162 -16.812 -31.438 1 85.44 207 ILE B C 1
ATOM 5909 O O . ILE B 1 207 ? -0.162 -18.047 -31.328 1 85.44 207 ILE B O 1
ATOM 5913 N N . ALA B 1 208 ? -0.873 -16.062 -30.703 1 87.62 208 ALA B N 1
ATOM 5914 C CA . ALA B 1 208 ? -1.698 -16.625 -29.641 1 87.62 208 ALA B CA 1
ATOM 5915 C C . ALA B 1 208 ? -2.752 -17.578 -30.188 1 87.62 208 ALA B C 1
ATOM 5917 O O . ALA B 1 208 ? -3.018 -18.625 -29.609 1 87.62 208 ALA B O 1
ATOM 5918 N N . LYS B 1 209 ? -3.32 -17.203 -31.297 1 90.69 209 LYS B N 1
ATOM 5919 C CA . LYS B 1 209 ? -4.336 -18.047 -31.922 1 90.69 209 LYS B CA 1
ATOM 5920 C C . LYS B 1 209 ? -3.732 -19.359 -32.406 1 90.69 209 LYS B C 1
ATOM 5922 O O . LYS B 1 209 ? -4.359 -20.422 -32.281 1 90.69 209 LYS B O 1
ATOM 5927 N N . ARG B 1 210 ? -2.609 -19.281 -32.938 1 92.75 210 ARG B N 1
ATOM 5928 C CA . ARG B 1 210 ? -1.926 -20.469 -33.406 1 92.75 210 ARG B CA 1
ATOM 5929 C C . ARG B 1 210 ? -1.553 -21.391 -32.281 1 92.75 210 ARG B C 1
ATOM 5931 O O . ARG B 1 210 ? -1.723 -22.609 -32.375 1 92.75 210 ARG B O 1
ATOM 5938 N N . VAL B 1 211 ? -1.062 -20.844 -31.281 1 95.19 211 VAL B N 1
ATOM 5939 C CA . VAL B 1 211 ? -0.696 -21.609 -30.094 1 95.19 211 VAL B CA 1
ATOM 5940 C C . VAL B 1 211 ? -1.94 -22.266 -29.5 1 95.19 211 VAL B C 1
ATOM 5942 O O . VAL B 1 211 ? -1.917 -23.453 -29.141 1 95.19 211 VAL B O 1
ATOM 5945 N N . ARG B 1 212 ? -3.016 -21.562 -29.453 1 95 212 ARG B N 1
ATOM 5946 C CA . ARG B 1 212 ? -4.27 -22.109 -28.938 1 95 212 ARG B CA 1
ATOM 5947 C C . ARG B 1 212 ? -4.742 -23.281 -29.812 1 95 212 ARG B C 1
ATOM 5949 O O . ARG B 1 212 ? -5.18 -24.297 -29.297 1 95 212 ARG B O 1
ATOM 5956 N N . ARG B 1 213 ? -4.652 -23.125 -31.062 1 95.75 213 ARG B N 1
ATOM 5957 C CA . ARG B 1 213 ? -5.023 -24.188 -31.984 1 95.75 213 ARG B CA 1
ATOM 5958 C C . ARG B 1 213 ? -4.16 -25.438 -31.75 1 95.75 213 ARG B C 1
ATOM 5960 O O . ARG B 1 213 ? -4.652 -26.562 -31.828 1 95.75 213 ARG B O 1
ATOM 5967 N N . ALA B 1 214 ? -2.955 -25.203 -31.562 1 98 214 ALA B N 1
ATOM 5968 C CA . ALA B 1 214 ? -2.016 -26.312 -31.344 1 98 214 ALA B CA 1
ATOM 5969 C C . ALA B 1 214 ? -2.391 -27.109 -30.109 1 98 214 ALA B C 1
ATOM 5971 O O . ALA B 1 214 ? -2.127 -28.312 -30.031 1 98 214 ALA B O 1
ATOM 5972 N N . MET B 1 215 ? -3.01 -26.516 -29.141 1 97.69 215 MET B N 1
ATOM 5973 C CA . MET B 1 215 ? -3.412 -27.188 -27.922 1 97.69 215 MET B CA 1
ATOM 5974 C C . MET B 1 215 ? -4.477 -28.25 -28.188 1 97.69 215 MET B C 1
ATOM 5976 O O . MET B 1 215 ? -4.648 -29.188 -27.406 1 97.69 215 MET B O 1
ATOM 5980 N N . ASP B 1 216 ? -5.16 -28.125 -29.312 1 96.88 216 ASP B N 1
ATOM 5981 C CA . ASP B 1 216 ? -6.23 -29.047 -29.688 1 96.88 216 ASP B CA 1
ATOM 5982 C C . ASP B 1 216 ? -5.676 -30.281 -30.391 1 96.88 216 ASP B C 1
ATOM 5984 O O . ASP B 1 216 ? -6.379 -31.281 -30.547 1 96.88 216 ASP B O 1
ATOM 5988 N N . HIS B 1 217 ? -4.5 -30.203 -30.719 1 96.12 217 HIS B N 1
ATOM 5989 C CA . HIS B 1 217 ? -3.928 -31.25 -31.562 1 96.12 217 HIS B CA 1
ATOM 5990 C C . HIS B 1 217 ? -3.643 -32.5 -30.75 1 96.12 217 HIS B C 1
ATOM 5992 O O . HIS B 1 217 ? -3.207 -32.438 -29.594 1 96.12 217 HIS B O 1
ATOM 5998 N N . LEU B 1 218 ? -3.824 -33.688 -31.312 1 95.62 218 LEU B N 1
ATOM 5999 C CA . LEU B 1 218 ? -3.332 -34.969 -30.859 1 95.62 218 LEU B CA 1
ATOM 6000 C C . LEU B 1 218 ? -2.561 -35.688 -31.984 1 95.62 218 LEU B C 1
ATOM 6002 O O . LEU B 1 218 ? -2.977 -35.656 -33.125 1 95.62 218 LEU B O 1
ATOM 6006 N N . PRO B 1 219 ? -1.435 -36.281 -31.719 1 96.69 219 PRO B N 1
ATOM 6007 C CA . PRO B 1 219 ? -0.784 -36.375 -30.406 1 96.69 219 PRO B CA 1
ATOM 6008 C C . PRO B 1 219 ? -0.102 -35.062 -30.016 1 96.69 219 PRO B C 1
ATOM 6010 O O . PRO B 1 219 ? 0.402 -34.344 -30.875 1 96.69 219 PRO B O 1
ATOM 6013 N N . LEU B 1 220 ? -0.003 -34.844 -28.734 1 97.25 220 LEU B N 1
ATOM 6014 C CA . LEU B 1 220 ? 0.514 -33.594 -28.234 1 97.25 220 LEU B CA 1
ATOM 6015 C C . LEU B 1 220 ? 2.004 -33.438 -28.531 1 97.25 220 LEU B C 1
ATOM 6017 O O . LEU B 1 220 ? 2.539 -32.344 -28.531 1 97.25 220 LEU B O 1
ATOM 6021 N N . GLY B 1 221 ? 2.637 -34.531 -28.719 1 96.69 221 GLY B N 1
ATOM 6022 C CA . GLY B 1 221 ? 4.059 -34.5 -29.016 1 96.69 221 GLY B CA 1
ATOM 6023 C C . GLY B 1 221 ? 4.391 -33.656 -30.234 1 96.69 221 GLY B C 1
ATOM 6024 O O . GLY B 1 221 ? 5.523 -33.188 -30.391 1 96.69 221 GLY B O 1
ATOM 6025 N N . ASN B 1 222 ? 3.404 -33.406 -31.094 1 95.56 222 ASN B N 1
ATOM 6026 C CA . ASN B 1 222 ? 3.619 -32.656 -32.312 1 95.56 222 ASN B CA 1
ATOM 6027 C C . ASN B 1 222 ? 3.035 -31.234 -32.219 1 95.56 222 ASN B C 1
ATOM 6029 O O . ASN B 1 222 ? 2.979 -30.516 -33.219 1 95.56 222 ASN B O 1
ATOM 6033 N N . ALA B 1 223 ? 2.604 -30.859 -31.141 1 97.56 223 ALA B N 1
ATOM 6034 C CA . ALA B 1 223 ? 1.916 -29.578 -30.984 1 97.56 223 ALA B CA 1
ATOM 6035 C C . ALA B 1 223 ? 2.869 -28.422 -31.234 1 97.56 223 ALA B C 1
ATOM 6037 O O . ALA B 1 223 ? 2.453 -27.359 -31.688 1 97.56 223 ALA B O 1
ATOM 6038 N N . ASP B 1 224 ? 4.156 -28.562 -30.891 1 96.44 224 ASP B N 1
ATOM 6039 C CA . ASP B 1 224 ? 5.145 -27.516 -31.156 1 96.44 224 ASP B CA 1
ATOM 6040 C C . ASP B 1 224 ? 5.25 -27.219 -32.656 1 96.44 224 ASP B C 1
ATOM 6042 O O . ASP B 1 224 ? 5.309 -26.047 -33.062 1 96.44 224 ASP B O 1
ATOM 6046 N N . ASN B 1 225 ? 5.18 -28.219 -33.469 1 95.75 225 ASN B N 1
ATOM 6047 C CA . ASN B 1 225 ? 5.211 -28.031 -34.906 1 95.75 225 ASN B CA 1
ATOM 6048 C C . ASN B 1 225 ? 4.027 -27.188 -35.406 1 95.75 225 ASN B C 1
ATOM 6050 O O . ASN B 1 225 ? 4.164 -26.375 -36.312 1 95.75 225 ASN B O 1
ATOM 6054 N N . ILE B 1 226 ? 2.967 -27.422 -34.812 1 95.81 226 ILE B N 1
ATOM 6055 C CA . ILE B 1 226 ? 1.77 -26.672 -35.188 1 95.81 226 ILE B CA 1
ATOM 6056 C C . ILE B 1 226 ? 1.875 -25.25 -34.688 1 95.81 226 ILE B C 1
ATOM 6058 O O . ILE B 1 226 ? 1.551 -24.297 -35.406 1 95.81 226 ILE B O 1
ATOM 6062 N N . ALA B 1 227 ? 2.346 -25.125 -33.5 1 95.38 227 ALA B N 1
ATOM 6063 C CA . ALA B 1 227 ? 2.369 -23.828 -32.844 1 95.38 227 ALA B CA 1
ATOM 6064 C C . ALA B 1 227 ? 3.426 -22.906 -33.438 1 95.38 227 ALA B C 1
ATOM 6066 O O . ALA B 1 227 ? 3.18 -21.719 -33.656 1 95.38 227 ALA B O 1
ATOM 6067 N N . ILE B 1 228 ? 4.629 -23.453 -33.719 1 93.31 228 ILE B N 1
ATOM 6068 C CA . ILE B 1 228 ? 5.691 -22.547 -34.125 1 93.31 228 ILE B CA 1
ATOM 6069 C C . ILE B 1 228 ? 6.395 -23.078 -35.375 1 93.31 228 ILE B C 1
ATOM 6071 O O . ILE B 1 228 ? 7.367 -22.484 -35.844 1 93.31 228 ILE B O 1
ATOM 6075 N N . GLY B 1 229 ? 6.047 -24.203 -35.938 1 92.69 229 GLY B N 1
ATOM 6076 C CA . GLY B 1 229 ? 6.504 -24.688 -37.219 1 92.69 229 GLY B CA 1
ATOM 6077 C C . GLY B 1 229 ? 7.754 -25.547 -37.125 1 92.69 229 GLY B C 1
ATOM 6078 O O . GLY B 1 229 ? 8.32 -25.938 -38.156 1 92.69 229 GLY B O 1
ATOM 6079 N N . LYS B 1 230 ? 8.242 -25.875 -35.938 1 94.31 230 LYS B N 1
ATOM 6080 C CA . LYS B 1 230 ? 9.43 -26.703 -35.719 1 94.31 230 LYS B CA 1
ATOM 6081 C C . LYS B 1 230 ? 9.422 -27.328 -34.344 1 94.31 230 LYS B C 1
ATOM 6083 O O . LYS B 1 230 ? 8.711 -26.844 -33.438 1 94.31 230 LYS B O 1
ATOM 6088 N N . PRO B 1 231 ? 10.211 -28.422 -34.156 1 94.69 231 PRO B N 1
ATOM 6089 C CA . PRO B 1 231 ? 10.32 -29 -32.812 1 94.69 231 PRO B CA 1
ATOM 6090 C C . PRO B 1 231 ? 10.953 -28.031 -31.812 1 94.69 231 PRO B C 1
ATOM 6092 O O . PRO B 1 231 ? 11.906 -27.328 -32.156 1 94.69 231 PRO B O 1
ATOM 6095 N N . GLU B 1 232 ? 10.438 -27.938 -30.75 1 95.38 232 GLU B N 1
ATOM 6096 C CA . GLU B 1 232 ? 10.984 -27.156 -29.641 1 95.38 232 GLU B CA 1
ATOM 6097 C C . GLU B 1 232 ? 11.516 -28.078 -28.531 1 95.38 232 GLU B C 1
ATOM 6099 O O . GLU B 1 232 ? 10.758 -28.859 -27.953 1 95.38 232 GLU B O 1
ATOM 6104 N N . PRO B 1 233 ? 12.75 -27.984 -28.172 1 94.12 233 PRO B N 1
ATOM 6105 C CA . PRO B 1 233 ? 13.398 -28.984 -27.312 1 94.12 233 PRO B CA 1
ATOM 6106 C C . PRO B 1 233 ? 12.742 -29.078 -25.938 1 94.12 233 PRO B C 1
ATOM 6108 O O . PRO B 1 233 ? 12.539 -30.188 -25.422 1 94.12 233 PRO B O 1
ATOM 6111 N N . PHE B 1 234 ? 12.492 -28.094 -25.281 1 95.44 234 PHE B N 1
ATOM 6112 C CA . PHE B 1 234 ? 11.859 -28.156 -23.969 1 95.44 234 PHE B CA 1
ATOM 6113 C C . PHE B 1 234 ? 10.508 -28.859 -24.062 1 95.44 234 PHE B C 1
ATOM 6115 O O . PHE B 1 234 ? 10.164 -29.688 -23.203 1 95.44 234 PHE B O 1
ATOM 6122 N N . TRP B 1 235 ? 9.688 -28.469 -25.031 1 97.38 235 TRP B N 1
ATOM 6123 C CA . TRP B 1 235 ? 8.375 -29.094 -25.234 1 97.38 235 TRP B CA 1
ATOM 6124 C C . TRP B 1 235 ? 8.492 -30.609 -25.312 1 97.38 235 TRP B C 1
ATOM 6126 O O . TRP B 1 235 ? 7.797 -31.328 -24.609 1 97.38 235 TRP B O 1
ATOM 6136 N N . ARG B 1 236 ? 9.43 -31.031 -26.141 1 96.69 236 ARG B N 1
ATOM 6137 C CA . ARG B 1 236 ? 9.633 -32.469 -26.344 1 96.69 236 ARG B CA 1
ATOM 6138 C C . ARG B 1 236 ? 10.07 -33.156 -25.062 1 96.69 236 ARG B C 1
ATOM 6140 O O . ARG B 1 236 ? 9.609 -34.25 -24.734 1 96.69 236 ARG B O 1
ATOM 6147 N N . THR B 1 237 ? 10.867 -32.438 -24.344 1 96.19 237 THR B N 1
ATOM 6148 C CA . THR B 1 237 ? 11.375 -33 -23.094 1 96.19 237 THR B CA 1
ATOM 6149 C C . THR B 1 237 ? 10.266 -33.094 -22.062 1 96.19 237 THR B C 1
ATOM 6151 O O . THR B 1 237 ? 10.086 -34.156 -21.453 1 96.19 237 THR B O 1
ATOM 6154 N N . VAL B 1 238 ? 9.469 -32.094 -21.891 1 97.06 238 VAL B N 1
ATOM 6155 C CA . VAL B 1 238 ? 8.492 -32.031 -20.797 1 97.06 238 VAL B CA 1
ATOM 6156 C C . VAL B 1 238 ? 7.348 -33 -21.078 1 97.06 238 VAL B C 1
ATOM 6158 O O . VAL B 1 238 ? 6.766 -33.562 -20.156 1 97.06 238 VAL B O 1
ATOM 6161 N N . ILE B 1 239 ? 7.062 -33.281 -22.344 1 96.25 239 ILE B N 1
ATOM 6162 C CA . ILE B 1 239 ? 5.977 -34.219 -22.688 1 96.25 239 ILE B CA 1
ATOM 6163 C C . ILE B 1 239 ? 6.461 -35.656 -22.578 1 96.25 239 ILE B C 1
ATOM 6165 O O . ILE B 1 239 ? 5.668 -36.562 -22.328 1 96.25 239 ILE B O 1
ATOM 6169 N N . ASP B 1 240 ? 7.777 -35.812 -22.641 1 94.62 240 ASP B N 1
ATOM 6170 C CA . ASP B 1 240 ? 8.336 -37.156 -22.672 1 94.62 240 ASP B CA 1
ATOM 6171 C C . ASP B 1 240 ? 8.727 -37.625 -21.266 1 94.62 240 ASP B C 1
ATOM 6173 O O . ASP B 1 240 ? 8.781 -38.844 -21 1 94.62 240 ASP B O 1
ATOM 6177 N N . HIS B 1 241 ? 9.008 -36.75 -20.406 1 93.5 241 HIS B N 1
ATOM 6178 C CA . HIS B 1 241 ? 9.531 -37.094 -19.094 1 93.5 241 HIS B CA 1
ATOM 6179 C C . HIS B 1 241 ? 8.5 -36.844 -18 1 93.5 241 HIS B C 1
ATOM 6181 O O . HIS B 1 241 ? 8.758 -36.094 -17.047 1 93.5 241 HIS B O 1
ATOM 6187 N N . THR B 1 242 ? 7.441 -37.562 -18.047 1 91.25 242 THR B N 1
ATOM 6188 C CA . THR B 1 242 ? 6.309 -37.344 -17.141 1 91.25 242 THR B CA 1
ATOM 6189 C C . THR B 1 242 ? 6.438 -38.219 -15.891 1 91.25 242 THR B C 1
ATOM 6191 O O . THR B 1 242 ? 5.918 -37.844 -14.836 1 91.25 242 THR B O 1
ATOM 6194 N N . GLU B 1 243 ? 7.094 -39.344 -15.898 1 86.62 243 GLU B N 1
ATOM 6195 C CA . GLU B 1 243 ? 7.02 -40.312 -14.812 1 86.62 243 GLU B CA 1
ATOM 6196 C C . GLU B 1 243 ? 8.414 -40.75 -14.367 1 86.62 243 GLU B C 1
ATOM 6198 O O . GLU B 1 243 ? 8.555 -41.625 -13.508 1 86.62 243 GLU B O 1
ATOM 6203 N N . ASP B 1 244 ? 9.445 -40.156 -14.914 1 89.56 244 ASP B N 1
ATOM 6204 C CA . ASP B 1 244 ? 10.805 -40.562 -14.562 1 89.56 244 ASP B CA 1
ATOM 6205 C C . ASP B 1 244 ? 11.477 -39.531 -13.68 1 89.56 244 ASP B C 1
ATOM 6207 O O . ASP B 1 244 ? 10.82 -38.594 -13.18 1 89.56 244 ASP B O 1
ATOM 6211 N N . ASP B 1 245 ? 12.695 -39.719 -13.422 1 93.5 245 ASP B N 1
ATOM 6212 C CA . ASP B 1 245 ? 13.398 -38.875 -12.453 1 93.5 245 ASP B CA 1
ATOM 6213 C C . ASP B 1 245 ? 14.117 -37.719 -13.141 1 93.5 245 ASP B C 1
ATOM 6215 O O . ASP B 1 245 ? 14.969 -37.062 -12.539 1 93.5 245 ASP B O 1
ATOM 6219 N N . HIS B 1 246 ? 13.734 -37.438 -14.32 1 94.5 246 HIS B N 1
ATOM 6220 C CA . HIS B 1 246 ? 14.406 -36.438 -15.133 1 94.5 246 HIS B CA 1
ATOM 6221 C C . HIS B 1 246 ? 14.43 -35.062 -14.43 1 94.5 246 HIS B C 1
ATOM 6223 O O . HIS B 1 246 ? 15.422 -34.344 -14.508 1 94.5 246 HIS B O 1
ATOM 6229 N N . TRP B 1 247 ? 13.375 -34.812 -13.742 1 95.88 247 TRP B N 1
ATOM 6230 C CA . TRP B 1 247 ? 13.211 -33.438 -13.195 1 95.88 247 TRP B CA 1
ATOM 6231 C C . TRP B 1 247 ? 13.695 -33.375 -11.75 1 95.88 247 TRP B C 1
ATOM 6233 O O . TRP B 1 247 ? 13.594 -32.344 -11.109 1 95.88 247 TRP B O 1
ATOM 6243 N N . ASP B 1 248 ? 14.227 -34.438 -11.188 1 94.94 248 ASP B N 1
ATOM 6244 C CA . ASP B 1 248 ? 14.711 -34.469 -9.812 1 94.94 248 ASP B CA 1
ATOM 6245 C C . ASP B 1 248 ? 15.852 -33.469 -9.625 1 94.94 248 ASP B C 1
ATOM 6247 O O . ASP B 1 248 ? 15.969 -32.844 -8.562 1 94.94 248 ASP B O 1
ATOM 6251 N N . GLU B 1 249 ? 16.594 -33.25 -10.625 1 93.75 249 GLU B N 1
ATOM 6252 C CA . GLU B 1 249 ? 17.781 -32.438 -10.539 1 93.75 249 GLU B CA 1
ATOM 6253 C C . GLU B 1 249 ? 17.422 -30.953 -10.375 1 93.75 249 GLU B C 1
ATOM 6255 O O . GLU B 1 249 ? 18.234 -30.156 -9.883 1 93.75 249 GLU B O 1
ATOM 6260 N N . ILE B 1 250 ? 16.234 -30.547 -10.719 1 95.62 250 ILE B N 1
ATOM 6261 C CA . ILE B 1 250 ? 15.891 -29.125 -10.641 1 95.62 250 ILE B CA 1
ATOM 6262 C C . ILE B 1 250 ? 14.984 -28.875 -9.438 1 95.62 250 ILE B C 1
ATOM 6264 O O . ILE B 1 250 ? 14.422 -27.797 -9.289 1 95.62 250 ILE B O 1
ATOM 6268 N N . ASN B 1 251 ? 14.805 -29.891 -8.641 1 97.5 251 ASN B N 1
ATOM 6269 C CA . ASN B 1 251 ? 14.102 -29.719 -7.375 1 97.5 251 ASN B CA 1
ATOM 6270 C C . ASN B 1 251 ? 15.055 -29.297 -6.262 1 97.5 251 ASN B C 1
ATOM 6272 O O . ASN B 1 251 ? 15.797 -30.125 -5.73 1 97.5 251 ASN B O 1
ATOM 6276 N N . HIS B 1 252 ? 15.008 -28.078 -5.824 1 98.12 252 HIS B N 1
ATOM 6277 C CA . HIS B 1 252 ? 15.898 -27.547 -4.805 1 98.12 252 HIS B CA 1
ATOM 6278 C C . HIS B 1 252 ? 15.188 -27.406 -3.461 1 98.12 252 HIS B C 1
ATOM 6280 O O . HIS B 1 252 ? 15.766 -26.891 -2.5 1 98.12 252 HIS B O 1
ATOM 6286 N N . THR B 1 253 ? 13.93 -27.859 -3.352 1 97.81 253 THR B N 1
ATOM 6287 C CA . THR B 1 253 ? 13.102 -27.672 -2.166 1 97.81 253 THR B CA 1
ATOM 6288 C C . THR B 1 253 ? 13.773 -28.281 -0.936 1 97.81 253 THR B C 1
ATOM 6290 O O . THR B 1 253 ? 13.844 -27.641 0.115 1 97.81 253 THR B O 1
ATOM 6293 N N . PRO B 1 254 ? 14.367 -29.469 -1.03 1 97.12 254 PRO B N 1
ATOM 6294 C CA . PRO B 1 254 ? 14.984 -30.047 0.167 1 97.12 254 PRO B CA 1
ATOM 6295 C C . PRO B 1 254 ? 16.141 -29.203 0.701 1 97.12 254 PRO B C 1
ATOM 6297 O O . PRO B 1 254 ? 16.406 -29.203 1.907 1 97.12 254 PRO B O 1
ATOM 6300 N N . ALA B 1 255 ? 16.766 -28.469 -0.141 1 97.31 255 ALA B N 1
ATOM 6301 C CA . ALA B 1 255 ? 17.953 -27.703 0.229 1 97.31 255 ALA B CA 1
ATOM 6302 C C . ALA B 1 255 ? 17.578 -26.438 0.986 1 97.31 255 ALA B C 1
ATOM 6304 O O . ALA B 1 255 ? 18.422 -25.781 1.587 1 97.31 255 ALA B O 1
ATOM 6305 N N . LEU B 1 256 ? 16.312 -26.078 1.015 1 97.19 256 LEU B N 1
ATOM 6306 C CA . LEU B 1 256 ? 15.859 -24.875 1.695 1 97.19 256 LEU B CA 1
ATOM 6307 C C . LEU B 1 256 ? 16.031 -25 3.205 1 97.19 256 LEU B C 1
ATOM 6309 O O . LEU B 1 256 ? 16.125 -24 3.914 1 97.19 256 LEU B O 1
ATOM 6313 N N . ALA B 1 257 ? 16.078 -26.188 3.715 1 95.25 257 ALA B N 1
ATOM 6314 C CA . ALA B 1 257 ? 16.188 -26.453 5.145 1 95.25 257 ALA B CA 1
ATOM 6315 C C . ALA B 1 257 ? 17.516 -25.922 5.695 1 95.25 257 ALA B C 1
ATOM 6317 O O . ALA B 1 257 ? 17.625 -25.641 6.891 1 95.25 257 ALA B O 1
ATOM 6318 N N . THR B 1 258 ? 18.469 -25.75 4.82 1 93.81 258 THR B N 1
ATOM 6319 C CA . THR B 1 258 ? 19.781 -25.312 5.285 1 93.81 258 THR B CA 1
ATOM 6320 C C . THR B 1 258 ? 20.156 -23.969 4.684 1 93.81 258 THR B C 1
ATOM 6322 O O . THR B 1 258 ? 21.328 -23.562 4.707 1 93.81 258 THR B O 1
ATOM 6325 N N . LEU B 1 259 ? 19.203 -23.328 4.117 1 96.5 259 LEU B N 1
ATOM 6326 C CA . LEU B 1 259 ? 19.484 -22.047 3.473 1 96.5 259 LEU B CA 1
ATOM 6327 C C . LEU B 1 259 ? 19.859 -20.984 4.504 1 96.5 259 LEU B C 1
ATOM 6329 O O . LEU B 1 259 ? 19.141 -20.781 5.48 1 96.5 259 LEU B O 1
ATOM 6333 N N . ASN B 1 260 ? 20.938 -20.297 4.363 1 93.38 260 ASN B N 1
ATOM 6334 C CA . ASN B 1 260 ? 21.422 -19.234 5.242 1 93.38 260 ASN B CA 1
ATOM 6335 C C . ASN B 1 260 ? 21.422 -17.891 4.539 1 93.38 260 ASN B C 1
ATOM 6337 O O . ASN B 1 260 ? 22.297 -17.047 4.801 1 93.38 260 ASN B O 1
ATOM 6341 N N . THR B 1 261 ? 20.641 -17.703 3.582 1 97.81 261 THR B N 1
ATOM 6342 C CA . THR B 1 261 ? 20.516 -16.469 2.809 1 97.81 261 THR B CA 1
ATOM 6343 C C . THR B 1 261 ? 19.172 -15.805 3.07 1 97.81 261 THR B C 1
ATOM 6345 O O . THR B 1 261 ? 18.125 -16.438 2.91 1 97.81 261 THR B O 1
ATOM 6348 N N . PRO B 1 262 ? 19.172 -14.484 3.561 1 97.88 262 PRO B N 1
ATOM 6349 C CA . PRO B 1 262 ? 17.891 -13.789 3.684 1 97.88 262 PRO B CA 1
ATOM 6350 C C . PRO B 1 262 ? 17.109 -13.766 2.377 1 97.88 262 PRO B C 1
ATOM 6352 O O . PRO B 1 262 ? 17.688 -13.562 1.306 1 97.88 262 PRO B O 1
ATOM 6355 N N . VAL B 1 263 ? 15.766 -13.922 2.465 1 98.62 263 VAL B N 1
ATOM 6356 C CA . VAL B 1 263 ? 14.945 -14.086 1.268 1 98.62 263 VAL B CA 1
ATOM 6357 C C . VAL B 1 263 ? 13.758 -13.125 1.315 1 98.62 263 VAL B C 1
ATOM 6359 O O . VAL B 1 263 ? 13.055 -13.047 2.326 1 98.62 263 VAL B O 1
ATOM 6362 N N . SER B 1 264 ? 13.547 -12.367 0.261 1 98.44 264 SER B N 1
ATOM 6363 C CA . SER B 1 264 ? 12.32 -11.602 0.061 1 98.44 264 SER B CA 1
ATOM 6364 C C . SER B 1 264 ? 11.57 -12.078 -1.177 1 98.44 264 SER B C 1
ATOM 6366 O O . SER B 1 264 ? 12.109 -12.047 -2.285 1 98.44 264 SER B O 1
ATOM 6368 N N . MET B 1 265 ? 10.336 -12.43 -0.995 1 98.69 265 MET B N 1
ATOM 6369 C CA . MET B 1 265 ? 9.547 -12.984 -2.09 1 98.69 265 MET B CA 1
ATOM 6370 C C . MET B 1 265 ? 8.359 -12.078 -2.41 1 98.69 265 MET B C 1
ATOM 6372 O O . MET B 1 265 ? 7.801 -11.438 -1.517 1 98.69 265 MET B O 1
ATOM 6376 N N . VAL B 1 266 ? 7.996 -12.008 -3.656 1 98.62 266 VAL B N 1
ATOM 6377 C CA . VAL B 1 266 ? 6.77 -11.391 -4.148 1 98.62 266 VAL B CA 1
ATOM 6378 C C . VAL B 1 266 ? 6.027 -12.367 -5.059 1 98.62 266 VAL B C 1
ATOM 6380 O O . VAL B 1 266 ? 6.641 -13.023 -5.902 1 98.62 266 VAL B O 1
ATOM 6383 N N . THR B 1 267 ? 4.75 -12.508 -4.844 1 98.44 267 THR B N 1
ATOM 6384 C CA . THR B 1 267 ? 3.93 -13.336 -5.715 1 98.44 267 THR B CA 1
ATOM 6385 C C . THR B 1 267 ? 2.5 -12.812 -5.781 1 98.44 267 THR B C 1
ATOM 6387 O O . THR B 1 267 ? 2.209 -11.727 -5.266 1 98.44 267 THR B O 1
ATOM 6390 N N . GLY B 1 268 ? 1.652 -13.508 -6.566 1 98.38 268 GLY B N 1
ATOM 6391 C CA . GLY B 1 268 ? 0.267 -13.109 -6.746 1 98.38 268 GLY B CA 1
ATOM 6392 C C . GLY B 1 268 ? -0.705 -14.266 -6.684 1 98.38 268 GLY B C 1
ATOM 6393 O O . GLY B 1 268 ? -0.345 -15.406 -7.008 1 98.38 268 GLY B O 1
ATOM 6394 N N . TRP B 1 269 ? -1.909 -13.867 -6.375 1 98.62 269 TRP B N 1
ATOM 6395 C CA . TRP B 1 269 ? -2.936 -14.891 -6.223 1 98.62 269 TRP B CA 1
ATOM 6396 C C . TRP B 1 269 ? -3.211 -15.586 -7.551 1 98.62 269 TRP B C 1
ATOM 6398 O O . TRP B 1 269 ? -3.617 -16.75 -7.574 1 98.62 269 TRP B O 1
ATOM 6408 N N . TRP B 1 270 ? -2.906 -14.914 -8.625 1 98.12 270 TRP B N 1
ATOM 6409 C CA . TRP B 1 270 ? -3.199 -15.469 -9.945 1 98.12 270 TRP B CA 1
ATOM 6410 C C . TRP B 1 270 ? -1.916 -15.844 -10.68 1 98.12 270 TRP B C 1
ATOM 6412 O O . TRP B 1 270 ? -1.908 -15.961 -11.906 1 98.12 270 TRP B O 1
ATOM 6422 N N . ASP B 1 271 ? -0.893 -15.93 -9.945 1 97.88 271 ASP B N 1
ATOM 6423 C CA . ASP B 1 271 ? 0.369 -16.375 -10.531 1 97.88 271 ASP B CA 1
ATOM 6424 C C . ASP B 1 271 ? 0.403 -17.891 -10.688 1 97.88 271 ASP B C 1
ATOM 6426 O O . ASP B 1 271 ? 0.008 -18.625 -9.773 1 97.88 271 ASP B O 1
ATOM 6430 N N . LEU B 1 272 ? 0.957 -18.359 -11.781 1 97.81 272 LEU B N 1
ATOM 6431 C CA . LEU B 1 272 ? 0.975 -19.781 -12.086 1 97.81 272 LEU B CA 1
ATOM 6432 C C . LEU B 1 272 ? 1.964 -20.516 -11.188 1 97.81 272 LEU B C 1
ATOM 6434 O O . LEU B 1 272 ? 1.928 -21.75 -11.086 1 97.81 272 LEU B O 1
ATOM 6438 N N . LEU B 1 273 ? 2.844 -19.797 -10.484 1 98 273 LEU B N 1
ATOM 6439 C CA . LEU B 1 273 ? 3.865 -20.438 -9.656 1 98 273 LEU B CA 1
ATOM 6440 C C . LEU B 1 273 ? 3.539 -20.281 -8.172 1 98 273 LEU B C 1
ATOM 6442 O O . LEU B 1 273 ? 4.367 -20.609 -7.32 1 98 273 LEU B O 1
ATOM 6446 N N . LEU B 1 274 ? 2.379 -19.875 -7.879 1 98 274 LEU B N 1
ATOM 6447 C CA . LEU B 1 274 ? 1.982 -19.516 -6.52 1 98 274 LEU B CA 1
ATOM 6448 C C . LEU B 1 274 ? 2.098 -20.719 -5.59 1 98 274 LEU B C 1
ATOM 6450 O O . LEU B 1 274 ? 2.66 -20.609 -4.496 1 98 274 LEU B O 1
ATOM 6454 N N . VAL B 1 275 ? 1.597 -21.891 -5.973 1 97.19 275 VAL B N 1
ATOM 6455 C CA . VAL B 1 275 ? 1.566 -23.062 -5.121 1 97.19 275 VAL B CA 1
ATOM 6456 C C . VAL B 1 275 ? 2.984 -23.422 -4.676 1 97.19 275 VAL B C 1
ATOM 6458 O O . VAL B 1 275 ? 3.244 -23.594 -3.482 1 97.19 275 VAL B O 1
ATOM 6461 N N . GLY B 1 276 ? 3.854 -23.484 -5.621 1 97.44 276 GLY B N 1
ATOM 6462 C CA . GLY B 1 276 ? 5.234 -23.812 -5.305 1 97.44 276 GLY B CA 1
ATOM 6463 C C . GLY B 1 276 ? 5.926 -22.766 -4.457 1 97.44 276 GLY B C 1
ATOM 6464 O O . GLY B 1 276 ? 6.711 -23.094 -3.564 1 97.44 276 GLY B O 1
ATOM 6465 N N . GLN B 1 277 ? 5.656 -21.531 -4.781 1 98.25 277 GLN B N 1
ATOM 6466 C CA . GLN B 1 277 ? 6.324 -20.469 -4.039 1 98.25 277 GLN B CA 1
ATOM 6467 C C . GLN B 1 277 ? 5.863 -20.438 -2.586 1 98.25 277 GLN B C 1
ATOM 6469 O O . GLN B 1 277 ? 6.664 -20.203 -1.678 1 98.25 277 GLN B O 1
ATOM 6474 N N . LEU B 1 278 ? 4.59 -20.641 -2.352 1 98.31 278 LEU B N 1
ATOM 6475 C CA . LEU B 1 278 ? 4.102 -20.656 -0.977 1 98.31 278 LEU B CA 1
ATOM 6476 C C . LEU B 1 278 ? 4.621 -21.891 -0.235 1 98.31 278 LEU B C 1
ATOM 6478 O O . LEU B 1 278 ? 4.875 -21.828 0.97 1 98.31 278 LEU B O 1
ATOM 6482 N N . ARG B 1 279 ? 4.781 -22.969 -0.9 1 97.06 279 ARG B N 1
ATOM 6483 C CA . ARG B 1 279 ? 5.453 -24.109 -0.297 1 97.06 279 ARG B CA 1
ATOM 6484 C C . ARG B 1 279 ? 6.883 -23.766 0.102 1 97.06 279 ARG B C 1
ATOM 6486 O O . ARG B 1 279 ? 7.336 -24.109 1.192 1 97.06 279 ARG B O 1
ATOM 6493 N N . ASP B 1 280 ? 7.617 -23.109 -0.811 1 98.44 280 ASP B N 1
ATOM 6494 C CA . ASP B 1 280 ? 8.969 -22.656 -0.495 1 98.44 280 ASP B CA 1
ATOM 6495 C C . ASP B 1 280 ? 8.984 -21.812 0.771 1 98.44 280 ASP B C 1
ATOM 6497 O O . ASP B 1 280 ? 9.828 -22 1.649 1 98.44 280 ASP B O 1
ATOM 6501 N N . TYR B 1 281 ? 8.102 -20.875 0.832 1 98.5 281 TYR B N 1
ATOM 6502 C CA . TYR B 1 281 ? 8.023 -20 2.008 1 98.5 281 TYR B CA 1
ATOM 6503 C C . TYR B 1 281 ? 7.766 -20.828 3.268 1 98.5 281 TYR B C 1
ATOM 6505 O O . TYR B 1 281 ? 8.367 -20.578 4.312 1 98.5 281 TYR B O 1
ATOM 6513 N N . GLU B 1 282 ? 6.82 -21.734 3.223 1 97.88 282 GLU B N 1
ATOM 6514 C CA . GLU B 1 282 ? 6.512 -22.594 4.359 1 97.88 282 GLU B CA 1
ATOM 6515 C C . GLU B 1 282 ? 7.742 -23.375 4.816 1 97.88 282 GLU B C 1
ATOM 6517 O O . GLU B 1 282 ? 7.957 -23.547 6.02 1 97.88 282 GLU B O 1
ATOM 6522 N N . GLU B 1 283 ? 8.492 -23.859 3.891 1 97.75 283 GLU B N 1
ATOM 6523 C CA . GLU B 1 283 ? 9.719 -24.562 4.238 1 97.75 283 GLU B CA 1
ATOM 6524 C C . GLU B 1 283 ? 10.695 -23.641 4.965 1 97.75 283 GLU B C 1
ATOM 6526 O O . GLU B 1 283 ? 11.312 -24.031 5.957 1 97.75 283 GLU B O 1
ATOM 6531 N N . LEU B 1 284 ? 10.82 -22.422 4.496 1 97.94 284 LEU B N 1
ATOM 6532 C CA . LEU B 1 284 ? 11.734 -21.453 5.109 1 97.94 284 LEU B CA 1
ATOM 6533 C C . LEU B 1 284 ? 11.258 -21.062 6.504 1 97.94 284 LEU B C 1
ATOM 6535 O O . LEU B 1 284 ? 12.07 -20.766 7.383 1 97.94 284 LEU B O 1
ATOM 6539 N N . GLN B 1 285 ? 9.969 -21.094 6.672 1 96.38 285 GLN B N 1
ATOM 6540 C CA . GLN B 1 285 ? 9.383 -20.719 7.953 1 96.38 285 GLN B CA 1
ATOM 6541 C C . GLN B 1 285 ? 9.781 -21.688 9.055 1 96.38 285 GLN B C 1
ATOM 6543 O O . GLN B 1 285 ? 9.68 -21.375 10.242 1 96.38 285 GLN B O 1
ATOM 6548 N N . LYS B 1 286 ? 10.227 -22.812 8.711 1 96.19 286 LYS B N 1
ATOM 6549 C CA . LYS B 1 286 ? 10.664 -23.812 9.672 1 96.19 286 LYS B CA 1
ATOM 6550 C C . LYS B 1 286 ? 12.094 -23.562 10.133 1 96.19 286 LYS B C 1
ATOM 6552 O O . LYS B 1 286 ? 12.609 -24.266 11 1 96.19 286 LYS B O 1
ATOM 6557 N N . THR B 1 287 ? 12.68 -22.594 9.547 1 95.56 287 THR B N 1
ATOM 6558 C CA . THR B 1 287 ? 14.062 -22.25 9.859 1 95.56 287 THR B CA 1
ATOM 6559 C C . THR B 1 287 ? 14.164 -20.844 10.453 1 95.56 287 THR B C 1
ATOM 6561 O O . THR B 1 287 ? 13.141 -20.188 10.656 1 95.56 287 THR B O 1
ATOM 6564 N N . ASP B 1 288 ? 15.398 -20.438 10.742 1 93.19 288 ASP B N 1
ATOM 6565 C CA . ASP B 1 288 ? 15.625 -19.109 11.289 1 93.19 288 ASP B CA 1
ATOM 6566 C C . ASP B 1 288 ? 16.031 -18.125 10.188 1 93.19 288 ASP B C 1
ATOM 6568 O O . ASP B 1 288 ? 16.438 -17 10.469 1 93.19 288 ASP B O 1
ATOM 6572 N N . CYS B 1 289 ? 15.891 -18.562 8.992 1 93.69 289 CYS B N 1
ATOM 6573 C CA . CYS B 1 289 ? 16.25 -17.719 7.859 1 93.69 289 CYS B CA 1
ATOM 6574 C C . CYS B 1 289 ? 15.375 -16.469 7.797 1 93.69 289 CYS B C 1
ATOM 6576 O O . CYS B 1 289 ? 14.148 -16.578 7.824 1 93.69 289 CYS B O 1
ATOM 6578 N N . PRO B 1 290 ? 16 -15.219 7.793 1 95.25 290 PRO B N 1
ATOM 6579 C CA . PRO B 1 290 ? 15.164 -14.039 7.574 1 95.25 290 PRO B CA 1
ATOM 6580 C C . PRO B 1 290 ? 14.398 -14.094 6.254 1 95.25 290 PRO B C 1
ATOM 6582 O O . PRO B 1 290 ? 14.984 -14.398 5.211 1 95.25 290 PRO B O 1
ATOM 6585 N N . ARG B 1 291 ? 13.125 -13.859 6.324 1 97.25 291 ARG B N 1
ATOM 6586 C CA . ARG B 1 291 ? 12.297 -14.008 5.137 1 97.25 291 ARG B CA 1
ATOM 6587 C C . ARG B 1 291 ? 11.086 -13.078 5.195 1 97.25 291 ARG B C 1
ATOM 6589 O O . ARG B 1 291 ? 10.641 -12.703 6.277 1 97.25 291 ARG B O 1
ATOM 6596 N N . ARG B 1 292 ? 10.586 -12.688 4.074 1 97.69 292 ARG B N 1
ATOM 6597 C CA . ARG B 1 292 ? 9.297 -12.023 3.945 1 97.69 292 ARG B CA 1
ATOM 6598 C C . ARG B 1 292 ? 8.641 -12.359 2.609 1 97.69 292 ARG B C 1
ATOM 6600 O O . ARG B 1 292 ? 9.312 -12.797 1.676 1 97.69 292 ARG B O 1
ATOM 6607 N N . ILE B 1 293 ? 7.332 -12.18 2.555 1 98.56 293 ILE B N 1
ATOM 6608 C CA . ILE B 1 293 ? 6.609 -12.438 1.314 1 98.56 293 ILE B CA 1
ATOM 6609 C C . ILE B 1 293 ? 5.457 -11.445 1.172 1 98.56 293 ILE B C 1
ATOM 6611 O O . ILE B 1 293 ? 4.816 -11.086 2.16 1 98.56 293 ILE B O 1
ATOM 6615 N N . THR B 1 294 ? 5.262 -10.914 -0.018 1 98.44 294 THR B N 1
ATOM 6616 C CA . THR B 1 294 ? 4.121 -10.102 -0.426 1 98.44 294 THR B CA 1
ATOM 6617 C C . THR B 1 294 ? 3.275 -10.836 -1.464 1 98.44 294 THR B C 1
ATOM 6619 O O . THR B 1 294 ? 3.793 -11.273 -2.492 1 98.44 294 THR B O 1
ATOM 6622 N N . ILE B 1 295 ? 2.002 -11 -1.219 1 98.75 295 ILE B N 1
ATOM 6623 C CA . ILE B 1 295 ? 1.085 -11.664 -2.143 1 98.75 295 ILE B CA 1
ATOM 6624 C C . ILE B 1 295 ? 0.009 -10.672 -2.592 1 98.75 295 ILE B C 1
ATOM 6626 O O . ILE B 1 295 ? -0.814 -10.234 -1.787 1 98.75 295 ILE B O 1
ATOM 6630 N N . GLY B 1 296 ? -0.008 -10.344 -3.865 1 98.25 296 GLY B N 1
ATOM 6631 C CA . GLY B 1 296 ? -0.952 -9.367 -4.375 1 98.25 296 GLY B CA 1
ATOM 6632 C C . GLY B 1 296 ? -2.002 -9.969 -5.289 1 98.25 296 GLY B C 1
ATOM 6633 O O . GLY B 1 296 ? -2.023 -11.18 -5.504 1 98.25 296 GLY B O 1
ATOM 6634 N N . PRO B 1 297 ? -2.904 -9.117 -5.801 1 96.69 297 PRO B N 1
ATOM 6635 C CA . PRO B 1 297 ? -4.035 -9.57 -6.617 1 96.69 297 PRO B CA 1
ATOM 6636 C C . PRO B 1 297 ? -3.674 -9.727 -8.094 1 96.69 297 PRO B C 1
ATOM 6638 O O . PRO B 1 297 ? -4.551 -9.656 -8.953 1 96.69 297 PRO B O 1
ATOM 6641 N N . TRP B 1 298 ? -2.48 -9.969 -8.406 1 96.56 298 TRP B N 1
ATOM 6642 C CA . TRP B 1 298 ? -2.031 -9.914 -9.797 1 96.56 298 TRP B CA 1
ATOM 6643 C C . TRP B 1 298 ? -1.652 -11.305 -10.305 1 96.56 298 TRP B C 1
ATOM 6645 O O . TRP B 1 298 ? -1.513 -12.242 -9.516 1 96.56 298 TRP B O 1
ATOM 6655 N N . ASP B 1 299 ? -1.577 -11.328 -11.617 1 96.12 299 ASP B N 1
ATOM 6656 C CA . ASP B 1 299 ? -1.066 -12.516 -12.297 1 96.12 299 ASP B CA 1
ATOM 6657 C C . ASP B 1 299 ? 0.437 -12.406 -12.531 1 96.12 299 ASP B C 1
ATOM 6659 O O . ASP B 1 299 ? 1.101 -11.539 -11.969 1 96.12 299 ASP B O 1
ATOM 6663 N N . HIS B 1 300 ? 0.94 -13.258 -13.328 1 95.25 300 HIS B N 1
ATOM 6664 C CA . HIS B 1 300 ? 2.375 -13.445 -13.516 1 95.25 300 HIS B CA 1
ATOM 6665 C C . HIS B 1 300 ? 3.006 -12.227 -14.18 1 95.25 300 HIS B C 1
ATOM 6667 O O . HIS B 1 300 ? 4.195 -11.961 -13.992 1 95.25 300 HIS B O 1
ATOM 6673 N N . MET B 1 301 ? 2.18 -11.398 -14.859 1 91.69 301 MET B N 1
ATOM 6674 C CA . MET B 1 301 ? 2.744 -10.344 -15.695 1 91.69 301 MET B CA 1
ATOM 6675 C C . MET B 1 301 ? 2.48 -8.969 -15.094 1 91.69 301 MET B C 1
ATOM 6677 O O . MET B 1 301 ? 2.953 -7.957 -15.609 1 91.69 301 MET B O 1
ATOM 6681 N N . LYS B 1 302 ? 1.795 -8.914 -14.008 1 90.69 302 LYS B N 1
ATOM 6682 C CA . LYS B 1 302 ? 1.364 -7.613 -13.5 1 90.69 302 LYS B CA 1
ATOM 6683 C C . LYS B 1 302 ? 1.972 -7.324 -12.133 1 90.69 302 LYS B C 1
ATOM 6685 O O . LYS B 1 302 ? 1.39 -6.59 -11.336 1 90.69 302 LYS B O 1
ATOM 6690 N N . SER B 1 303 ? 3.1 -7.855 -11.867 1 92.88 303 SER B N 1
ATOM 6691 C CA . SER B 1 303 ? 3.678 -7.715 -10.539 1 92.88 303 SER B CA 1
ATOM 6692 C C . SER B 1 303 ? 4.945 -6.867 -10.57 1 92.88 303 SER B C 1
ATOM 6694 O O . SER B 1 303 ? 5.617 -6.703 -9.555 1 92.88 303 SER B O 1
ATOM 6696 N N . LEU B 1 304 ? 5.281 -6.262 -11.609 1 90.31 304 LEU B N 1
ATOM 6697 C CA . LEU B 1 304 ? 6.598 -5.676 -11.82 1 90.31 304 LEU B CA 1
ATOM 6698 C C . LEU B 1 304 ? 6.879 -4.586 -10.797 1 90.31 304 LEU B C 1
ATOM 6700 O O . LEU B 1 304 ? 7.953 -4.559 -10.188 1 90.31 304 LEU B O 1
ATOM 6704 N N . LYS B 1 305 ? 5.969 -3.688 -10.57 1 90.88 305 LYS B N 1
ATOM 6705 C CA . LYS B 1 305 ? 6.176 -2.598 -9.617 1 90.88 305 LYS B CA 1
ATOM 6706 C C . LYS B 1 305 ? 6.469 -3.137 -8.219 1 90.88 305 LYS B C 1
ATOM 6708 O O . LYS B 1 305 ? 7.418 -2.701 -7.57 1 90.88 305 LYS B O 1
ATOM 6713 N N . ALA B 1 306 ? 5.637 -4.074 -7.77 1 94.69 306 ALA B N 1
ATOM 6714 C CA . ALA B 1 306 ? 5.82 -4.66 -6.441 1 94.69 306 ALA B CA 1
ATOM 6715 C C . ALA B 1 306 ? 7.145 -5.414 -6.355 1 94.69 306 ALA B C 1
ATOM 6717 O O . ALA B 1 306 ? 7.84 -5.344 -5.34 1 94.69 306 ALA B O 1
ATOM 6718 N N . VAL B 1 307 ? 7.508 -6.07 -7.414 1 95.94 307 VAL B N 1
ATOM 6719 C CA . VAL B 1 307 ? 8.734 -6.867 -7.438 1 95.94 307 VAL B CA 1
ATOM 6720 C C . VAL B 1 307 ? 9.945 -5.945 -7.344 1 95.94 307 VAL B C 1
ATOM 6722 O O . VAL B 1 307 ? 10.852 -6.188 -6.543 1 95.94 307 VAL B O 1
ATOM 6725 N N . ILE B 1 308 ? 9.953 -4.918 -8.109 1 93.88 308 ILE B N 1
ATOM 6726 C CA . ILE B 1 308 ? 11.078 -3.994 -8.117 1 93.88 308 ILE B CA 1
ATOM 6727 C C . ILE B 1 308 ? 11.188 -3.299 -6.762 1 93.88 308 ILE B C 1
ATOM 6729 O O . ILE B 1 308 ? 12.25 -3.301 -6.141 1 93.88 308 ILE B O 1
ATOM 6733 N N . GLY B 1 309 ? 10.086 -2.799 -6.309 1 93.19 309 GLY B N 1
ATOM 6734 C CA . GLY B 1 309 ? 10.109 -2.109 -5.027 1 93.19 309 GLY B CA 1
ATOM 6735 C C . GLY B 1 309 ? 10.594 -2.984 -3.887 1 93.19 309 GLY B C 1
ATOM 6736 O O . GLY B 1 309 ? 11.445 -2.572 -3.104 1 93.19 309 GLY B O 1
ATOM 6737 N N . ASP B 1 310 ? 10.078 -4.18 -3.828 1 95.62 310 ASP B N 1
ATOM 6738 C CA . ASP B 1 310 ? 10.422 -5.117 -2.766 1 95.62 310 ASP B CA 1
ATOM 6739 C C . ASP B 1 310 ? 11.891 -5.547 -2.867 1 95.62 310 ASP B C 1
ATOM 6741 O O . ASP B 1 310 ? 12.609 -5.543 -1.87 1 95.62 310 ASP B O 1
ATOM 6745 N N . SER B 1 311 ? 12.328 -5.863 -4.055 1 96 311 SER B N 1
ATOM 6746 C CA . SER B 1 311 ? 13.695 -6.332 -4.246 1 96 311 SER B CA 1
ATOM 6747 C C . SER B 1 311 ? 14.711 -5.242 -3.918 1 96 311 SER B C 1
ATOM 6749 O O . SER B 1 311 ? 15.719 -5.5 -3.258 1 96 311 SER B O 1
ATOM 6751 N N . PHE B 1 312 ? 14.398 -4.031 -4.34 1 94.31 312 PHE B N 1
ATOM 6752 C CA . PHE B 1 312 ? 15.336 -2.936 -4.137 1 94.31 312 PHE B CA 1
ATOM 6753 C C . PHE B 1 312 ? 15.492 -2.625 -2.654 1 94.31 312 PHE B C 1
ATOM 6755 O O . PHE B 1 312 ? 16.609 -2.422 -2.17 1 94.31 312 PHE B O 1
ATOM 6762 N N . SER B 1 313 ? 14.406 -2.617 -1.955 1 94.75 313 SER B N 1
ATOM 6763 C CA . SER B 1 313 ? 14.469 -2.314 -0.529 1 94.75 313 SER B CA 1
ATOM 6764 C C . SER B 1 313 ? 15.172 -3.428 0.24 1 94.75 313 SER B C 1
ATOM 6766 O O . SER B 1 313 ? 15.93 -3.162 1.18 1 94.75 313 SER B O 1
ATOM 6768 N N . TRP B 1 314 ? 14.984 -4.672 -0.178 1 96.81 314 TRP B N 1
ATOM 6769 C CA . TRP B 1 314 ? 15.633 -5.805 0.478 1 96.81 314 TRP B CA 1
ATOM 6770 C C . TRP B 1 314 ? 17.141 -5.805 0.205 1 96.81 314 TRP B C 1
ATOM 6772 O O . TRP B 1 314 ? 17.938 -6.031 1.114 1 96.81 314 TRP B O 1
ATOM 6782 N N . LEU B 1 315 ? 17.5 -5.531 -1.012 1 96.81 315 LEU B N 1
ATOM 6783 C CA . LEU B 1 315 ? 18.906 -5.426 -1.373 1 96.81 315 LEU B CA 1
ATOM 6784 C C . LEU B 1 315 ? 19.578 -4.281 -0.624 1 96.81 315 LEU B C 1
ATOM 6786 O O . LEU B 1 315 ? 20.703 -4.426 -0.133 1 96.81 315 LEU B O 1
ATOM 6790 N N . ALA B 1 316 ? 18.891 -3.17 -0.528 1 93.75 316 ALA B N 1
ATOM 6791 C CA . ALA B 1 316 ? 19.422 -2.035 0.215 1 93.75 316 ALA B CA 1
ATOM 6792 C C . ALA B 1 316 ? 19.656 -2.395 1.68 1 93.75 316 ALA B C 1
ATOM 6794 O O . ALA B 1 316 ? 20.656 -2 2.273 1 93.75 316 ALA B O 1
ATOM 6795 N N . ALA B 1 317 ? 18.781 -3.131 2.232 1 94.19 317 ALA B N 1
ATOM 6796 C CA . ALA B 1 317 ? 18.906 -3.547 3.629 1 94.19 317 ALA B CA 1
ATOM 6797 C C . ALA B 1 317 ? 20.125 -4.43 3.838 1 94.19 317 ALA B C 1
ATOM 6799 O O . ALA B 1 317 ? 20.891 -4.219 4.781 1 94.19 317 ALA B O 1
ATOM 6800 N N . HIS B 1 318 ? 20.422 -5.305 2.951 1 95.81 318 HIS B N 1
ATOM 6801 C CA . HIS B 1 318 ? 21.375 -6.363 3.221 1 95.81 318 HIS B CA 1
ATOM 6802 C C . HIS B 1 318 ? 22.734 -6.043 2.6 1 95.81 318 HIS B C 1
ATOM 6804 O O . HIS B 1 318 ? 23.766 -6.59 3.02 1 95.81 318 HIS B O 1
ATOM 6810 N N . LEU B 1 319 ? 22.688 -5.176 1.577 1 94.88 319 LEU B N 1
ATOM 6811 C CA . LEU B 1 319 ? 23.953 -4.855 0.928 1 94.88 319 LEU B CA 1
ATOM 6812 C C . LEU B 1 319 ? 24.469 -3.488 1.378 1 94.88 319 LEU B C 1
ATOM 6814 O O . LEU B 1 319 ? 25.672 -3.248 1.4 1 94.88 319 LEU B O 1
ATOM 6818 N N . HIS B 1 320 ? 23.5 -2.604 1.701 1 89.25 320 HIS B N 1
ATOM 6819 C CA . HIS B 1 320 ? 23.891 -1.24 2.031 1 89.25 320 HIS B CA 1
ATOM 6820 C C . HIS B 1 320 ? 23.578 -0.912 3.488 1 89.25 320 HIS B C 1
ATOM 6822 O O . HIS B 1 320 ? 23.844 0.204 3.947 1 89.25 320 HIS B O 1
ATOM 6828 N N . GLY B 1 321 ? 22.969 -1.84 4.199 1 88.94 321 GLY B N 1
ATOM 6829 C CA . GLY B 1 321 ? 22.719 -1.639 5.621 1 88.94 321 GLY B CA 1
ATOM 6830 C C . GLY B 1 321 ? 21.531 -0.735 5.895 1 88.94 321 GLY B C 1
ATOM 6831 O O . GLY B 1 321 ? 21.484 -0.067 6.93 1 88.94 321 GLY B O 1
ATOM 6832 N N . ASP B 1 322 ? 20.578 -0.663 4.992 1 88.25 322 ASP B N 1
ATOM 6833 C CA . ASP B 1 322 ? 19.359 0.114 5.191 1 88.25 322 ASP B CA 1
ATOM 6834 C C . ASP B 1 322 ? 18.438 -0.577 6.184 1 88.25 322 ASP B C 1
ATOM 6836 O O . ASP B 1 322 ? 17.578 -1.369 5.785 1 88.25 322 ASP B O 1
ATOM 6840 N N . ALA B 1 323 ? 18.422 -0.198 7.367 1 84.38 323 ALA B N 1
ATOM 6841 C CA . ALA B 1 323 ? 17.672 -0.872 8.438 1 84.38 323 ALA B CA 1
ATOM 6842 C C . ALA B 1 323 ? 16.188 -0.602 8.328 1 84.38 323 ALA B C 1
ATOM 6844 O O . ALA B 1 323 ? 15.359 -1.438 8.711 1 84.38 323 ALA B O 1
ATOM 6845 N N . SER B 1 324 ? 15.852 0.445 7.801 1 89 324 SER B N 1
ATOM 6846 C CA . SER B 1 324 ? 14.445 0.827 7.719 1 89 324 SER B CA 1
ATOM 6847 C C . SER B 1 324 ? 13.672 -0.094 6.777 1 89 324 SER B C 1
ATOM 6849 O O . SER B 1 324 ? 12.492 -0.362 6.992 1 89 324 SER B O 1
ATOM 6851 N N . ALA B 1 325 ? 14.336 -0.617 5.852 1 88.75 325 ALA B N 1
ATOM 6852 C CA . ALA B 1 325 ? 13.703 -1.374 4.773 1 88.75 325 ALA B CA 1
ATOM 6853 C C . ALA B 1 325 ? 13.148 -2.699 5.289 1 88.75 325 ALA B C 1
ATOM 6855 O O . ALA B 1 325 ? 12.359 -3.355 4.602 1 88.75 325 ALA B O 1
ATOM 6856 N N . THR B 1 326 ? 13.492 -3.049 6.5 1 89.94 326 THR B N 1
ATOM 6857 C CA . THR B 1 326 ? 13.039 -4.34 7.008 1 89.94 326 THR B CA 1
ATOM 6858 C C . THR B 1 326 ? 11.867 -4.16 7.965 1 89.94 326 THR B C 1
ATOM 6860 O O . THR B 1 326 ? 11.344 -5.141 8.5 1 89.94 326 THR B O 1
ATOM 6863 N N . HIS B 1 327 ? 11.414 -2.953 8.156 1 91.25 327 HIS B N 1
ATOM 6864 C CA . HIS B 1 327 ? 10.336 -2.707 9.109 1 91.25 327 HIS B CA 1
ATOM 6865 C C . HIS B 1 327 ? 8.969 -2.885 8.453 1 91.25 327 HIS B C 1
ATOM 6867 O O . HIS B 1 327 ? 8.195 -1.93 8.352 1 91.25 327 HIS B O 1
ATOM 6873 N N . ARG B 1 328 ? 8.602 -4.086 8.18 1 91.56 328 ARG B N 1
ATOM 6874 C CA . ARG B 1 328 ? 7.289 -4.488 7.676 1 91.56 328 ARG B CA 1
ATOM 6875 C C . ARG B 1 328 ? 6.957 -5.918 8.102 1 91.56 328 ARG B C 1
ATOM 6877 O O . ARG B 1 328 ? 7.832 -6.656 8.555 1 91.56 328 ARG B O 1
ATOM 6884 N N . ALA B 1 329 ? 5.727 -6.344 7.953 1 93.94 329 ALA B N 1
ATOM 6885 C CA . ALA B 1 329 ? 5.281 -7.688 8.32 1 93.94 329 ALA B CA 1
ATOM 6886 C C . ALA B 1 329 ? 5.945 -8.742 7.445 1 93.94 329 ALA B C 1
ATOM 6888 O O . ALA B 1 329 ? 6.234 -8.5 6.273 1 93.94 329 ALA B O 1
ATOM 6889 N N . GLN B 1 330 ? 6.191 -9.906 8.016 1 96.25 330 GLN B N 1
ATOM 6890 C CA . GLN B 1 330 ? 6.812 -11.008 7.281 1 96.25 330 GLN B CA 1
ATOM 6891 C C . GLN B 1 330 ? 5.902 -11.508 6.16 1 96.25 330 GLN B C 1
ATOM 6893 O O . GLN B 1 330 ? 6.379 -11.938 5.109 1 96.25 330 GLN B O 1
ATOM 6898 N N . VAL B 1 331 ? 4.598 -11.445 6.441 1 97.88 331 VAL B N 1
ATOM 6899 C CA . VAL B 1 331 ? 3.611 -11.852 5.449 1 97.88 331 VAL B CA 1
ATOM 6900 C C . VAL B 1 331 ? 2.621 -10.719 5.203 1 97.88 331 VAL B C 1
ATOM 6902 O O . VAL B 1 331 ? 1.892 -10.312 6.113 1 97.88 331 VAL B O 1
ATOM 6905 N N . ARG B 1 332 ? 2.652 -10.211 4.07 1 97.56 332 ARG B N 1
ATOM 6906 C CA . ARG B 1 332 ? 1.692 -9.203 3.635 1 97.56 332 ARG B CA 1
ATOM 6907 C C . ARG B 1 332 ? 0.858 -9.711 2.465 1 97.56 332 ARG B C 1
ATOM 6909 O O . ARG B 1 332 ? 1.403 -10.148 1.449 1 97.56 332 ARG B O 1
ATOM 6916 N N . ILE B 1 333 ? -0.481 -9.664 2.609 1 98.25 333 ILE B N 1
ATOM 6917 C CA . ILE B 1 333 ? -1.317 -10.18 1.531 1 98.25 333 ILE B CA 1
ATOM 6918 C C . ILE B 1 333 ? -2.41 -9.172 1.194 1 98.25 333 ILE B C 1
ATOM 6920 O O . ILE B 1 333 ? -2.807 -8.367 2.045 1 98.25 333 ILE B O 1
ATOM 6924 N N . TYR B 1 334 ? -2.84 -9.242 -0.027 1 97.75 334 TYR B N 1
ATOM 6925 C CA . TYR B 1 334 ? -4.02 -8.5 -0.46 1 97.75 334 TYR B CA 1
ATOM 6926 C C . TYR B 1 334 ? -5.266 -9.375 -0.411 1 97.75 334 TYR B C 1
ATOM 6928 O O . TYR B 1 334 ? -5.332 -10.406 -1.083 1 97.75 334 TYR B O 1
ATOM 6936 N N . LEU B 1 335 ? -6.227 -8.969 0.364 1 97.25 335 LEU B N 1
ATOM 6937 C CA . LEU B 1 335 ? -7.5 -9.68 0.387 1 97.25 335 LEU B CA 1
ATOM 6938 C C . LEU B 1 335 ? -8.383 -9.25 -0.781 1 97.25 335 LEU B C 1
ATOM 6940 O O . LEU B 1 335 ? -8.969 -8.172 -0.755 1 97.25 335 LEU B O 1
ATOM 6944 N N . GLN B 1 336 ? -8.469 -10.156 -1.746 1 97.25 336 GLN B N 1
ATOM 6945 C CA . GLN B 1 336 ? -9.227 -9.859 -2.955 1 97.25 336 GLN B CA 1
ATOM 6946 C C . GLN B 1 336 ? -10.695 -9.602 -2.631 1 97.25 336 GLN B C 1
ATOM 6948 O O . GLN B 1 336 ? -11.266 -10.242 -1.741 1 97.25 336 GLN B O 1
ATOM 6953 N N . LYS B 1 337 ? -11.312 -8.688 -3.334 1 95.44 337 LYS B N 1
ATOM 6954 C CA . LYS B 1 337 ? -12.719 -8.312 -3.256 1 95.44 337 LYS B CA 1
ATOM 6955 C C . LYS B 1 337 ? -13.008 -7.516 -1.985 1 95.44 337 LYS B C 1
ATOM 6957 O O . LYS B 1 337 ? -14.078 -6.922 -1.846 1 95.44 337 LYS B O 1
ATOM 6962 N N . ALA B 1 338 ? -12.07 -7.453 -1.014 1 93.81 338 ALA B N 1
ATOM 6963 C CA . ALA B 1 338 ? -12.203 -6.605 0.166 1 93.81 338 ALA B CA 1
ATOM 6964 C C . ALA B 1 338 ? -11.453 -5.289 -0.018 1 93.81 338 ALA B C 1
ATOM 6966 O O . ALA B 1 338 ? -11.68 -4.328 0.724 1 93.81 338 ALA B O 1
ATOM 6967 N N . GLY B 1 339 ? -10.508 -5.324 -0.961 1 91.12 339 GLY B N 1
ATOM 6968 C CA . GLY B 1 339 ? -9.727 -4.125 -1.214 1 91.12 339 GLY B CA 1
ATOM 6969 C C . GLY B 1 339 ? -8.82 -3.752 -0.059 1 91.12 339 GLY B C 1
ATOM 6970 O O . GLY B 1 339 ? -8.688 -2.574 0.281 1 91.12 339 GLY B O 1
ATOM 6971 N N . GLN B 1 340 ? -8.203 -4.719 0.57 1 92.56 340 GLN B N 1
ATOM 6972 C CA . GLN B 1 340 ? -7.426 -4.457 1.776 1 92.56 340 GLN B CA 1
ATOM 6973 C C . GLN B 1 340 ? -6.102 -5.219 1.752 1 92.56 340 GLN B C 1
ATOM 6975 O O . GLN B 1 340 ? -6.051 -6.375 1.335 1 92.56 340 GLN B O 1
ATOM 6980 N N . TRP B 1 341 ? -5.031 -4.512 2.121 1 95.31 341 TRP B N 1
ATOM 6981 C CA . TRP B 1 341 ? -3.781 -5.176 2.475 1 95.31 341 TRP B CA 1
ATOM 6982 C C . TRP B 1 341 ? -3.779 -5.59 3.941 1 95.31 341 TRP B C 1
ATOM 6984 O O . TRP B 1 341 ? -4.164 -4.812 4.816 1 95.31 341 TRP B O 1
ATOM 6994 N N . LEU B 1 342 ? -3.443 -6.828 4.227 1 96.12 342 LEU B N 1
ATOM 6995 C CA . LEU B 1 342 ? -3.391 -7.391 5.57 1 96.12 342 LEU B CA 1
ATOM 6996 C C . LEU B 1 342 ? -1.979 -7.859 5.91 1 96.12 342 LEU B C 1
ATOM 6998 O O . LEU B 1 342 ? -1.217 -8.242 5.02 1 96.12 342 LEU B O 1
ATOM 7002 N N . ASP B 1 343 ? -1.635 -7.816 7.164 1 96.06 343 ASP B N 1
ATOM 7003 C CA . ASP B 1 343 ? -0.318 -8.195 7.664 1 96.06 343 ASP B CA 1
ATOM 7004 C C . ASP B 1 343 ? -0.418 -9.367 8.641 1 96.06 343 ASP B C 1
ATOM 7006 O O . ASP B 1 343 ? -1.292 -9.383 9.508 1 96.06 343 ASP B O 1
ATOM 7010 N N . PHE B 1 344 ? 0.429 -10.367 8.43 1 96.19 344 PHE B N 1
ATOM 7011 C CA . PHE B 1 344 ? 0.497 -11.523 9.312 1 96.19 344 PHE B CA 1
ATOM 7012 C C . PHE B 1 344 ? 1.944 -11.875 9.641 1 96.19 344 PHE B C 1
ATOM 7014 O O . PHE B 1 344 ? 2.865 -11.438 8.945 1 96.19 344 PHE B O 1
ATOM 7021 N N . ASP B 1 345 ? 2.158 -12.656 10.695 1 94.81 345 ASP B N 1
ATOM 7022 C CA . ASP B 1 345 ? 3.492 -13.109 11.078 1 94.81 345 ASP B CA 1
ATOM 7023 C C . ASP B 1 345 ? 3.795 -14.484 10.5 1 94.81 345 ASP B C 1
ATOM 7025 O O . ASP B 1 345 ? 4.941 -14.938 10.523 1 94.81 345 ASP B O 1
ATOM 7029 N N . HIS B 1 346 ? 2.736 -15.094 9.984 1 96.81 346 HIS B N 1
ATOM 7030 C CA . HIS B 1 346 ? 2.885 -16.469 9.531 1 96.81 346 HIS B CA 1
ATOM 7031 C C . HIS B 1 346 ? 1.992 -16.766 8.328 1 96.81 346 HIS B C 1
ATOM 7033 O O . HIS B 1 346 ? 0.925 -16.156 8.188 1 96.81 346 HIS B O 1
ATOM 7039 N N . TRP B 1 347 ? 2.422 -17.656 7.445 1 97.69 347 TRP B N 1
ATOM 7040 C CA . TRP B 1 347 ? 1.603 -18.219 6.379 1 97.69 347 TRP B CA 1
ATOM 7041 C C . TRP B 1 347 ? 1.442 -19.719 6.555 1 97.69 347 TRP B C 1
ATOM 7043 O O . TRP B 1 347 ? 2.426 -20.438 6.75 1 97.69 347 TRP B O 1
ATOM 7053 N N . PRO B 1 348 ? 0.231 -20.266 6.43 1 97.31 348 PRO B N 1
ATOM 7054 C CA . PRO B 1 348 ? -0.991 -19.453 6.418 1 97.31 348 PRO B CA 1
ATOM 7055 C C . PRO B 1 348 ? -1.243 -18.75 7.75 1 97.31 348 PRO B C 1
ATOM 7057 O O . PRO B 1 348 ? -0.64 -19.094 8.766 1 97.31 348 PRO B O 1
ATOM 7060 N N . PRO B 1 349 ? -2.09 -17.703 7.695 1 96.19 349 PRO B N 1
ATOM 7061 C CA . PRO B 1 349 ? -2.383 -17.031 8.961 1 96.19 349 PRO B CA 1
ATOM 7062 C C . PRO B 1 349 ? -2.895 -17.984 10.031 1 96.19 349 PRO B C 1
ATOM 7064 O O . PRO B 1 349 ? -3.672 -18.891 9.734 1 96.19 349 PRO B O 1
ATOM 7067 N N . ARG B 1 350 ? -2.504 -17.766 11.273 1 94.12 350 ARG B N 1
ATOM 7068 C CA . ARG B 1 350 ? -2.926 -18.609 12.383 1 94.12 350 ARG B CA 1
ATOM 7069 C C . ARG B 1 350 ? -4.426 -18.484 12.625 1 94.12 350 ARG B C 1
ATOM 7071 O O . ARG B 1 350 ? -5.051 -19.422 13.141 1 94.12 350 ARG B O 1
ATOM 7078 N N . GLN B 1 351 ? -5.008 -17.438 12.203 1 92.81 351 GLN B N 1
ATOM 7079 C CA . GLN B 1 351 ? -6.426 -17.156 12.406 1 92.81 351 GLN B CA 1
ATOM 7080 C C . GLN B 1 351 ? -7.289 -17.875 11.375 1 92.81 351 GLN B C 1
ATOM 7082 O O . GLN B 1 351 ? -8.516 -17.875 11.484 1 92.81 351 GLN B O 1
ATOM 7087 N N . SER B 1 352 ? -6.652 -18.422 10.391 1 94.94 352 SER B N 1
ATOM 7088 C CA . SER B 1 352 ? -7.375 -19.172 9.375 1 94.94 352 SER B CA 1
ATOM 7089 C C . SER B 1 352 ? -7.602 -20.625 9.812 1 94.94 352 SER B C 1
ATOM 7091 O O . SER B 1 352 ? -6.652 -21.312 10.18 1 94.94 352 SER B O 1
ATOM 7093 N N . THR B 1 353 ? -8.828 -21.094 9.742 1 96.12 353 THR B N 1
ATOM 7094 C CA . THR B 1 353 ? -9.164 -22.438 10.164 1 96.12 353 THR B CA 1
ATOM 7095 C C . THR B 1 353 ? -9.664 -23.266 8.977 1 96.12 353 THR B C 1
ATOM 7097 O O . THR B 1 353 ? -10.539 -22.828 8.227 1 96.12 353 THR B O 1
ATOM 7100 N N . SER B 1 354 ? -9.117 -24.5 8.875 1 97.38 354 SER B N 1
ATOM 7101 C CA . SER B 1 354 ? -9.594 -25.422 7.859 1 97.38 354 SER B CA 1
ATOM 7102 C C . SER B 1 354 ? -11.023 -25.875 8.148 1 97.38 354 SER B C 1
ATOM 7104 O O . SER B 1 354 ? -11.289 -26.484 9.18 1 97.38 354 SER B O 1
ATOM 7106 N N . THR B 1 355 ? -11.922 -25.609 7.227 1 98.12 355 THR B N 1
ATOM 7107 C CA . THR B 1 355 ? -13.344 -25.875 7.395 1 98.12 355 THR B CA 1
ATOM 7108 C C . THR B 1 355 ? -13.898 -26.625 6.188 1 98.12 355 THR B C 1
ATOM 7110 O O . THR B 1 355 ? -13.734 -26.188 5.047 1 98.12 355 THR B O 1
ATOM 7113 N N . ALA B 1 356 ? -14.625 -27.703 6.41 1 98.62 356 ALA B N 1
ATOM 7114 C CA . ALA B 1 356 ? -15.156 -28.516 5.312 1 98.62 356 ALA B CA 1
ATOM 7115 C C . ALA B 1 356 ? -16.516 -28 4.863 1 98.62 356 ALA B C 1
ATOM 7117 O O . ALA B 1 356 ? -17.344 -27.609 5.691 1 98.62 356 ALA B O 1
ATOM 7118 N N . LEU B 1 357 ? -16.719 -27.891 3.654 1 98.75 357 LEU B N 1
ATOM 7119 C CA . LEU B 1 357 ? -18 -27.656 2.975 1 98.75 357 LEU B CA 1
ATOM 7120 C C . LEU B 1 357 ? -18.391 -28.859 2.123 1 98.75 357 LEU B C 1
ATOM 7122 O O . LEU B 1 357 ? -17.656 -29.219 1.194 1 98.75 357 LEU B O 1
ATOM 7126 N N . TYR B 1 358 ? -19.578 -29.469 2.377 1 98.75 358 TYR B N 1
ATOM 7127 C CA . TYR B 1 358 ? -19.875 -30.797 1.888 1 98.75 358 TYR B CA 1
ATOM 7128 C C . TYR B 1 358 ? -20.828 -30.75 0.704 1 98.75 358 TYR B C 1
ATOM 7130 O O . TYR B 1 358 ? -21.719 -29.891 0.656 1 98.75 358 TYR B O 1
ATOM 7138 N N . LEU B 1 359 ? -20.625 -31.688 -0.212 1 98.56 359 LEU B N 1
ATOM 7139 C CA . LEU B 1 359 ? -21.578 -31.938 -1.283 1 98.56 359 LEU B CA 1
ATOM 7140 C C . LEU B 1 359 ? -22.781 -32.719 -0.769 1 98.56 359 LEU B C 1
ATOM 7142 O O . LEU B 1 359 ? -22.625 -33.656 0.019 1 98.56 359 LEU B O 1
AT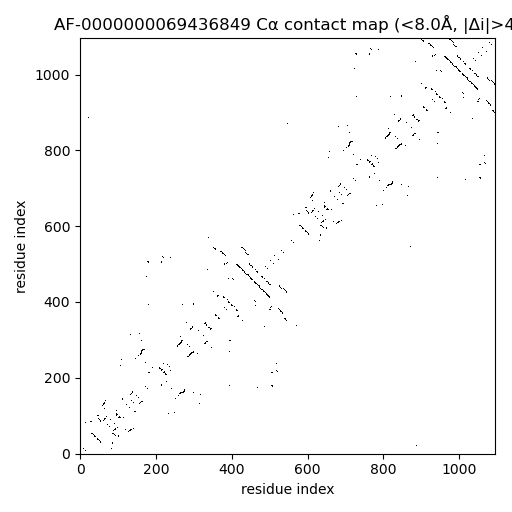OM 7146 N N . HIS B 1 360 ? -23.922 -32.312 -1.233 1 97.25 360 HIS B N 1
ATOM 7147 C CA . HIS B 1 360 ? -25.156 -32.969 -0.839 1 97.25 360 HIS B CA 1
ATOM 7148 C C . HIS B 1 360 ? -25.969 -33.406 -2.059 1 97.25 360 HIS B C 1
ATOM 7150 O O . HIS B 1 360 ? -25.672 -33 -3.184 1 97.25 360 HIS B O 1
ATOM 7156 N N . ALA B 1 361 ? -26.984 -34.156 -1.637 1 93.81 361 ALA B N 1
ATOM 7157 C CA . ALA B 1 361 ? -27.969 -34.5 -2.662 1 93.81 361 ALA B CA 1
ATOM 7158 C C . ALA B 1 361 ? -28.641 -33.219 -3.195 1 93.81 361 ALA B C 1
ATOM 7160 O O . ALA B 1 361 ? -28.469 -32.125 -2.629 1 93.81 361 ALA B O 1
ATOM 7161 N N . ASP B 1 362 ? -29.203 -33.219 -4.406 1 92.5 362 ASP B N 1
ATOM 7162 C CA . ASP B 1 362 ? -29.906 -32.094 -5.047 1 92.5 362 ASP B CA 1
ATOM 7163 C C . ASP B 1 362 ? -28.938 -31 -5.465 1 92.5 362 ASP B C 1
ATOM 7165 O O . ASP B 1 362 ? -29.344 -29.828 -5.57 1 92.5 362 ASP B O 1
ATOM 7169 N N . ARG B 1 363 ? -27.641 -31.281 -5.465 1 96.94 363 ARG B N 1
ATOM 7170 C CA . ARG B 1 363 ? -26.625 -30.375 -5.98 1 96.94 363 ARG B CA 1
ATOM 7171 C C . ARG B 1 363 ? -26.422 -29.188 -5.043 1 96.94 363 ARG B C 1
ATOM 7173 O O . ARG B 1 363 ? -26.219 -28.062 -5.492 1 96.94 363 ARG B O 1
ATOM 7180 N N . ALA B 1 364 ? -26.562 -29.516 -3.688 1 97.56 364 ALA B N 1
ATOM 7181 C CA . ALA B 1 364 ? -26.375 -28.484 -2.68 1 97.56 364 ALA B CA 1
ATOM 7182 C C . ALA B 1 364 ? -25 -28.578 -2.027 1 97.56 364 ALA B C 1
ATOM 7184 O O . ALA B 1 364 ? -24.375 -29.641 -2.053 1 97.56 364 ALA B O 1
ATOM 7185 N N . LEU B 1 365 ? -24.5 -27.469 -1.547 1 98.38 365 LEU B N 1
ATOM 7186 C CA . LEU B 1 365 ? -23.359 -27.391 -0.646 1 98.38 365 LEU B CA 1
ATOM 7187 C C . LEU B 1 365 ? -23.797 -26.984 0.757 1 98.38 365 LEU B C 1
ATOM 7189 O O . LEU B 1 365 ? -24.609 -26.062 0.92 1 98.38 365 LEU B O 1
ATOM 7193 N N . ASP B 1 366 ? -23.266 -27.688 1.701 1 97.88 366 ASP B N 1
ATOM 7194 C CA . ASP B 1 366 ? -23.641 -27.375 3.078 1 97.88 366 ASP B CA 1
ATOM 7195 C C . ASP B 1 366 ? -22.469 -27.609 4.027 1 97.88 366 ASP B C 1
ATOM 7197 O O . ASP B 1 366 ? -21.625 -28.484 3.785 1 97.88 366 ASP B O 1
ATOM 7201 N N . TRP B 1 367 ? -22.484 -26.875 5.117 1 97.56 367 TRP B N 1
ATOM 7202 C CA . TRP B 1 367 ? -21.406 -26.969 6.109 1 97.56 367 TRP B CA 1
ATOM 7203 C C . TRP B 1 367 ? -21.562 -28.234 6.953 1 97.56 367 TRP B C 1
ATOM 7205 O O . TRP B 1 367 ? -20.609 -28.688 7.578 1 97.56 367 TRP B O 1
ATOM 7215 N N . GLU B 1 368 ? -22.719 -28.75 6.973 1 97.38 368 GLU B N 1
ATOM 7216 C CA . GLU B 1 368 ? -22.984 -30 7.684 1 97.38 368 GLU B CA 1
ATOM 7217 C C . GLU B 1 368 ? -22.797 -31.203 6.762 1 97.38 368 GLU B C 1
ATOM 7219 O O . GLU B 1 368 ? -23.188 -31.172 5.594 1 97.38 368 GLU B O 1
ATOM 7224 N N . ALA B 1 369 ? -22.25 -32.219 7.277 1 97.44 369 ALA B N 1
ATOM 7225 C CA . ALA B 1 369 ? -22.031 -33.438 6.496 1 97.44 369 ALA B CA 1
ATOM 7226 C C . ALA B 1 369 ? -23.359 -34.094 6.121 1 97.44 369 ALA B C 1
ATOM 7228 O O . ALA B 1 369 ? -24.328 -34.031 6.883 1 97.44 369 ALA B O 1
ATOM 7229 N N . PRO B 1 370 ? -23.328 -34.719 4.965 1 96.81 370 PRO B N 1
ATOM 7230 C CA . PRO B 1 370 ? -24.562 -35.406 4.594 1 96.81 370 PRO B CA 1
ATOM 7231 C C . PRO B 1 370 ? -24.875 -36.594 5.504 1 96.81 370 PRO B C 1
ATOM 7233 O O . PRO B 1 370 ? -23.953 -37.281 5.953 1 96.81 370 PRO B O 1
ATOM 7236 N N . GLN B 1 371 ? -26.188 -36.844 5.715 1 93.5 371 GLN B N 1
ATOM 7237 C CA . GLN B 1 371 ? -26.625 -37.938 6.598 1 93.5 371 GLN B CA 1
ATOM 7238 C C . GLN B 1 371 ? -27.359 -39.031 5.816 1 93.5 371 GLN B C 1
ATOM 7240 O O . GLN B 1 371 ? -27.594 -40.094 6.34 1 93.5 371 GLN B O 1
ATOM 7245 N N . GLY B 1 372 ? -27.625 -38.812 4.656 1 89.38 372 GLY B N 1
ATOM 7246 C CA . GLY B 1 372 ? -28.359 -39.75 3.854 1 89.38 372 GLY B CA 1
ATOM 7247 C C . GLY B 1 372 ? -27.484 -40.906 3.361 1 89.38 372 GLY B C 1
ATOM 7248 O O . GLY B 1 372 ? -26.266 -40.781 3.273 1 89.38 372 GLY B O 1
ATOM 7249 N N . ASP B 1 373 ? -28 -42.094 2.979 1 83.38 373 ASP B N 1
ATOM 7250 C CA . ASP B 1 373 ? -27.234 -43.312 2.723 1 83.38 373 ASP B CA 1
ATOM 7251 C C . ASP B 1 373 ? -26.828 -43.406 1.254 1 83.38 373 ASP B C 1
ATOM 7253 O O . ASP B 1 373 ? -25.781 -43.969 0.927 1 83.38 373 ASP B O 1
ATOM 7257 N N . SER B 1 374 ? -27.609 -43 0.393 1 80.25 374 SER B N 1
ATOM 7258 C CA . SER B 1 374 ? -27.234 -43.281 -0.989 1 80.25 374 SER B CA 1
ATOM 7259 C C . SER B 1 374 ? -27.5 -42.094 -1.887 1 80.25 374 SER B C 1
ATOM 7261 O O . SER B 1 374 ? -28.641 -41.812 -2.273 1 80.25 374 SER B O 1
ATOM 7263 N N . SER B 1 375 ? -26.375 -41.344 -2.068 1 88.5 375 SER B N 1
ATOM 7264 C CA . SER B 1 375 ? -26.438 -40.188 -2.984 1 88.5 375 SER B CA 1
ATOM 7265 C C . SER B 1 375 ? -25.172 -40.094 -3.826 1 88.5 375 SER B C 1
ATOM 7267 O O . SER B 1 375 ? -24.062 -40.156 -3.295 1 88.5 375 SER B O 1
ATOM 7269 N N . ALA B 1 376 ? -25.438 -40.125 -5.199 1 95.69 376 ALA B N 1
ATOM 7270 C CA . ALA B 1 376 ? -24.328 -40.062 -6.152 1 95.69 376 ALA B CA 1
ATOM 7271 C C . ALA B 1 376 ? -24.75 -39.312 -7.422 1 95.69 376 ALA B C 1
ATOM 7273 O O . ALA B 1 376 ? -25.953 -39.281 -7.746 1 95.69 376 ALA B O 1
ATOM 7274 N N . ASP B 1 377 ? -23.859 -38.688 -8.039 1 97.19 377 ASP B N 1
ATOM 7275 C CA . ASP B 1 377 ?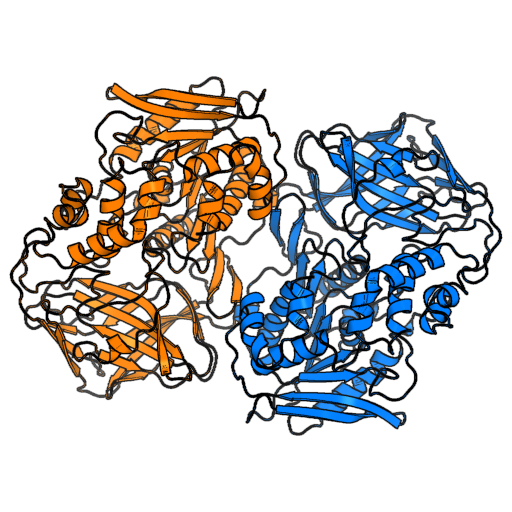 -24.047 -38.094 -9.367 1 97.19 377 ASP B CA 1
ATOM 7276 C C . ASP B 1 377 ? -23.062 -38.688 -10.375 1 97.19 377 ASP B C 1
ATOM 7278 O O . ASP B 1 377 ? -21.969 -39.094 -10.008 1 97.19 377 ASP B O 1
ATOM 7282 N N . ASN B 1 378 ? -23.531 -38.781 -11.586 1 97.12 378 ASN B N 1
ATOM 7283 C CA . ASN B 1 378 ? -22.703 -39.344 -12.664 1 97.12 378 ASN B CA 1
ATOM 7284 C C . ASN B 1 378 ? -22.516 -38.344 -13.805 1 97.12 378 ASN B C 1
ATOM 7286 O O . ASN B 1 378 ? -23.359 -37.469 -14.008 1 97.12 378 ASN B O 1
ATOM 7290 N N . PHE B 1 379 ? -21.469 -38.438 -14.484 1 97.94 379 PHE B N 1
ATOM 7291 C CA . PHE B 1 379 ? -21.25 -37.688 -15.719 1 97.94 379 PHE B CA 1
ATOM 7292 C C . PHE B 1 379 ? -20.25 -38.406 -16.609 1 97.94 379 PHE B C 1
ATOM 7294 O O . PHE B 1 379 ? -19.562 -39.344 -16.156 1 97.94 379 PHE B O 1
ATOM 7301 N N . THR B 1 380 ? -20.234 -38.062 -17.875 1 98.31 380 THR B N 1
ATOM 7302 C CA . THR B 1 380 ? -19.297 -38.625 -18.828 1 98.31 380 THR B CA 1
ATOM 7303 C C . THR B 1 380 ? -18.375 -37.531 -19.391 1 98.31 380 THR B C 1
ATOM 7305 O O . THR B 1 380 ? -18.844 -36.5 -19.891 1 98.31 380 THR B O 1
ATOM 7308 N N . TYR B 1 381 ? -17.141 -37.75 -19.188 1 98.25 381 TYR B N 1
ATOM 7309 C CA . TYR B 1 381 ? -16.125 -36.906 -19.812 1 98.25 381 TYR B CA 1
ATOM 7310 C C . TYR B 1 381 ? -15.75 -37.469 -21.188 1 98.25 381 TYR B C 1
ATOM 7312 O O . TYR B 1 381 ? -15.297 -38.594 -21.297 1 98.25 381 TYR B O 1
ATOM 7320 N N . ASP B 1 382 ? -15.938 -36.594 -22.203 1 97.75 382 ASP B N 1
ATOM 7321 C CA . ASP B 1 382 ? -15.594 -37 -23.562 1 97.75 382 ASP B CA 1
ATOM 7322 C C . ASP B 1 382 ? -14.375 -36.219 -24.062 1 97.75 382 ASP B C 1
ATOM 7324 O O . ASP B 1 382 ? -14.469 -35.031 -24.359 1 97.75 382 ASP B O 1
ATOM 7328 N N . PRO B 1 383 ? -13.266 -36.906 -24.266 1 97.06 383 PRO B N 1
ATOM 7329 C CA . PRO B 1 383 ? -12.062 -36.188 -24.703 1 97.06 383 PRO B CA 1
ATOM 7330 C C . PRO B 1 383 ? -12.203 -35.594 -26.094 1 97.06 383 PRO B C 1
ATOM 7332 O O . PRO B 1 383 ? -11.383 -34.75 -26.5 1 97.06 383 PRO B O 1
ATOM 7335 N N . LYS B 1 384 ? -13.172 -35.938 -26.875 1 96.62 384 LYS B N 1
ATOM 7336 C CA . LYS B 1 384 ? -13.422 -35.344 -28.172 1 96.62 384 LYS B CA 1
ATOM 7337 C C . LYS B 1 384 ? -13.977 -33.906 -28.016 1 96.62 384 LYS B C 1
ATOM 7339 O O . LYS B 1 384 ? -13.836 -33.094 -28.906 1 96.62 384 LYS B O 1
ATOM 7344 N N . ASP B 1 385 ? -14.609 -33.781 -27 1 97.31 385 ASP B N 1
ATOM 7345 C CA . ASP B 1 385 ? -15.117 -32.5 -26.547 1 97.31 385 ASP B CA 1
ATOM 7346 C C . ASP B 1 385 ? -14.742 -32.25 -25.094 1 97.31 385 ASP B C 1
ATOM 7348 O O . ASP B 1 385 ? -15.609 -32.156 -24.219 1 97.31 385 ASP B O 1
ATOM 7352 N N . PRO B 1 386 ? -13.484 -32.062 -24.859 1 97.94 386 PRO B N 1
ATOM 7353 C CA . PRO B 1 386 ? -13.023 -32 -23.469 1 97.94 386 PRO B CA 1
ATOM 7354 C C . PRO B 1 386 ? -13.68 -30.859 -22.703 1 97.94 386 PRO B C 1
ATOM 7356 O O . PRO B 1 386 ? -13.945 -29.797 -23.266 1 97.94 386 PRO B O 1
ATOM 7359 N N . THR B 1 387 ? -13.938 -31.078 -21.406 1 98.19 387 THR B N 1
ATOM 7360 C CA . THR B 1 387 ? -14.516 -30.031 -20.578 1 98.19 387 THR B CA 1
ATOM 7361 C C . THR B 1 387 ? -13.641 -28.781 -20.578 1 98.19 387 THR B C 1
ATOM 7363 O O . THR B 1 387 ? -12.461 -28.844 -20.219 1 98.19 387 THR B O 1
ATOM 7366 N N . PRO B 1 388 ? -14.172 -27.641 -20.906 1 97 388 PRO B N 1
ATOM 7367 C CA . PRO B 1 388 ? -13.367 -26.422 -20.984 1 97 388 PRO B CA 1
ATOM 7368 C C . PRO B 1 388 ? -13.156 -25.766 -19.625 1 97 388 PRO B C 1
ATOM 7370 O O . PRO B 1 388 ? -13.914 -26.031 -18.688 1 97 388 PRO B O 1
ATOM 7373 N N . THR B 1 389 ? -12.133 -25.047 -19.531 1 95.94 389 THR B N 1
ATOM 7374 C CA . THR B 1 389 ? -11.891 -24.156 -18.391 1 95.94 389 THR B CA 1
ATOM 7375 C C . THR B 1 389 ? -11.648 -22.734 -18.875 1 95.94 389 THR B C 1
ATOM 7377 O O . THR B 1 389 ? -11.133 -22.516 -19.969 1 95.94 389 THR B O 1
ATOM 7380 N N . VAL B 1 390 ? -12.125 -21.766 -18.125 1 96.19 390 VAL B N 1
ATOM 7381 C CA . VAL B 1 390 ? -11.867 -20.359 -18.391 1 96.19 390 VAL B CA 1
ATOM 7382 C C . VAL B 1 390 ? -11.273 -19.688 -17.141 1 96.19 390 VAL B C 1
ATOM 7384 O O . VAL B 1 390 ? -11.68 -20 -16.016 1 96.19 390 VAL B O 1
ATOM 7387 N N . GLY B 1 391 ? -10.273 -18.797 -17.391 1 96.94 391 GLY B N 1
ATOM 7388 C CA . GLY B 1 391 ? -9.617 -18.125 -16.281 1 96.94 391 GLY B CA 1
ATOM 7389 C C . GLY B 1 391 ? -8.586 -18.984 -15.586 1 96.94 391 GLY B C 1
ATOM 7390 O O . GLY B 1 391 ? -8.258 -20.078 -16.062 1 96.94 391 GLY B O 1
ATOM 7391 N N . GLY B 1 392 ? -8.047 -18.422 -14.445 1 97.38 392 GLY B N 1
ATOM 7392 C CA . GLY B 1 392 ? -7.07 -19.156 -13.641 1 97.38 392 GLY B CA 1
ATOM 7393 C C . GLY B 1 392 ? -5.672 -18.562 -13.742 1 97.38 392 GLY B C 1
ATOM 7394 O O . GLY B 1 392 ? -5.484 -17.469 -14.266 1 97.38 392 GLY B O 1
ATOM 7395 N N . PRO B 1 393 ? -4.77 -19.234 -13.109 1 97.56 393 PRO B N 1
ATOM 7396 C CA . PRO B 1 393 ? -3.371 -18.797 -13.102 1 97.56 393 PRO B CA 1
ATOM 7397 C C . PRO B 1 393 ? -2.645 -19.125 -14.406 1 97.56 393 PRO B C 1
ATOM 7399 O O . PRO B 1 393 ? -2.041 -20.188 -14.523 1 97.56 393 PRO B O 1
ATOM 7402 N N . LEU B 1 394 ? -2.686 -18.188 -15.359 1 96.75 394 LEU B N 1
ATOM 7403 C CA . LEU B 1 394 ? -2.131 -18.422 -16.688 1 96.75 394 LEU B CA 1
ATOM 7404 C C . LEU B 1 394 ? -1.07 -17.375 -17.016 1 96.75 394 LEU B C 1
ATOM 7406 O O . LEU B 1 394 ? -1.135 -16.234 -16.531 1 96.75 394 LEU B O 1
ATOM 7410 N N . LEU B 1 395 ? -0.152 -17.797 -17.812 1 94.44 395 LEU B N 1
ATOM 7411 C CA . LEU B 1 395 ? 0.853 -16.875 -18.344 1 94.44 395 LEU B CA 1
ATOM 7412 C C . LEU B 1 395 ? 0.219 -15.875 -19.297 1 94.44 395 LEU B C 1
ATOM 7414 O O . LEU B 1 395 ? 0.636 -14.711 -19.344 1 94.44 395 LEU B O 1
ATOM 7418 N N . ASP B 1 396 ? -0.765 -16.312 -20.078 1 91.62 396 ASP B N 1
ATOM 7419 C CA . ASP B 1 396 ? -1.509 -15.461 -20.984 1 91.62 396 ASP B CA 1
ATOM 7420 C C . ASP B 1 396 ? -2.436 -14.516 -20.234 1 91.62 396 ASP B C 1
ATOM 7422 O O . ASP B 1 396 ? -3.535 -14.906 -19.828 1 91.62 396 ASP B O 1
ATOM 7426 N N . THR B 1 397 ? -2.086 -13.281 -20.172 1 88.38 397 THR B N 1
ATOM 7427 C CA . THR B 1 397 ? -2.799 -12.305 -19.359 1 88.38 397 THR B CA 1
ATOM 7428 C C . THR B 1 397 ? -4.203 -12.07 -19.906 1 88.38 397 THR B C 1
ATOM 7430 O O . THR B 1 397 ? -5.098 -11.641 -19.172 1 88.38 397 THR B O 1
ATOM 7433 N N . ARG B 1 398 ? -4.48 -12.312 -21.219 1 88.12 398 ARG B N 1
ATOM 7434 C CA . ARG B 1 398 ? -5.785 -12.094 -21.844 1 88.12 398 ARG B CA 1
ATOM 7435 C C . ARG B 1 398 ? -6.793 -13.141 -21.375 1 88.12 398 ARG B C 1
ATOM 7437 O O . ARG B 1 398 ? -8 -12.922 -21.438 1 88.12 398 ARG B O 1
ATOM 7444 N N . ALA B 1 399 ? -6.207 -14.195 -20.797 1 91.19 399 ALA B N 1
ATOM 7445 C CA . ALA B 1 399 ? -7.07 -15.312 -20.406 1 91.19 399 ALA B CA 1
ATOM 7446 C C . ALA B 1 399 ? -7.004 -15.562 -18.906 1 91.19 399 ALA B C 1
ATOM 7448 O O . ALA B 1 399 ? -7.836 -16.281 -18.344 1 91.19 399 ALA B O 1
ATOM 7449 N N . ALA B 1 400 ? -6.109 -15.008 -18.188 1 95.19 400 ALA B N 1
ATOM 7450 C CA . ALA B 1 400 ? -5.824 -15.297 -16.781 1 95.19 400 ALA B CA 1
ATOM 7451 C C . ALA B 1 400 ? -6.852 -14.641 -15.875 1 95.19 400 ALA B C 1
ATOM 7453 O O . ALA B 1 400 ? -7.594 -13.75 -16.297 1 95.19 400 ALA B O 1
ATOM 7454 N N . GLY B 1 401 ? -6.906 -15.164 -14.656 1 96.75 401 GLY B N 1
ATOM 7455 C CA . GLY B 1 401 ? -7.664 -14.508 -13.602 1 96.75 401 GLY B CA 1
ATOM 7456 C C . GLY B 1 401 ? -9.094 -15 -13.5 1 96.75 401 GLY B C 1
ATOM 7457 O O . GLY B 1 401 ? -9.367 -16.172 -13.734 1 96.75 401 GLY B O 1
ATOM 7458 N N . GLN B 1 402 ? -9.922 -14.086 -13 1 96.81 402 GLN B N 1
ATOM 7459 C CA . GLN B 1 402 ? -11.336 -14.406 -12.805 1 96.81 402 GLN B CA 1
ATOM 7460 C C . GLN B 1 402 ? -12.133 -14.18 -14.086 1 96.81 402 GLN B C 1
ATOM 7462 O O . GLN B 1 402 ? -11.969 -13.148 -14.75 1 96.81 402 GLN B O 1
ATOM 7467 N N . ARG B 1 403 ? -12.93 -15.203 -14.414 1 97.75 403 ARG B N 1
ATOM 7468 C CA . ARG B 1 403 ? -13.797 -15.156 -15.586 1 97.75 403 ARG B CA 1
ATOM 7469 C C . ARG B 1 403 ? -15.188 -15.703 -15.266 1 97.75 403 ARG B C 1
ATOM 7471 O O . ARG B 1 403 ? -15.359 -16.422 -14.281 1 97.75 403 ARG B O 1
ATOM 7478 N N . ASP B 1 404 ? -16.125 -15.352 -16.125 1 98 404 ASP B N 1
ATOM 7479 C CA . ASP B 1 404 ? -17.469 -15.891 -15.984 1 98 404 ASP B CA 1
ATOM 7480 C C . ASP B 1 404 ? -17.531 -17.359 -16.406 1 98 404 ASP B C 1
ATOM 7482 O O . ASP B 1 404 ? -17.141 -17.703 -17.531 1 98 404 ASP B O 1
ATOM 7486 N N . ASN B 1 405 ? -18.016 -18.203 -15.531 1 98.31 405 ASN B N 1
ATOM 7487 C CA . ASN B 1 405 ? -18.047 -19.656 -15.742 1 98.31 405 ASN B CA 1
ATOM 7488 C C . ASN B 1 405 ? -19.469 -20.125 -16.062 1 98.31 405 ASN B C 1
ATOM 7490 O O . ASN B 1 405 ? -19.703 -21.328 -16.188 1 98.31 405 ASN B O 1
ATOM 7494 N N . SER B 1 406 ? -20.344 -19.25 -16.25 1 97.06 406 SER B N 1
ATOM 7495 C CA . SER B 1 406 ? -21.766 -19.594 -16.375 1 97.06 406 SER B CA 1
ATOM 7496 C C . SER B 1 406 ? -22 -20.547 -17.547 1 97.06 406 SER B C 1
ATOM 7498 O O . SER B 1 406 ? -22.781 -21.484 -17.453 1 97.06 406 SER B O 1
ATOM 7500 N N . ALA B 1 407 ? -21.359 -20.297 -18.672 1 96.94 407 ALA B N 1
ATOM 7501 C CA . ALA B 1 407 ? -21.531 -21.141 -19.844 1 96.94 407 ALA B CA 1
ATOM 7502 C C . ALA B 1 407 ? -21.016 -22.547 -19.594 1 96.94 407 ALA B C 1
ATOM 7504 O O . ALA B 1 407 ? -21.641 -23.531 -20.031 1 96.94 407 ALA B O 1
ATOM 7505 N N . ILE B 1 408 ? -19.938 -22.703 -18.938 1 97.75 408 ILE B N 1
ATOM 7506 C CA . ILE B 1 408 ? -19.312 -23.984 -18.641 1 97.75 408 ILE B CA 1
ATOM 7507 C C . ILE B 1 408 ? -20.234 -24.781 -17.703 1 97.75 408 ILE B C 1
ATOM 7509 O O . ILE B 1 408 ? -20.375 -26 -17.859 1 97.75 408 ILE B O 1
ATOM 7513 N N . GLU B 1 409 ? -20.828 -24.156 -16.828 1 98.25 409 GLU B N 1
ATOM 7514 C CA . GLU B 1 409 ? -21.625 -24.781 -15.773 1 98.25 409 GLU B CA 1
ATOM 7515 C C . GLU B 1 409 ? -22.922 -25.375 -16.344 1 98.25 409 GLU B C 1
ATOM 7517 O O . GLU B 1 409 ? -23.609 -26.141 -15.672 1 98.25 409 GLU B O 1
ATOM 7522 N N . LYS B 1 410 ? -23.25 -25.094 -17.594 1 97.62 410 LYS B N 1
ATOM 7523 C CA . LYS B 1 410 ? -24.438 -25.625 -18.25 1 97.62 410 LYS B CA 1
ATOM 7524 C C . LYS B 1 410 ? -24.141 -26.969 -18.922 1 97.62 410 LYS B C 1
ATOM 7526 O O . LYS B 1 410 ? -25.062 -27.688 -19.312 1 97.62 410 LYS B O 1
ATOM 7531 N N . ARG B 1 411 ? -22.953 -27.359 -18.969 1 98.38 411 ARG B N 1
ATOM 7532 C CA . ARG B 1 411 ? -22.562 -28.594 -19.625 1 98.38 411 ARG B CA 1
ATOM 7533 C C . ARG B 1 411 ? -22.969 -29.812 -18.797 1 98.38 411 ARG B C 1
ATOM 7535 O O . ARG B 1 411 ? -22.891 -29.797 -17.578 1 98.38 411 ARG B O 1
ATOM 7542 N N . PRO B 1 412 ? -23.266 -30.875 -19.531 1 97.81 412 PRO B N 1
ATOM 7543 C CA . PRO B 1 412 ? -23.688 -32.062 -18.812 1 97.81 412 PRO B CA 1
ATOM 7544 C C . PRO B 1 412 ? -22.516 -32.781 -18.141 1 97.81 412 PRO B C 1
ATOM 7546 O O . PRO B 1 412 ? -22.734 -33.656 -17.266 1 97.81 412 PRO B O 1
ATOM 7549 N N . ASP B 1 413 ? -21.312 -32.5 -18.547 1 98.38 413 ASP B N 1
ATOM 7550 C CA . ASP B 1 413 ? -20.156 -33.188 -17.969 1 98.38 413 ASP B CA 1
ATOM 7551 C C . ASP B 1 413 ? -19.547 -32.375 -16.844 1 98.38 413 ASP B C 1
ATOM 7553 O O . ASP B 1 413 ? -18.406 -32.625 -16.453 1 98.38 413 ASP B O 1
ATOM 7557 N N . VAL B 1 414 ? -20.25 -31.359 -16.375 1 98.81 414 VAL B N 1
ATOM 7558 C CA . VAL B 1 414 ? -19.828 -30.562 -15.234 1 98.81 414 VAL B CA 1
ATOM 7559 C C . VAL B 1 414 ? -20.875 -30.656 -14.125 1 98.81 414 VAL B C 1
ATOM 7561 O O . VAL B 1 414 ? -22 -30.188 -14.289 1 98.81 414 VAL B O 1
ATOM 7564 N N . LEU B 1 415 ? -20.5 -31.297 -13.008 1 98.69 415 LEU B N 1
ATOM 7565 C CA . LEU B 1 415 ? -21.359 -31.25 -11.836 1 98.69 415 LEU B CA 1
ATOM 7566 C C . LEU B 1 415 ? -21.219 -29.922 -11.102 1 98.69 415 LEU B C 1
ATOM 7568 O O . LEU B 1 415 ? -20.109 -29.438 -10.898 1 98.69 415 LEU B O 1
ATOM 7572 N N . VAL B 1 416 ? -22.344 -29.391 -10.766 1 98.69 416 VAL B N 1
ATOM 7573 C CA . VAL B 1 416 ? -22.359 -28.094 -10.102 1 98.69 416 VAL B CA 1
ATOM 7574 C C . VAL B 1 416 ? -23.125 -28.188 -8.781 1 98.69 416 VAL B C 1
ATOM 7576 O O . VAL B 1 416 ? -24.281 -28.609 -8.766 1 98.69 416 VAL B O 1
ATOM 7579 N N . PHE B 1 417 ? -22.438 -27.891 -7.695 1 98.81 417 PHE B N 1
ATOM 7580 C CA . PHE B 1 417 ? -23.031 -27.812 -6.371 1 98.81 417 PHE B CA 1
ATOM 7581 C C . PHE B 1 417 ? -23.016 -26.391 -5.844 1 98.81 417 PHE B C 1
ATOM 7583 O O . PHE B 1 417 ? -21.984 -25.703 -5.934 1 98.81 417 PHE B O 1
ATOM 7590 N N . THR B 1 418 ? -24.078 -25.922 -5.258 1 98.75 418 THR B N 1
ATOM 7591 C CA . THR B 1 418 ? -24.172 -24.516 -4.871 1 98.75 418 THR B CA 1
ATOM 7592 C C . THR B 1 418 ? -24.672 -24.375 -3.438 1 98.75 418 THR B C 1
ATOM 7594 O O . THR B 1 418 ? -25.578 -25.094 -3.023 1 98.75 418 THR B O 1
ATOM 7597 N N . SER B 1 419 ? -24.109 -23.484 -2.697 1 98.69 419 SER B N 1
ATOM 7598 C CA . SER B 1 419 ? -24.547 -23.219 -1.33 1 98.69 419 SER B CA 1
ATOM 7599 C C . SER B 1 419 ? -25.75 -22.281 -1.303 1 98.69 419 SER B C 1
ATOM 7601 O O . SER B 1 419 ? -26.125 -21.703 -2.332 1 98.69 419 SER B O 1
ATOM 7603 N N . GLN B 1 420 ? -26.344 -22.219 -0.068 1 97.94 420 GLN B N 1
ATOM 7604 C CA . GLN B 1 420 ? -27.266 -21.109 0.186 1 97.94 420 GLN B CA 1
ATOM 7605 C C . GLN B 1 420 ? -26.516 -19.766 0.181 1 97.94 420 GLN B C 1
ATOM 7607 O O . GLN B 1 420 ? -25.297 -19.734 0.31 1 97.94 420 GLN B O 1
ATOM 7612 N N . PRO B 1 421 ? -27.25 -18.672 -0.12 1 97.62 421 PRO B N 1
ATOM 7613 C CA . PRO B 1 421 ? -26.578 -17.375 -0.016 1 97.62 421 PRO B CA 1
ATOM 7614 C C . PRO B 1 421 ? -25.938 -17.141 1.355 1 97.62 421 PRO B C 1
ATOM 7616 O O . PRO B 1 421 ? -26.516 -17.516 2.377 1 97.62 421 PRO B O 1
ATOM 7619 N N . LEU B 1 422 ? -24.781 -16.578 1.318 1 96.44 422 LEU B N 1
ATOM 7620 C CA . LEU B 1 422 ? -24.094 -16.266 2.566 1 96.44 422 LEU B CA 1
ATOM 7621 C C . LEU B 1 422 ? -24.828 -15.188 3.344 1 96.44 422 LEU B C 1
ATOM 7623 O O . LEU B 1 422 ? -25.328 -14.227 2.754 1 96.44 422 LEU B O 1
ATOM 7627 N N . THR B 1 423 ? -24.828 -15.328 4.676 1 92.5 423 THR B N 1
ATOM 7628 C CA . THR B 1 423 ? -25.5 -14.344 5.52 1 92.5 423 THR B CA 1
ATOM 7629 C C . THR B 1 423 ? -24.516 -13.266 5.969 1 92.5 423 THR B C 1
ATOM 7631 O O . THR B 1 423 ? -24.922 -12.211 6.465 1 92.5 423 THR B O 1
ATOM 7634 N N . SER B 1 424 ? -23.25 -13.523 5.848 1 91.5 424 SER B N 1
ATOM 7635 C CA . SER B 1 424 ? -22.172 -12.594 6.148 1 91.5 424 SER B CA 1
ATOM 7636 C C . SER B 1 424 ? -21 -12.789 5.191 1 91.5 424 SER B C 1
ATOM 7638 O O . SER B 1 424 ? -20.938 -13.789 4.469 1 91.5 424 SER B O 1
ATOM 7640 N N . ASP B 1 425 ? -20.156 -11.805 5.16 1 93.75 425 ASP B N 1
ATOM 7641 C CA . ASP B 1 425 ? -18.953 -11.969 4.367 1 93.75 425 ASP B CA 1
ATOM 7642 C C . ASP B 1 425 ? -18.141 -13.172 4.84 1 93.75 425 ASP B C 1
ATOM 7644 O O . ASP B 1 425 ? -18.094 -13.461 6.039 1 93.75 425 ASP B O 1
ATOM 7648 N N . LEU B 1 426 ? -17.531 -13.859 3.912 1 96.25 426 LEU B N 1
ATOM 7649 C CA . LEU B 1 426 ? -16.672 -15.008 4.195 1 96.25 426 LEU B CA 1
ATOM 7650 C C . LEU B 1 426 ? -15.281 -14.797 3.629 1 96.25 426 LEU B C 1
ATOM 7652 O O . LEU B 1 426 ? -15.102 -14.703 2.41 1 96.25 426 LEU B O 1
ATOM 7656 N N . ASP B 1 427 ? -14.328 -14.641 4.52 1 97.12 427 ASP B N 1
ATOM 7657 C CA . ASP B 1 427 ? -12.938 -14.461 4.105 1 97.12 427 ASP B CA 1
ATOM 7658 C C . ASP B 1 427 ? -12.18 -15.781 4.125 1 97.12 427 ASP B C 1
ATOM 7660 O O . ASP B 1 427 ? -12.141 -16.469 5.148 1 97.12 427 ASP B O 1
ATOM 7664 N N . LEU B 1 428 ? -11.617 -16.078 2.986 1 98.44 428 LEU B N 1
ATOM 7665 C CA . LEU B 1 428 ? -10.711 -17.219 2.875 1 98.44 428 LEU B CA 1
ATOM 7666 C C . LEU B 1 428 ? -9.266 -16.766 2.711 1 98.44 428 LEU B C 1
ATOM 7668 O O . LEU B 1 428 ? -8.961 -15.977 1.814 1 98.44 428 LEU B O 1
ATOM 7672 N N . ILE B 1 429 ? -8.375 -17.203 3.562 1 98.31 429 ILE B N 1
ATOM 7673 C CA . ILE B 1 429 ? -6.953 -16.906 3.424 1 98.31 429 ILE B CA 1
ATOM 7674 C C . ILE B 1 429 ? -6.129 -18.156 3.721 1 98.31 429 ILE B C 1
ATOM 7676 O O . ILE B 1 429 ? -5.992 -18.562 4.879 1 98.31 429 ILE B O 1
ATOM 7680 N N . GLY B 1 430 ? -5.562 -18.797 2.67 1 98.44 430 GLY B N 1
ATOM 7681 C CA . GLY B 1 430 ? -4.746 -19.969 2.887 1 98.44 430 GLY B CA 1
ATOM 7682 C C . GLY B 1 430 ? -4.949 -21.047 1.826 1 98.44 430 GLY B C 1
ATOM 7683 O O . GLY B 1 430 ? -5.469 -20.766 0.745 1 98.44 430 GLY B O 1
ATOM 7684 N N . PRO B 1 431 ? -4.48 -22.234 2.135 1 98.12 431 PRO B N 1
ATOM 7685 C CA . PRO B 1 431 ? -4.613 -23.359 1.191 1 98.12 431 PRO B CA 1
ATOM 7686 C C . PRO B 1 431 ? -6.055 -23.844 1.053 1 98.12 431 PRO B C 1
ATOM 7688 O O . PRO B 1 431 ? -6.836 -23.75 2.004 1 98.12 431 PRO B O 1
ATOM 7691 N N . VAL B 1 432 ? -6.406 -24.297 -0.104 1 98.69 432 VAL B N 1
ATOM 7692 C CA . VAL B 1 432 ? -7.691 -24.922 -0.402 1 98.69 432 VAL B CA 1
ATOM 7693 C C . VAL B 1 432 ? -7.469 -26.328 -0.944 1 98.69 432 VAL B C 1
ATOM 7695 O O . VAL B 1 432 ? -6.508 -26.578 -1.677 1 98.69 432 VAL B O 1
ATOM 7698 N N . SER B 1 433 ? -8.289 -27.219 -0.547 1 98.56 433 SER B N 1
ATOM 7699 C CA . SER B 1 433 ? -8.227 -28.594 -1.065 1 98.56 433 SER B CA 1
ATOM 7700 C C . SER B 1 433 ? -9.617 -29.219 -1.134 1 98.56 433 SER B C 1
ATOM 7702 O O . SER B 1 433 ? -10.578 -28.672 -0.59 1 98.56 433 SER B O 1
ATOM 7704 N N . ALA B 1 434 ? -9.711 -30.297 -1.858 1 98.81 434 ALA B N 1
ATOM 7705 C CA . ALA B 1 434 ? -10.953 -31.078 -1.945 1 98.81 434 ALA B CA 1
ATOM 7706 C C . ALA B 1 434 ? -10.695 -32.562 -1.679 1 98.81 434 ALA B C 1
ATOM 7708 O O . ALA B 1 434 ? -9.625 -33.062 -1.993 1 98.81 434 ALA B O 1
ATOM 7709 N N . SER B 1 435 ? -11.648 -33.156 -1.049 1 98.75 435 SER B N 1
ATOM 7710 C CA . SER B 1 435 ? -11.727 -34.594 -0.827 1 98.75 435 SER B CA 1
ATOM 7711 C C . SER B 1 435 ? -12.969 -35.188 -1.48 1 98.75 435 SER B C 1
ATOM 7713 O O . SER B 1 435 ? -14.07 -35.094 -0.938 1 98.75 435 SER B O 1
ATOM 7715 N N . ILE B 1 436 ? -12.797 -35.906 -2.594 1 98.69 436 ILE B N 1
ATOM 7716 C CA . ILE B 1 436 ? -13.938 -36.312 -3.408 1 98.69 436 ILE B CA 1
ATOM 7717 C C . ILE B 1 436 ? -13.961 -37.844 -3.531 1 98.69 436 ILE B C 1
ATOM 7719 O O . ILE B 1 436 ? -12.969 -38.438 -3.926 1 98.69 436 ILE B O 1
ATOM 7723 N N . TYR B 1 437 ? -15.102 -38.469 -3.186 1 97.88 437 TYR B N 1
ATOM 7724 C CA . TYR B 1 437 ? -15.328 -39.875 -3.453 1 97.88 437 TYR B CA 1
ATOM 7725 C C . TYR B 1 437 ? -15.789 -40.094 -4.887 1 97.88 437 TYR B C 1
ATOM 7727 O O . TYR B 1 437 ? -17 -40.062 -5.172 1 97.88 437 TYR B O 1
ATOM 7735 N N . ALA B 1 438 ? -14.789 -40.312 -5.746 1 97.44 438 ALA B N 1
ATOM 7736 C CA . ALA B 1 438 ? -15.078 -40.469 -7.168 1 97.44 438 ALA B CA 1
ATOM 7737 C C . ALA B 1 438 ? -14.484 -41.75 -7.703 1 97.44 438 ALA B C 1
ATOM 7739 O O . ALA B 1 438 ? -13.406 -42.188 -7.281 1 97.44 438 ALA B O 1
ATOM 7740 N N . THR B 1 439 ? -15.219 -42.344 -8.625 1 95.56 439 THR B N 1
ATOM 7741 C CA . THR B 1 439 ? -14.734 -43.5 -9.352 1 95.56 439 THR B CA 1
ATOM 7742 C C . THR B 1 439 ? -15 -43.375 -10.844 1 95.56 439 THR B C 1
ATOM 7744 O O . THR B 1 439 ? -15.875 -42.594 -11.258 1 95.56 439 THR B O 1
ATOM 7747 N N . THR B 1 440 ? -14.188 -44.031 -11.602 1 95.62 440 THR B N 1
ATOM 7748 C CA . THR B 1 440 ? -14.414 -44.156 -13.039 1 95.62 440 THR B CA 1
ATOM 7749 C C . THR B 1 440 ? -14.562 -45.594 -13.461 1 95.62 440 THR B C 1
ATOM 7751 O O . THR B 1 440 ? -14.195 -46.5 -12.711 1 95.62 440 THR B O 1
ATOM 7754 N N . ASP B 1 441 ? -15.055 -45.812 -14.625 1 92.75 441 ASP B N 1
ATOM 7755 C CA . ASP B 1 441 ? -15.25 -47.156 -15.133 1 92.75 441 ASP B CA 1
ATOM 7756 C C . ASP B 1 441 ? -13.906 -47.812 -15.461 1 92.75 441 ASP B C 1
ATOM 7758 O O . ASP B 1 441 ? -13.766 -49.031 -15.359 1 92.75 441 ASP B O 1
ATOM 7762 N N . SER B 1 442 ? -12.938 -47.062 -15.852 1 88.5 442 SER B N 1
ATOM 7763 C CA . SER B 1 442 ? -11.664 -47.594 -16.312 1 88.5 442 SER B CA 1
ATOM 7764 C C . SER B 1 442 ? -10.578 -47.438 -15.258 1 88.5 442 SER B C 1
ATOM 7766 O O . SER B 1 442 ? -9.508 -48.031 -15.352 1 88.5 442 SER B O 1
ATOM 7768 N N . GLY B 1 443 ? -10.867 -46.688 -14.297 1 90.38 443 GLY B N 1
ATOM 7769 C CA . GLY B 1 443 ? -9.844 -46.344 -13.328 1 90.38 443 GLY B CA 1
ATOM 7770 C C . GLY B 1 443 ? -8.898 -45.25 -13.797 1 90.38 443 GLY B C 1
ATOM 7771 O O . GLY B 1 443 ? -8.008 -44.844 -13.055 1 90.38 443 GLY B O 1
ATOM 7772 N N . GLN B 1 444 ? -9.164 -44.781 -14.938 1 90 444 GLN B N 1
ATOM 7773 C CA . GLN B 1 444 ? -8.359 -43.688 -15.516 1 90 444 GLN B CA 1
ATOM 7774 C C . GLN B 1 444 ? -9.133 -42.375 -15.57 1 90 444 GLN B C 1
ATOM 7776 O O . GLN B 1 444 ? -10.352 -42.375 -15.352 1 90 444 GLN B O 1
ATOM 7781 N N . GLY B 1 445 ? -8.391 -41.312 -15.719 1 95.5 445 GLY B N 1
ATOM 7782 C CA . GLY B 1 445 ? -9.016 -40 -15.875 1 95.5 445 GLY B CA 1
ATOM 7783 C C . GLY B 1 445 ? -8.391 -38.938 -15.008 1 95.5 445 GLY B C 1
ATOM 7784 O O . GLY B 1 445 ? -7.418 -39.188 -14.289 1 95.5 445 GLY B O 1
ATOM 7785 N N . ASP B 1 446 ? -8.82 -37.719 -15.18 1 97.88 446 ASP B N 1
ATOM 7786 C CA . ASP B 1 446 ? -8.508 -36.625 -14.305 1 97.88 446 ASP B CA 1
ATOM 7787 C C . ASP B 1 446 ? -9.742 -36.156 -13.523 1 97.88 446 ASP B C 1
ATOM 7789 O O . ASP B 1 446 ? -10.867 -36.281 -14.016 1 97.88 446 ASP B O 1
ATOM 7793 N N . LEU B 1 447 ? -9.5 -35.781 -12.336 1 98.44 447 LEU B N 1
ATOM 7794 C CA . LEU B 1 447 ? -10.539 -35.094 -11.555 1 98.44 447 LEU B CA 1
ATOM 7795 C C . LEU B 1 447 ? -10.203 -33.625 -11.336 1 98.44 447 LEU B C 1
ATOM 7797 O O . LEU B 1 447 ? -9.172 -33.312 -10.758 1 98.44 447 LEU B O 1
ATOM 7801 N N . PHE B 1 448 ? -11.031 -32.781 -11.867 1 98.62 448 PHE B N 1
ATOM 7802 C CA . PHE B 1 448 ? -10.891 -31.328 -11.75 1 98.62 448 PHE B CA 1
ATOM 7803 C C . PHE B 1 448 ? -11.945 -30.766 -10.812 1 98.62 448 PHE B C 1
ATOM 7805 O O . PHE B 1 448 ? -13.117 -31.125 -10.891 1 98.62 448 PHE B O 1
ATOM 7812 N N . VAL B 1 449 ? -11.531 -29.938 -9.867 1 98.88 449 VAL B N 1
ATOM 7813 C CA . VAL B 1 449 ? -12.422 -29.281 -8.922 1 98.88 449 VAL B CA 1
ATOM 7814 C C . VAL B 1 449 ? -12.188 -27.766 -8.945 1 98.88 449 VAL B C 1
ATOM 7816 O O . VAL B 1 449 ? -11.039 -27.312 -8.938 1 98.88 449 VAL B O 1
ATOM 7819 N N . ARG B 1 450 ? -13.266 -26.984 -9 1 98.81 450 ARG B N 1
ATOM 7820 C CA . ARG B 1 450 ? -13.164 -25.531 -9.016 1 98.81 450 ARG B CA 1
ATOM 7821 C C . ARG B 1 450 ? -14.188 -24.906 -8.07 1 98.81 450 ARG B C 1
ATOM 7823 O O . ARG B 1 450 ? -15.359 -25.297 -8.07 1 98.81 450 ARG B O 1
ATOM 7830 N N . LEU B 1 451 ? -13.68 -23.969 -7.297 1 98.88 451 LEU B N 1
ATOM 7831 C CA . LEU B 1 451 ? -14.539 -23.141 -6.453 1 98.88 451 LEU B CA 1
ATOM 7832 C C . LEU B 1 451 ? -14.844 -21.812 -7.133 1 98.88 451 LEU B C 1
ATOM 7834 O O . LEU B 1 451 ? -13.938 -21.125 -7.633 1 98.88 451 LEU B O 1
ATOM 7838 N N . CYS B 1 452 ? -16.125 -21.422 -7.168 1 98.88 452 CYS B N 1
ATOM 7839 C CA . CYS B 1 452 ? -16.562 -20.188 -7.805 1 98.88 452 CYS B CA 1
ATOM 7840 C C . CYS B 1 452 ? -17.359 -19.328 -6.828 1 98.88 452 CYS B C 1
ATOM 7842 O O . CYS B 1 452 ? -17.875 -19.828 -5.832 1 98.88 452 CYS B O 1
ATOM 7844 N N . ASP B 1 453 ? -17.375 -18.094 -7.109 1 98.81 453 ASP B N 1
ATOM 7845 C CA . ASP B 1 453 ? -18.156 -17.078 -6.434 1 98.81 453 ASP B CA 1
ATOM 7846 C C . ASP B 1 453 ? -19.359 -16.656 -7.277 1 98.81 453 ASP B C 1
ATOM 7848 O O . ASP B 1 453 ? -19.188 -16.078 -8.352 1 98.81 453 ASP B O 1
ATOM 7852 N N . VAL B 1 454 ? -20.531 -16.953 -6.801 1 98.69 454 VAL B N 1
ATOM 7853 C CA . VAL B 1 454 ? -21.75 -16.562 -7.508 1 98.69 454 VAL B CA 1
ATOM 7854 C C . VAL B 1 454 ? -22.312 -15.281 -6.91 1 98.69 454 VAL B C 1
ATOM 7856 O O . VAL B 1 454 ? -22.672 -15.234 -5.73 1 98.69 454 VAL B O 1
ATOM 7859 N N . ASP B 1 455 ? -22.406 -14.32 -7.734 1 96 455 ASP B N 1
ATOM 7860 C CA . ASP B 1 455 ? -22.859 -13.039 -7.207 1 96 455 ASP B CA 1
ATOM 7861 C C . ASP B 1 455 ? -24.375 -13 -7.094 1 96 455 ASP B C 1
ATOM 7863 O O . ASP B 1 455 ? -25.047 -14.008 -7.332 1 96 455 ASP B O 1
ATOM 7867 N N . ARG B 1 456 ? -24.938 -11.906 -6.723 1 92.88 456 ARG B N 1
ATOM 7868 C CA . ARG B 1 456 ? -26.375 -11.758 -6.438 1 92.88 456 ARG B CA 1
ATOM 7869 C C . ARG B 1 456 ? -27.203 -11.867 -7.711 1 92.88 456 ARG B C 1
ATOM 7871 O O . ARG B 1 456 ? -28.406 -12.141 -7.656 1 92.88 456 ARG B O 1
ATOM 7878 N N . LYS B 1 457 ? -26.547 -11.648 -8.812 1 92.88 457 LYS B N 1
ATOM 7879 C CA . LYS B 1 457 ? -27.234 -11.742 -10.102 1 92.88 457 LYS B CA 1
ATOM 7880 C C . LYS B 1 457 ? -27.094 -13.141 -10.695 1 92.88 457 LYS B C 1
ATOM 7882 O O . LYS B 1 457 ? -27.609 -13.406 -11.781 1 92.88 457 LYS B O 1
ATOM 7887 N N . GLY B 1 458 ? -26.359 -13.961 -10.07 1 95.31 458 GLY B N 1
ATOM 7888 C CA . GLY B 1 458 ? -26.25 -15.344 -10.492 1 95.31 458 GLY B CA 1
ATOM 7889 C C . GLY B 1 458 ? -25.031 -15.609 -11.359 1 95.31 458 GLY B C 1
ATOM 7890 O O . GLY B 1 458 ? -24.812 -16.734 -11.828 1 95.31 458 GLY B O 1
ATOM 7891 N N . ARG B 1 459 ? -24.297 -14.648 -11.594 1 96.75 459 ARG B N 1
ATOM 7892 C CA . ARG B 1 459 ? -23.078 -14.852 -12.375 1 96.75 459 ARG B CA 1
ATOM 7893 C C . ARG B 1 459 ? -22 -15.547 -11.547 1 96.75 459 ARG B C 1
ATOM 7895 O O . ARG B 1 459 ? -21.781 -15.195 -10.391 1 96.75 459 ARG B O 1
ATOM 7902 N N . SER B 1 460 ? -21.281 -16.469 -12.172 1 98.62 460 SER B N 1
ATOM 7903 C CA . SER B 1 460 ? -20.328 -17.328 -11.492 1 98.62 460 SER B CA 1
ATOM 7904 C C . SER B 1 460 ? -18.891 -17.031 -11.945 1 98.62 460 SER B C 1
ATOM 7906 O O . SER B 1 460 ? -18.594 -17.109 -13.133 1 98.62 460 SER B O 1
ATOM 7908 N N . HIS B 1 461 ? -18.031 -16.719 -10.969 1 98.56 461 HIS B N 1
ATOM 7909 C CA . HIS B 1 461 ? -16.641 -16.422 -11.281 1 98.56 461 HIS B CA 1
ATOM 7910 C C . HIS B 1 461 ? -15.688 -17.344 -10.531 1 98.56 461 HIS B C 1
ATOM 7912 O O . HIS B 1 461 ? -15.891 -17.625 -9.344 1 98.56 461 HIS B O 1
ATOM 7918 N N . ASN B 1 462 ? -14.656 -17.766 -11.203 1 98.75 462 ASN B N 1
ATOM 7919 C CA . ASN B 1 462 ? -13.711 -18.688 -10.578 1 98.75 462 ASN B CA 1
ATOM 7920 C C . ASN B 1 462 ? -12.914 -18 -9.469 1 98.75 462 ASN B C 1
ATOM 7922 O O . ASN B 1 462 ? -12.539 -16.828 -9.602 1 98.75 462 ASN B O 1
ATOM 7926 N N . VAL B 1 463 ? -12.641 -18.781 -8.398 1 98.75 463 VAL B N 1
ATOM 7927 C CA . VAL B 1 463 ? -11.805 -18.328 -7.289 1 98.75 463 VAL B CA 1
ATOM 7928 C C . VAL B 1 463 ? -10.523 -19.156 -7.234 1 98.75 463 VAL B C 1
ATOM 7930 O O . VAL B 1 463 ? -9.43 -18.609 -7.129 1 98.75 463 VAL B O 1
ATOM 7933 N N . THR B 1 464 ? -10.664 -20.438 -7.305 1 98.5 464 THR B N 1
ATOM 7934 C CA . THR B 1 464 ? -9.523 -21.359 -7.289 1 98.5 464 THR B CA 1
ATOM 7935 C C . THR B 1 464 ? -9.906 -22.703 -7.883 1 98.5 464 THR B C 1
ATOM 7937 O O . THR B 1 464 ? -11.094 -23.047 -7.961 1 98.5 464 THR B O 1
ATOM 7940 N N . ASP B 1 465 ? -8.938 -23.438 -8.281 1 98.5 465 ASP B N 1
ATOM 7941 C CA . ASP B 1 465 ? -9.18 -24.781 -8.82 1 98.5 465 ASP B CA 1
ATOM 7942 C C . ASP B 1 465 ? -7.969 -25.688 -8.609 1 98.5 465 ASP B C 1
ATOM 7944 O O . ASP B 1 465 ? -6.926 -25.234 -8.133 1 98.5 465 ASP B O 1
ATOM 7948 N N . GLY B 1 466 ? -8.164 -26.953 -8.828 1 98.31 466 GLY B N 1
ATOM 7949 C CA . GLY B 1 466 ? -7.137 -27.984 -8.82 1 98.31 466 GLY B CA 1
ATOM 7950 C C . GLY B 1 466 ? -7.5 -29.188 -9.656 1 98.31 466 GLY B C 1
ATOM 7951 O O . GLY B 1 466 ? -8.648 -29.344 -10.078 1 98.31 466 GLY B O 1
ATOM 7952 N N . ILE B 1 467 ? -6.5 -30.016 -9.953 1 98.44 467 ILE B N 1
ATOM 7953 C CA . ILE B 1 467 ? -6.695 -31.203 -10.773 1 98.44 467 ILE B CA 1
ATOM 7954 C C . ILE B 1 467 ? -5.805 -32.344 -10.25 1 98.44 467 ILE B C 1
ATOM 7956 O O . ILE B 1 467 ? -4.75 -32.094 -9.664 1 98.44 467 ILE B O 1
ATOM 7960 N N . ILE B 1 468 ? -6.238 -33.531 -10.445 1 97.81 468 ILE B N 1
ATOM 7961 C CA . ILE B 1 468 ? -5.434 -34.719 -10.094 1 97.81 468 ILE B CA 1
ATOM 7962 C C . ILE B 1 468 ? -5.664 -35.812 -11.109 1 97.81 468 ILE B C 1
ATOM 7964 O O . ILE B 1 468 ? -6.789 -36.031 -11.578 1 97.81 468 ILE B O 1
ATOM 7968 N N . LYS B 1 469 ? -4.641 -36.406 -11.531 1 96.81 469 LYS B N 1
ATOM 7969 C CA . LYS B 1 469 ? -4.723 -37.594 -12.375 1 96.81 469 LYS B CA 1
ATOM 7970 C C . LYS B 1 469 ? -5.02 -38.844 -11.547 1 96.81 469 LYS B C 1
ATOM 7972 O O . LYS B 1 469 ? -4.355 -39.094 -10.539 1 96.81 469 LYS B O 1
ATOM 7977 N N . LEU B 1 470 ? -5.996 -39.562 -11.969 1 95.19 470 LEU B N 1
ATOM 7978 C CA . LEU B 1 470 ? -6.406 -40.781 -11.242 1 95.19 470 LEU B CA 1
ATOM 7979 C C . LEU B 1 470 ? -5.469 -41.938 -11.539 1 95.19 470 LEU B C 1
ATOM 7981 O O . LEU B 1 470 ? -4.98 -42.062 -12.664 1 95.19 470 LEU B O 1
ATOM 7985 N N . ASP B 1 471 ? -5.203 -42.625 -10.531 1 86 471 ASP B N 1
ATOM 7986 C CA . ASP B 1 471 ? -4.367 -43.812 -10.633 1 86 471 ASP B CA 1
ATOM 7987 C C . ASP B 1 471 ? -5.121 -45.062 -10.156 1 86 471 ASP B C 1
ATOM 7989 O O . ASP B 1 471 ? -4.883 -45.531 -9.055 1 86 471 ASP B O 1
ATOM 7993 N N . GLY B 1 472 ? -5.945 -45.594 -10.93 1 86.94 472 GLY B N 1
ATOM 7994 C CA . GLY B 1 472 ? -6.707 -46.781 -10.594 1 86.94 472 GLY B CA 1
ATOM 7995 C C . GLY B 1 472 ? -7.977 -46.469 -9.812 1 86.94 472 GLY B C 1
ATOM 7996 O O . GLY B 1 472 ? -8.328 -45.312 -9.625 1 86.94 472 GLY B O 1
ATOM 7997 N N . VAL B 1 473 ? -8.656 -47.531 -9.477 1 83.75 473 VAL B N 1
ATOM 7998 C CA . VAL B 1 473 ? -9.898 -47.406 -8.719 1 83.75 473 VAL B CA 1
ATOM 7999 C C . VAL B 1 473 ? -9.602 -47.469 -7.223 1 83.75 473 VAL B C 1
ATOM 8001 O O . VAL B 1 473 ? -8.758 -48.25 -6.781 1 83.75 473 VAL B O 1
ATOM 8004 N N . THR B 1 474 ? -10.227 -46.625 -6.48 1 85.94 474 THR B N 1
ATOM 8005 C CA . THR B 1 474 ? -10.031 -46.594 -5.035 1 85.94 474 THR B CA 1
ATOM 8006 C C . THR B 1 474 ? -11.344 -46.281 -4.324 1 85.94 474 THR B C 1
ATOM 8008 O O . THR B 1 474 ? -12.25 -45.688 -4.906 1 85.94 474 THR B O 1
ATOM 8011 N N . ASP B 1 475 ? -11.43 -46.812 -3.096 1 87.88 475 ASP B N 1
ATOM 8012 C CA . ASP B 1 475 ? -12.586 -46.5 -2.256 1 87.88 475 ASP B CA 1
ATOM 8013 C C . ASP B 1 475 ? -12.305 -45.281 -1.357 1 87.88 475 ASP B C 1
ATOM 8015 O O . ASP B 1 475 ? -13.219 -44.719 -0.756 1 87.88 475 ASP B O 1
ATOM 8019 N N . ALA B 1 476 ? -11.094 -44.938 -1.31 1 93.94 476 ALA B N 1
ATOM 8020 C CA . ALA B 1 476 ? -10.703 -43.75 -0.523 1 93.94 476 ALA B CA 1
ATOM 8021 C C . ALA B 1 476 ? -11.016 -42.469 -1.272 1 93.94 476 ALA B C 1
ATOM 8023 O O . ALA B 1 476 ? -11.102 -42.469 -2.502 1 93.94 476 ALA B O 1
ATOM 8024 N N . PRO B 1 477 ? -11.305 -41.438 -0.508 1 96.94 477 PRO B N 1
ATOM 8025 C CA . PRO B 1 477 ? -11.531 -40.188 -1.212 1 96.94 477 PRO B CA 1
ATOM 8026 C C . PRO B 1 477 ? -10.289 -39.688 -1.965 1 96.94 477 PRO B C 1
ATOM 8028 O O . PRO B 1 477 ? -9.172 -39.844 -1.476 1 96.94 477 PRO B O 1
ATOM 8031 N N . ILE B 1 478 ? -10.461 -39.125 -3.127 1 97.75 478 ILE B N 1
ATOM 8032 C CA . ILE B 1 478 ? -9.414 -38.531 -3.934 1 97.75 478 ILE B CA 1
ATOM 8033 C C . ILE B 1 478 ? -9.125 -37.125 -3.42 1 97.75 478 ILE B C 1
ATOM 8035 O O . ILE B 1 478 ? -10.031 -36.281 -3.311 1 97.75 478 ILE B O 1
ATOM 8039 N N . GLN B 1 479 ? -7.855 -36.938 -3.115 1 97.62 479 GLN B N 1
ATOM 8040 C CA . GLN B 1 479 ? -7.441 -35.625 -2.613 1 97.62 479 GLN B CA 1
ATOM 8041 C C . GLN B 1 479 ? -6.977 -34.719 -3.75 1 97.62 479 GLN B C 1
ATOM 8043 O O . GLN B 1 479 ? -6.062 -35.062 -4.496 1 97.62 479 GLN B O 1
ATOM 8048 N N . VAL B 1 480 ? -7.57 -33.531 -3.887 1 98.12 480 VAL B N 1
ATOM 8049 C CA . VAL B 1 480 ? -7.199 -32.562 -4.895 1 98.12 480 VAL B CA 1
ATOM 8050 C C . VAL B 1 480 ? -6.637 -31.312 -4.211 1 98.12 480 VAL B C 1
ATOM 8052 O O . VAL B 1 480 ? -7.344 -30.625 -3.463 1 98.12 480 VAL B O 1
ATOM 8055 N N . ILE B 1 481 ? -5.383 -31.016 -4.477 1 97.19 481 ILE B N 1
ATOM 8056 C CA . ILE B 1 481 ? -4.777 -29.781 -4.012 1 97.19 481 ILE B CA 1
ATOM 8057 C C . ILE B 1 481 ? -5.168 -28.625 -4.945 1 97.19 481 ILE B C 1
ATOM 8059 O O . ILE B 1 481 ? -4.965 -28.719 -6.156 1 97.19 481 ILE B O 1
ATOM 8063 N N . MET B 1 482 ? -5.715 -27.625 -4.383 1 97.94 482 MET B N 1
ATOM 8064 C CA . MET B 1 482 ? -6.156 -26.484 -5.176 1 97.94 482 MET B CA 1
ATOM 8065 C C . MET B 1 482 ? -5.254 -25.266 -4.941 1 97.94 482 MET B C 1
ATOM 8067 O O . MET B 1 482 ? -4.422 -25.281 -4.035 1 97.94 482 MET B O 1
ATOM 8071 N N . HIS B 1 483 ? -5.359 -24.266 -5.793 1 97.69 483 HIS B N 1
ATOM 8072 C CA . HIS B 1 483 ? -4.617 -23.031 -5.633 1 97.69 483 HIS B CA 1
ATOM 8073 C C . HIS B 1 483 ? -5.008 -22.312 -4.344 1 97.69 483 HIS B C 1
ATOM 8075 O O . HIS B 1 483 ? -6.195 -22.172 -4.051 1 97.69 483 HIS B O 1
ATOM 8081 N N . PRO B 1 484 ? -3.992 -21.938 -3.553 1 98.31 484 PRO B N 1
ATOM 8082 C CA . PRO B 1 484 ? -4.34 -21.125 -2.387 1 98.31 484 PRO B CA 1
ATOM 8083 C C . PRO B 1 484 ? -4.938 -19.766 -2.771 1 98.31 484 PRO B C 1
ATOM 8085 O O . PRO B 1 484 ? -4.789 -19.328 -3.914 1 98.31 484 PRO B O 1
ATOM 8088 N N . THR B 1 485 ? -5.598 -19.125 -1.73 1 98.56 485 THR B N 1
ATOM 8089 C CA . THR B 1 485 ? -6.215 -17.844 -2.1 1 98.56 485 THR B CA 1
ATOM 8090 C C . THR B 1 485 ? -6.328 -16.938 -0.888 1 98.56 485 THR B C 1
ATOM 8092 O O . THR B 1 485 ? -6.008 -17.328 0.233 1 98.56 485 THR B O 1
ATOM 8095 N N . GLY B 1 486 ? -6.531 -15.727 -1.035 1 98.44 486 GLY B N 1
ATOM 8096 C CA . GLY B 1 486 ? -7.039 -14.648 -0.198 1 98.44 486 GLY B CA 1
ATOM 8097 C C . GLY B 1 486 ? -8.203 -13.914 -0.823 1 98.44 486 GLY B C 1
ATOM 8098 O O . GLY B 1 486 ? -8.008 -13.023 -1.658 1 98.44 486 GLY B O 1
ATOM 8099 N N . TYR B 1 487 ? -9.344 -14.305 -0.426 1 98.31 487 TYR B N 1
ATOM 8100 C CA . TYR B 1 487 ? -10.531 -13.914 -1.179 1 98.31 487 TYR B CA 1
ATOM 8101 C C . TYR B 1 487 ? -11.727 -13.727 -0.252 1 98.31 487 TYR B C 1
ATOM 8103 O O . TYR B 1 487 ? -11.953 -14.531 0.651 1 98.31 487 TYR B O 1
ATOM 8111 N N . ARG B 1 488 ? -12.477 -12.727 -0.476 1 97.25 488 ARG B N 1
ATOM 8112 C CA . ARG B 1 488 ? -13.727 -12.508 0.238 1 97.25 488 ARG B CA 1
ATOM 8113 C C . ARG B 1 488 ? -14.922 -12.867 -0.637 1 97.25 488 ARG B C 1
ATOM 8115 O O . ARG B 1 488 ? -15.094 -12.312 -1.724 1 97.25 488 ARG B O 1
ATOM 8122 N N . PHE B 1 489 ? -15.727 -13.742 -0.158 1 97.5 489 PHE B N 1
ATOM 8123 C CA . PHE B 1 489 ? -17.094 -13.891 -0.658 1 97.5 489 PHE B CA 1
ATOM 8124 C C . PHE B 1 489 ? -18.031 -12.906 0.026 1 97.5 489 PHE B C 1
ATOM 8126 O O . PHE B 1 489 ? -18.219 -12.961 1.244 1 97.5 489 PHE B O 1
ATOM 8133 N N . ALA B 1 490 ? -18.609 -12.117 -0.746 1 94.19 490 ALA B N 1
ATOM 8134 C CA . ALA B 1 490 ? -19.453 -11.086 -0.156 1 94.19 490 ALA B CA 1
ATOM 8135 C C . ALA B 1 490 ? -20.75 -11.688 0.38 1 94.19 490 ALA B C 1
ATOM 8137 O O . ALA B 1 490 ? -21.266 -12.664 -0.167 1 94.19 490 ALA B O 1
ATOM 8138 N N . ARG B 1 491 ? -21.266 -11.094 1.418 1 92.75 491 ARG B N 1
ATOM 8139 C CA . ARG B 1 491 ? -22.609 -11.453 1.877 1 92.75 491 ARG B CA 1
ATOM 8140 C C . ARG B 1 491 ? -23.609 -11.445 0.722 1 92.75 491 ARG B C 1
ATOM 8142 O O . ARG B 1 491 ? -23.578 -10.547 -0.124 1 92.75 491 ARG B O 1
ATOM 8149 N N . GLY B 1 492 ? -24.438 -12.445 0.71 1 93.44 492 GLY B N 1
ATOM 8150 C CA . GLY B 1 492 ? -25.406 -12.586 -0.365 1 93.44 492 GLY B CA 1
ATOM 8151 C C . GLY B 1 492 ? -24.891 -13.406 -1.528 1 93.44 492 GLY B C 1
ATOM 8152 O O . GLY B 1 492 ? -25.688 -13.883 -2.352 1 93.44 492 GLY B O 1
ATOM 8153 N N . HIS B 1 493 ? -23.641 -13.523 -1.633 1 97.56 493 HIS B N 1
ATOM 8154 C CA . HIS B 1 493 ? -23.062 -14.398 -2.645 1 97.56 493 HIS B CA 1
ATOM 8155 C C . HIS B 1 493 ? -23.203 -15.867 -2.238 1 97.56 493 HIS B C 1
ATOM 8157 O O . HIS B 1 493 ? -23.609 -16.172 -1.119 1 97.56 493 HIS B O 1
ATOM 8163 N N . ARG B 1 494 ? -22.953 -16.719 -3.162 1 98.69 494 ARG B N 1
ATOM 8164 C CA . ARG B 1 494 ? -22.938 -18.156 -2.938 1 98.69 494 ARG B CA 1
ATOM 8165 C C . ARG B 1 494 ? -21.594 -18.766 -3.314 1 98.69 494 ARG B C 1
ATOM 8167 O O . ARG B 1 494 ? -20.891 -18.234 -4.164 1 98.69 494 ARG B O 1
ATOM 8174 N N . LEU B 1 495 ? -21.266 -19.812 -2.611 1 98.88 495 LEU B N 1
ATOM 8175 C CA . LEU B 1 495 ? -20.188 -20.672 -3.064 1 98.88 495 LEU B CA 1
ATOM 8176 C C . LEU B 1 495 ? -20.703 -21.719 -4.047 1 98.88 495 LEU B C 1
ATOM 8178 O O . LEU B 1 495 ? -21.781 -22.297 -3.85 1 98.88 495 LEU B O 1
ATOM 8182 N N . ARG B 1 496 ? -19.953 -21.906 -5.066 1 98.88 496 ARG B N 1
ATOM 8183 C CA . ARG B 1 496 ? -20.297 -22.922 -6.047 1 98.88 496 ARG B CA 1
ATOM 8184 C C . ARG B 1 496 ? -19.094 -23.781 -6.406 1 98.88 496 ARG B C 1
ATOM 8186 O O . ARG B 1 496 ? -18 -23.25 -6.648 1 98.88 496 ARG B O 1
ATOM 8193 N N . LEU B 1 497 ? -19.281 -25.047 -6.371 1 98.88 497 LEU B N 1
ATOM 8194 C CA . LEU B 1 497 ? -18.219 -26 -6.684 1 98.88 497 LEU B CA 1
ATOM 8195 C C . LEU B 1 497 ? -18.5 -26.719 -7.992 1 98.88 497 LEU B C 1
ATOM 8197 O O . LEU B 1 497 ? -19.609 -27.219 -8.203 1 98.88 497 LEU B O 1
ATOM 8201 N N . GLN B 1 498 ? -17.547 -26.719 -8.852 1 98.88 498 GLN B N 1
ATOM 8202 C CA . GLN B 1 498 ? -17.578 -27.531 -10.07 1 98.88 498 GLN B CA 1
ATOM 8203 C C . GLN B 1 498 ? -16.719 -28.781 -9.914 1 98.88 498 GLN B C 1
ATOM 8205 O O . GLN B 1 498 ? -15.625 -28.734 -9.375 1 98.88 498 GLN B O 1
ATOM 8210 N N . VAL B 1 499 ? -17.234 -29.922 -10.312 1 98.81 499 VAL B N 1
ATOM 8211 C CA . VAL B 1 499 ? -16.5 -31.188 -10.406 1 98.81 499 VAL B CA 1
ATOM 8212 C C . VAL B 1 499 ? -16.594 -31.734 -11.828 1 98.81 499 VAL B C 1
ATOM 8214 O O . VAL B 1 499 ? -17.703 -31.938 -12.336 1 98.81 499 VAL B O 1
ATOM 8217 N N . SER B 1 500 ? -15.508 -31.938 -12.461 1 98.75 500 SER B N 1
ATOM 8218 C CA . SER B 1 500 ? -15.508 -32.406 -13.836 1 98.75 500 SER B CA 1
ATOM 8219 C C . SER B 1 500 ? -14.297 -33.312 -14.109 1 98.75 500 SER B C 1
ATOM 8221 O O . SER B 1 500 ? -13.461 -33.5 -13.234 1 98.75 500 SER B O 1
ATOM 8223 N N . GLY B 1 501 ? -14.266 -33.844 -15.336 1 98.25 501 GLY B N 1
ATOM 8224 C CA . GLY B 1 501 ? -13.211 -34.781 -15.695 1 98.25 501 GLY B CA 1
ATOM 8225 C C . GLY B 1 501 ? -12.031 -34.094 -16.375 1 98.25 501 GLY B C 1
ATOM 8226 O O . GLY B 1 501 ? -11.125 -34.781 -16.859 1 98.25 501 GLY B O 1
ATOM 8227 N N . GLY B 1 502 ? -12.047 -32.812 -16.438 1 97.38 502 GLY B N 1
ATOM 8228 C CA . GLY B 1 502 ? -10.938 -32.125 -17.047 1 97.38 502 GLY B CA 1
ATOM 8229 C C . GLY B 1 502 ? -11.062 -30.609 -16.938 1 97.38 502 GLY B C 1
ATOM 8230 O O . GLY B 1 502 ? -12.062 -30.094 -16.422 1 97.38 502 GLY B O 1
ATOM 8231 N N . GLY B 1 503 ? -10.07 -29.891 -17.328 1 97.75 503 GLY B N 1
ATOM 8232 C CA . GLY B 1 503 ? -9.953 -28.438 -17.406 1 97.75 503 GLY B CA 1
ATOM 8233 C C . GLY B 1 503 ? -9.148 -27.969 -18.609 1 97.75 503 GLY B C 1
ATOM 8234 O O . GLY B 1 503 ? -8.133 -27.281 -18.453 1 97.75 503 GLY B O 1
ATOM 8235 N N . PHE B 1 504 ? -9.664 -28.266 -19.797 1 98.25 504 PHE B N 1
ATOM 8236 C CA . PHE B 1 504 ? -8.984 -28 -21.062 1 98.25 504 PHE B CA 1
ATOM 8237 C C . PHE B 1 504 ? -9.188 -26.547 -21.5 1 98.25 504 PHE B C 1
ATOM 8239 O O . PHE B 1 504 ? -10.281 -26 -21.344 1 98.25 504 PHE B O 1
ATOM 8246 N N . PRO B 1 505 ? -8.188 -25.781 -21.984 1 97.81 505 PRO B N 1
ATOM 8247 C CA . PRO B 1 505 ? -6.859 -26.312 -22.297 1 97.81 505 PRO B CA 1
ATOM 8248 C C . PRO B 1 505 ? -5.816 -25.984 -21.234 1 97.81 505 PRO B C 1
ATOM 8250 O O . PRO B 1 505 ? -4.617 -26.094 -21.484 1 97.81 505 PRO B O 1
ATOM 8253 N N . ASN B 1 506 ? -6.305 -25.453 -20.031 1 98 506 ASN B N 1
ATOM 8254 C CA . ASN B 1 506 ? -5.297 -25.234 -19 1 98 506 ASN B CA 1
ATOM 8255 C C . ASN B 1 506 ? -4.48 -26.5 -18.734 1 98 506 ASN B C 1
ATOM 8257 O O . ASN B 1 506 ? -3.252 -26.438 -18.641 1 98 506 ASN B O 1
ATOM 8261 N N . HIS B 1 507 ? -5.238 -27.594 -18.703 1 98.31 507 HIS B N 1
ATOM 8262 C CA . HIS B 1 507 ? -4.652 -28.922 -18.594 1 98.31 507 HIS B CA 1
ATOM 8263 C C . HIS B 1 507 ? -4.926 -29.734 -19.859 1 98.31 507 HIS B C 1
ATOM 8265 O O . HIS B 1 507 ? -5.984 -29.594 -20.484 1 98.31 507 HIS B O 1
ATOM 8271 N N . ALA B 1 508 ? -4.008 -30.562 -20.188 1 98.06 508 ALA B N 1
ATOM 8272 C CA . ALA B 1 508 ? -4.203 -31.422 -21.344 1 98.06 508 ALA B CA 1
ATOM 8273 C C . ALA B 1 508 ? -5.418 -32.344 -21.141 1 98.06 508 ALA B C 1
ATOM 8275 O O . ALA B 1 508 ? -5.691 -32.781 -20.031 1 98.06 508 ALA B O 1
ATOM 8276 N N . ARG B 1 509 ? -6.109 -32.562 -22.281 1 97.25 509 ARG B N 1
ATOM 8277 C CA . ARG B 1 509 ? -7.223 -33.5 -22.172 1 97.25 509 ARG B CA 1
ATOM 8278 C C . ARG B 1 509 ? -6.719 -34.906 -21.891 1 97.25 509 ARG B C 1
ATOM 8280 O O . ARG B 1 509 ? -5.719 -35.344 -22.453 1 97.25 509 ARG B O 1
ATOM 8287 N N . ASN B 1 510 ? -7.277 -35.562 -20.906 1 96.75 510 ASN B N 1
ATOM 8288 C CA . ASN B 1 510 ? -7.07 -37 -20.719 1 96.75 510 ASN B CA 1
ATOM 8289 C C . ASN B 1 510 ? -7.781 -37.812 -21.781 1 96.75 510 ASN B C 1
ATOM 8291 O O . ASN B 1 510 ? -9.008 -37.75 -21.906 1 96.75 510 ASN B O 1
ATOM 8295 N N . THR B 1 511 ? -7.117 -38.625 -22.547 1 96.06 511 THR B N 1
ATOM 8296 C CA . THR B 1 511 ? -7.719 -39.281 -23.703 1 96.06 511 THR B CA 1
ATOM 8297 C C . THR B 1 511 ? -8.469 -40.531 -23.266 1 96.06 511 THR B C 1
ATOM 8299 O O . THR B 1 511 ? -9.188 -41.156 -24.078 1 96.06 511 THR B O 1
ATOM 8302 N N . GLY B 1 512 ? -8.273 -40.969 -22.016 1 94.88 512 GLY B N 1
ATOM 8303 C CA . GLY B 1 512 ? -8.922 -42.156 -21.516 1 94.88 512 GLY B CA 1
ATOM 8304 C C . GLY B 1 512 ? -8.289 -43.438 -22.031 1 94.88 512 GLY B C 1
ATOM 8305 O O . GLY B 1 512 ? -8.703 -44.531 -21.641 1 94.88 512 GLY B O 1
ATOM 8306 N N . SER B 1 513 ? -7.254 -43.312 -22.844 1 92.94 513 SER B N 1
ATOM 8307 C CA . SER B 1 513 ? -6.691 -44.469 -23.531 1 92.94 513 SER B CA 1
ATOM 8308 C C . SER B 1 513 ? -5.582 -45.125 -22.703 1 92.94 513 SER B C 1
ATOM 8310 O O . SER B 1 513 ? -5.203 -46.281 -22.953 1 92.94 513 SER B O 1
ATOM 8312 N N . GLY B 1 514 ? -5.047 -44.344 -21.797 1 90.75 514 GLY B N 1
ATOM 8313 C CA . GLY B 1 514 ? -3.902 -44.844 -21.062 1 90.75 514 GLY B CA 1
ATOM 8314 C C . GLY B 1 514 ? -2.598 -44.75 -21.828 1 90.75 514 GLY B C 1
ATOM 8315 O O . GLY B 1 514 ? -1.53 -45.031 -21.281 1 90.75 514 GLY B O 1
ATOM 8316 N N . GLU B 1 515 ? -2.652 -44.219 -23.078 1 93.31 515 GLU B N 1
ATOM 8317 C CA . GLU B 1 515 ? -1.449 -44.031 -23.891 1 93.31 515 GLU B CA 1
ATOM 8318 C C . GLU B 1 515 ? -0.569 -42.938 -23.312 1 93.31 515 GLU B C 1
ATOM 8320 O O . GLU B 1 515 ? -1.048 -42.062 -22.562 1 93.31 515 GLU B O 1
ATOM 8325 N N . PRO B 1 516 ? 0.738 -43.031 -23.625 1 94.38 516 PRO B N 1
ATOM 8326 C CA . PRO B 1 516 ? 1.622 -41.938 -23.156 1 94.38 516 PRO B CA 1
ATOM 8327 C C . PRO B 1 516 ? 1.224 -40.594 -23.703 1 94.38 516 PRO B C 1
ATOM 8329 O O . PRO B 1 516 ? 0.763 -40.469 -24.844 1 94.38 516 PRO B O 1
ATOM 8332 N N . LEU B 1 517 ? 1.393 -39.562 -22.922 1 95.5 517 LEU B N 1
ATOM 8333 C CA . LEU B 1 517 ? 0.975 -38.188 -23.188 1 95.5 517 LEU B CA 1
ATOM 8334 C C . LEU B 1 517 ? 1.434 -37.75 -24.562 1 95.5 517 LEU B C 1
ATOM 8336 O O . LEU B 1 517 ? 0.644 -37.188 -25.344 1 95.5 517 LEU B O 1
ATOM 8340 N N . ALA B 1 518 ? 2.654 -38.031 -24.969 1 96.5 518 ALA B N 1
ATOM 8341 C CA . ALA B 1 518 ? 3.279 -37.5 -26.188 1 96.5 518 ALA B CA 1
ATOM 8342 C C . ALA B 1 518 ? 2.639 -38.125 -27.422 1 96.5 518 ALA B C 1
ATOM 8344 O O . ALA B 1 518 ? 2.547 -37.469 -28.469 1 96.5 518 ALA B O 1
ATOM 8345 N N . THR B 1 519 ? 2.094 -39.375 -27.281 1 96.88 519 THR B N 1
ATOM 8346 C CA . THR B 1 519 ? 1.711 -40.125 -28.469 1 96.88 519 THR B CA 1
ATOM 8347 C C . THR B 1 519 ? 0.221 -40.469 -28.453 1 96.88 519 THR B C 1
ATOM 8349 O O . THR B 1 519 ? -0.319 -40.969 -29.438 1 96.88 519 THR B O 1
ATOM 8352 N N . ALA B 1 520 ? -0.417 -40.156 -27.391 1 96.19 520 ALA B N 1
ATOM 8353 C CA . ALA B 1 520 ? -1.826 -40.531 -27.25 1 96.19 520 ALA B CA 1
ATOM 8354 C C . ALA B 1 520 ? -2.654 -39.969 -28.406 1 96.19 520 ALA B C 1
ATOM 8356 O O . ALA B 1 520 ? -2.537 -38.812 -28.75 1 96.19 520 ALA B O 1
ATOM 8357 N N . SER B 1 521 ? -3.467 -40.812 -29 1 95.06 521 SER B N 1
ATOM 8358 C CA . SER B 1 521 ? -4.34 -40.406 -30.094 1 95.06 521 SER B CA 1
ATOM 8359 C C . SER B 1 521 ? -5.715 -41.062 -29.984 1 95.06 521 SER B C 1
ATOM 8361 O O . SER B 1 521 ? -6.684 -40.562 -30.562 1 95.06 521 SER B O 1
ATOM 8363 N N . ARG B 1 522 ? -5.773 -42.188 -29.266 1 96.38 522 ARG B N 1
ATOM 8364 C CA . ARG B 1 522 ? -7.062 -42.844 -29.078 1 96.38 522 ARG B CA 1
ATOM 8365 C C . ARG B 1 522 ? -7.895 -42.094 -28.031 1 96.38 522 ARG B C 1
ATOM 8367 O O . ARG B 1 522 ? -7.367 -41.688 -27 1 96.38 522 ARG B O 1
ATOM 8374 N N . ILE B 1 523 ? -9.164 -42.031 -28.328 1 95.69 523 ILE B N 1
ATOM 8375 C CA . ILE B 1 523 ? -10.078 -41.312 -27.453 1 95.69 523 ILE B CA 1
ATOM 8376 C C . ILE B 1 523 ? -11.117 -42.25 -26.875 1 95.69 523 ILE B C 1
ATOM 8378 O O . ILE B 1 523 ? -11.797 -42.969 -27.625 1 95.69 523 ILE B O 1
ATOM 8382 N N . VAL B 1 524 ? -11.164 -42.312 -25.609 1 96.56 524 VAL B N 1
ATOM 8383 C CA . VAL B 1 524 ? -12.117 -43.156 -24.906 1 96.56 524 VAL B CA 1
ATOM 8384 C C . VAL B 1 524 ? -12.875 -42.344 -23.875 1 96.56 524 VAL B C 1
ATOM 8386 O O . VAL B 1 524 ? -12.273 -41.844 -22.922 1 96.56 524 VAL B O 1
ATOM 8389 N N . PRO B 1 525 ? -14.195 -42.219 -24.047 1 97.44 525 PRO B N 1
ATOM 8390 C CA . PRO B 1 525 ? -14.961 -41.531 -23.016 1 97.44 525 PRO B CA 1
ATOM 8391 C C . PRO B 1 525 ? -14.789 -42.156 -21.625 1 97.44 525 PRO B C 1
ATOM 8393 O O . PRO B 1 525 ? -14.609 -43.375 -21.516 1 97.44 525 PRO B O 1
ATOM 8396 N N . ILE B 1 526 ? -14.82 -41.375 -20.609 1 97.5 526 ILE B N 1
ATOM 8397 C CA . ILE B 1 526 ? -14.641 -41.812 -19.234 1 97.5 526 ILE B CA 1
ATOM 8398 C C . ILE B 1 526 ? -15.914 -41.531 -18.422 1 97.5 526 ILE B C 1
ATOM 8400 O O . ILE B 1 526 ? -16.391 -40.406 -18.375 1 97.5 526 ILE B O 1
ATOM 8404 N N . HIS B 1 527 ? -16.469 -42.531 -17.766 1 97.69 527 HIS B N 1
ATOM 8405 C CA . HIS B 1 527 ? -17.688 -42.406 -16.969 1 97.69 527 HIS B CA 1
ATOM 8406 C C . HIS B 1 527 ? -17.359 -42.25 -15.492 1 97.69 527 HIS B C 1
ATOM 8408 O O . HIS B 1 527 ? -16.703 -43.094 -14.898 1 97.69 527 HIS B O 1
ATOM 8414 N N . PHE B 1 528 ? -17.844 -41.188 -14.867 1 97.75 528 PHE B N 1
ATOM 8415 C CA . PHE B 1 528 ? -17.578 -40.844 -13.477 1 97.75 528 PHE B CA 1
ATOM 8416 C C . PHE B 1 528 ? -18.812 -41.094 -12.609 1 97.75 528 PHE B C 1
ATOM 8418 O O . PHE B 1 528 ? -19.938 -40.812 -13.039 1 97.75 528 PHE B O 1
ATOM 8425 N N . GLU B 1 529 ? -18.516 -41.562 -11.453 1 97.19 529 GLU B N 1
ATOM 8426 C CA . GLU B 1 529 ? -19.469 -41.5 -10.352 1 97.19 529 GLU B CA 1
ATOM 8427 C C . GLU B 1 529 ? -18.891 -40.781 -9.156 1 97.19 529 GLU B C 1
ATOM 8429 O O . GLU B 1 529 ? -17.781 -41.062 -8.703 1 97.19 529 GLU B O 1
ATOM 8434 N N . VAL B 1 530 ? -19.609 -39.75 -8.688 1 97.94 530 VAL B N 1
ATOM 8435 C CA . VAL B 1 530 ? -19.219 -39 -7.512 1 97.94 530 VAL B CA 1
ATOM 8436 C C . VAL B 1 530 ? -20.234 -39.219 -6.391 1 97.94 530 VAL B C 1
ATOM 8438 O O . VAL B 1 530 ? -21.406 -38.875 -6.52 1 97.94 530 VAL B O 1
ATOM 8441 N N . ARG B 1 531 ? -19.719 -39.75 -5.305 1 97.62 531 ARG B N 1
ATOM 8442 C CA . ARG B 1 531 ? -20.594 -40.062 -4.18 1 97.62 531 ARG B CA 1
ATOM 8443 C C . ARG B 1 531 ? -20.516 -38.969 -3.117 1 97.62 531 ARG B C 1
ATOM 8445 O O . ARG B 1 531 ? -19.469 -38.375 -2.92 1 97.62 531 ARG B O 1
ATOM 8452 N N . HIS B 1 532 ? -21.609 -38.719 -2.504 1 97.5 532 HIS B N 1
ATOM 8453 C CA . HIS B 1 532 ? -21.719 -37.656 -1.494 1 97.5 532 HIS B CA 1
ATOM 8454 C C . HIS B 1 532 ? -22.766 -38.031 -0.442 1 97.5 532 HIS B C 1
ATOM 8456 O O . HIS B 1 532 ? -23.672 -37.219 -0.164 1 97.5 532 HIS B O 1
ATOM 8462 N N . ASP B 1 533 ? -22.625 -39.125 0.173 1 96.19 533 ASP B N 1
ATOM 8463 C CA . ASP B 1 533 ? -23.516 -39.625 1.214 1 96.19 533 ASP B CA 1
ATOM 8464 C C . ASP B 1 533 ? -22.797 -39.75 2.553 1 96.19 533 ASP B C 1
ATOM 8466 O O . ASP B 1 533 ? -21.656 -39.281 2.686 1 96.19 533 ASP B O 1
ATOM 8470 N N . LYS B 1 534 ? -23.469 -40.312 3.516 1 96.5 534 LYS B N 1
ATOM 8471 C CA . LYS B 1 534 ? -22.953 -40.375 4.883 1 96.5 534 LYS B CA 1
ATOM 8472 C C . LYS B 1 534 ? -21.625 -41.125 4.93 1 96.5 534 LYS B C 1
ATOM 8474 O O . LYS B 1 534 ? -20.719 -40.719 5.664 1 96.5 534 LYS B O 1
ATOM 8479 N N . GLU B 1 535 ? -21.484 -42.188 4.195 1 96.06 535 GLU B N 1
ATOM 8480 C CA . GLU B 1 535 ? -20.281 -43 4.199 1 96.06 535 GLU B CA 1
ATOM 8481 C C . GLU B 1 535 ? -19.203 -42.406 3.305 1 96.06 535 GLU B C 1
ATOM 8483 O O . GLU B 1 535 ? -18.016 -42.688 3.477 1 96.06 535 GLU B O 1
ATOM 8488 N N . HIS B 1 536 ? -19.609 -41.562 2.354 1 97.62 536 HIS B N 1
ATOM 8489 C CA . HIS B 1 536 ? -18.719 -40.906 1.393 1 97.62 536 HIS B CA 1
ATOM 8490 C C . HIS B 1 536 ? -18.938 -39.406 1.336 1 97.62 536 HIS B C 1
ATOM 8492 O O . HIS B 1 536 ? -19.375 -38.875 0.307 1 97.62 536 HIS B O 1
ATOM 8498 N N . PRO B 1 537 ? -18.609 -38.656 2.342 1 97.94 537 PRO B N 1
ATOM 8499 C CA . PRO B 1 537 ? -18.891 -37.219 2.402 1 97.94 537 PRO B CA 1
ATOM 8500 C C . PRO B 1 537 ? -17.875 -36.375 1.626 1 97.94 537 PRO B C 1
ATOM 8502 O O . PRO B 1 537 ? -17 -35.75 2.225 1 97.94 537 PRO B O 1
ATOM 8505 N N . SER B 1 538 ? -18.062 -36.344 0.292 1 98.69 538 SER B N 1
ATOM 8506 C CA . SER B 1 538 ? -17.234 -35.469 -0.54 1 98.69 538 SER B CA 1
ATOM 8507 C C . SER B 1 538 ? -17.312 -34 -0.086 1 98.69 538 SER B C 1
ATOM 8509 O O . SER B 1 538 ? -18.391 -33.531 0.261 1 98.69 538 SER B O 1
ATOM 8511 N N . SER B 1 539 ? -16.109 -33.312 -0.062 1 98.81 539 SER B N 1
ATOM 8512 C CA . SER B 1 539 ? -16.094 -31.984 0.491 1 98.81 539 SER B CA 1
ATOM 8513 C C . SER B 1 539 ? -14.938 -31.156 -0.076 1 98.81 539 SER B C 1
ATOM 8515 O O . SER B 1 539 ? -14.016 -31.719 -0.668 1 98.81 539 SER B O 1
ATOM 8517 N N . VAL B 1 540 ? -15.047 -29.906 -0.004 1 98.88 540 VAL B N 1
ATOM 8518 C CA . VAL B 1 540 ? -13.945 -28.984 -0.177 1 98.88 540 VAL B CA 1
ATOM 8519 C C . VAL B 1 540 ? -13.547 -28.391 1.177 1 98.88 540 VAL B C 1
ATOM 8521 O O . VAL B 1 540 ? -14.406 -28.094 2.01 1 98.88 540 VAL B O 1
ATOM 8524 N N . THR B 1 541 ? -12.273 -28.312 1.428 1 98.81 541 THR B N 1
ATOM 8525 C CA . THR B 1 541 ? -11.742 -27.734 2.66 1 98.81 541 THR B CA 1
ATOM 8526 C C . THR B 1 541 ? -11.305 -26.297 2.438 1 98.81 541 THR B C 1
ATOM 8528 O O . THR B 1 541 ? -10.438 -26.031 1.598 1 98.81 541 THR B O 1
ATOM 8531 N N . LEU B 1 542 ? -11.852 -25.375 3.213 1 98.75 542 LEU B N 1
ATOM 8532 C CA . LEU B 1 542 ? -11.656 -23.953 3.031 1 98.75 542 LEU B CA 1
ATOM 8533 C C . LEU B 1 542 ? -10.938 -23.344 4.23 1 98.75 542 LEU B C 1
ATOM 8535 O O . LEU B 1 542 ? -11.219 -23.703 5.375 1 98.75 542 LEU B O 1
ATOM 8539 N N . PRO B 1 543 ? -9.945 -22.406 3.98 1 98.38 543 PRO B N 1
ATOM 8540 C CA . PRO B 1 543 ? -9.258 -21.688 5.059 1 98.38 543 PRO B CA 1
ATOM 8541 C C . PRO B 1 543 ? -10.039 -20.484 5.551 1 98.38 543 PRO B C 1
ATOM 8543 O O . PRO B 1 543 ? -9.695 -19.344 5.215 1 98.38 543 PRO B O 1
ATOM 8546 N N . VAL B 1 544 ? -10.977 -20.641 6.391 1 97.75 544 VAL B N 1
ATOM 8547 C CA . VAL B 1 544 ? -11.906 -19.609 6.832 1 97.75 544 VAL B CA 1
ATOM 8548 C C . VAL B 1 544 ? -11.25 -18.75 7.91 1 97.75 544 VAL B C 1
ATOM 8550 O O . VAL B 1 544 ? -10.711 -19.281 8.891 1 97.75 544 VAL B O 1
ATOM 8553 N N . MET B 1 545 ? -11.234 -17.453 7.676 1 94.62 545 MET B N 1
ATOM 8554 C CA . MET B 1 545 ? -10.734 -16.516 8.672 1 94.62 545 MET B CA 1
ATOM 8555 C C . MET B 1 545 ? -11.758 -16.297 9.781 1 94.62 545 MET B C 1
ATOM 8557 O O . MET B 1 545 ? -12.953 -16.156 9.516 1 94.62 545 MET B O 1
ATOM 8561 N N . HIS B 1 546 ? -11.258 -16.359 10.945 1 83.25 546 HIS B N 1
ATOM 8562 C CA . HIS B 1 546 ? -12.133 -16.109 12.094 1 83.25 546 HIS B CA 1
ATOM 8563 C C . HIS B 1 546 ? -11.672 -14.883 12.875 1 83.25 546 HIS B C 1
ATOM 8565 O O . HIS B 1 546 ? -10.516 -14.477 12.766 1 83.25 546 HIS B O 1
ATOM 8571 N N . SER B 1 547 ? -12.609 -14.156 13.453 1 65.25 547 SER B N 1
ATOM 8572 C CA . SER B 1 547 ? -12.258 -13.055 14.344 1 65.25 547 SER B CA 1
ATOM 8573 C C . SER B 1 547 ? -11.477 -13.555 15.555 1 65.25 547 SER B C 1
ATOM 8575 O O . SER B 1 547 ? -11.711 -14.672 16.031 1 65.25 547 SER B O 1
ATOM 8577 N N . SER B 1 548 ? -10.219 -13.109 15.828 1 51.03 548 SER B N 1
ATOM 8578 C CA . SER B 1 548 ? -9.602 -13.492 17.094 1 51.03 548 SER B CA 1
ATOM 8579 C C . SER B 1 548 ? -10.461 -13.086 18.281 1 51.03 548 SER B C 1
ATOM 8581 O O . SER B 1 548 ? -11.227 -12.125 18.203 1 51.03 548 SER B O 1
#

Nearest PDB structures (foldseek):
  1l7q-assembly1_A  TM=9.209E-01  e=3.476E-56  Rhodococcus sp. MB1
  3i2j-assembly1_A  TM=9.178E-01  e=2.905E-56  Rhodococcus sp. MB1 'Bresler 1999'
  1l7r-assembly1_A  TM=9.190E-01  e=4.415E-56  Rhodococcus sp. MB1
  3i2i-assembly1_A-2  TM=9.168E-01  e=5.609E-56  Rhodococcus sp. MB1 'Bresler 1999'
  9k48-assembly1_A  TM=9.206E-01  e=1.221E-55  Rhodococcus sp. MB1 'Bresler 1999'

Solvent-accessible surface area (backbone atoms only — not comparable to full-atom values): 55319 Å² total; per-residue (Å²): 100,71,71,58,58,60,54,72,76,42,57,90,81,30,49,68,56,48,33,59,74,50,41,49,42,75,59,74,43,89,63,71,46,74,47,73,68,41,76,44,71,38,97,88,63,46,39,29,21,26,32,40,34,26,40,71,94,62,72,53,32,50,36,35,43,33,50,30,78,70,40,51,82,28,63,71,45,41,49,50,41,50,56,43,16,22,61,64,32,29,28,35,35,24,20,33,57,32,23,80,77,10,38,71,70,64,51,88,75,67,54,32,35,66,51,40,47,46,49,51,53,54,49,46,68,35,80,56,30,64,59,47,37,31,35,41,36,50,37,71,23,11,31,41,41,50,42,24,52,58,75,45,79,80,55,36,54,29,35,22,44,19,51,24,36,39,37,61,64,56,55,52,31,43,52,70,33,43,32,36,43,49,50,53,53,48,41,52,55,68,66,45,70,82,54,48,70,65,54,45,61,75,38,42,66,60,51,50,52,36,40,54,55,20,70,72,44,70,31,49,59,53,21,42,37,62,39,69,69,43,88,35,70,64,55,52,46,61,50,67,53,76,85,60,70,75,60,56,80,46,47,41,59,80,45,45,74,69,36,72,41,34,37,45,34,35,42,20,64,22,20,60,36,36,63,45,27,54,49,49,50,47,50,36,66,76,47,88,43,54,59,35,38,39,35,35,87,26,38,65,83,64,40,60,59,62,41,50,48,52,41,53,36,51,46,36,28,58,75,69,62,36,48,69,60,65,34,54,61,37,28,31,38,36,34,37,64,56,54,40,77,34,44,34,87,44,78,59,43,86,55,32,40,84,40,60,38,16,38,34,68,94,41,28,36,35,73,60,72,37,78,50,79,83,38,71,48,69,38,53,36,37,45,91,63,48,45,65,54,72,43,38,51,31,73,54,72,93,50,30,38,69,32,80,40,56,74,58,60,70,38,78,44,34,47,63,27,37,34,66,62,32,92,48,67,44,44,31,40,29,62,29,35,32,38,38,31,51,40,39,79,80,17,52,45,34,48,21,42,34,41,26,45,25,44,82,86,63,52,29,26,52,75,36,42,28,34,24,46,48,81,51,72,56,91,58,60,46,73,28,64,29,46,44,45,39,39,45,44,53,51,51,19,24,51,31,39,38,43,29,48,40,38,25,56,53,24,53,71,56,33,54,59,82,55,59,69,33,65,32,67,58,73,32,72,40,46,38,40,38,34,20,9,47,90,35,61,14,28,37,37,38,16,37,56,50,66,131,102,70,71,59,58,60,56,70,75,44,64,87,80,29,47,66,56,47,33,59,74,49,41,49,42,78,60,75,44,88,63,69,45,74,47,72,66,42,74,45,72,39,96,89,64,44,40,28,20,26,32,40,33,25,40,72,93,61,73,54,31,50,37,34,43,32,50,30,77,70,40,51,82,28,63,71,45,41,50,52,42,51,55,44,17,20,61,62,34,29,28,37,35,24,21,32,57,33,24,80,77,9,39,71,70,64,52,88,76,69,54,32,35,67,52,38,48,48,49,52,53,53,49,46,68,35,81,55,30,64,58,47,37,30,33,42,37,51,36,72,23,11,31,40,41,50,42,22,52,57,76,45,81,80,54,36,54,30,35,22,44,18,52,25,34,39,36,61,62,56,56,50,32,43,50,70,33,44,32,36,43,50,50,53,53,51,41,51,56,69,66,45,70,84,55,48,70,65,56,46,61,74,40,41,66,60,51,52,50,35,41,56,53,19,70,73,44,71,30,48,60,52,21,42,37,60,39,68,69,43,87,36,70,64,54,53,46,61,48,67,54,74,85,62,71,76,62,56,82,46,47,40,60,79,45,45,76,70,37,74,41,35,37,44,34,35,40,21,63,22,18,59,37,38,64,44,29,53,50,50,50,47,52,36,66,76,45,87,43,54,58,34,38,37,36,36,88,25,37,66,82,65,42,61,57,62,42,52,47,52,42,53,36,50,48,36,28,58,75,69,63,36,49,68,60,63,34,53,61,37,28,33,37,37,34,37,64,55,54,41,75,34,46,33,87,44,78,60,43,85,55,31,40,82,41,60,39,18,37,35,67,94,41,28,37,36,73,61,73,36,79,50,80,83,36,70,49,70,36,54,37,38,44,91,64,47,46,65,53,71,41,39,50,31,74,53,71,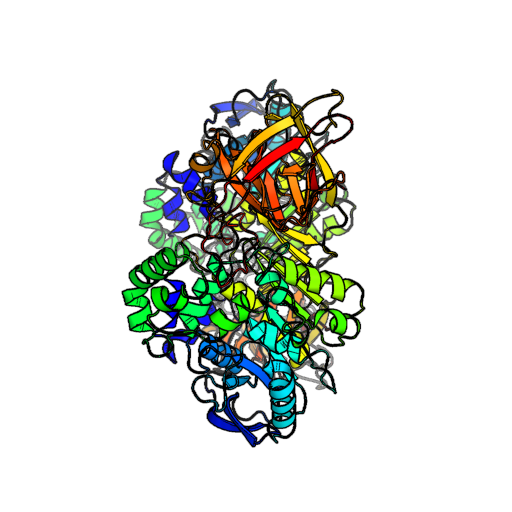96,51,29,38,70,33,79,42,56,74,58,62,69,38,79,42,34,48,63,27,38,34,66,62,32,91,49,68,43,44,33,39,29,64,31,35,32,39,37,30,50,42,38,80,80,17,51,44,35,48,21,42,34,41,26,45,24,44,84,86,63,53,29,27,54,73,36,42,27,35,26,45,49,81,52,72,58,91,58,60,46,74,28,65,30,45,44,46,38,40,46,44,52,52,49,18,25,50,31,39,39,43,28,48,40,40,24,57,52,24,53,70,57,33,55,58,82,55,58,69,32,68,32,71,58,74,32,71,41,46,37,40,40,34,19,10,47,91,34,59,12,28,38,37,38,16,38,54,51,66,130

Organism: Mycobacteroides abscessus (strain ATCC 19977 / DSM 44196 / CCUG 20993 / CIP 104536 / JCM 13569 / NCTC 13031 / TMC 1543 / L948) (NCBI:txid561007)

Sequence (1096 aa):
MLEELALTWTGRLSAPVLEKLLDLPEPLTTDIQTQRDITVRMPDGVRLSTDHFRPPGQHPLPAVIFRTPYDKRGMVSQLWAMLLARQGFQVIVQDTRGQYGSQGKFDAFRQERADGLATAAWVREQPWCDGTLATAGPSYLGHTQWAVAPYIEPPLAAMCPAITTSNFRELFYPGGSFNLHNLLTWSSSIGSPETSQLTRLLRAGAIAKRVRRAMDHLPLGNADNIAIGKPEPFWRTVIDHTEDDHWDEINHTPALATLNTPVSMVTGWWDLLLVGQLRDYEELQKTDCPRRITIGPWDHMKSLKAVIGDSFSWLAAHLHGDASATHRAQVRIYLQKAGQWLDFDHWPPRQSTSTALYLHADRALDWEAPQGDSSADNFTYDPKDPTPTVGGPLLDTRAAGQRDNSAIEKRPDVLVFTSQPLTSDLDLIGPVSASIYATTDSGQGDLFVRLCDVDRKGRSHNVTDGIIKLDGVTDAPIQVIMHPTGYRFARGHRLRLQVSGGGFPNHARNTGSGEPLATASRIVPIHFEVRHDKEHPSSVTLPVMHSSMLEELALTWTGRLSAPVLEKLLDLPEPLTTDIQTQRDITVRMPDGVRLSTDHFRPPGQHPLPAVIFRTPYDKRGMVSQLWAMLLARQGFQVIVQDTRGQYGSQGKFDAFRQERADGLATAAWVREQPWCDGTLATAGPSYLGHTQWAVAPYIEPPLAAMCPAITTSNFRELFYPGGSFNLHNLLTWSSSIGSPETSQLTRLLRAGAIAKRVRRAMDHLPLGNADNIAIGKPEPFWRTVIDHTEDDHWDEINHTPALATLNTPVSMVTGWWDLLLVGQLRDYEELQKTDCPRRITIGPWDHMKSLKAVIGDSFSWLAAHLHGDASATHRAQVRIYLQKAGQWLDFDHWPPRQSTSTALYLHADRALDWEAPQGDSSADNFTYDPKDPTPTVGGPLLDTRAAGQRDNSAIEKRPDVLVFTSQPLTSDLDLIGPVSASIYATTDSGQGDLFVRLCDVDRKGRSHNVTDGIIKLDGVTDAPIQVIMHPTGYRFARGHRLRLQVSGGGFPNHARNTGSGEPLATASRIVPIHFEVRHDKEHPSSVTLPVMHSS